Protein AF-A0A956DMK0-F1 (afdb_monomer_lite)

Foldseek 3Di:
DVVVVVVVVVVVVVVVVVVPDDDDDFFFWQWKKKKKFAPCLQPALQKMKIKIKTKGFPVHDDWWWKDFQPPDTDIFPWDFQDKAADLVGGIMTMIMGMDIDGDPDFAKGKIKTKDWDHPQLADQGRRFIFMWIKIDGGDPNSLQTIAKDFDDDSEAEDAAAFKDKDATRIDTLLRFDKAKDFDDCVRTRGPDAPDDDPNWTWDDPPPHRMIITGRNVDDPVQAQHKHKTKMWIWGADPNDIIITIIIHMYGYHHPQAAKEKDFADEEEAEAQDKDKTKMWIAGRDDQWKFKAKGQDDPQKAKVVGHRDIGGDDPGDIIMIMDHHHPVLASDKTKMKMWIAGPSSHIDIHIYIYGRYDEVQAVHKDWDAAWPQIDIAGQDDPNHYRDGPDDGDDADDAAQALTRRNRPRDHPPDHDDFWAFDQQCQDFPWGGFIFDRDNGDRHRDTPDAQQPDDAFQAQGRPSRNPDHRPPQQFQDWDWDFAWPQTDIFGWHHPNVGHIDGPDDGRDQDQADALPPTRSNRPHDHCPRFDQDCVQLAGCVVCVVQVAHSNAQQRLLQQRGLCRFPLNDPCRGYPVSWDQLCPLLHTRSNAQQSNQLQAGPCQQCQGASPDPRRDPVQYQHQPPRVPAHARSNDQQRQLQLAGPCLQVLQNNSDDDVPGDRSNPHNNPPVVPFDQQCPLRHGCSNCVNLVAHSNAQQRQLLQAGCNRWRNNNGQQCPLPHGRSNAQQSNLLQAGQCQQQQGASPDPRRDPDPVGSYAHAPPRVPAHARSNDQQSQPLQAGPCLQVLLRRSDPDDPGHRSNDSVTCVPFDQACPLRHGCSNCVNLPAHSNQQQRQLAQAGCSNFGSNSGQLCNPPHGRSNDQQSVVLQAGQCQQCLGASPPPSRDVPPVRSYAHADVRVPAHARSNDQQRQPLQHGPCQQVVVRRSDNDDPGHHSNDSVGCVPADQQCPQRHHCVSCVSLVAHSNAQQRQLAQAGCNRDDPQNDQLDDPPRGRSNDQQRQPLQAGQNQQCQGASPDPRRDVPPVGSYAHAPDSVQHAHSNDQQRLLFQHGVCRQVVVNRNDDDPVGHRSRPRDDLQGARNPPQQRCPLQDGPVQCVVQVAGSRFQQRQLAQHGLSNDDQQSCQQCPPRHGVSNDQQSVPLQAGQCLQQQGASPPPRRPCVVVSYQHAPPRRPAHAHSRDQQRCPLPRGQCNQVVVNNRDNDDPGHRSNDSVRVVQFDPFQVSEPQQWTHDPRDTDRFDQFQRSEDPQWGWPPHDPVDTTHTDGDPDDDDDDDDDDDDDDDDDD

Sequence (1280 aa):
MTRYVRSLAALVFACATLLLAARAEASHFRYGNIAWKVPDPINAPLTVEFTVTHGWRSDFVDSVLLDFGDGQSESSTDVTIGTGLDAAGESYTIQRFVTTHTYASPGSYTAFFENCCRVGTLQNAPSADFRVEADLSLEADGSNTSGPISGIPVIIQMEIGGIRQFVLPVLEPDNDPIACRFSTVLESGIPVNPPTVNANPVTFVSPGCTIEWDLSSLTSANVGQKNAISIEVESTHAGSVSSTTIDYIIEFVPEDTVPTCTGSGNFTATVGQPFSHNLAFTEPGDGILNLAVNDAPVGSVTTPGDGSVLTVPYPTAVNFSWTPTVSDAGTSRLIQFVGTNATNLFGFCTLIITVPQCNGFGTPCSAGVGECASSGQIVCQGVNSVCSAVAGTPTAEVCDGLDNDCNGTADDAPSDVGQSCSSGFPGVCAAGTTACATGSLVCTPNVAPGSLAETCNNADDDCNGAVDEGFNLGLTCSQGIGACENTGTIVCDGMGGATCSATPGAPTTEICANDIDESCDGVLNDGCVDTDGDGIIDDVEILIGSDPNDADTDDDGVVDGQEPTFGSCVYAPSCFGDGDGDGLNSVLDPDSDNDGLLDGTEMGFDCSHPDTDVARCVPDADMGATTTDPLDADSDDGGVSDGSEDHNLDGKLDPGETDPTAGQGGDDVGVIDTDGDGLSDDLETFLGSDPNDADTDDDGVLDGQEPNPSVDHDGDGLIGVLDVDSDDDGLYDGTEMGLDCAHPSTDAGPPSHCTADGDGGTTTTSPLLWDTDGGGVADGSEDADLDGVVGAGELDPNDGSDDGNATDSDGDGLSDDLESFLGSDPNDADSDDDGVLDGDEPNPADDVDGDGLVNLRDVDSDDDGLYDGTELGLDCANPSTDPGPPSHCRPDADMGATTTHPLLADTDRGGVRDGSEDANLDGAVDAGELDPNASGDDQGATDSDGDGLSDDLEGFLGSDANDADSDDDGLLDGDEHNPADNHDTDWFINLLDVDSDDDGLYDGTEAGKDCNHDDTDPGPPSHCIPDADPSSLTSPLDRDTDRGGVIDGSEDHNLDGAVNGAETDPTAGHRSDDTDPENLDTDMDGLSDALETFIGSNPMDIDSDDDGLLDGDENNPADDRDGDGHANAADEDADGDGLFDGTENGLGCDHPATDASLGHCIPDGDMGATTTNHLDPDTDGSGTPDGEEDVDHDGVVDDGETDPNDPTDDGIECFVDAHCPDLEVCEDHQCQPGCRVDTDCDPAEFCLLATNATVGTCTPEDPGTGGAGGTGGEGGGDAE

Structure (mmCIF, N/CA/C/O backbone):
data_AF-A0A956DMK0-F1
#
_entry.id   AF-A0A956DMK0-F1
#
loop_
_atom_site.group_PDB
_atom_site.id
_atom_site.type_symbol
_atom_site.label_atom_id
_atom_site.label_alt_id
_atom_site.label_comp_id
_atom_site.label_asym_id
_atom_site.label_entity_id
_atom_site.label_seq_id
_atom_site.pdbx_PDB_ins_code
_atom_site.Cartn_x
_atom_site.Cartn_y
_atom_site.Cartn_z
_atom_site.occupancy
_atom_site.B_iso_or_equiv
_atom_site.auth_seq_id
_atom_site.auth_comp_id
_atom_site.auth_asym_id
_atom_site.auth_atom_id
_atom_site.pdbx_PDB_model_num
ATOM 1 N N . MET A 1 1 ? 7.134 54.431 53.694 1.00 44.84 1 MET A N 1
ATOM 2 C CA . MET A 1 1 ? 8.446 53.779 53.457 1.00 44.84 1 MET A CA 1
ATOM 3 C C . MET A 1 1 ? 8.320 52.513 52.617 1.00 44.84 1 MET A C 1
ATOM 5 O O . MET A 1 1 ? 9.283 52.149 51.970 1.00 44.84 1 MET A O 1
ATOM 9 N N . THR A 1 2 ? 7.137 51.907 52.542 1.00 39.88 2 THR A N 1
ATOM 10 C CA . THR A 1 2 ? 6.844 50.680 51.786 1.00 39.88 2 THR A CA 1
ATOM 11 C C . THR A 1 2 ? 6.742 50.862 50.263 1.00 39.88 2 THR A C 1
ATOM 13 O O . THR A 1 2 ? 6.826 49.883 49.540 1.00 39.88 2 THR A O 1
ATOM 16 N N . ARG A 1 3 ? 6.620 52.104 49.759 1.00 39.47 3 ARG A N 1
ATOM 17 C CA . ARG A 1 3 ? 6.555 52.393 48.311 1.00 39.47 3 ARG A CA 1
ATOM 18 C C . ARG A 1 3 ? 7.913 52.449 47.594 1.00 39.47 3 ARG A C 1
ATOM 20 O O . ARG A 1 3 ? 7.936 52.272 46.395 1.00 39.47 3 ARG A O 1
ATOM 27 N N . TYR A 1 4 ? 9.031 52.646 48.300 1.00 45.53 4 TYR A N 1
ATOM 28 C CA . TYR A 1 4 ? 10.358 52.722 47.654 1.00 45.53 4 TYR A CA 1
ATOM 29 C C . TYR A 1 4 ? 11.097 51.376 47.580 1.00 45.53 4 TYR A C 1
ATOM 31 O O . TYR A 1 4 ? 12.059 51.262 46.835 1.00 45.53 4 TYR A O 1
ATOM 39 N N . VAL A 1 5 ? 10.664 50.363 48.340 1.00 49.12 5 VAL A N 1
ATOM 40 C CA . VAL A 1 5 ? 11.269 49.018 48.297 1.00 49.12 5 VAL A CA 1
ATOM 41 C C . VAL A 1 5 ? 10.622 48.159 47.201 1.00 49.12 5 VAL A C 1
ATOM 43 O O . VAL A 1 5 ? 11.315 47.371 46.573 1.00 49.12 5 VAL A O 1
ATOM 46 N N . ARG A 1 6 ? 9.331 48.380 46.897 1.00 43.38 6 ARG A N 1
ATOM 47 C CA . ARG A 1 6 ? 8.626 47.701 45.796 1.00 43.38 6 ARG A CA 1
ATOM 48 C C . ARG A 1 6 ? 9.116 48.135 44.411 1.00 43.38 6 ARG A C 1
ATOM 50 O O . ARG A 1 6 ? 9.263 47.285 43.553 1.00 43.38 6 ARG A O 1
ATOM 57 N N . SER A 1 7 ? 9.479 49.406 44.223 1.00 43.25 7 SER A N 1
ATOM 58 C CA . SER A 1 7 ? 9.995 49.880 42.929 1.00 43.25 7 SER A CA 1
ATOM 59 C C . SER A 1 7 ? 11.417 49.408 42.603 1.00 43.25 7 SER A C 1
ATOM 61 O O . SER A 1 7 ? 11.790 49.436 41.442 1.00 43.25 7 SER A O 1
ATOM 63 N N . LEU A 1 8 ? 12.217 48.974 43.588 1.00 44.28 8 LEU A N 1
ATOM 64 C CA . LEU A 1 8 ? 13.540 48.393 43.314 1.00 44.28 8 LEU A CA 1
ATOM 65 C C . LEU A 1 8 ? 13.465 46.873 43.089 1.00 44.28 8 LEU A C 1
ATOM 67 O O . LEU A 1 8 ? 14.280 46.341 42.353 1.00 44.28 8 LEU A O 1
ATOM 71 N N . ALA A 1 9 ? 12.488 46.191 43.699 1.00 44.91 9 ALA A N 1
ATOM 72 C CA . ALA A 1 9 ? 12.208 44.781 43.424 1.00 44.91 9 ALA A CA 1
ATOM 73 C C . ALA A 1 9 ? 11.543 44.603 42.050 1.00 44.91 9 ALA A C 1
ATOM 75 O O . ALA A 1 9 ? 11.968 43.741 41.297 1.00 44.91 9 ALA A O 1
ATOM 76 N N . ALA A 1 10 ? 10.603 45.484 41.685 1.00 46.06 10 ALA A N 1
ATOM 77 C CA . ALA A 1 10 ? 9.982 45.496 40.360 1.00 46.06 10 ALA A CA 1
ATOM 78 C C . ALA A 1 10 ? 10.984 45.807 39.237 1.00 46.06 10 ALA A C 1
ATOM 80 O O . ALA A 1 10 ? 10.886 45.218 38.178 1.00 46.06 10 ALA A O 1
ATOM 81 N N . LEU A 1 11 ? 12.000 46.653 39.468 1.00 44.47 11 LEU A N 1
ATOM 82 C CA . LEU A 1 11 ? 13.029 46.918 38.451 1.00 44.47 11 LEU A CA 1
ATOM 83 C C . LEU A 1 11 ? 14.026 45.755 38.283 1.00 44.47 11 LEU A C 1
ATOM 85 O O . LEU A 1 11 ? 14.631 45.624 37.230 1.00 44.47 11 LEU A O 1
ATOM 89 N N . VAL A 1 12 ? 14.226 44.928 39.317 1.00 49.62 12 VAL A N 1
ATOM 90 C CA . VAL A 1 12 ? 15.073 43.721 39.235 1.00 49.62 12 VAL A CA 1
ATOM 91 C C . VAL A 1 12 ? 14.288 42.539 38.652 1.00 49.62 12 VAL A C 1
ATOM 93 O O . VAL A 1 12 ? 14.888 41.721 37.972 1.00 49.62 12 VAL A O 1
ATOM 96 N N . PHE A 1 13 ? 12.966 42.488 38.861 1.00 45.31 13 PHE A N 1
ATOM 97 C CA . PHE A 1 13 ? 12.070 41.493 38.259 1.00 45.31 13 PHE A CA 1
ATOM 98 C C . PHE A 1 13 ? 11.754 41.817 36.789 1.00 45.31 13 PHE A C 1
ATOM 100 O O . PHE A 1 13 ? 11.822 40.927 35.956 1.00 45.31 13 PHE A O 1
ATOM 107 N N . ALA A 1 14 ? 11.550 43.095 36.442 1.00 43.53 14 ALA A N 1
ATOM 108 C CA . ALA A 1 14 ? 11.409 43.559 35.056 1.00 43.53 14 ALA A CA 1
ATOM 109 C C . ALA A 1 14 ? 12.691 43.339 34.233 1.00 43.53 14 ALA A C 1
ATOM 111 O O . ALA A 1 14 ? 12.630 43.005 33.062 1.00 43.53 14 ALA A O 1
ATOM 112 N N . CYS A 1 15 ? 13.873 43.458 34.849 1.00 38.91 15 CYS A N 1
ATOM 113 C CA . CYS A 1 15 ? 15.136 43.157 34.165 1.00 38.91 15 CYS A CA 1
ATOM 114 C C . CYS A 1 15 ? 15.428 41.645 34.059 1.00 38.91 15 CYS A C 1
ATOM 116 O O . CYS A 1 15 ? 16.383 41.280 33.384 1.00 38.91 15 CYS A O 1
ATOM 118 N N . ALA A 1 16 ? 14.666 40.798 34.763 1.00 39.84 16 ALA A N 1
ATOM 119 C CA . ALA A 1 16 ? 14.757 39.338 34.697 1.00 39.84 16 ALA A CA 1
ATOM 120 C C . ALA A 1 16 ? 13.685 38.719 33.779 1.00 39.84 16 ALA A C 1
ATOM 122 O O . ALA A 1 16 ? 13.898 37.622 33.287 1.00 39.84 16 ALA A O 1
ATOM 123 N N . THR A 1 17 ? 12.579 39.431 33.535 1.00 40.94 17 THR A N 1
ATOM 124 C CA . THR A 1 17 ? 11.489 39.047 32.614 1.00 40.94 17 THR A CA 1
ATOM 125 C C . THR A 1 17 ? 11.719 39.572 31.193 1.00 40.94 17 THR A C 1
ATOM 127 O O . THR A 1 17 ? 11.465 38.848 30.248 1.00 40.94 17 THR A O 1
ATOM 130 N N . LEU A 1 18 ? 12.391 40.721 31.017 1.00 36.41 18 LEU A N 1
ATOM 131 C CA . LEU A 1 18 ? 12.961 41.158 29.720 1.00 36.41 18 LEU A CA 1
ATOM 132 C C . LEU A 1 18 ? 14.149 40.298 29.223 1.00 36.41 18 LEU A C 1
ATOM 134 O O . LEU A 1 18 ? 14.851 40.683 28.295 1.00 36.41 18 LEU A O 1
ATOM 138 N N . LEU A 1 19 ? 14.434 39.174 29.883 1.00 37.19 19 LEU A N 1
ATOM 139 C CA . LEU A 1 19 ? 15.398 38.163 29.434 1.00 37.19 19 LEU A CA 1
ATOM 140 C C . LEU A 1 19 ? 14.709 36.834 29.077 1.00 37.19 19 LEU A C 1
ATOM 142 O O . LEU A 1 19 ? 15.415 35.855 28.859 1.00 37.19 19 LEU A O 1
ATOM 146 N N . LEU A 1 20 ? 13.371 36.791 29.061 1.00 39.38 20 LEU A N 1
ATOM 147 C CA . LEU A 1 20 ? 12.587 35.568 28.859 1.00 39.38 20 LEU A CA 1
ATOM 148 C C . LEU A 1 20 ? 11.552 35.656 27.723 1.00 39.38 20 LEU A C 1
ATOM 150 O O . LEU A 1 20 ? 10.795 34.715 27.570 1.00 39.38 20 LEU A O 1
ATOM 154 N N . ALA A 1 21 ? 11.543 36.717 26.911 1.00 40.34 21 ALA A N 1
ATOM 155 C CA . ALA A 1 21 ? 10.739 36.766 25.687 1.00 40.34 21 ALA A CA 1
ATOM 156 C C . ALA A 1 21 ? 11.659 36.753 24.460 1.00 40.34 21 ALA A C 1
ATOM 158 O O . ALA A 1 21 ? 12.456 37.682 24.289 1.00 40.34 21 ALA A O 1
ATOM 159 N N . ALA A 1 22 ? 11.587 35.649 23.714 1.00 36.38 22 ALA A N 1
ATOM 160 C CA . ALA A 1 22 ? 11.821 35.477 22.275 1.00 36.38 22 ALA A CA 1
ATOM 161 C C . ALA A 1 22 ? 12.198 34.007 22.029 1.00 36.38 22 ALA A C 1
ATOM 163 O O . ALA A 1 22 ? 13.383 33.677 21.933 1.00 36.38 22 ALA A O 1
ATOM 164 N N . ARG A 1 23 ? 11.193 33.132 22.011 1.00 33.28 23 ARG A N 1
ATOM 165 C CA . ARG A 1 23 ? 11.211 31.846 21.303 1.00 33.28 23 ARG A CA 1
ATOM 166 C C . ARG A 1 23 ? 9.784 31.620 20.805 1.00 33.28 23 ARG A C 1
ATOM 168 O O . ARG A 1 23 ? 9.063 30.848 21.410 1.00 33.28 23 ARG A O 1
ATOM 175 N N . ALA A 1 24 ? 9.395 32.453 19.842 1.00 37.16 24 ALA A N 1
ATOM 176 C CA . ALA A 1 24 ? 8.276 32.177 18.956 1.00 37.16 24 ALA A CA 1
ATOM 177 C C . ALA A 1 24 ? 8.720 31.085 17.975 1.00 37.16 24 ALA A C 1
ATOM 179 O O . ALA A 1 24 ? 9.929 30.931 17.726 1.00 37.16 24 ALA A O 1
ATOM 180 N N . GLU A 1 25 ? 7.743 30.308 17.546 1.00 46.25 25 GLU A N 1
ATOM 181 C CA . GLU A 1 25 ? 7.868 29.048 16.835 1.00 46.25 25 GLU A CA 1
ATOM 182 C C . GLU A 1 25 ? 8.588 29.223 15.498 1.00 46.25 25 GLU A C 1
ATOM 184 O O . GLU A 1 25 ? 8.581 30.282 14.876 1.00 46.25 25 GLU A O 1
ATOM 189 N N . ALA A 1 26 ? 9.368 28.216 15.136 1.00 44.12 26 ALA A N 1
ATOM 190 C CA . ALA A 1 26 ? 10.198 28.224 13.949 1.00 44.12 26 ALA A CA 1
ATOM 191 C C . ALA A 1 26 ? 9.763 27.023 13.128 1.00 44.12 26 ALA A C 1
ATOM 193 O O . ALA A 1 26 ? 9.909 25.915 13.642 1.00 44.12 26 ALA A O 1
ATOM 194 N N . SER A 1 27 ? 9.325 27.201 11.882 1.00 55.47 27 SER A N 1
ATOM 195 C CA . SER A 1 27 ? 9.220 26.046 11.003 1.00 55.47 27 SER A CA 1
ATOM 196 C C . SER A 1 27 ? 10.588 25.359 10.839 1.00 55.47 27 SER A C 1
ATOM 198 O O . SER A 1 27 ? 11.673 25.870 11.184 1.00 55.47 27 SER A O 1
ATOM 200 N N . HIS A 1 28 ? 10.514 24.090 10.465 1.00 76.75 28 HIS A N 1
ATOM 201 C CA . HIS A 1 28 ? 11.564 23.114 10.681 1.00 76.75 28 HIS A CA 1
ATOM 202 C C . HIS A 1 28 ? 12.434 22.872 9.447 1.00 76.75 28 HIS A C 1
ATOM 204 O O . HIS A 1 28 ? 13.171 21.884 9.394 1.00 76.75 28 HIS A O 1
ATOM 210 N N . PHE A 1 29 ? 12.414 23.808 8.494 1.00 90.69 29 PHE A N 1
ATOM 211 C CA . PHE A 1 29 ? 13.120 23.701 7.225 1.00 90.69 29 PHE A CA 1
ATOM 212 C C . PHE A 1 29 ? 14.637 23.575 7.409 1.00 90.69 29 PHE A C 1
ATOM 214 O O . PHE A 1 29 ? 15.302 24.394 8.070 1.00 90.69 29 PHE A O 1
ATOM 221 N N . ARG A 1 30 ? 15.210 22.539 6.793 1.00 90.94 30 ARG A N 1
ATOM 222 C CA . ARG A 1 30 ? 16.643 22.209 6.838 1.00 90.94 30 ARG A CA 1
ATOM 223 C C . ARG A 1 30 ? 17.305 22.231 5.468 1.00 90.94 30 ARG A C 1
ATOM 225 O O . ARG A 1 30 ? 18.526 22.411 5.416 1.00 90.94 30 ARG A O 1
ATOM 232 N N . TYR A 1 31 ? 16.544 22.032 4.395 1.00 93.81 31 TYR A N 1
ATOM 233 C CA . TYR A 1 31 ? 17.096 21.864 3.058 1.00 93.81 31 TYR A CA 1
ATOM 234 C C . TYR A 1 31 ? 16.092 22.166 1.958 1.00 93.81 31 TYR A C 1
ATOM 236 O O . TYR A 1 31 ? 14.938 21.779 2.076 1.00 93.81 31 TYR A O 1
ATOM 244 N N . GLY A 1 32 ? 16.568 22.742 0.853 1.00 92.81 32 GLY A N 1
ATOM 245 C CA . GLY A 1 32 ? 15.777 22.823 -0.368 1.00 92.81 32 GLY A CA 1
ATOM 246 C C . GLY A 1 32 ? 16.605 23.029 -1.629 1.00 92.81 32 GLY A C 1
ATOM 247 O O . GLY A 1 32 ? 17.660 23.679 -1.625 1.00 92.81 32 GLY A O 1
ATOM 248 N N . ASN A 1 33 ? 16.116 22.446 -2.720 1.00 92.88 33 ASN A N 1
ATOM 249 C CA . ASN A 1 33 ? 16.683 22.550 -4.054 1.00 92.88 33 ASN A CA 1
ATOM 250 C C . ASN A 1 33 ? 15.594 22.370 -5.124 1.00 92.88 33 ASN A C 1
ATOM 252 O O . ASN A 1 33 ? 14.770 21.468 -5.007 1.00 92.88 33 ASN A O 1
ATOM 256 N N . ILE A 1 34 ? 15.643 23.181 -6.186 1.00 94.00 34 ILE A N 1
ATOM 257 C CA . ILE A 1 34 ? 14.809 23.008 -7.385 1.00 94.00 34 ILE A CA 1
ATOM 258 C C . ILE A 1 34 ? 15.718 22.689 -8.574 1.00 94.00 34 ILE A C 1
ATOM 260 O O . ILE A 1 34 ? 16.558 23.504 -8.976 1.00 94.00 34 ILE A O 1
ATOM 264 N N . ALA A 1 35 ? 15.537 21.510 -9.158 1.00 91.12 35 ALA A N 1
ATOM 265 C CA . ALA A 1 35 ? 16.135 21.123 -10.428 1.00 91.12 35 ALA A CA 1
ATOM 266 C C . ALA A 1 35 ? 15.084 21.183 -11.542 1.00 91.12 35 ALA A C 1
ATOM 268 O O . ALA A 1 35 ? 13.913 20.903 -11.311 1.00 91.12 35 ALA A O 1
ATOM 269 N N . TRP A 1 36 ? 15.499 21.515 -12.766 1.00 92.69 36 TRP A N 1
ATOM 270 C CA . TRP A 1 36 ? 14.588 21.539 -13.911 1.00 92.69 36 TRP A CA 1
ATOM 271 C C . TRP A 1 36 ? 15.237 21.009 -15.189 1.00 92.69 36 TRP A C 1
ATOM 273 O O . TRP A 1 36 ? 16.448 21.159 -15.412 1.00 92.69 36 TRP A O 1
ATOM 283 N N . LYS A 1 37 ? 14.420 20.406 -16.057 1.00 90.31 37 LYS A N 1
ATOM 284 C CA . LYS A 1 37 ? 14.814 19.957 -17.403 1.00 90.31 37 LYS A CA 1
ATOM 285 C C . LYS A 1 37 ? 13.658 20.086 -18.397 1.00 90.31 37 LYS A C 1
ATOM 287 O O . LYS A 1 37 ? 12.500 20.063 -18.013 1.00 90.31 37 LYS A O 1
ATOM 292 N N . VAL A 1 38 ? 13.962 20.155 -19.689 1.00 88.38 38 VAL A N 1
ATOM 293 C CA . VAL A 1 38 ? 12.990 20.087 -20.793 1.00 88.38 38 VAL A CA 1
ATOM 294 C C . VAL A 1 38 ? 13.025 18.664 -21.366 1.00 88.38 38 VAL A C 1
ATOM 296 O O . VAL A 1 38 ? 13.995 18.329 -22.054 1.00 88.38 38 VAL A O 1
ATOM 299 N N . PRO A 1 39 ? 12.018 17.804 -21.106 1.00 80.06 39 PRO A N 1
ATOM 300 C CA . PRO A 1 39 ? 12.077 16.387 -21.486 1.00 80.06 39 PRO A CA 1
ATOM 301 C C . PRO A 1 39 ? 12.049 16.146 -23.003 1.00 80.06 39 PRO A C 1
ATOM 303 O O . PRO A 1 39 ? 12.751 15.268 -23.507 1.00 80.06 39 PRO A O 1
ATOM 306 N N . ASP A 1 40 ? 11.282 16.949 -23.751 1.00 79.38 40 ASP A N 1
ATOM 307 C CA . ASP A 1 40 ? 11.211 16.889 -25.218 1.00 79.38 40 ASP A CA 1
ATOM 308 C C . ASP A 1 40 ? 11.544 18.252 -25.853 1.00 79.38 40 ASP A C 1
ATOM 310 O O . ASP A 1 40 ? 10.665 18.965 -26.345 1.00 79.38 40 ASP A O 1
ATOM 314 N N . PRO A 1 41 ? 12.834 18.625 -25.924 1.00 76.44 41 PRO A N 1
ATOM 315 C CA . PRO A 1 41 ? 13.246 19.935 -26.422 1.00 76.44 41 PRO A CA 1
ATOM 316 C C . PRO A 1 41 ? 13.034 20.108 -27.934 1.00 76.44 41 PRO A C 1
ATOM 318 O O . PRO A 1 41 ? 13.226 21.198 -28.474 1.00 76.44 41 PRO A O 1
ATOM 321 N N . ILE A 1 42 ? 12.649 19.044 -28.649 1.00 74.31 42 ILE A N 1
ATOM 322 C CA . ILE A 1 42 ? 12.414 19.079 -30.096 1.00 74.31 42 ILE A CA 1
ATOM 323 C C . ILE A 1 42 ? 10.941 19.347 -30.399 1.00 74.31 42 ILE A C 1
ATOM 325 O O . ILE A 1 42 ? 10.649 20.145 -31.296 1.00 74.31 42 ILE A O 1
ATOM 329 N N . ASN A 1 43 ? 10.023 18.666 -29.707 1.00 75.31 43 ASN A N 1
ATOM 330 C CA . ASN A 1 43 ? 8.589 18.767 -29.988 1.00 75.31 43 ASN A CA 1
ATOM 331 C C . ASN A 1 43 ? 7.829 19.621 -28.964 1.00 75.31 43 ASN A C 1
ATOM 333 O O . ASN A 1 43 ? 6.798 20.184 -29.335 1.00 75.31 43 ASN A O 1
ATOM 337 N N . ALA A 1 44 ? 8.352 19.779 -27.744 1.00 82.56 44 ALA A N 1
ATOM 338 C CA . ALA A 1 44 ? 7.750 20.541 -26.650 1.00 82.56 44 ALA A CA 1
ATOM 339 C C . ALA A 1 44 ? 8.798 21.398 -25.890 1.00 82.56 44 ALA A C 1
ATOM 341 O O . ALA A 1 44 ? 9.009 21.218 -24.695 1.00 82.56 44 ALA A O 1
ATOM 342 N N . PRO A 1 45 ? 9.456 22.375 -26.551 1.00 83.38 45 PRO A N 1
ATOM 343 C CA . PRO A 1 45 ? 10.567 23.147 -25.970 1.00 83.38 45 PRO A CA 1
ATOM 344 C C . PRO A 1 45 ? 10.181 24.102 -24.823 1.00 83.38 45 PRO A C 1
ATOM 346 O O . PRO A 1 45 ? 11.050 24.800 -24.313 1.00 83.38 45 PRO A O 1
ATOM 349 N N . LEU A 1 46 ? 8.894 24.189 -24.473 1.00 90.94 46 LEU A N 1
ATOM 350 C CA . LEU A 1 46 ? 8.367 25.028 -23.388 1.00 90.94 46 LEU A CA 1
ATOM 351 C C . LEU A 1 46 ? 7.719 24.204 -22.266 1.00 90.94 46 LEU A C 1
ATOM 353 O O . LEU A 1 46 ? 7.176 24.794 -21.340 1.00 90.94 46 LEU A O 1
ATOM 357 N N . THR A 1 47 ? 7.759 22.873 -22.363 1.00 92.44 47 THR A N 1
ATOM 358 C CA . THR A 1 47 ? 7.307 21.967 -21.304 1.00 92.44 47 THR A CA 1
ATOM 359 C C . THR A 1 47 ? 8.513 21.590 -20.457 1.00 92.44 47 THR A C 1
ATOM 361 O O . THR A 1 47 ? 9.470 20.997 -20.965 1.00 92.44 47 THR A O 1
ATOM 364 N N . VAL A 1 48 ? 8.482 21.983 -19.191 1.00 93.56 48 VAL A N 1
ATOM 365 C CA . VAL A 1 48 ? 9.567 21.826 -18.226 1.00 93.56 48 VAL A CA 1
ATOM 366 C C . VAL A 1 48 ? 9.114 20.861 -17.143 1.00 93.56 48 VAL A C 1
ATOM 368 O O . VAL A 1 48 ? 8.013 20.992 -16.629 1.00 93.56 48 VAL A O 1
ATOM 371 N N . GLU A 1 49 ? 9.965 19.901 -16.811 1.00 94.81 49 GLU A N 1
ATOM 372 C CA . GLU A 1 49 ? 9.823 19.055 -15.630 1.00 94.81 49 GLU A CA 1
ATOM 373 C C . GLU A 1 49 ? 10.653 19.664 -14.499 1.00 94.81 49 GLU A C 1
ATOM 375 O O . GLU A 1 49 ? 11.846 19.944 -14.690 1.00 94.81 49 GLU A O 1
ATOM 380 N N . PHE A 1 50 ? 10.017 19.863 -13.351 1.00 94.88 50 PHE A N 1
ATOM 381 C CA . PHE A 1 50 ? 10.612 20.328 -12.108 1.00 94.88 50 PHE A CA 1
ATOM 382 C C . PHE A 1 50 ? 10.772 19.154 -11.150 1.00 94.88 50 PHE A C 1
ATOM 384 O O . PHE A 1 50 ? 9.893 18.311 -11.025 1.00 94.88 50 PHE A O 1
ATOM 391 N N . THR A 1 51 ? 11.909 19.103 -10.469 1.00 92.69 51 THR A N 1
ATOM 392 C CA . THR A 1 51 ? 12.153 18.192 -9.353 1.00 92.69 51 THR A CA 1
ATOM 393 C C . THR A 1 51 ? 12.498 19.045 -8.149 1.00 92.69 51 THR A C 1
ATOM 395 O O . THR A 1 51 ? 13.574 19.654 -8.106 1.00 92.69 51 THR A O 1
ATOM 398 N N . VAL A 1 52 ? 11.580 19.097 -7.193 1.00 93.69 52 VAL A N 1
ATOM 399 C CA . VAL A 1 52 ? 11.765 19.783 -5.919 1.00 93.69 52 VAL A CA 1
ATOM 400 C C . VAL A 1 52 ? 12.241 18.751 -4.906 1.00 93.69 52 VAL A C 1
ATOM 402 O O . VAL A 1 52 ? 11.745 17.630 -4.850 1.00 93.69 52 VAL A O 1
ATOM 405 N N . THR A 1 53 ? 13.281 19.075 -4.147 1.00 92.00 53 THR A N 1
ATOM 406 C CA . THR A 1 53 ? 13.727 18.241 -3.026 1.00 92.00 53 THR A CA 1
ATOM 407 C C . THR A 1 53 ? 13.91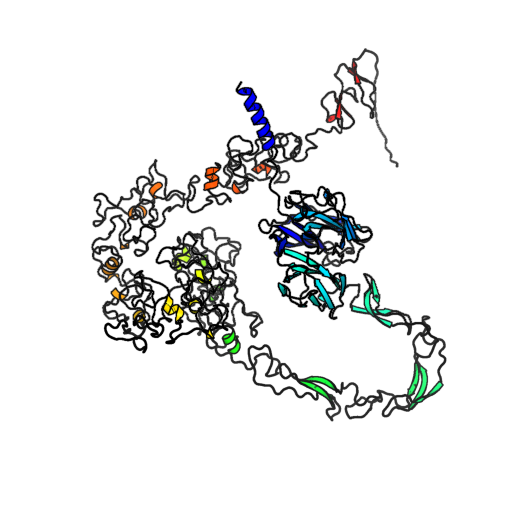4 19.132 -1.821 1.00 92.00 53 THR A C 1
ATOM 409 O O . THR A 1 53 ? 14.710 20.074 -1.870 1.00 92.00 53 THR A O 1
ATOM 412 N N . HIS A 1 54 ? 13.208 18.821 -0.744 1.00 92.12 54 HIS A N 1
ATOM 413 C CA . HIS A 1 54 ? 13.221 19.585 0.495 1.00 92.12 54 HIS A CA 1
ATOM 414 C C . HIS A 1 54 ? 13.383 18.655 1.693 1.00 92.12 54 HIS A C 1
ATOM 416 O O . HIS A 1 54 ? 13.210 17.441 1.603 1.00 92.12 54 HIS A O 1
ATOM 422 N N . GLY A 1 55 ? 13.847 19.226 2.800 1.00 91.56 55 GLY A N 1
ATOM 423 C CA . GLY A 1 55 ? 14.080 18.480 4.024 1.00 91.56 55 GLY A CA 1
ATOM 424 C C . GLY A 1 55 ? 13.634 19.253 5.249 1.00 91.56 55 GLY A C 1
ATOM 425 O O . GLY A 1 55 ? 14.020 20.413 5.432 1.00 91.56 55 GLY A O 1
ATOM 426 N N . TRP A 1 56 ? 12.899 18.562 6.108 1.00 90.25 56 TRP A N 1
ATOM 427 C CA . TRP A 1 56 ? 12.219 19.082 7.292 1.00 90.25 56 TRP A CA 1
ATOM 428 C C . TRP A 1 56 ? 12.637 18.297 8.536 1.00 90.25 56 TRP A C 1
ATOM 430 O O . TRP A 1 56 ? 13.282 17.259 8.426 1.00 90.25 56 TRP A O 1
ATOM 440 N N . ARG A 1 57 ? 12.328 18.771 9.744 1.00 88.31 57 ARG A N 1
ATOM 441 C CA . ARG A 1 57 ? 12.397 17.903 10.940 1.00 88.31 57 ARG A CA 1
ATOM 442 C C . ARG A 1 57 ? 11.304 16.832 10.784 1.00 88.31 57 ARG A C 1
ATOM 444 O O . ARG A 1 57 ? 10.273 17.123 10.201 1.00 88.31 57 ARG A O 1
ATOM 451 N N . SER A 1 58 ? 11.559 15.604 11.224 1.00 84.81 58 SER A N 1
ATOM 452 C CA . SER A 1 58 ? 10.678 14.476 10.872 1.00 84.81 58 SER A CA 1
ATOM 453 C C . SER A 1 58 ? 9.284 14.519 11.491 1.00 84.81 58 SER A C 1
ATOM 455 O O . SER A 1 58 ? 8.397 13.872 10.974 1.00 84.81 58 SER A O 1
ATOM 457 N N . ASP A 1 59 ? 9.102 15.269 12.567 1.00 79.56 59 ASP A N 1
ATOM 458 C CA . ASP A 1 59 ? 7.844 15.452 13.303 1.00 79.56 59 ASP A CA 1
ATOM 459 C C . ASP A 1 59 ? 7.145 16.778 12.945 1.00 79.56 59 ASP A C 1
ATOM 461 O O . ASP A 1 59 ? 6.298 17.262 13.686 1.00 79.56 59 ASP A O 1
ATOM 465 N N . PHE A 1 60 ? 7.587 17.430 11.867 1.00 76.75 60 PHE A N 1
ATOM 466 C CA . PHE A 1 60 ? 6.988 18.653 11.340 1.00 76.75 60 PHE A CA 1
ATOM 467 C C . PHE A 1 60 ? 7.416 18.796 9.880 1.00 76.75 60 PHE A C 1
ATOM 469 O O . PHE A 1 60 ? 8.364 19.527 9.549 1.00 76.75 60 PHE A O 1
ATOM 476 N N . VAL A 1 61 ? 6.784 17.980 9.046 1.00 80.44 61 VAL A N 1
ATOM 477 C CA . VAL A 1 61 ? 7.000 17.890 7.606 1.00 80.44 61 VAL A CA 1
ATOM 478 C C . VAL A 1 61 ? 5.900 18.700 6.935 1.00 80.44 61 VAL A C 1
ATOM 480 O O . VAL A 1 61 ? 4.737 18.517 7.254 1.00 80.44 61 VAL A O 1
ATOM 483 N N . ASP A 1 62 ? 6.286 19.624 6.065 1.00 77.69 62 ASP A N 1
ATOM 484 C CA . ASP A 1 62 ? 5.379 20.608 5.473 1.00 77.69 62 ASP A CA 1
ATOM 485 C C . ASP A 1 62 ? 5.378 20.460 3.947 1.00 77.69 62 ASP A C 1
ATOM 487 O O . ASP A 1 62 ? 6.397 20.062 3.354 1.00 77.69 62 ASP A O 1
ATOM 491 N N . SER A 1 63 ? 4.242 20.780 3.335 1.00 81.56 63 SER A N 1
ATOM 492 C CA . SER A 1 63 ? 4.060 20.754 1.887 1.00 81.56 63 SER A CA 1
ATOM 493 C C . SER A 1 63 ? 4.723 21.973 1.237 1.00 81.56 63 SER A C 1
ATOM 495 O O . SER A 1 63 ? 5.115 22.952 1.880 1.00 81.56 63 SER A O 1
ATOM 497 N N . VAL A 1 64 ? 4.944 21.901 -0.071 1.00 88.31 64 VAL A N 1
ATOM 498 C CA . VAL A 1 64 ? 5.635 22.929 -0.841 1.00 88.31 64 VAL A CA 1
ATOM 499 C C . VAL A 1 64 ? 4.754 23.397 -1.988 1.00 88.31 64 VAL A C 1
ATOM 501 O O . VAL A 1 64 ? 4.573 22.694 -2.979 1.00 88.31 64 VAL A O 1
ATOM 504 N N . LEU A 1 65 ? 4.311 24.651 -1.913 1.00 93.12 65 LEU A N 1
ATOM 505 C CA . LEU A 1 65 ? 3.681 25.340 -3.034 1.00 93.12 65 LEU A CA 1
ATOM 506 C C . LEU A 1 65 ? 4.752 25.859 -4.006 1.00 93.12 65 LEU A C 1
ATOM 508 O O . LEU A 1 65 ? 5.466 26.826 -3.723 1.00 93.12 65 LEU A O 1
ATOM 512 N N . LEU A 1 66 ? 4.886 25.212 -5.165 1.00 96.00 66 LEU A N 1
ATOM 513 C CA . LEU A 1 66 ? 5.831 25.612 -6.208 1.00 96.00 66 LEU A CA 1
ATOM 514 C C . LEU A 1 66 ? 5.180 26.625 -7.161 1.00 96.00 66 LEU A C 1
ATOM 516 O O . LEU A 1 66 ? 4.325 26.263 -7.965 1.00 96.00 66 LEU A O 1
ATOM 520 N N . ASP A 1 67 ? 5.634 27.880 -7.141 1.00 96.75 67 ASP A N 1
ATOM 521 C CA . ASP A 1 67 ? 5.281 28.886 -8.151 1.00 96.75 67 ASP A CA 1
ATOM 522 C C . ASP A 1 67 ? 6.175 28.709 -9.387 1.00 96.75 67 ASP A C 1
ATOM 524 O O . ASP A 1 67 ? 7.403 28.619 -9.282 1.00 96.75 67 ASP A O 1
ATOM 528 N N . PHE A 1 68 ? 5.583 28.668 -10.584 1.00 96.38 68 PHE A N 1
ATOM 529 C CA . PHE A 1 68 ? 6.316 28.496 -11.842 1.00 96.38 68 PHE A CA 1
ATOM 530 C C . PHE A 1 68 ? 6.874 29.803 -12.435 1.00 96.38 68 PHE A C 1
ATOM 532 O O . PHE A 1 68 ? 7.580 29.786 -13.452 1.00 96.38 68 PHE A O 1
ATOM 539 N N . GLY A 1 69 ? 6.576 30.951 -11.840 1.00 92.00 69 GLY A N 1
ATOM 540 C CA . GLY A 1 69 ? 7.019 32.278 -12.256 1.00 92.00 69 GLY A CA 1
ATOM 541 C C . GLY A 1 69 ? 6.216 32.880 -13.409 1.00 92.00 69 GLY A C 1
ATOM 542 O O . GLY A 1 69 ? 6.679 33.833 -14.047 1.00 92.00 69 GLY A O 1
ATOM 543 N N . ASP A 1 70 ? 5.045 32.321 -13.727 1.00 92.81 70 ASP A N 1
ATOM 544 C CA . ASP A 1 70 ? 4.107 32.853 -14.724 1.00 92.81 70 ASP A CA 1
ATOM 545 C C . ASP A 1 70 ? 2.678 33.079 -14.198 1.00 92.81 70 ASP A C 1
ATOM 547 O O . ASP A 1 70 ? 1.772 33.348 -14.994 1.00 92.81 70 ASP A O 1
ATOM 551 N N . GLY A 1 71 ? 2.515 33.080 -12.868 1.00 89.88 71 GLY A N 1
ATOM 552 C CA . GLY A 1 71 ? 1.235 33.274 -12.178 1.00 89.88 71 GLY A CA 1
ATOM 553 C C . GLY A 1 71 ? 0.408 31.993 -12.075 1.00 89.88 71 GLY A C 1
ATOM 554 O O . GLY A 1 71 ? -0.816 32.060 -12.002 1.00 89.88 71 GLY A O 1
ATOM 555 N N . GLN A 1 72 ? 1.061 30.837 -12.171 1.00 94.12 72 GLN A N 1
ATOM 556 C CA . GLN A 1 72 ? 0.504 29.521 -11.884 1.00 94.12 72 GLN A CA 1
ATOM 557 C C . GLN A 1 72 ? 1.405 28.857 -10.842 1.00 94.12 72 GLN A C 1
ATOM 559 O O . GLN A 1 72 ? 2.629 29.008 -10.905 1.00 94.12 72 GLN A O 1
ATOM 564 N N . SER A 1 73 ? 0.795 28.115 -9.931 1.00 93.31 73 SER A N 1
ATOM 565 C CA . SER A 1 73 ? 1.458 27.364 -8.873 1.00 93.31 73 SER A CA 1
ATOM 566 C C . SER A 1 73 ? 0.823 25.984 -8.736 1.00 93.31 73 SER A C 1
ATOM 568 O O . SER A 1 73 ? -0.253 25.731 -9.282 1.00 93.31 73 SER A O 1
ATOM 570 N N . GLU A 1 74 ? 1.515 25.089 -8.045 1.00 93.50 74 GLU A N 1
ATOM 571 C CA . GLU A 1 74 ? 1.051 23.732 -7.766 1.00 93.50 74 GLU A CA 1
ATOM 572 C C . GLU A 1 74 ? 1.552 23.298 -6.387 1.00 93.50 74 GLU A C 1
ATOM 574 O O . GLU A 1 74 ? 2.721 23.538 -6.062 1.00 93.50 74 GLU A O 1
ATOM 579 N N . SER A 1 75 ? 0.664 22.711 -5.578 1.00 89.25 75 SER A N 1
ATOM 580 C CA . SER A 1 75 ? 1.028 22.135 -4.280 1.00 89.25 75 SER A CA 1
ATOM 581 C C . SER A 1 75 ? 1.711 20.783 -4.472 1.00 89.25 75 SER A C 1
ATOM 583 O O . SER A 1 75 ? 1.441 20.079 -5.447 1.00 89.25 75 SER A O 1
ATOM 585 N N . SER A 1 76 ? 2.625 20.430 -3.575 1.00 83.62 76 SER A N 1
ATOM 586 C CA . SER A 1 76 ? 3.373 19.184 -3.678 1.00 83.62 76 SER A CA 1
ATOM 587 C C . SER A 1 76 ? 2.545 17.972 -3.244 1.00 83.62 76 SER A C 1
ATOM 589 O O . SER A 1 76 ? 1.941 17.961 -2.180 1.00 83.62 76 SER A O 1
ATOM 591 N N . THR A 1 77 ? 2.586 16.906 -4.047 1.00 82.31 77 THR A N 1
ATOM 592 C CA . THR A 1 77 ? 2.256 15.531 -3.631 1.00 82.31 77 THR A CA 1
ATOM 593 C C . THR A 1 77 ? 3.571 14.812 -3.333 1.00 82.31 77 THR A C 1
ATOM 595 O O . THR A 1 77 ? 4.239 14.284 -4.234 1.00 82.31 77 THR A O 1
ATOM 598 N N . ASP A 1 78 ? 4.031 14.920 -2.093 1.00 80.50 78 ASP A N 1
ATOM 599 C CA . ASP A 1 78 ? 5.397 14.562 -1.726 1.00 80.50 78 ASP A CA 1
ATOM 600 C C . ASP A 1 78 ? 5.601 13.069 -1.481 1.00 80.50 78 ASP A C 1
ATOM 602 O O . ASP A 1 78 ? 4.903 12.446 -0.693 1.00 80.50 78 ASP A O 1
ATOM 606 N N . VAL A 1 79 ? 6.662 12.511 -2.072 1.00 84.81 79 VAL A N 1
ATOM 607 C CA . VAL A 1 79 ? 7.141 11.165 -1.732 1.00 84.81 79 VAL A CA 1
ATOM 608 C C . VAL A 1 79 ? 8.321 11.283 -0.776 1.00 84.81 79 VAL A C 1
ATOM 610 O O . VAL A 1 79 ? 9.317 11.959 -1.072 1.00 84.81 79 VAL A O 1
ATOM 613 N N . THR A 1 80 ? 8.254 10.593 0.362 1.00 83.12 80 THR A N 1
ATOM 614 C CA . THR A 1 80 ? 9.385 10.485 1.291 1.00 83.12 80 THR A CA 1
ATOM 615 C C . THR A 1 80 ? 10.500 9.650 0.660 1.00 83.12 80 THR A C 1
ATOM 617 O O . THR A 1 80 ? 10.348 8.466 0.389 1.00 83.12 80 THR A O 1
ATOM 620 N N . ILE A 1 81 ? 11.662 10.268 0.426 1.00 79.88 81 ILE A N 1
ATOM 621 C CA . ILE A 1 81 ? 12.820 9.630 -0.232 1.00 79.88 81 ILE A CA 1
ATOM 622 C C . ILE A 1 81 ? 13.982 9.339 0.724 1.00 79.88 81 ILE A C 1
ATOM 624 O O . ILE A 1 81 ? 15.054 8.900 0.297 1.00 79.88 81 ILE A O 1
ATOM 628 N N . GLY A 1 82 ? 13.808 9.628 2.013 1.00 78.88 82 GLY A N 1
ATOM 629 C CA . GLY A 1 82 ? 14.736 9.211 3.054 1.00 78.88 82 GLY A CA 1
ATOM 630 C C . GLY A 1 82 ? 14.650 10.039 4.326 1.00 78.88 82 GLY A C 1
ATOM 631 O O . GLY A 1 82 ? 14.067 11.118 4.368 1.00 78.88 82 GLY A O 1
ATOM 632 N N . THR A 1 83 ? 15.310 9.548 5.368 1.00 81.88 83 THR A N 1
ATOM 633 C CA . THR A 1 83 ? 15.416 10.210 6.670 1.00 81.88 83 THR A CA 1
ATOM 634 C C . THR A 1 83 ? 16.880 10.316 7.099 1.00 81.88 83 THR A C 1
ATOM 636 O O . THR A 1 83 ? 17.786 9.698 6.528 1.00 81.88 83 THR A O 1
ATOM 639 N N . GLY A 1 84 ? 17.167 11.147 8.097 1.00 80.06 84 GLY A N 1
ATOM 640 C CA . GLY A 1 84 ? 18.505 11.244 8.662 1.00 80.06 84 GLY A CA 1
ATOM 641 C C . GLY A 1 84 ? 18.525 11.826 10.065 1.00 80.06 84 GLY A C 1
ATOM 642 O O . GLY A 1 84 ? 17.564 12.423 10.528 1.00 80.06 84 GLY A O 1
ATOM 643 N N . LEU A 1 85 ? 19.664 11.668 10.740 1.00 84.12 85 LEU A N 1
ATOM 644 C CA . LEU A 1 85 ? 19.906 12.208 12.078 1.00 84.12 85 LEU A CA 1
ATOM 645 C C . LEU A 1 85 ? 21.009 13.266 12.027 1.00 84.12 85 LEU A C 1
ATOM 647 O O . LEU A 1 85 ? 22.003 13.124 11.304 1.00 84.12 85 LEU A O 1
ATOM 651 N N . ASP A 1 86 ? 20.868 14.330 12.811 1.00 83.31 86 ASP A N 1
ATOM 652 C CA . ASP A 1 86 ? 21.981 15.244 13.076 1.00 83.31 86 ASP A CA 1
ATOM 653 C C . ASP A 1 86 ? 22.881 14.758 14.229 1.00 83.31 86 ASP A C 1
ATOM 655 O O . ASP A 1 86 ? 22.624 13.730 14.861 1.00 83.31 86 ASP A O 1
ATOM 659 N N . ALA A 1 87 ? 23.975 15.475 14.526 1.00 80.19 87 ALA A N 1
ATOM 660 C CA . ALA A 1 87 ? 24.902 15.052 15.582 1.00 80.19 87 ALA A CA 1
ATOM 661 C C . ALA A 1 87 ? 24.299 15.108 17.000 1.00 80.19 87 ALA A C 1
ATOM 663 O O . ALA A 1 87 ? 24.925 14.608 17.941 1.00 80.19 87 ALA A O 1
ATOM 664 N N . ALA A 1 88 ? 23.144 15.755 17.184 1.00 79.44 88 ALA A N 1
ATOM 665 C CA . ALA A 1 88 ? 22.399 15.761 18.438 1.00 79.44 88 ALA A CA 1
ATOM 666 C C . ALA A 1 88 ? 21.383 14.608 18.527 1.00 79.44 88 ALA A C 1
ATOM 668 O O . ALA A 1 88 ? 20.919 14.331 19.631 1.00 79.44 88 ALA A O 1
ATOM 669 N N . GLY A 1 89 ? 21.132 13.898 17.421 1.00 77.38 89 GLY A N 1
ATOM 670 C CA . GLY A 1 89 ? 20.160 12.810 17.337 1.00 77.38 89 GLY A CA 1
ATOM 671 C C . GLY A 1 89 ? 18.759 13.265 16.941 1.00 77.38 89 GLY A C 1
ATOM 672 O O . GLY A 1 89 ? 17.844 12.464 17.036 1.00 77.38 89 GLY A O 1
ATOM 673 N N . GLU A 1 90 ? 18.590 14.511 16.493 1.00 84.44 90 GLU A N 1
ATOM 674 C CA . GLU A 1 90 ? 17.299 14.973 15.977 1.00 84.44 90 GLU A CA 1
ATOM 675 C C . GLU A 1 90 ? 17.111 14.446 14.553 1.00 84.44 90 GLU A C 1
ATOM 677 O O . GLU A 1 90 ? 18.013 14.601 13.712 1.00 84.44 90 GLU A O 1
ATOM 682 N N . SER A 1 91 ? 15.942 13.874 14.288 1.00 85.88 91 SER A N 1
ATOM 683 C CA . SER A 1 91 ? 15.552 13.355 12.984 1.00 85.88 91 SER A CA 1
ATOM 684 C C . SER A 1 91 ? 15.135 14.457 12.012 1.00 85.88 91 SER A C 1
ATOM 686 O O . SER A 1 91 ? 14.741 15.572 12.382 1.00 85.88 91 SER A O 1
ATOM 688 N N . TYR A 1 92 ? 15.332 14.169 10.732 1.00 88.44 92 TYR A N 1
ATOM 689 C CA . TYR A 1 92 ? 14.846 14.959 9.617 1.00 88.44 92 TYR A CA 1
ATOM 690 C C . TYR A 1 92 ? 14.404 14.046 8.477 1.00 88.44 92 TYR A C 1
ATOM 692 O O . TYR A 1 92 ? 15.056 13.036 8.206 1.00 88.44 92 TYR A O 1
ATOM 700 N N . THR A 1 93 ? 13.329 14.436 7.803 1.00 86.75 93 THR A N 1
ATOM 701 C CA . THR A 1 93 ? 12.744 13.731 6.658 1.00 86.75 93 THR A CA 1
ATOM 702 C C . THR A 1 93 ? 13.071 14.500 5.386 1.00 86.75 93 THR A C 1
ATOM 704 O O . THR A 1 93 ? 13.194 15.728 5.404 1.00 86.75 93 THR A O 1
ATOM 707 N N . ILE A 1 94 ? 13.303 13.777 4.295 1.00 88.88 94 ILE A N 1
ATOM 708 C CA . ILE A 1 94 ? 13.593 14.312 2.968 1.00 88.88 94 ILE A CA 1
ATOM 709 C C . ILE A 1 94 ? 12.474 13.864 2.044 1.00 88.88 94 ILE A C 1
ATOM 711 O O . ILE A 1 94 ? 12.250 12.666 1.879 1.00 88.88 94 ILE A O 1
ATOM 715 N N . GLN A 1 95 ? 11.838 14.827 1.399 1.00 88.62 95 GLN A N 1
ATOM 716 C CA . GLN A 1 95 ? 10.763 14.595 0.449 1.00 88.62 95 GLN A CA 1
ATOM 717 C C . GLN A 1 95 ? 11.151 15.081 -0.940 1.00 88.62 95 GLN A C 1
ATOM 719 O O . GLN A 1 95 ? 12.069 15.901 -1.124 1.00 88.62 95 GLN A O 1
ATOM 724 N N . ARG A 1 96 ? 10.486 14.500 -1.935 1.00 91.31 96 ARG A N 1
ATOM 725 C CA . ARG A 1 96 ? 10.648 14.849 -3.337 1.00 91.31 96 ARG A CA 1
ATOM 726 C C . ARG A 1 96 ? 9.292 14.878 -4.022 1.00 91.31 96 ARG A C 1
ATOM 728 O O . ARG A 1 96 ? 8.606 13.865 -4.078 1.00 91.31 96 ARG A O 1
ATOM 735 N N . PHE A 1 97 ? 9.052 15.991 -4.697 1.00 90.38 97 PHE A N 1
ATOM 736 C CA . PHE A 1 97 ? 7.921 16.201 -5.582 1.00 90.38 97 PHE A CA 1
ATOM 737 C C . PHE A 1 97 ? 8.411 16.488 -7.008 1.00 90.38 97 PHE A C 1
ATOM 739 O O . PHE A 1 97 ? 9.413 17.188 -7.226 1.00 90.38 97 PHE A O 1
ATOM 746 N N . VAL A 1 98 ? 7.742 15.892 -7.997 1.00 90.62 98 VAL A N 1
ATOM 747 C CA . VAL A 1 98 ? 8.061 16.036 -9.423 1.00 90.62 98 VAL A CA 1
ATOM 748 C C . VAL A 1 98 ? 6.805 16.450 -10.175 1.00 90.62 98 VAL A C 1
ATOM 750 O O . VAL A 1 98 ? 5.847 15.693 -10.222 1.00 90.62 98 VAL A O 1
ATOM 753 N N . THR A 1 99 ? 6.856 17.599 -10.846 1.00 93.56 99 THR A N 1
ATOM 754 C CA . THR A 1 99 ? 5.748 18.104 -11.671 1.00 93.56 99 THR A CA 1
ATOM 755 C C . THR A 1 99 ? 6.231 18.571 -13.047 1.00 93.56 99 THR A C 1
ATOM 757 O O . THR A 1 99 ? 7.425 18.803 -13.273 1.00 93.56 99 THR A O 1
ATOM 760 N N . THR A 1 100 ? 5.310 18.707 -14.003 1.00 93.69 100 THR A N 1
ATOM 761 C CA . THR A 1 100 ? 5.567 19.293 -15.319 1.00 93.69 100 THR A CA 1
ATOM 762 C C . THR A 1 100 ? 4.681 20.502 -15.592 1.00 93.69 100 THR A C 1
ATOM 764 O O . THR A 1 100 ? 3.462 20.392 -15.593 1.00 93.69 100 THR A O 1
ATOM 767 N N . HIS A 1 101 ? 5.289 21.621 -15.989 1.00 95.75 101 HIS A N 1
ATOM 768 C CA . HIS A 1 101 ? 4.569 22.830 -16.398 1.00 95.75 101 HIS A CA 1
ATOM 769 C C . HIS A 1 101 ? 4.884 23.224 -17.840 1.00 95.75 101 HIS A C 1
ATOM 771 O O . HIS A 1 101 ? 6.001 23.033 -18.332 1.00 95.75 101 HIS A O 1
ATOM 777 N N . THR A 1 102 ? 3.905 23.793 -18.549 1.00 95.56 102 THR A N 1
ATOM 778 C CA . THR A 1 102 ? 4.081 24.249 -19.938 1.00 95.56 102 THR A CA 1
ATOM 779 C C . THR A 1 102 ? 3.881 25.753 -20.077 1.00 95.56 102 THR A C 1
ATOM 781 O O . THR A 1 102 ? 2.757 26.251 -20.114 1.00 95.56 102 THR A O 1
ATOM 784 N N . TYR A 1 103 ? 4.978 26.470 -20.316 1.00 93.44 103 TYR A N 1
ATOM 785 C CA . TYR A 1 103 ? 4.960 27.920 -20.482 1.00 93.44 103 TYR A CA 1
ATOM 786 C C . TYR A 1 103 ? 4.341 28.357 -21.815 1.00 93.44 103 TYR A C 1
ATOM 788 O O . TYR A 1 103 ? 4.642 27.835 -22.896 1.00 93.44 103 TYR A O 1
ATOM 796 N N . ALA A 1 104 ? 3.530 29.416 -21.773 1.00 91.75 104 ALA A N 1
ATOM 797 C CA . ALA A 1 104 ? 2.842 29.943 -22.955 1.00 91.75 104 ALA A CA 1
ATOM 798 C C . ALA A 1 104 ? 3.783 30.582 -24.000 1.00 91.75 104 ALA A C 1
ATOM 800 O O . ALA A 1 104 ? 3.422 30.725 -25.177 1.00 91.75 104 ALA A O 1
ATOM 801 N N . SER A 1 105 ? 4.986 31.006 -23.596 1.00 91.56 105 SER A N 1
ATOM 802 C CA . SER A 1 105 ? 5.966 31.633 -24.487 1.00 91.56 105 SER A CA 1
ATOM 803 C C . SER A 1 105 ? 7.417 31.401 -24.047 1.00 91.56 105 SER A C 1
ATOM 805 O O . SER A 1 105 ? 7.662 31.169 -22.876 1.00 91.56 105 SER A O 1
ATOM 807 N N . PRO A 1 106 ? 8.405 31.510 -24.953 1.00 89.88 106 PRO A N 1
ATOM 808 C CA . PRO A 1 106 ? 9.817 31.545 -24.568 1.00 89.88 106 PRO A CA 1
ATOM 809 C C . PRO A 1 106 ? 10.136 32.814 -23.763 1.00 89.88 106 PRO A C 1
ATOM 811 O O . PRO A 1 106 ? 9.694 33.905 -24.145 1.00 89.88 106 PRO A O 1
ATOM 814 N N . GLY A 1 107 ? 10.942 32.694 -22.711 1.00 89.44 107 GLY A N 1
ATOM 815 C CA . GLY A 1 107 ? 11.210 33.781 -21.773 1.00 89.44 107 GLY A CA 1
ATOM 816 C C . GLY A 1 107 ? 12.107 33.366 -20.609 1.00 89.44 107 GLY A C 1
ATOM 817 O O . GLY A 1 107 ? 12.592 32.237 -20.558 1.00 89.44 107 GLY A O 1
ATOM 818 N N . SER A 1 108 ? 12.341 34.314 -19.702 1.00 91.25 108 SER A N 1
ATOM 819 C CA . SER A 1 108 ? 12.950 34.038 -18.403 1.00 91.25 108 SER A CA 1
ATOM 820 C C . SER A 1 108 ? 11.845 33.934 -17.366 1.00 91.25 108 SER A C 1
ATOM 822 O O . SER A 1 108 ? 10.976 34.807 -17.343 1.00 91.25 108 SER A O 1
ATOM 824 N N . TYR A 1 109 ? 11.908 32.889 -16.554 1.00 94.69 109 TYR A N 1
ATOM 825 C CA . TYR A 1 109 ? 10.941 32.560 -15.513 1.00 94.69 109 TYR A CA 1
ATOM 826 C C . TYR A 1 109 ? 11.717 32.228 -14.245 1.00 94.69 109 TYR A C 1
ATOM 828 O O . TYR A 1 109 ? 12.827 31.709 -14.346 1.00 94.69 109 TYR A O 1
ATOM 836 N N . THR A 1 110 ? 11.163 32.535 -13.084 1.00 95.12 110 THR A N 1
ATOM 837 C CA . THR A 1 110 ? 11.758 32.180 -11.796 1.00 95.12 110 THR A CA 1
ATOM 838 C C . THR A 1 110 ? 10.766 31.256 -11.129 1.00 95.12 110 THR A C 1
ATOM 840 O O . THR A 1 110 ? 9.713 31.726 -10.717 1.00 95.12 110 THR A O 1
ATOM 843 N N . ALA A 1 111 ? 11.074 29.962 -11.102 1.00 96.19 111 ALA A N 1
ATOM 844 C CA . ALA A 1 111 ? 10.284 29.020 -10.328 1.00 96.19 111 ALA A CA 1
ATOM 845 C C . ALA A 1 111 ? 10.807 29.034 -8.895 1.00 96.19 111 ALA A C 1
ATOM 847 O O . ALA A 1 111 ? 12.025 28.975 -8.699 1.00 96.19 111 ALA A O 1
ATOM 848 N N . PHE A 1 112 ? 9.939 29.150 -7.903 1.00 95.31 112 PHE A N 1
ATOM 849 C CA . PHE A 1 112 ? 10.370 29.241 -6.515 1.00 95.31 112 PHE A CA 1
ATOM 850 C C . PHE A 1 112 ? 9.326 28.673 -5.570 1.00 95.31 112 PHE A C 1
ATOM 852 O O . PHE A 1 112 ? 8.144 28.622 -5.886 1.00 95.31 112 PHE A O 1
ATOM 859 N N . PHE A 1 113 ? 9.802 28.270 -4.401 1.00 94.44 113 PHE A N 1
ATOM 860 C CA . PHE A 1 113 ? 8.967 28.094 -3.230 1.00 94.44 113 PHE A CA 1
ATOM 861 C C . PHE A 1 113 ? 9.642 28.781 -2.049 1.00 94.44 113 PHE A C 1
ATOM 863 O O . PHE A 1 113 ? 10.877 28.856 -1.944 1.00 94.44 113 PHE A O 1
ATOM 870 N N . GLU A 1 114 ? 8.826 29.323 -1.170 1.00 91.19 114 GLU A N 1
ATOM 871 C CA . GLU A 1 114 ? 9.257 30.028 0.021 1.00 91.19 114 GLU A CA 1
ATOM 872 C C . GLU A 1 114 ? 8.239 29.802 1.116 1.00 91.19 114 GLU A C 1
ATOM 874 O O . GLU A 1 114 ? 7.052 29.673 0.848 1.00 91.19 114 GLU A O 1
ATOM 879 N N . ASN A 1 115 ? 8.732 29.719 2.340 1.00 85.44 115 ASN A N 1
ATOM 880 C CA . ASN A 1 115 ? 7.896 29.719 3.521 1.00 85.44 115 ASN A CA 1
ATOM 881 C C . ASN A 1 115 ? 8.734 30.275 4.682 1.00 85.44 115 ASN A C 1
ATOM 883 O O . ASN A 1 115 ? 9.973 30.393 4.625 1.00 85.44 115 ASN A O 1
ATOM 887 N N . CYS A 1 116 ? 8.059 30.617 5.762 1.00 75.81 116 CYS A N 1
ATOM 888 C CA . CYS A 1 116 ? 8.670 30.667 7.071 1.00 75.81 116 CYS A CA 1
ATOM 889 C C . CYS A 1 116 ? 8.735 29.227 7.621 1.00 75.81 116 CYS A C 1
ATOM 891 O O . CYS A 1 116 ? 8.003 28.336 7.211 1.00 75.81 116 CYS A O 1
ATOM 893 N N . CYS A 1 117 ? 9.662 28.819 8.474 1.00 81.25 117 CYS A N 1
ATOM 894 C CA . CYS A 1 117 ? 10.870 29.371 9.021 1.00 81.25 117 CYS A CA 1
ATOM 895 C C . CYS A 1 117 ? 11.948 28.271 8.937 1.00 81.25 117 CYS A C 1
ATOM 897 O O . CYS A 1 117 ? 11.727 27.092 8.687 1.00 81.25 117 CYS A O 1
ATOM 899 N N . ARG A 1 118 ? 13.190 28.636 9.208 1.00 89.00 118 ARG A N 1
ATOM 900 C CA . ARG A 1 118 ? 14.260 27.654 9.397 1.00 89.00 118 ARG A CA 1
ATOM 901 C C . ARG A 1 118 ? 14.363 27.250 10.850 1.00 89.00 118 ARG A C 1
ATOM 903 O O . ARG A 1 118 ? 14.136 28.070 11.738 1.00 89.00 118 ARG A O 1
ATOM 910 N N . VAL A 1 119 ? 14.933 26.071 11.102 1.00 87.94 119 VAL A N 1
ATOM 911 C CA . VAL A 1 119 ? 15.168 25.567 12.465 1.00 87.94 119 VAL A CA 1
ATOM 912 C C . VAL A 1 119 ? 15.760 26.648 13.392 1.00 87.94 119 VAL A C 1
ATOM 914 O O . VAL A 1 119 ? 16.876 27.145 13.195 1.00 87.94 119 VAL A O 1
ATOM 917 N N . GLY A 1 120 ? 15.054 26.967 14.481 1.00 84.81 120 GLY A N 1
ATOM 918 C CA . GLY A 1 120 ? 15.400 28.061 15.405 1.00 84.81 120 GLY A CA 1
ATOM 919 C C . GLY A 1 120 ? 16.752 27.929 16.128 1.00 84.81 120 GLY A C 1
ATOM 920 O O . GLY A 1 120 ? 17.234 28.862 16.774 1.00 84.81 120 GLY A O 1
ATOM 921 N N . THR A 1 121 ? 17.419 26.775 16.026 1.00 86.25 121 THR A N 1
ATOM 922 C CA . THR A 1 121 ? 18.757 26.542 16.603 1.00 86.25 121 THR A CA 1
ATOM 923 C C . THR A 1 121 ? 19.908 27.097 15.749 1.00 86.25 121 THR A C 1
ATOM 925 O O . THR A 1 121 ? 21.063 27.139 16.206 1.00 86.25 121 THR A O 1
ATOM 928 N N . LEU A 1 122 ? 19.618 27.571 14.532 1.00 89.88 122 LEU A N 1
ATOM 929 C CA . LEU A 1 122 ? 20.604 28.164 13.632 1.00 89.88 122 LEU A CA 1
ATOM 930 C C . LEU A 1 122 ? 21.234 29.440 14.208 1.00 89.88 122 LEU A C 1
ATOM 932 O O . LEU A 1 122 ? 20.610 30.241 14.891 1.00 89.88 122 LEU A O 1
ATOM 936 N N . GLN A 1 123 ? 22.519 29.660 13.937 1.00 90.62 123 GLN A N 1
ATOM 937 C CA . GLN A 1 123 ? 23.249 30.805 14.495 1.00 90.62 123 GLN A CA 1
ATOM 938 C C . GLN A 1 123 ? 23.149 32.079 13.645 1.00 90.62 123 GLN A C 1
ATOM 940 O O . GLN A 1 123 ? 23.318 33.176 14.179 1.00 90.62 123 GLN A O 1
ATOM 945 N N . ASN A 1 124 ? 22.943 31.955 12.333 1.00 90.75 124 ASN A N 1
ATOM 946 C CA . ASN A 1 124 ? 22.931 33.075 11.382 1.00 90.75 124 ASN A CA 1
ATOM 947 C C . ASN A 1 124 ? 21.560 33.353 10.751 1.00 90.75 124 ASN A C 1
ATOM 949 O O . ASN A 1 124 ? 21.415 34.398 10.121 1.00 90.75 124 ASN A O 1
ATOM 953 N N . ALA A 1 125 ? 20.609 32.436 10.923 1.00 89.12 125 ALA A N 1
ATOM 954 C CA . ALA A 1 125 ? 19.243 32.506 10.411 1.00 89.12 125 ALA A CA 1
ATOM 955 C C . ALA A 1 125 ? 18.262 31.711 11.313 1.00 89.12 125 ALA A C 1
ATOM 957 O O . ALA A 1 125 ? 17.567 30.839 10.806 1.00 89.12 125 ALA A O 1
ATOM 958 N N . PRO A 1 126 ? 18.275 31.898 12.653 1.00 89.31 126 PRO A N 1
ATOM 959 C CA . PRO A 1 126 ? 17.313 31.223 13.530 1.00 89.31 126 PRO A CA 1
ATOM 960 C C . PRO A 1 126 ? 15.900 31.689 13.199 1.00 89.31 126 PRO A C 1
ATOM 962 O O . PRO A 1 126 ? 15.676 32.900 13.235 1.00 89.31 126 PRO A O 1
ATOM 965 N N . SER A 1 127 ? 14.992 30.755 12.906 1.00 86.94 127 SER A N 1
ATOM 966 C CA . SER A 1 127 ? 13.587 31.065 12.608 1.00 86.94 127 SER A CA 1
ATOM 967 C C . SER A 1 127 ? 13.425 32.083 11.478 1.00 86.94 127 SER A C 1
ATOM 969 O O . SER A 1 127 ? 12.442 32.801 11.442 1.00 86.94 127 SER A O 1
ATOM 971 N N . ALA A 1 128 ? 14.430 32.218 10.611 1.00 86.06 128 ALA A N 1
ATOM 972 C CA . ALA A 1 128 ? 14.347 33.124 9.478 1.00 86.06 128 ALA A CA 1
ATOM 973 C C . ALA A 1 128 ? 13.641 32.415 8.331 1.00 86.06 128 ALA A C 1
ATOM 975 O O . ALA A 1 128 ? 13.793 31.198 8.201 1.00 86.06 128 ALA A O 1
ATOM 976 N N . ASP A 1 129 ? 12.989 33.183 7.477 1.00 88.25 129 ASP A N 1
ATOM 977 C CA . ASP A 1 129 ? 12.351 32.662 6.277 1.00 88.25 129 ASP A CA 1
ATOM 978 C C . ASP A 1 129 ? 13.375 32.004 5.355 1.00 88.25 129 ASP A C 1
ATOM 980 O O . ASP A 1 129 ? 14.602 32.236 5.412 1.00 88.25 129 ASP A O 1
ATOM 984 N N . PHE A 1 130 ? 12.871 31.138 4.496 1.00 91.94 130 PHE A N 1
ATOM 985 C CA . PHE A 1 130 ? 13.651 30.559 3.428 1.00 91.94 130 PHE A CA 1
ATOM 986 C C . PHE A 1 130 ? 12.969 30.824 2.099 1.00 91.94 130 PHE A C 1
ATOM 988 O O . PHE A 1 130 ? 11.759 30.944 1.995 1.00 91.94 130 PHE A O 1
ATOM 995 N N . ARG A 1 131 ? 13.800 30.899 1.070 1.00 92.31 131 ARG A N 1
ATOM 996 C CA . ARG A 1 131 ? 13.372 30.964 -0.314 1.00 92.31 131 ARG A CA 1
ATOM 997 C C . ARG A 1 131 ? 14.306 30.080 -1.102 1.00 92.31 131 ARG A C 1
ATOM 999 O O . ARG A 1 131 ? 15.524 30.134 -0.898 1.00 92.31 131 ARG A O 1
ATOM 1006 N N . VAL A 1 132 ? 13.741 29.234 -1.940 1.00 94.75 132 VAL A N 1
ATOM 1007 C CA . VAL A 1 132 ? 14.488 28.358 -2.831 1.00 94.75 132 VAL A CA 1
ATOM 1008 C C . VAL A 1 132 ? 13.967 28.634 -4.222 1.00 94.75 132 VAL A C 1
ATOM 1010 O O . VAL A 1 132 ? 12.784 28.462 -4.487 1.00 94.75 132 VAL A O 1
ATOM 1013 N N . GLU A 1 133 ? 14.847 29.080 -5.111 1.00 94.56 133 GLU A N 1
ATOM 1014 C CA . GLU A 1 133 ? 14.455 29.437 -6.466 1.00 94.56 133 GLU A CA 1
ATOM 1015 C C . GLU A 1 133 ? 15.327 28.757 -7.522 1.00 94.56 133 GLU A C 1
ATOM 1017 O O . GLU A 1 133 ? 16.458 28.317 -7.284 1.00 94.56 133 GLU A O 1
ATOM 1022 N N . ALA A 1 134 ? 14.770 28.664 -8.720 1.00 94.81 134 ALA A N 1
ATOM 1023 C CA . ALA A 1 134 ? 15.469 28.321 -9.934 1.00 94.81 134 ALA A CA 1
ATOM 1024 C C . ALA A 1 134 ? 15.091 29.318 -11.031 1.00 94.81 134 ALA A C 1
ATOM 1026 O O . ALA A 1 134 ? 13.936 29.413 -11.445 1.00 94.81 134 ALA A O 1
ATOM 1027 N N . ASP A 1 135 ? 16.088 30.031 -11.549 1.00 93.50 135 ASP A N 1
ATOM 1028 C CA . ASP A 1 135 ? 15.912 30.882 -12.718 1.00 93.50 135 ASP A CA 1
ATOM 1029 C C . ASP A 1 135 ? 16.024 30.043 -13.997 1.00 93.50 135 ASP A C 1
ATOM 1031 O O . ASP A 1 135 ? 17.071 29.470 -14.330 1.00 93.50 135 ASP A O 1
ATOM 1035 N N . LEU A 1 136 ? 14.951 30.024 -14.777 1.00 93.25 136 LEU A N 1
ATOM 1036 C CA . LEU A 1 136 ? 14.858 29.375 -16.073 1.00 93.25 136 LEU A CA 1
ATOM 1037 C C . LEU A 1 136 ? 15.051 30.395 -17.190 1.00 93.25 136 LEU A C 1
ATOM 1039 O O . LEU A 1 136 ? 14.548 31.516 -17.160 1.00 93.25 136 LEU A O 1
ATOM 1043 N N . SER A 1 137 ? 15.752 29.978 -18.240 1.00 90.31 137 SER A N 1
ATOM 1044 C CA . SER A 1 137 ? 15.860 30.747 -19.479 1.00 90.31 137 SER A CA 1
ATOM 1045 C C . SER A 1 137 ? 15.466 29.860 -20.650 1.00 90.31 137 SER A C 1
ATOM 1047 O O . SER A 1 137 ? 16.315 29.177 -21.226 1.00 90.31 137 SER A O 1
ATOM 1049 N N . LEU A 1 138 ? 14.186 29.883 -21.013 1.00 90.31 138 LEU A N 1
ATOM 1050 C CA . LEU A 1 138 ? 13.619 29.031 -22.055 1.00 90.31 138 LEU A CA 1
ATOM 1051 C C . LEU A 1 138 ? 13.757 29.676 -23.435 1.00 90.31 138 LEU A C 1
ATOM 1053 O O . LEU A 1 138 ? 13.276 30.783 -23.692 1.00 90.31 138 LEU A O 1
ATOM 1057 N N . GLU A 1 139 ? 14.393 28.957 -24.358 1.00 82.69 139 GLU A N 1
ATOM 1058 C CA . GLU A 1 139 ? 14.658 29.432 -25.715 1.00 82.69 139 GLU A CA 1
ATOM 1059 C C . GLU A 1 139 ? 13.689 28.807 -26.727 1.00 82.69 139 GLU A C 1
ATOM 1061 O O . GLU A 1 139 ? 13.402 27.612 -26.714 1.00 82.69 139 GLU A O 1
ATOM 1066 N N . ALA A 1 140 ? 13.217 29.614 -27.681 1.00 73.69 140 ALA A N 1
ATOM 1067 C CA . ALA A 1 140 ? 12.224 29.190 -28.675 1.00 73.69 140 ALA A CA 1
ATOM 1068 C C . ALA A 1 140 ? 12.700 28.059 -29.609 1.00 73.69 140 ALA A C 1
ATOM 1070 O O . ALA A 1 140 ? 11.894 27.474 -30.335 1.00 73.69 140 ALA A O 1
ATOM 1071 N N . ASP A 1 141 ? 14.012 27.834 -29.686 1.00 71.12 141 ASP A N 1
ATOM 1072 C CA . ASP A 1 141 ? 14.643 26.794 -30.495 1.00 71.12 141 ASP A CA 1
ATOM 1073 C C . ASP A 1 141 ? 15.045 25.549 -29.687 1.00 71.12 141 ASP A C 1
ATOM 1075 O O . ASP A 1 141 ? 15.644 24.645 -30.275 1.00 71.12 141 ASP A O 1
ATOM 1079 N N . GLY A 1 142 ? 14.694 25.494 -28.393 1.00 70.38 142 GLY A N 1
ATOM 1080 C CA . GLY A 1 142 ? 14.976 24.365 -27.505 1.00 70.38 142 GLY A CA 1
ATOM 1081 C C . GLY A 1 142 ? 16.468 24.161 -27.246 1.00 70.38 142 GLY A C 1
ATOM 1082 O O . GLY A 1 142 ? 16.908 23.023 -27.108 1.00 70.38 142 GLY A O 1
ATOM 1083 N N . SER A 1 143 ? 17.278 25.230 -27.287 1.00 79.56 143 SER A N 1
ATOM 1084 C CA . SER A 1 143 ? 18.733 25.106 -27.138 1.00 79.56 143 SER A CA 1
ATOM 1085 C C . SER A 1 143 ? 19.212 24.966 -25.692 1.00 79.56 143 SER A C 1
ATOM 1087 O O . SER A 1 143 ? 20.270 24.373 -25.501 1.00 79.56 143 SER A O 1
ATOM 1089 N N . ASN A 1 144 ? 18.468 25.518 -24.727 1.00 84.31 144 ASN A N 1
ATOM 1090 C CA . ASN A 1 144 ? 18.707 25.390 -23.288 1.00 84.31 144 ASN A CA 1
ATOM 1091 C C . ASN A 1 144 ? 17.706 24.377 -22.728 1.00 84.31 144 ASN A C 1
ATOM 1093 O O . ASN A 1 144 ? 16.499 24.594 -22.856 1.00 84.31 144 ASN A O 1
ATOM 1097 N N . THR A 1 145 ? 18.193 23.261 -22.203 1.00 85.75 145 THR A N 1
ATOM 1098 C CA . THR A 1 145 ? 17.383 22.074 -21.913 1.00 85.75 145 THR A CA 1
ATOM 1099 C C . THR A 1 145 ? 17.440 21.618 -20.460 1.00 85.75 145 THR A C 1
ATOM 1101 O O . THR A 1 145 ? 16.640 20.763 -20.090 1.00 85.75 145 THR A O 1
ATOM 1104 N N . SER A 1 146 ? 18.297 22.198 -19.618 1.00 87.38 146 SER A N 1
ATOM 1105 C CA . SER A 1 146 ? 18.320 21.947 -18.175 1.00 87.38 146 SER A CA 1
ATOM 1106 C C . SER A 1 146 ? 18.983 23.056 -17.359 1.00 87.38 146 SER A C 1
ATOM 1108 O O . SER A 1 146 ? 19.795 23.833 -17.859 1.00 87.38 146 SER A O 1
ATOM 1110 N N . GLY A 1 147 ? 18.667 23.077 -16.063 1.00 87.12 147 GLY A N 1
ATOM 1111 C CA . GLY A 1 147 ? 19.384 23.849 -15.052 1.00 87.12 147 GLY A CA 1
ATOM 1112 C C . GLY A 1 147 ? 20.473 23.041 -14.330 1.00 87.12 147 GLY A C 1
ATOM 1113 O O . GLY A 1 147 ? 20.577 21.821 -14.492 1.00 87.12 147 GLY A O 1
ATOM 1114 N N . PRO A 1 148 ? 21.306 23.700 -13.503 1.00 88.38 148 PRO A N 1
ATOM 1115 C CA . PRO A 1 148 ? 22.223 23.010 -12.604 1.00 88.38 148 PRO A CA 1
ATOM 1116 C C . PRO A 1 148 ? 21.499 22.097 -11.611 1.00 88.38 148 PRO A C 1
ATOM 1118 O O . PRO A 1 148 ? 20.460 22.445 -11.072 1.00 88.38 148 PRO A O 1
ATOM 1121 N N . ILE A 1 149 ? 22.112 20.960 -11.300 1.00 86.81 149 ILE A N 1
ATOM 1122 C CA . ILE A 1 149 ? 21.661 20.006 -10.286 1.00 86.81 149 ILE A CA 1
ATOM 1123 C C . ILE A 1 149 ? 22.718 19.850 -9.189 1.00 86.81 149 ILE A C 1
ATOM 1125 O O . ILE A 1 149 ? 23.925 20.010 -9.427 1.00 86.81 149 ILE A O 1
ATOM 1129 N N . SER A 1 150 ? 22.269 19.509 -7.984 1.00 85.38 150 SER A N 1
ATOM 1130 C CA . SER A 1 150 ? 23.100 19.310 -6.796 1.00 85.38 150 SER A CA 1
ATOM 1131 C C . SER A 1 150 ? 22.759 17.991 -6.120 1.00 85.38 150 SER A C 1
ATOM 1133 O O . SER A 1 150 ? 21.644 17.507 -6.223 1.00 85.38 150 SER A O 1
ATOM 1135 N N . GLY A 1 151 ? 23.715 17.426 -5.392 1.00 77.31 151 GLY A N 1
ATOM 1136 C CA . GLY A 1 151 ? 23.439 16.359 -4.426 1.00 77.31 151 GLY A CA 1
ATOM 1137 C C . GLY A 1 151 ? 24.265 16.564 -3.179 1.00 77.31 151 GLY A C 1
ATOM 1138 O O . GLY A 1 151 ? 25.011 15.691 -2.724 1.00 77.31 151 GLY A O 1
ATOM 1139 N N . ILE A 1 152 ? 24.225 17.802 -2.698 1.00 85.31 152 ILE A N 1
ATOM 1140 C CA . ILE A 1 152 ? 24.674 18.141 -1.359 1.00 85.31 152 ILE A CA 1
ATOM 1141 C C . ILE A 1 152 ? 23.668 17.535 -0.362 1.00 85.31 152 ILE A C 1
ATOM 1143 O O . ILE A 1 152 ? 22.473 17.562 -0.649 1.00 85.31 152 ILE A O 1
ATOM 1147 N N . PRO A 1 153 ? 24.113 16.982 0.777 1.00 83.56 153 PRO A N 1
ATOM 1148 C CA . PRO A 1 153 ? 23.189 16.504 1.802 1.00 83.56 153 PRO A CA 1
ATOM 1149 C C . PRO A 1 153 ? 22.529 17.670 2.553 1.00 83.56 153 PRO A C 1
ATOM 1151 O O . PRO A 1 153 ? 23.087 18.771 2.598 1.00 83.56 153 PRO A O 1
ATOM 1154 N N . VAL A 1 154 ? 21.399 17.380 3.210 1.00 87.50 154 VAL A N 1
ATOM 1155 C CA . VAL A 1 154 ? 20.625 18.303 4.066 1.00 87.50 154 VAL A CA 1
ATOM 1156 C C . VAL A 1 154 ? 21.517 19.010 5.091 1.00 87.50 154 VAL A C 1
ATOM 1158 O O . VAL A 1 154 ? 21.465 20.230 5.260 1.00 87.50 154 VAL A O 1
ATOM 1161 N N . ILE A 1 155 ? 22.390 18.242 5.753 1.00 89.00 155 ILE A N 1
ATOM 1162 C CA . ILE A 1 155 ? 23.331 18.743 6.757 1.00 89.00 155 ILE A CA 1
ATOM 1163 C C . ILE A 1 155 ? 24.763 18.394 6.339 1.00 89.00 155 ILE A C 1
ATOM 1165 O O . ILE A 1 155 ? 25.060 17.290 5.897 1.00 89.00 155 ILE A O 1
ATOM 1169 N N . ILE A 1 156 ? 25.701 19.325 6.511 1.00 89.38 156 ILE A N 1
ATOM 1170 C CA . ILE A 1 156 ? 27.139 19.058 6.420 1.00 89.38 156 ILE A CA 1
ATOM 1171 C C . ILE A 1 156 ? 27.768 19.209 7.798 1.00 89.38 156 ILE A C 1
ATOM 1173 O O . ILE A 1 156 ? 27.854 20.310 8.345 1.00 89.38 156 ILE A O 1
ATOM 1177 N N . GLN A 1 157 ? 28.317 18.117 8.318 1.00 89.31 157 GLN A N 1
ATOM 1178 C CA . GLN A 1 157 ? 29.075 18.130 9.563 1.00 89.31 157 GLN A CA 1
ATOM 1179 C C . GLN A 1 157 ? 30.536 18.524 9.319 1.00 89.31 157 GLN A C 1
ATOM 1181 O O . GLN A 1 157 ? 31.297 17.847 8.625 1.00 89.31 157 GLN A O 1
ATOM 1186 N N . MET A 1 158 ? 30.950 19.655 9.891 1.00 88.56 158 MET A N 1
ATOM 1187 C CA . MET A 1 158 ? 32.260 20.254 9.659 1.00 88.56 158 MET A CA 1
ATOM 1188 C C . MET A 1 158 ? 33.107 20.305 10.933 1.00 88.56 158 MET A C 1
ATOM 1190 O O . MET A 1 158 ? 32.783 20.975 11.914 1.00 88.56 158 MET A O 1
ATOM 1194 N N . GLU A 1 159 ? 34.253 19.628 10.899 1.00 88.19 159 GLU A N 1
ATOM 1195 C CA . GLU A 1 159 ? 35.175 19.570 12.033 1.00 88.19 159 GLU A CA 1
ATOM 1196 C C . GLU A 1 159 ? 35.811 20.933 12.353 1.00 88.19 159 GLU A C 1
ATOM 1198 O O . GLU A 1 159 ? 36.417 21.589 11.492 1.00 88.19 159 GLU A O 1
ATOM 1203 N N . ILE A 1 160 ? 35.804 21.312 13.630 1.00 88.12 160 ILE A N 1
ATOM 1204 C CA . ILE A 1 160 ? 36.520 22.499 14.124 1.00 88.12 160 ILE A CA 1
ATOM 1205 C C . ILE A 1 160 ? 38.055 22.322 14.083 1.00 88.12 160 ILE A C 1
ATOM 1207 O O . ILE A 1 160 ? 38.570 21.240 13.812 1.00 88.12 160 ILE A O 1
ATOM 1211 N N . GLY A 1 161 ? 38.821 23.387 14.359 1.00 83.75 161 GLY A N 1
ATOM 1212 C CA . GLY A 1 161 ? 40.261 23.278 14.666 1.00 83.75 161 GLY A CA 1
ATOM 1213 C C . GLY A 1 161 ? 41.233 23.460 13.491 1.00 83.75 161 GLY A C 1
ATOM 1214 O O . GLY A 1 161 ? 42.448 23.525 13.703 1.00 83.75 161 GLY A O 1
ATOM 1215 N N . GLY A 1 162 ? 40.738 23.663 12.265 1.00 85.19 162 GLY A N 1
ATOM 1216 C CA . GLY A 1 162 ? 41.579 23.826 11.075 1.00 85.19 162 GLY A CA 1
ATOM 1217 C C . GLY A 1 162 ? 40.915 24.575 9.921 1.00 85.19 162 GLY A C 1
ATOM 1218 O O . GLY A 1 162 ? 39.788 25.040 10.028 1.00 85.19 162 GLY A O 1
ATOM 1219 N N . ILE A 1 163 ? 41.641 24.703 8.807 1.00 86.25 163 ILE A N 1
ATOM 1220 C CA . ILE A 1 163 ? 41.077 25.195 7.543 1.00 86.25 163 ILE A CA 1
ATOM 1221 C C . ILE A 1 163 ? 40.443 24.003 6.829 1.00 86.25 163 ILE A C 1
ATOM 1223 O O . ILE A 1 163 ? 41.135 23.015 6.568 1.00 86.25 163 ILE A O 1
ATOM 1227 N N . ARG A 1 164 ? 39.154 24.107 6.510 1.00 86.62 164 ARG A N 1
ATOM 1228 C CA . ARG A 1 164 ? 38.390 23.101 5.772 1.00 86.62 164 ARG A CA 1
ATOM 1229 C C . ARG A 1 164 ? 38.154 23.589 4.349 1.00 86.62 164 ARG A C 1
ATOM 1231 O O . ARG A 1 164 ? 37.886 24.768 4.130 1.00 86.62 164 ARG A O 1
ATOM 1238 N N . GLN A 1 165 ? 38.305 22.687 3.389 1.00 86.00 165 GLN A N 1
ATOM 1239 C CA . GLN A 1 165 ? 37.960 22.923 1.992 1.00 86.00 165 GLN A CA 1
ATOM 1240 C C . GLN A 1 165 ? 36.926 21.883 1.590 1.00 86.00 165 GLN A C 1
ATOM 1242 O O . GLN A 1 165 ? 37.147 20.695 1.820 1.00 86.00 165 GLN A O 1
ATOM 1247 N N . PHE A 1 166 ? 35.832 22.334 0.989 1.00 82.94 166 PHE A N 1
ATOM 1248 C CA . PHE A 1 166 ? 34.749 21.482 0.521 1.00 82.94 166 PHE A CA 1
ATOM 1249 C C . PHE A 1 166 ? 34.398 21.850 -0.922 1.00 82.94 166 PHE A C 1
ATOM 1251 O O . PHE A 1 166 ? 34.311 23.028 -1.269 1.00 82.94 166 PHE A O 1
ATOM 1258 N N . VAL A 1 167 ? 34.271 20.842 -1.783 1.00 83.94 167 VAL A N 1
ATOM 1259 C CA . VAL A 1 167 ? 33.894 21.014 -3.190 1.00 83.94 167 VAL A CA 1
ATOM 1260 C C . VAL A 1 167 ? 32.415 20.680 -3.293 1.00 83.94 167 VAL A C 1
ATOM 1262 O O . VAL A 1 167 ? 32.040 19.559 -2.969 1.00 83.94 167 VAL A O 1
ATOM 1265 N N . LEU A 1 168 ? 31.603 21.641 -3.729 1.00 85.12 168 LEU A N 1
ATOM 1266 C CA . LEU A 1 168 ? 30.168 21.442 -3.900 1.00 85.12 168 LEU A CA 1
ATOM 1267 C C . LEU A 1 168 ? 29.927 20.421 -5.024 1.00 85.12 168 LEU A C 1
ATOM 1269 O O . LEU A 1 168 ? 30.505 20.586 -6.108 1.00 85.12 168 LEU A O 1
ATOM 1273 N N . PRO A 1 169 ? 29.119 19.375 -4.787 1.00 83.25 169 PRO A N 1
ATOM 1274 C CA . PRO A 1 169 ? 28.785 18.377 -5.793 1.00 83.25 169 PRO A CA 1
ATOM 1275 C C . PRO A 1 169 ? 27.695 18.921 -6.722 1.00 83.25 169 PRO A C 1
ATOM 1277 O O . PRO A 1 169 ? 26.525 18.597 -6.573 1.00 83.25 169 PRO A O 1
ATOM 1280 N N . VAL A 1 170 ? 28.093 19.778 -7.661 1.00 85.25 170 VAL A N 1
ATOM 1281 C CA . VAL A 1 170 ? 27.182 20.414 -8.620 1.00 85.25 170 VAL A CA 1
ATOM 1282 C C . VAL A 1 170 ? 27.526 20.011 -10.046 1.00 85.25 170 VAL A C 1
ATOM 1284 O O . VAL A 1 170 ? 28.702 19.847 -10.402 1.00 85.25 170 VAL A O 1
ATOM 1287 N N . LEU A 1 171 ? 26.496 19.861 -10.867 1.00 82.88 171 LEU A N 1
ATOM 1288 C CA . LEU A 1 171 ? 26.600 19.485 -12.268 1.00 82.88 171 LEU A CA 1
ATOM 1289 C C . LEU A 1 171 ? 25.600 20.291 -13.084 1.00 82.88 171 LEU A C 1
ATOM 1291 O O . LEU A 1 171 ? 24.512 20.566 -12.617 1.00 82.88 171 LEU A O 1
ATOM 1295 N N . GLU A 1 172 ? 25.954 20.628 -14.315 1.00 85.94 172 GLU A N 1
ATOM 1296 C CA . GLU A 1 172 ? 25.005 21.174 -15.279 1.00 85.94 172 GLU A CA 1
ATOM 1297 C C . GLU A 1 172 ? 24.922 20.177 -16.455 1.00 85.94 172 GLU A C 1
ATOM 1299 O O . GLU A 1 172 ? 25.970 19.889 -17.059 1.00 85.94 172 GLU A O 1
ATOM 1304 N N . PRO A 1 173 ? 23.751 19.551 -16.699 1.00 80.94 173 PRO A N 1
ATOM 1305 C CA . PRO A 1 173 ? 23.595 18.505 -17.713 1.00 80.94 173 PRO A CA 1
ATOM 1306 C C . PRO A 1 173 ? 23.819 18.954 -19.169 1.00 80.94 173 PRO A C 1
ATOM 1308 O O . PRO A 1 173 ? 24.320 18.145 -19.961 1.00 80.94 173 PRO A O 1
ATOM 1311 N N . ASP A 1 174 ? 23.568 20.220 -19.517 1.00 77.31 174 ASP A N 1
ATOM 1312 C CA . ASP A 1 174 ? 23.830 20.800 -20.851 1.00 77.31 174 ASP A CA 1
ATOM 1313 C C . ASP A 1 174 ? 25.307 21.155 -21.088 1.00 77.31 174 ASP A C 1
ATOM 1315 O O . ASP A 1 174 ? 25.748 21.487 -22.199 1.00 77.31 174 ASP A O 1
ATOM 1319 N N . ASN A 1 175 ? 26.123 20.958 -20.052 1.00 77.44 175 ASN A N 1
ATOM 1320 C CA . ASN A 1 175 ? 27.552 21.189 -20.015 1.00 77.44 175 ASN A CA 1
ATOM 1321 C C . ASN A 1 175 ? 27.933 22.680 -20.178 1.00 77.44 175 ASN A C 1
ATOM 1323 O O . ASN A 1 175 ? 29.034 22.999 -20.665 1.00 77.44 175 ASN A O 1
ATOM 1327 N N . ASP A 1 176 ? 27.052 23.576 -19.746 1.00 85.62 176 ASP A N 1
ATOM 1328 C CA . ASP A 1 176 ? 27.241 25.016 -19.702 1.00 85.62 176 ASP A CA 1
ATOM 1329 C C . ASP A 1 176 ? 28.224 25.448 -18.596 1.00 85.62 176 ASP A C 1
ATOM 1331 O O . ASP A 1 176 ? 28.503 24.725 -17.631 1.00 85.62 176 ASP A O 1
ATOM 1335 N N . PRO A 1 177 ? 28.873 26.621 -18.742 1.00 86.50 177 PRO A N 1
ATOM 1336 C CA . PRO A 1 177 ? 29.789 27.120 -17.728 1.00 86.50 177 PRO A CA 1
ATOM 1337 C C . PRO A 1 177 ? 29.041 27.479 -16.441 1.00 86.50 177 PRO A C 1
ATOM 1339 O O . PRO A 1 177 ? 28.281 28.443 -16.434 1.00 86.50 177 PRO A O 1
ATOM 1342 N N . ILE A 1 178 ? 29.352 26.770 -15.353 1.00 89.06 178 ILE A N 1
ATOM 1343 C CA . ILE A 1 178 ? 28.818 27.080 -14.025 1.00 89.06 178 ILE A CA 1
ATOM 1344 C C . ILE A 1 178 ? 29.689 28.054 -13.225 1.00 89.06 178 ILE A C 1
ATOM 1346 O O . ILE A 1 178 ? 30.930 28.010 -13.270 1.00 89.06 178 ILE A O 1
ATOM 1350 N N . ALA A 1 179 ? 29.042 28.900 -12.432 1.00 89.31 179 ALA A N 1
ATOM 1351 C CA . ALA A 1 179 ? 29.654 29.728 -11.404 1.00 89.31 179 ALA A CA 1
ATOM 1352 C C . ALA A 1 179 ? 28.844 29.622 -10.108 1.00 89.31 179 ALA A C 1
ATOM 1354 O O . ALA A 1 179 ? 27.629 29.714 -10.136 1.00 89.31 179 ALA A O 1
ATOM 1355 N N . CYS A 1 180 ? 29.523 29.458 -8.972 1.00 91.00 180 CYS A N 1
ATOM 1356 C CA . CYS A 1 180 ? 28.860 29.461 -7.671 1.00 91.00 180 CYS A CA 1
ATOM 1357 C C . CYS A 1 180 ? 29.113 30.774 -6.937 1.00 91.00 180 CYS A C 1
ATOM 1359 O O . CYS A 1 180 ? 30.248 31.278 -6.906 1.00 91.00 180 CYS A O 1
ATOM 1361 N N . ARG A 1 181 ? 28.068 31.289 -6.296 1.00 91.38 181 ARG A N 1
ATOM 1362 C CA . ARG A 1 181 ? 28.125 32.420 -5.368 1.00 91.38 181 ARG A CA 1
ATOM 1363 C C . ARG A 1 181 ? 27.218 32.146 -4.175 1.00 91.38 181 ARG A C 1
ATOM 1365 O O . ARG A 1 181 ? 26.357 31.288 -4.232 1.00 91.38 181 ARG A O 1
ATOM 1372 N N . PHE A 1 182 ? 27.424 32.877 -3.088 1.00 92.00 182 PHE A N 1
ATOM 1373 C CA . PHE A 1 182 ? 26.443 32.862 -2.008 1.00 92.00 182 PHE A CA 1
ATOM 1374 C C . PHE A 1 182 ? 25.207 33.621 -2.484 1.00 92.00 182 PHE A C 1
ATOM 1376 O O . PHE A 1 182 ? 25.359 34.683 -3.104 1.00 92.00 182 PHE A O 1
ATOM 1383 N N . SER A 1 183 ? 24.034 33.066 -2.208 1.00 91.81 183 SER A N 1
ATOM 1384 C CA . SER A 1 183 ? 22.753 33.716 -2.465 1.00 91.81 183 SER A CA 1
ATOM 1385 C C . SER A 1 183 ? 22.661 35.012 -1.660 1.00 91.81 183 SER A C 1
ATOM 1387 O O . SER A 1 183 ? 23.244 35.149 -0.574 1.00 91.81 183 SER A O 1
ATOM 1389 N N . THR A 1 184 ? 21.999 36.009 -2.226 1.00 90.81 184 THR A N 1
ATOM 1390 C CA . THR A 1 184 ? 21.669 37.245 -1.526 1.00 90.81 184 THR A CA 1
ATOM 1391 C C . THR A 1 184 ? 20.534 36.994 -0.539 1.00 90.81 184 THR A C 1
ATOM 1393 O O . THR A 1 184 ? 19.906 35.945 -0.554 1.00 90.81 184 THR A O 1
ATOM 1396 N N . VAL A 1 185 ? 20.263 37.969 0.329 1.00 86.62 185 VAL A N 1
ATOM 1397 C CA . VAL A 1 185 ? 19.169 37.852 1.304 1.00 86.62 185 VAL A CA 1
ATOM 1398 C C . VAL A 1 185 ? 17.818 37.636 0.606 1.00 86.62 185 VAL A C 1
ATOM 1400 O O . VAL A 1 185 ? 17.030 36.842 1.089 1.00 86.62 185 VAL A O 1
ATOM 1403 N N . LEU A 1 186 ? 17.590 38.275 -0.550 1.00 85.75 186 LEU A N 1
ATOM 1404 C CA . LEU A 1 186 ? 16.348 38.137 -1.327 1.00 85.75 186 LEU A CA 1
ATOM 1405 C C . LEU A 1 186 ? 16.201 36.781 -2.024 1.00 85.75 186 LEU A C 1
ATOM 1407 O O . LEU A 1 186 ? 15.104 36.408 -2.402 1.00 85.75 186 LEU A O 1
ATOM 1411 N N . GLU A 1 187 ? 17.303 36.070 -2.233 1.00 87.19 187 GLU A N 1
ATOM 1412 C CA . GLU A 1 187 ? 17.304 34.791 -2.954 1.00 87.19 187 GLU A CA 1
ATOM 1413 C C . GLU A 1 187 ? 17.265 33.607 -1.977 1.00 87.19 187 GLU A C 1
ATOM 1415 O O . GLU A 1 187 ? 17.231 32.467 -2.408 1.00 87.19 187 GLU A O 1
ATOM 1420 N N . SER A 1 188 ? 17.362 33.841 -0.658 1.00 89.81 188 SER A N 1
ATOM 1421 C CA . SER A 1 188 ? 17.418 32.733 0.305 1.00 89.81 188 SER A CA 1
ATOM 1422 C C . SER A 1 188 ? 16.789 32.974 1.674 1.00 89.81 188 SER A C 1
ATOM 1424 O O . SER A 1 188 ? 16.836 32.078 2.518 1.00 89.81 188 SER A O 1
ATOM 1426 N N . GLY A 1 189 ? 16.362 34.198 1.983 1.00 87.69 189 GLY A N 1
ATOM 1427 C CA . GLY A 1 189 ? 15.899 34.582 3.322 1.00 87.69 189 GLY A CA 1
ATOM 1428 C C . GLY A 1 189 ? 16.990 34.597 4.409 1.00 87.69 189 GLY A C 1
ATOM 1429 O O . GLY A 1 189 ? 16.741 34.982 5.546 1.00 87.69 189 GLY A O 1
ATOM 1430 N N . ILE A 1 190 ? 18.253 34.256 4.096 1.00 91.12 190 ILE A N 1
ATOM 1431 C CA . ILE A 1 190 ? 19.338 34.168 5.094 1.00 91.12 190 ILE A CA 1
ATOM 1432 C C . ILE A 1 190 ? 19.920 35.569 5.356 1.00 91.12 190 ILE A C 1
ATOM 1434 O O . ILE A 1 190 ? 20.642 36.102 4.504 1.00 91.12 190 ILE A O 1
ATOM 1438 N N . PRO A 1 191 ? 19.768 36.146 6.566 1.00 88.00 191 PRO A N 1
ATOM 1439 C CA . PRO A 1 191 ? 20.183 37.528 6.831 1.00 88.00 191 PRO A CA 1
ATOM 1440 C C . PRO A 1 191 ? 21.699 37.753 6.724 1.00 88.00 191 PRO A C 1
ATOM 1442 O O . PRO A 1 191 ? 22.174 38.846 6.398 1.00 88.00 191 PRO A O 1
ATOM 1445 N N . VAL A 1 192 ? 22.489 36.719 7.033 1.00 88.12 192 VAL A N 1
ATOM 1446 C CA . VAL A 1 192 ? 23.954 36.739 6.938 1.00 88.12 192 VAL A CA 1
ATOM 1447 C C . VAL A 1 192 ? 24.434 35.508 6.176 1.00 88.12 192 VAL A C 1
ATOM 1449 O O . VAL A 1 192 ? 24.802 34.494 6.776 1.00 88.12 192 VAL A O 1
ATOM 1452 N N . ASN A 1 193 ? 24.461 35.634 4.847 1.00 89.81 193 ASN A N 1
ATOM 1453 C CA . ASN A 1 193 ? 25.004 34.639 3.932 1.00 89.81 193 ASN A CA 1
ATOM 1454 C C . ASN A 1 193 ? 26.262 35.177 3.212 1.00 89.81 193 ASN A C 1
ATOM 1456 O O . ASN A 1 193 ? 26.207 36.205 2.530 1.00 89.81 193 ASN A O 1
ATOM 1460 N N . PRO A 1 194 ? 27.433 34.545 3.368 1.00 86.69 194 PRO A N 1
ATOM 1461 C CA . PRO A 1 194 ? 27.682 33.388 4.212 1.00 86.69 194 PRO A CA 1
ATOM 1462 C C . PRO A 1 194 ? 27.836 33.720 5.711 1.00 86.69 194 PRO A C 1
ATOM 1464 O O . PRO A 1 194 ? 28.197 34.851 6.069 1.00 86.69 194 PRO A O 1
ATOM 1467 N N . PRO A 1 195 ? 27.697 32.720 6.602 1.00 86.62 195 PRO A N 1
ATOM 1468 C CA . PRO A 1 195 ? 27.875 32.898 8.037 1.00 86.62 195 PRO A CA 1
ATOM 1469 C C . PRO A 1 195 ? 29.285 33.391 8.395 1.00 86.62 195 PRO A C 1
ATOM 1471 O O . PRO A 1 195 ? 30.308 32.947 7.865 1.00 86.62 195 PRO A O 1
ATOM 1474 N N . THR A 1 196 ? 29.356 34.310 9.362 1.00 81.50 196 THR A N 1
ATOM 1475 C CA . THR A 1 196 ? 30.625 34.820 9.903 1.00 81.50 196 THR A CA 1
ATOM 1476 C C . THR A 1 196 ? 30.838 34.318 11.326 1.00 81.50 196 THR A C 1
ATOM 1478 O O . THR A 1 196 ? 30.416 34.952 12.293 1.00 81.50 196 THR A O 1
ATOM 1481 N N . VAL A 1 197 ? 31.573 33.216 11.480 1.00 75.69 197 VAL A N 1
ATOM 1482 C CA . VAL A 1 197 ? 31.868 32.639 12.801 1.00 75.69 197 VAL A CA 1
ATOM 1483 C C . VAL A 1 197 ? 33.277 33.058 13.247 1.00 75.69 197 VAL A C 1
ATOM 1485 O O . VAL A 1 197 ? 34.283 32.758 12.607 1.00 75.69 197 VAL A O 1
ATOM 1488 N N . ASN A 1 198 ? 33.370 33.811 14.350 1.00 66.50 198 ASN A N 1
ATOM 1489 C CA . ASN A 1 198 ? 34.631 34.211 15.003 1.00 66.50 198 ASN A CA 1
ATOM 1490 C C . ASN A 1 198 ? 35.702 34.850 14.083 1.00 66.50 198 ASN A C 1
ATOM 1492 O O . ASN A 1 198 ? 36.885 34.507 14.144 1.00 66.50 198 ASN A O 1
ATOM 1496 N N . ALA A 1 199 ? 35.294 35.858 13.300 1.00 62.28 199 ALA A N 1
ATOM 1497 C CA . ALA A 1 199 ? 36.135 36.718 12.447 1.00 62.28 199 ALA A CA 1
ATOM 1498 C C . ALA A 1 199 ? 36.788 36.056 11.215 1.00 62.28 199 ALA A C 1
ATOM 1500 O O . ALA A 1 199 ? 37.556 36.728 10.518 1.00 62.28 199 ALA A O 1
ATOM 1501 N N . ASN A 1 200 ? 36.444 34.801 10.916 1.00 76.81 200 ASN A N 1
ATOM 1502 C CA . ASN A 1 200 ? 36.895 34.078 9.732 1.00 76.81 200 ASN A CA 1
ATOM 1503 C C . ASN A 1 200 ? 35.696 33.813 8.799 1.00 76.81 200 ASN A C 1
ATOM 1505 O O . ASN A 1 200 ? 34.875 32.950 9.110 1.00 76.81 200 ASN A O 1
ATOM 1509 N N . PRO A 1 201 ? 35.555 34.555 7.686 1.00 74.56 201 PRO A N 1
ATOM 1510 C CA . PRO A 1 201 ? 34.485 34.314 6.722 1.00 74.56 201 PRO A CA 1
ATOM 1511 C C . PRO A 1 201 ? 34.776 33.053 5.899 1.00 74.56 201 PRO A C 1
ATOM 1513 O O . PRO A 1 201 ? 35.933 32.805 5.547 1.00 74.56 201 PRO A O 1
ATOM 1516 N N . VAL A 1 202 ? 33.736 32.293 5.554 1.00 83.69 202 VAL A N 1
ATOM 1517 C CA . VAL A 1 202 ? 33.828 31.297 4.479 1.00 83.69 202 VAL A CA 1
ATOM 1518 C C . VAL A 1 202 ? 33.886 32.021 3.134 1.00 83.69 202 VAL A C 1
ATOM 1520 O O . VAL A 1 202 ? 33.278 33.075 2.934 1.00 83.69 202 VAL A O 1
ATOM 1523 N N . THR A 1 203 ? 34.706 31.507 2.223 1.00 85.38 203 THR A N 1
ATOM 1524 C CA . THR A 1 203 ? 34.948 32.137 0.921 1.00 85.38 203 THR A CA 1
ATOM 1525 C C . THR A 1 203 ? 35.027 31.100 -0.184 1.00 85.38 203 THR A C 1
ATOM 1527 O O . THR A 1 203 ? 35.500 29.989 0.042 1.00 85.38 203 THR A O 1
ATOM 1530 N N . PHE A 1 204 ? 34.634 31.480 -1.398 1.00 85.44 204 PHE A N 1
ATOM 1531 C CA . PHE A 1 204 ? 34.878 30.656 -2.576 1.00 85.44 204 PHE A CA 1
ATOM 1532 C C . PHE A 1 204 ? 36.341 30.730 -3.018 1.00 85.44 204 PHE A C 1
ATOM 1534 O O . PHE A 1 204 ? 36.921 31.811 -3.193 1.00 85.44 204 PHE A O 1
ATOM 1541 N N . VAL A 1 205 ? 36.931 29.568 -3.284 1.00 80.69 205 VAL A N 1
ATOM 1542 C CA . VAL A 1 205 ? 38.239 29.443 -3.925 1.00 80.69 205 VAL A CA 1
ATOM 1543 C C . VAL A 1 205 ? 38.049 29.634 -5.429 1.00 80.69 205 VAL A C 1
ATOM 1545 O O . VAL A 1 205 ? 37.795 28.700 -6.181 1.00 80.69 205 VAL A O 1
ATOM 1548 N N . SER A 1 206 ? 38.163 30.880 -5.886 1.00 60.28 206 SER A N 1
ATOM 1549 C CA . SER A 1 206 ? 37.998 31.213 -7.304 1.00 60.28 206 SER A CA 1
ATOM 1550 C C . SER A 1 206 ? 39.151 30.677 -8.180 1.00 60.28 206 SER A C 1
ATOM 1552 O O . SER A 1 206 ? 40.324 30.863 -7.819 1.00 60.28 206 SER A O 1
ATOM 1554 N N . PRO A 1 207 ? 38.868 30.117 -9.378 1.00 57.91 207 PRO A N 1
ATOM 1555 C CA . PRO A 1 207 ? 37.545 29.877 -9.968 1.00 57.91 207 PRO A CA 1
ATOM 1556 C C . PRO A 1 207 ? 36.988 28.490 -9.598 1.00 57.91 207 PRO A C 1
ATOM 1558 O O . PRO A 1 207 ? 37.711 27.501 -9.715 1.00 57.91 207 PRO A O 1
ATOM 1561 N N . GLY A 1 208 ? 35.708 28.418 -9.225 1.00 71.56 208 GLY A N 1
ATOM 1562 C CA . GLY A 1 208 ? 34.990 27.156 -9.022 1.00 71.56 208 GLY A CA 1
ATOM 1563 C C . GLY A 1 208 ? 34.030 27.168 -7.831 1.00 71.56 208 GLY A C 1
ATOM 1564 O O . GLY A 1 208 ? 33.976 28.130 -7.068 1.00 71.56 208 GLY A O 1
ATOM 1565 N N . CYS A 1 209 ? 33.314 26.058 -7.672 1.00 86.38 209 CYS A N 1
ATOM 1566 C CA . CYS A 1 209 ? 32.345 25.791 -6.609 1.00 86.38 209 CYS A CA 1
ATOM 1567 C C . CYS A 1 209 ? 33.012 25.103 -5.405 1.00 86.38 209 CYS A C 1
ATOM 1569 O O . CYS A 1 209 ? 32.618 24.029 -4.966 1.00 86.38 209 CYS A O 1
ATOM 1571 N N . THR A 1 210 ? 34.114 25.677 -4.916 1.00 86.75 210 THR A N 1
ATOM 1572 C CA . THR A 1 210 ? 34.844 25.170 -3.743 1.00 86.75 210 THR A CA 1
ATOM 1573 C C . THR A 1 210 ? 34.801 26.205 -2.635 1.00 86.75 210 THR A C 1
ATOM 1575 O O . THR A 1 210 ? 35.305 27.314 -2.822 1.00 86.75 210 THR A O 1
ATOM 1578 N N . ILE A 1 211 ? 34.248 25.839 -1.482 1.00 88.38 211 ILE A N 1
ATOM 1579 C CA . ILE A 1 211 ? 34.232 26.677 -0.284 1.00 88.38 211 ILE A CA 1
ATOM 1580 C C . ILE A 1 211 ? 35.465 26.376 0.576 1.00 88.38 211 ILE A C 1
ATOM 1582 O O . ILE A 1 211 ? 35.855 25.224 0.771 1.00 88.38 211 ILE A O 1
ATOM 1586 N N . GLU A 1 212 ? 36.114 27.422 1.077 1.00 88.25 212 GLU A N 1
ATOM 1587 C CA . GLU A 1 212 ? 37.183 27.346 2.072 1.00 88.25 212 GLU A CA 1
ATOM 1588 C C . GLU A 1 212 ? 36.742 28.095 3.329 1.00 88.25 212 GLU A C 1
ATOM 1590 O O . GLU A 1 212 ? 36.377 29.274 3.258 1.00 88.25 212 GLU A O 1
ATOM 1595 N N . TRP A 1 213 ? 36.822 27.423 4.479 1.00 89.38 213 TRP A N 1
ATOM 1596 C CA . TRP A 1 213 ? 36.489 27.999 5.777 1.00 89.38 213 TRP A CA 1
ATOM 1597 C C . TRP A 1 213 ? 37.613 27.773 6.793 1.00 89.38 213 TRP A C 1
ATOM 1599 O O . TRP A 1 213 ? 38.002 26.644 7.090 1.00 89.38 213 TRP A O 1
ATOM 1609 N N . ASP A 1 214 ? 38.156 28.861 7.345 1.00 87.81 214 ASP A N 1
ATOM 1610 C CA . ASP A 1 214 ? 39.102 28.808 8.462 1.00 87.81 214 ASP A CA 1
ATOM 1611 C C . ASP A 1 214 ? 38.371 28.671 9.811 1.00 87.81 214 ASP A C 1
ATOM 1613 O O . ASP A 1 214 ? 37.994 29.665 10.437 1.00 87.81 214 ASP A O 1
ATOM 1617 N N . LEU A 1 215 ? 38.234 27.434 10.291 1.00 87.62 215 LEU A N 1
ATOM 1618 C CA . LEU A 1 215 ? 37.642 27.094 11.590 1.00 87.62 215 LEU A CA 1
ATOM 1619 C C . LEU A 1 215 ? 38.682 26.971 12.716 1.00 87.62 215 LEU A C 1
ATOM 1621 O O . LEU A 1 215 ? 38.375 26.488 13.808 1.00 87.62 215 LEU A O 1
ATOM 1625 N N . SER A 1 216 ? 39.926 27.416 12.500 1.00 85.69 216 SER A N 1
ATOM 1626 C CA . SER A 1 216 ? 41.012 27.273 13.486 1.00 85.69 216 SER A CA 1
ATOM 1627 C C . SER A 1 216 ? 40.814 28.089 14.770 1.00 85.69 216 SER A C 1
ATOM 1629 O O . SER A 1 216 ? 41.507 27.868 15.767 1.00 85.69 216 SER A O 1
ATOM 1631 N N . SER A 1 217 ? 39.891 29.053 14.752 1.00 84.12 217 SER A N 1
ATOM 1632 C CA . SER A 1 217 ? 39.522 29.873 15.906 1.00 84.12 217 SER A CA 1
ATOM 1633 C C . SER A 1 217 ? 38.413 29.254 16.765 1.00 84.12 217 SER A C 1
ATOM 1635 O O . SER A 1 217 ? 38.204 29.728 17.885 1.00 84.12 217 SER A O 1
ATOM 1637 N N . LEU A 1 218 ? 37.730 28.213 16.271 1.00 87.75 218 LEU A N 1
ATOM 1638 C CA . LEU A 1 218 ? 36.640 27.540 16.977 1.00 87.75 218 LEU A CA 1
ATOM 1639 C C . LEU A 1 218 ? 37.177 26.562 18.025 1.00 87.75 218 LEU A C 1
ATOM 1641 O O . LEU A 1 218 ? 38.275 26.019 17.907 1.00 87.75 218 LEU A O 1
ATOM 1645 N N . THR A 1 219 ? 36.406 26.370 19.092 1.00 86.94 219 THR A N 1
ATOM 1646 C CA . THR A 1 219 ? 36.760 25.487 20.215 1.00 86.94 219 THR A CA 1
ATOM 1647 C C . THR A 1 219 ? 35.639 24.489 20.474 1.00 86.94 219 THR A C 1
ATOM 1649 O O . THR A 1 219 ? 34.573 24.606 19.886 1.00 86.94 219 THR A O 1
ATOM 1652 N N . SER A 1 220 ? 35.822 23.547 21.401 1.00 85.19 220 SER A N 1
ATOM 1653 C CA . SER A 1 220 ? 34.778 22.574 21.767 1.00 85.19 220 SER A CA 1
ATOM 1654 C C . SER A 1 220 ? 33.464 23.202 22.260 1.00 85.19 220 SER A C 1
ATOM 1656 O O . SER A 1 220 ? 32.467 22.508 22.354 1.00 85.19 220 SER A O 1
ATOM 1658 N N . ALA A 1 221 ? 33.451 24.497 22.597 1.00 84.69 221 ALA A N 1
ATOM 1659 C CA . ALA A 1 221 ? 32.229 25.234 22.927 1.00 84.69 221 ALA A CA 1
ATOM 1660 C C . ALA A 1 221 ? 31.368 25.588 21.698 1.00 84.69 221 ALA A C 1
ATOM 1662 O O . ALA A 1 221 ? 30.271 26.103 21.867 1.00 84.69 221 ALA A O 1
ATOM 1663 N N . ASN A 1 222 ? 31.893 25.381 20.489 1.00 88.88 222 ASN A N 1
ATOM 1664 C CA . ASN A 1 222 ? 31.206 25.617 19.221 1.00 88.88 222 ASN A CA 1
ATOM 1665 C C . ASN A 1 222 ? 30.636 24.329 18.611 1.00 88.88 222 ASN A C 1
ATOM 1667 O O . ASN A 1 222 ? 29.962 24.412 17.597 1.00 88.88 222 ASN A O 1
ATOM 1671 N N . VAL A 1 223 ? 30.924 23.162 19.196 1.00 88.06 223 VAL A N 1
ATOM 1672 C CA . VAL A 1 223 ? 30.359 21.882 18.748 1.00 88.06 223 VAL A CA 1
ATOM 1673 C C . VAL A 1 223 ? 28.840 21.897 18.959 1.00 88.06 223 VAL A C 1
ATOM 1675 O O . VAL A 1 223 ? 28.390 22.383 19.997 1.00 88.06 223 VAL A O 1
ATOM 1678 N N . GLY A 1 224 ? 28.084 21.406 17.976 1.00 84.44 224 GLY A N 1
ATOM 1679 C CA . GLY A 1 224 ? 26.618 21.429 17.921 1.00 84.44 224 GLY A CA 1
ATOM 1680 C C . GLY A 1 224 ? 26.021 22.746 17.408 1.00 84.44 224 GLY A C 1
ATOM 1681 O O . GLY A 1 224 ? 24.808 22.890 17.343 1.00 84.44 224 GLY A O 1
ATOM 1682 N N . GLN A 1 225 ? 26.841 23.745 17.056 1.00 90.62 225 GLN A N 1
ATOM 1683 C CA . GLN A 1 225 ? 26.323 24.965 16.428 1.00 90.62 225 GLN A CA 1
ATOM 1684 C C . GLN A 1 225 ? 25.985 24.709 14.956 1.00 90.62 225 GLN A C 1
ATOM 1686 O O . GLN A 1 225 ? 26.857 24.278 14.198 1.00 90.62 225 GLN A O 1
ATOM 1691 N N . LYS A 1 226 ? 24.763 25.072 14.555 1.00 91.62 226 LYS A N 1
ATOM 1692 C CA . LYS A 1 226 ? 24.250 24.955 13.185 1.00 91.62 226 LYS A CA 1
ATOM 1693 C C . LYS A 1 226 ? 24.191 26.327 12.500 1.00 91.62 226 LYS A C 1
ATOM 1695 O O . LYS A 1 226 ? 23.893 27.329 13.147 1.00 91.62 226 LYS A O 1
ATOM 1700 N N . ASN A 1 227 ? 24.519 26.414 11.216 1.00 92.00 227 ASN A N 1
ATOM 1701 C CA . ASN A 1 227 ? 24.420 27.640 10.412 1.00 92.00 227 ASN A CA 1
ATOM 1702 C C . ASN A 1 227 ? 23.836 27.294 9.041 1.00 92.00 227 ASN A C 1
ATOM 1704 O O . ASN A 1 227 ? 24.313 26.346 8.427 1.00 92.00 227 ASN A O 1
ATOM 1708 N N . ALA A 1 228 ? 22.885 28.079 8.546 1.00 92.38 228 ALA A N 1
ATOM 1709 C CA . ALA A 1 228 ? 22.358 27.914 7.198 1.00 92.38 228 ALA A CA 1
ATOM 1710 C C . ALA A 1 228 ? 23.331 28.522 6.186 1.00 92.38 228 ALA A C 1
ATOM 1712 O O . ALA A 1 228 ? 23.943 29.570 6.443 1.00 92.38 228 ALA A O 1
ATOM 1713 N N . ILE A 1 229 ? 23.485 27.870 5.043 1.00 93.19 229 ILE A N 1
ATOM 1714 C CA . ILE A 1 229 ? 24.202 28.394 3.888 1.00 93.19 229 ILE A CA 1
ATOM 1715 C C . ILE A 1 229 ? 23.322 28.181 2.667 1.00 93.19 229 ILE A C 1
ATOM 1717 O O . ILE A 1 229 ? 22.887 27.068 2.408 1.00 93.19 229 ILE A O 1
ATOM 1721 N N . SER A 1 230 ? 23.157 29.246 1.890 1.00 93.81 230 SER A N 1
ATOM 1722 C CA . SER A 1 230 ? 22.492 29.182 0.595 1.00 93.81 230 SER A CA 1
ATOM 1723 C C . SER A 1 230 ? 23.470 29.537 -0.514 1.00 93.81 230 SER A C 1
ATOM 1725 O O . SER A 1 230 ? 24.293 30.460 -0.378 1.00 93.81 230 SER A O 1
ATOM 1727 N N . ILE A 1 231 ? 23.459 28.760 -1.586 1.00 94.06 231 ILE A N 1
ATOM 1728 C CA . ILE A 1 231 ? 24.388 28.911 -2.699 1.00 94.06 231 ILE A CA 1
ATOM 1729 C C . ILE A 1 231 ? 23.608 28.929 -3.994 1.00 94.06 231 ILE A C 1
ATOM 1731 O O . ILE A 1 231 ? 22.886 27.986 -4.289 1.00 94.06 231 ILE A O 1
ATOM 1735 N N . GLU A 1 232 ? 23.878 29.950 -4.796 1.00 92.50 232 GLU A N 1
ATOM 1736 C CA . GLU A 1 232 ? 23.357 30.048 -6.143 1.00 92.50 232 GLU A CA 1
ATOM 1737 C C . GLU A 1 232 ? 24.354 29.446 -7.123 1.00 92.50 232 GLU A C 1
ATOM 1739 O O . GLU A 1 232 ? 25.529 29.855 -7.179 1.00 92.50 232 GLU A O 1
ATOM 1744 N N . VAL A 1 233 ? 23.888 28.456 -7.881 1.00 93.31 233 VAL A N 1
ATOM 1745 C CA . VAL A 1 233 ? 24.648 27.844 -8.967 1.00 93.31 233 VAL A CA 1
ATOM 1746 C C . VAL A 1 233 ? 24.148 28.429 -10.273 1.00 93.31 233 VAL A C 1
ATOM 1748 O O . VAL A 1 233 ? 23.087 28.074 -10.755 1.00 93.31 233 VAL A O 1
ATOM 1751 N N . GLU A 1 234 ? 24.931 29.319 -10.866 1.00 92.19 234 GLU A N 1
ATOM 1752 C CA . GLU A 1 234 ? 24.583 29.983 -12.119 1.00 92.19 234 GLU A CA 1
ATOM 1753 C C . GLU A 1 234 ? 25.141 29.191 -13.305 1.00 92.19 234 GLU A C 1
ATOM 1755 O O . GLU A 1 234 ? 26.359 29.026 -13.419 1.00 92.19 234 GLU A O 1
ATOM 1760 N N . SER A 1 235 ? 24.273 28.758 -14.214 1.00 91.44 235 SER A N 1
ATOM 1761 C CA . SER A 1 235 ? 24.595 28.269 -15.558 1.00 91.44 235 SER A CA 1
ATOM 1762 C C . SER A 1 235 ? 24.480 29.400 -16.581 1.00 91.44 235 SER A C 1
ATOM 1764 O O . SER A 1 235 ? 23.586 30.236 -16.505 1.00 91.44 235 SER A O 1
ATOM 1766 N N . THR A 1 236 ? 25.380 29.465 -17.566 1.00 89.94 236 THR A N 1
ATOM 1767 C CA . THR A 1 236 ? 25.304 30.472 -18.641 1.00 89.94 236 THR A CA 1
ATOM 1768 C C . THR A 1 236 ? 25.177 29.831 -20.022 1.00 89.94 236 THR A C 1
ATOM 1770 O O . THR A 1 236 ? 26.195 29.528 -20.656 1.00 89.94 236 THR A O 1
ATOM 1773 N N . HIS A 1 237 ? 23.951 29.759 -20.544 1.00 86.75 237 HIS A N 1
ATOM 1774 C CA . HIS A 1 237 ? 23.647 29.271 -21.888 1.00 86.75 237 HIS A CA 1
ATOM 1775 C C . HIS A 1 237 ? 23.553 30.417 -22.904 1.00 86.75 237 HIS A C 1
ATOM 1777 O O . HIS A 1 237 ? 22.716 31.308 -22.799 1.00 86.75 237 HIS A O 1
ATOM 1783 N N . ALA A 1 238 ? 24.424 30.436 -23.918 1.00 81.69 238 ALA A N 1
ATOM 1784 C CA . ALA A 1 238 ? 24.395 31.413 -25.024 1.00 81.69 238 ALA A CA 1
ATOM 1785 C C . ALA A 1 238 ? 24.338 32.921 -24.639 1.00 81.69 238 ALA A C 1
ATOM 1787 O O . ALA A 1 238 ? 24.164 33.776 -25.513 1.00 81.69 238 ALA A O 1
ATOM 1788 N N . GLY A 1 239 ? 24.604 33.273 -23.376 1.00 79.88 239 GLY A N 1
ATOM 1789 C CA . GLY A 1 239 ? 24.549 34.638 -22.843 1.00 79.88 239 GLY A CA 1
ATOM 1790 C C . GLY A 1 239 ? 23.336 34.926 -21.954 1.00 79.88 239 GLY A C 1
ATOM 1791 O O . GLY A 1 239 ? 23.336 35.981 -21.319 1.00 79.88 239 GLY A O 1
ATOM 1792 N N . SER A 1 240 ? 22.372 34.009 -21.896 1.00 83.44 240 SER A N 1
ATOM 1793 C CA . SER A 1 240 ? 21.323 33.948 -20.880 1.00 83.44 240 SER A CA 1
ATOM 1794 C C . SER A 1 240 ? 21.846 33.187 -19.657 1.00 83.44 240 SER A C 1
ATOM 1796 O O . SER A 1 240 ? 22.763 32.370 -19.782 1.00 83.44 240 SER A O 1
ATOM 1798 N N . VAL A 1 241 ? 21.335 33.513 -18.472 1.00 87.25 241 VAL A N 1
ATOM 1799 C CA . VAL A 1 241 ? 21.734 32.878 -17.211 1.00 87.25 241 VAL A CA 1
ATOM 1800 C C . VAL A 1 241 ? 20.527 32.129 -16.673 1.00 87.25 241 VAL A C 1
ATOM 1802 O O . VAL A 1 241 ? 19.442 32.699 -16.629 1.00 87.25 241 VAL A O 1
ATOM 1805 N N . SER A 1 242 ? 20.744 30.872 -16.317 1.00 91.19 242 SER A N 1
ATOM 1806 C CA . SER A 1 242 ? 19.831 30.068 -15.513 1.00 91.19 242 SER A CA 1
ATOM 1807 C C . SER A 1 242 ? 20.504 29.771 -14.190 1.00 91.19 242 SER A C 1
ATOM 1809 O O . SER A 1 242 ? 21.738 29.777 -14.120 1.00 91.19 242 SER A O 1
ATOM 1811 N N . SER A 1 243 ? 19.738 29.505 -13.150 1.00 91.56 243 SER A N 1
ATOM 1812 C CA . SER A 1 243 ? 20.326 29.207 -11.857 1.00 91.56 243 SER A CA 1
ATOM 1813 C C . SER A 1 243 ? 19.444 28.292 -11.022 1.00 91.56 243 SER A C 1
ATOM 1815 O O . SER A 1 243 ? 18.295 28.049 -11.374 1.00 91.56 243 SER A O 1
ATOM 1817 N N . THR A 1 244 ? 20.043 27.722 -9.985 1.00 92.56 244 THR A N 1
ATOM 1818 C CA . THR A 1 244 ? 19.384 26.861 -9.008 1.00 92.56 244 THR A CA 1
ATOM 1819 C C . THR A 1 244 ? 19.991 27.158 -7.643 1.00 92.56 244 THR A C 1
ATOM 1821 O O . THR A 1 244 ? 21.220 27.075 -7.465 1.00 92.56 244 THR A O 1
ATOM 1824 N N . THR A 1 245 ? 19.122 27.444 -6.679 1.00 93.31 245 THR A N 1
ATOM 1825 C CA . THR A 1 245 ? 19.476 27.608 -5.275 1.00 93.31 245 THR A CA 1
ATOM 1826 C C . THR A 1 245 ? 19.694 26.251 -4.612 1.00 93.31 245 THR A C 1
ATOM 1828 O O . THR A 1 245 ? 18.965 25.281 -4.827 1.00 93.31 245 THR A O 1
ATOM 1831 N N . ILE A 1 246 ? 20.732 26.177 -3.784 1.00 93.38 246 ILE A N 1
ATOM 1832 C CA . ILE A 1 246 ? 20.998 25.048 -2.899 1.00 93.38 246 ILE A CA 1
ATOM 1833 C C . ILE A 1 246 ? 21.035 25.578 -1.477 1.00 93.38 246 ILE A C 1
ATOM 1835 O O . ILE A 1 246 ? 22.000 26.249 -1.088 1.00 93.38 246 ILE A O 1
ATOM 1839 N N . ASP A 1 247 ? 20.013 25.237 -0.709 1.00 94.44 247 ASP A N 1
ATOM 1840 C CA . ASP A 1 247 ? 19.886 25.644 0.675 1.00 94.44 247 ASP A CA 1
ATOM 1841 C C . ASP A 1 247 ? 20.128 24.472 1.625 1.00 94.44 247 ASP A C 1
ATOM 1843 O O . ASP A 1 247 ? 19.524 23.417 1.467 1.00 94.44 247 ASP A O 1
ATOM 1847 N N . TYR A 1 248 ? 21.070 24.615 2.562 1.00 93.75 248 TYR A N 1
ATOM 1848 C CA . TYR A 1 248 ? 21.474 23.522 3.448 1.00 93.75 248 TYR A CA 1
ATOM 1849 C C . TYR A 1 248 ? 22.085 24.016 4.766 1.00 93.75 248 TYR A C 1
ATOM 1851 O O . TYR A 1 24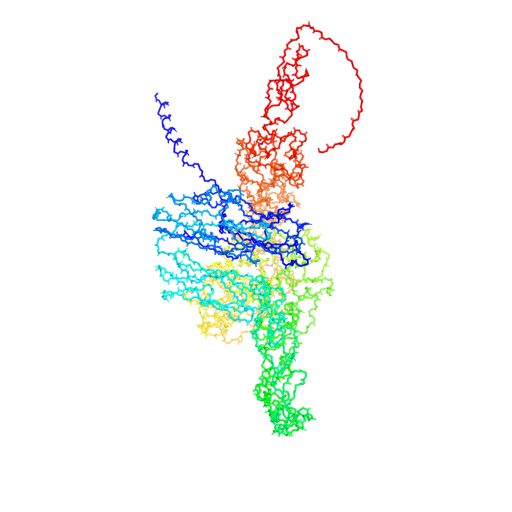8 ? 22.544 25.159 4.903 1.00 93.75 248 TYR A O 1
ATOM 1859 N N . ILE A 1 249 ? 22.172 23.120 5.752 1.00 93.25 249 ILE A N 1
ATOM 1860 C CA . ILE A 1 249 ? 22.724 23.421 7.078 1.00 93.25 249 ILE A CA 1
ATOM 1861 C C . ILE A 1 249 ? 24.167 22.924 7.211 1.00 93.25 249 ILE A C 1
ATOM 1863 O O . ILE A 1 249 ? 24.531 21.832 6.788 1.00 93.25 249 ILE A O 1
ATOM 1867 N N . ILE A 1 250 ? 25.016 23.707 7.879 1.00 91.56 250 ILE A N 1
ATOM 1868 C CA . ILE A 1 250 ? 26.323 23.267 8.376 1.00 91.56 250 ILE A CA 1
ATOM 1869 C C . ILE A 1 250 ? 26.290 23.138 9.892 1.00 91.56 250 ILE A C 1
ATOM 1871 O O . ILE A 1 250 ? 26.012 24.112 10.591 1.00 91.56 250 ILE A O 1
ATOM 1875 N N . GLU A 1 251 ? 26.685 21.976 10.398 1.00 91.81 251 GLU A N 1
ATOM 1876 C CA . GLU A 1 251 ? 26.822 21.676 11.821 1.00 91.81 251 GLU A CA 1
ATOM 1877 C C . GLU A 1 251 ? 28.300 21.544 12.216 1.00 91.81 251 GLU A C 1
ATOM 1879 O O . GLU A 1 251 ? 29.075 20.840 11.570 1.00 91.81 251 GLU A O 1
ATOM 1884 N N . PHE A 1 252 ? 28.735 22.214 13.287 1.00 91.00 252 PHE A N 1
ATOM 1885 C CA . PHE A 1 252 ? 30.108 22.063 13.778 1.00 91.00 252 PHE A CA 1
ATOM 1886 C C . PHE A 1 252 ? 30.266 20.864 14.705 1.00 91.00 252 PHE A C 1
ATOM 1888 O O . PHE A 1 252 ? 29.579 20.747 15.717 1.00 91.00 252 PHE A O 1
ATOM 1895 N N . VAL A 1 253 ? 31.276 20.043 14.438 1.00 90.50 253 VAL A N 1
ATOM 1896 C CA . VAL A 1 253 ? 31.541 18.794 15.168 1.00 90.50 253 VAL A CA 1
ATOM 1897 C C . VAL A 1 253 ? 32.984 18.745 15.694 1.00 90.50 253 VAL A C 1
ATOM 1899 O O . VAL A 1 253 ? 33.810 19.589 15.310 1.00 90.50 253 VAL A O 1
ATOM 1902 N N . PRO A 1 254 ? 33.312 17.836 16.638 1.00 88.44 254 PRO A N 1
ATOM 1903 C CA . PRO A 1 254 ? 34.665 17.718 17.178 1.00 88.44 254 PRO A CA 1
ATOM 1904 C C . PRO A 1 254 ? 35.731 17.451 16.097 1.00 88.44 254 PRO A C 1
ATOM 1906 O O . PRO A 1 254 ? 35.435 17.064 14.974 1.00 88.44 254 PRO A O 1
ATOM 1909 N N . GLU A 1 255 ? 36.999 17.715 16.423 1.00 83.00 255 GLU A N 1
ATOM 1910 C CA . GLU A 1 255 ? 38.124 17.447 15.514 1.00 83.00 255 GLU A CA 1
ATOM 1911 C C . GLU A 1 255 ? 38.465 15.946 15.502 1.00 83.00 255 GLU A C 1
ATOM 1913 O O . GLU A 1 255 ? 38.520 15.333 16.570 1.00 83.00 255 GLU A O 1
ATOM 1918 N N . ASP A 1 256 ? 38.772 15.401 14.319 1.00 77.19 256 ASP A N 1
ATOM 1919 C CA . ASP A 1 256 ? 39.157 14.005 14.074 1.00 77.19 256 ASP A CA 1
ATOM 1920 C C . ASP A 1 256 ? 38.064 12.974 14.450 1.00 77.19 256 ASP A C 1
ATOM 1922 O O . ASP A 1 256 ? 38.389 11.893 14.946 1.00 77.19 256 ASP A O 1
ATOM 1926 N N . THR A 1 257 ? 36.778 13.288 14.252 1.00 79.56 257 THR A N 1
ATOM 1927 C CA . THR A 1 257 ? 35.652 12.399 14.629 1.00 79.56 257 THR A CA 1
ATOM 1928 C C . THR A 1 257 ? 34.705 12.038 13.491 1.00 79.56 257 THR A C 1
ATOM 1930 O O . THR A 1 257 ? 33.975 11.063 13.621 1.00 79.56 257 THR A O 1
ATOM 1933 N N . VAL A 1 258 ? 34.710 12.781 12.384 1.00 84.75 258 VAL A N 1
ATOM 1934 C CA . VAL A 1 258 ? 33.773 12.543 11.275 1.00 84.75 258 VAL A CA 1
ATOM 1935 C C . VAL A 1 258 ? 34.318 11.445 10.358 1.00 84.75 258 VAL A C 1
ATOM 1937 O O . VAL A 1 258 ? 35.508 11.492 10.010 1.00 84.75 258 VAL A O 1
ATOM 1940 N N . PRO A 1 259 ? 33.498 10.467 9.927 1.00 88.31 259 PRO A N 1
ATOM 1941 C CA . PRO A 1 259 ? 33.878 9.570 8.848 1.00 88.31 259 PRO A CA 1
ATOM 1942 C C . PRO A 1 259 ? 34.337 10.365 7.623 1.00 88.31 259 PRO A C 1
ATOM 1944 O O . PRO A 1 259 ? 33.758 11.374 7.244 1.00 88.31 259 PRO A O 1
ATOM 1947 N N . THR A 1 260 ? 35.406 9.930 6.972 1.00 86.00 260 THR A N 1
ATOM 1948 C CA . THR A 1 260 ? 35.879 10.567 5.739 1.00 86.00 260 THR A CA 1
ATOM 1949 C C . THR A 1 260 ? 35.736 9.604 4.587 1.00 86.00 260 THR A C 1
ATOM 1951 O O . THR A 1 260 ? 36.150 8.450 4.683 1.00 86.00 260 THR A O 1
ATOM 1954 N N . CYS A 1 261 ? 35.198 10.091 3.477 1.00 87.69 261 CYS A N 1
ATOM 1955 C CA . CYS A 1 261 ? 35.136 9.338 2.241 1.00 87.69 261 CYS A CA 1
ATOM 1956 C C . CYS A 1 261 ? 36.092 9.933 1.201 1.00 87.69 261 CYS A C 1
ATOM 1958 O O . CYS A 1 261 ? 36.235 11.149 1.056 1.00 87.69 261 CYS A O 1
ATOM 1960 N N . THR A 1 262 ? 36.790 9.064 0.471 1.00 87.31 262 THR A N 1
ATOM 1961 C CA . THR A 1 262 ? 37.634 9.447 -0.664 1.00 87.31 262 THR A CA 1
ATOM 1962 C C . THR A 1 262 ? 37.237 8.664 -1.905 1.00 87.31 262 THR A C 1
ATOM 1964 O O . THR A 1 262 ? 36.993 7.465 -1.835 1.00 87.31 262 THR A O 1
ATOM 1967 N N . GLY A 1 263 ? 37.207 9.336 -3.054 1.00 83.38 263 GLY A N 1
ATOM 1968 C CA . GLY A 1 263 ? 36.802 8.725 -4.320 1.00 83.38 263 GLY A CA 1
ATOM 1969 C C . GLY A 1 263 ? 35.810 9.561 -5.121 1.00 83.38 263 GLY A C 1
ATOM 1970 O O . GLY A 1 263 ? 35.582 9.223 -6.274 1.00 83.38 263 GLY A O 1
ATOM 1971 N N . SER A 1 264 ? 35.291 10.665 -4.579 1.00 84.44 264 SER A N 1
ATOM 1972 C CA . SER A 1 264 ? 34.400 11.559 -5.322 1.00 84.44 264 SER A CA 1
ATOM 1973 C C . SER A 1 264 ? 35.011 12.049 -6.635 1.00 84.44 264 SER A C 1
ATOM 1975 O O . SER A 1 264 ? 36.228 12.262 -6.739 1.00 84.44 264 SER A O 1
ATOM 1977 N N . GLY A 1 265 ? 34.168 12.272 -7.636 1.00 81.25 265 GLY A N 1
ATOM 1978 C CA . GLY A 1 265 ? 34.608 12.840 -8.901 1.00 81.25 265 GLY A CA 1
ATOM 1979 C C . GLY A 1 265 ? 33.563 12.783 -10.001 1.00 81.25 265 GLY A C 1
ATOM 1980 O O . GLY A 1 265 ? 32.499 12.187 -9.849 1.00 81.25 265 GLY A O 1
ATOM 1981 N N . ASN A 1 266 ? 33.931 13.389 -11.128 1.00 80.12 266 ASN A N 1
ATOM 1982 C CA . ASN A 1 266 ? 33.122 13.400 -12.336 1.00 80.12 266 ASN A CA 1
ATOM 1983 C C . ASN A 1 266 ? 33.697 12.367 -13.297 1.00 80.12 266 ASN A C 1
ATOM 1985 O O . ASN A 1 266 ? 34.877 12.415 -13.670 1.00 80.12 266 ASN A O 1
ATOM 1989 N N . PHE A 1 267 ? 32.849 11.438 -13.694 1.00 85.56 267 PHE A N 1
ATOM 1990 C CA . PHE A 1 267 ? 33.171 10.306 -14.528 1.00 85.56 267 PHE A CA 1
ATOM 1991 C C . PHE A 1 267 ? 32.272 10.309 -15.754 1.00 85.56 267 PHE A C 1
ATOM 1993 O O . PHE A 1 267 ? 31.183 10.873 -15.776 1.00 85.56 267 PHE A O 1
ATOM 2000 N N . THR A 1 268 ? 32.762 9.674 -16.807 1.00 80.44 268 THR A N 1
ATOM 2001 C CA . THR A 1 268 ? 31.988 9.470 -18.022 1.00 80.44 268 THR A CA 1
ATOM 2002 C C . THR A 1 268 ? 31.828 7.976 -18.201 1.00 80.44 268 THR A C 1
ATOM 2004 O O . THR A 1 268 ? 32.832 7.274 -18.365 1.00 80.44 268 THR A O 1
ATOM 2007 N N . ALA A 1 269 ? 30.590 7.495 -18.158 1.00 79.25 269 ALA A N 1
ATOM 2008 C CA . ALA A 1 269 ? 30.279 6.111 -18.473 1.00 79.25 269 ALA A CA 1
ATOM 2009 C C . ALA A 1 269 ? 29.844 6.006 -19.939 1.00 79.25 269 ALA A C 1
ATOM 2011 O O . ALA A 1 269 ? 29.350 6.957 -20.542 1.00 79.25 269 ALA A O 1
ATOM 2012 N N . THR A 1 270 ? 30.136 4.868 -20.562 1.00 80.19 270 THR A N 1
ATOM 2013 C CA . THR A 1 270 ? 29.815 4.628 -21.972 1.00 80.19 270 THR A CA 1
ATOM 2014 C C . THR A 1 270 ? 28.775 3.533 -22.042 1.00 80.19 270 THR A C 1
ATOM 2016 O O . THR A 1 270 ? 28.975 2.473 -21.455 1.00 80.19 270 THR A O 1
ATOM 2019 N N . VAL A 1 271 ? 27.710 3.781 -22.800 1.00 75.00 271 VAL A N 1
ATOM 2020 C CA . VAL A 1 271 ? 26.655 2.801 -23.061 1.00 75.00 271 VAL A CA 1
ATOM 2021 C C . VAL A 1 271 ? 27.244 1.444 -23.467 1.00 75.00 271 VAL A C 1
ATOM 2023 O O . VAL A 1 271 ? 28.110 1.365 -24.346 1.00 75.00 271 VAL A O 1
ATOM 2026 N N . GLY A 1 272 ? 26.785 0.378 -22.812 1.00 69.50 272 GLY A N 1
ATOM 2027 C CA . GLY A 1 272 ? 27.201 -1.006 -23.035 1.00 69.50 272 GLY A CA 1
ATOM 2028 C C . GLY A 1 272 ? 28.624 -1.330 -22.572 1.00 69.50 272 GLY A C 1
ATOM 2029 O O . GLY A 1 272 ? 29.176 -2.354 -22.983 1.00 69.50 272 GLY A O 1
ATOM 2030 N N . GLN A 1 273 ? 29.270 -0.466 -21.780 1.00 80.00 273 GLN A N 1
ATOM 2031 C CA . GLN A 1 273 ? 30.562 -0.743 -21.147 1.00 80.00 273 GLN A CA 1
ATOM 2032 C C . GLN A 1 273 ? 30.421 -0.725 -19.622 1.00 80.00 273 GLN A C 1
ATOM 2034 O O . GLN A 1 273 ? 29.884 0.243 -19.088 1.00 80.00 273 GLN A O 1
ATOM 2039 N N . PRO A 1 274 ? 30.952 -1.735 -18.908 1.00 82.62 274 PRO A N 1
ATOM 2040 C CA . PRO A 1 274 ? 30.895 -1.752 -17.455 1.00 82.62 274 PRO A CA 1
ATOM 2041 C C . PRO A 1 274 ? 31.737 -0.609 -16.882 1.00 82.62 274 PRO A C 1
ATOM 2043 O O . PRO A 1 274 ? 32.937 -0.489 -17.158 1.00 82.62 274 PRO A O 1
ATOM 2046 N N . PHE A 1 275 ? 31.099 0.225 -16.073 1.00 90.50 275 PHE A N 1
ATOM 2047 C CA . PHE A 1 275 ? 31.717 1.238 -15.235 1.00 90.50 275 PHE A CA 1
ATOM 2048 C C . PHE A 1 275 ? 31.879 0.674 -13.821 1.00 90.50 275 PHE A C 1
ATOM 2050 O O . PHE A 1 275 ? 30.975 0.045 -13.282 1.00 90.50 275 PHE A O 1
ATOM 2057 N N . SER A 1 276 ? 33.046 0.873 -13.214 1.00 91.00 276 SER A N 1
ATOM 2058 C CA . SER A 1 276 ? 33.250 0.556 -11.802 1.00 91.00 276 SER A CA 1
ATOM 2059 C C . SER A 1 276 ? 34.214 1.548 -11.186 1.00 91.00 276 SER A C 1
ATOM 2061 O O . SER A 1 276 ? 35.224 1.922 -11.797 1.00 91.00 276 SER A O 1
ATOM 2063 N N . HIS A 1 277 ? 33.907 1.954 -9.962 1.00 93.31 277 HIS A N 1
ATOM 2064 C CA . HIS A 1 277 ? 34.701 2.901 -9.210 1.00 93.31 277 HIS A CA 1
ATOM 2065 C C . HIS A 1 277 ? 34.762 2.509 -7.737 1.00 93.31 277 HIS A C 1
ATOM 2067 O O . HIS A 1 277 ? 33.823 1.944 -7.190 1.00 93.31 277 HIS A O 1
ATOM 2073 N N . ASN A 1 278 ? 35.905 2.770 -7.104 1.00 90.50 278 ASN A N 1
ATOM 2074 C CA . ASN A 1 278 ? 36.109 2.445 -5.696 1.00 90.50 278 ASN A CA 1
ATOM 2075 C C . ASN A 1 278 ? 36.127 3.718 -4.864 1.00 90.50 278 ASN A C 1
ATOM 2077 O O . ASN A 1 278 ? 36.920 4.630 -5.119 1.00 90.50 278 ASN A O 1
ATOM 2081 N N . LEU A 1 279 ? 35.303 3.702 -3.833 1.00 90.44 279 LEU A N 1
ATOM 2082 C CA . LEU A 1 279 ? 35.237 4.666 -2.756 1.00 90.44 279 LEU A CA 1
ATOM 2083 C C . LEU A 1 279 ? 35.940 4.062 -1.538 1.00 90.44 279 LEU A C 1
ATOM 2085 O O . LEU A 1 279 ? 35.992 2.843 -1.364 1.00 90.44 279 LEU A O 1
ATOM 2089 N N . ALA A 1 280 ? 36.543 4.904 -0.712 1.00 87.69 280 ALA A N 1
ATOM 2090 C CA . ALA A 1 280 ? 37.223 4.469 0.498 1.00 87.69 280 ALA A CA 1
ATOM 2091 C C . ALA A 1 280 ? 36.783 5.325 1.677 1.00 87.69 280 ALA A C 1
ATOM 2093 O O . ALA A 1 280 ? 37.116 6.514 1.732 1.00 87.69 280 ALA A O 1
ATOM 2094 N N . PHE A 1 281 ? 36.091 4.685 2.616 1.00 87.12 281 PHE A N 1
ATOM 2095 C CA . PHE A 1 281 ? 35.653 5.272 3.871 1.00 87.12 281 PHE A CA 1
ATOM 2096 C C . PHE A 1 281 ? 36.680 5.017 4.977 1.00 87.12 281 PHE A C 1
ATOM 2098 O O . PHE A 1 281 ? 37.302 3.955 5.069 1.00 87.12 281 PHE A O 1
ATOM 2105 N N . THR A 1 282 ? 36.891 6.020 5.818 1.00 85.62 282 THR A N 1
ATOM 2106 C CA . THR A 1 282 ? 37.745 5.960 7.006 1.00 85.62 282 THR A CA 1
ATOM 2107 C C . THR A 1 282 ? 36.964 6.544 8.167 1.00 85.62 282 THR A C 1
ATOM 2109 O O . THR A 1 282 ? 36.686 7.739 8.150 1.00 85.62 282 THR A O 1
ATOM 2112 N N . GLU A 1 283 ? 36.653 5.737 9.174 1.00 82.44 283 GLU A N 1
ATOM 2113 C CA . GLU A 1 283 ? 35.986 6.200 10.389 1.00 82.44 283 GLU A CA 1
ATOM 2114 C C . GLU A 1 283 ? 37.034 6.286 11.527 1.00 82.44 283 GLU A C 1
ATOM 2116 O O . GLU A 1 283 ? 37.860 5.381 11.695 1.00 82.44 283 GLU A O 1
ATOM 2121 N N . PRO A 1 284 ? 37.161 7.447 12.196 1.00 73.31 284 PRO A N 1
ATOM 2122 C CA . PRO A 1 284 ? 38.229 7.699 13.168 1.00 73.31 284 PRO A CA 1
ATOM 2123 C C . PRO A 1 284 ? 37.884 7.310 14.622 1.00 73.31 284 PRO A C 1
ATOM 2125 O O . PRO A 1 284 ? 38.758 7.425 15.491 1.00 73.31 284 PRO A O 1
ATOM 2128 N N . GLY A 1 285 ? 36.657 6.861 14.893 1.00 68.62 285 GLY A N 1
ATOM 2129 C CA . GLY A 1 285 ? 36.069 6.617 16.208 1.00 68.62 285 GLY A CA 1
ATOM 2130 C C . GLY A 1 285 ? 35.884 5.139 16.572 1.00 68.62 285 GLY A C 1
ATOM 2131 O O . GLY A 1 285 ? 36.843 4.473 16.980 1.00 68.62 285 GLY A O 1
ATOM 2132 N N . ASP A 1 286 ? 34.633 4.684 16.596 1.00 68.12 286 ASP A N 1
ATOM 2133 C CA . ASP A 1 286 ? 34.146 3.507 17.338 1.00 68.12 286 ASP A CA 1
ATOM 2134 C C . ASP A 1 286 ? 34.326 2.157 16.627 1.00 68.12 286 ASP A C 1
ATOM 2136 O O . ASP A 1 286 ? 34.303 1.115 17.292 1.00 68.12 286 ASP A O 1
ATOM 2140 N N . GLY A 1 287 ? 34.614 2.153 15.326 1.00 71.81 287 GLY A N 1
ATOM 2141 C CA . GLY A 1 287 ? 34.743 0.914 14.560 1.00 71.81 287 GLY A CA 1
ATOM 2142 C C . GLY A 1 287 ? 33.518 0.531 13.725 1.00 71.81 287 GLY A C 1
ATOM 2143 O O . GLY A 1 287 ? 33.599 -0.524 13.090 1.00 71.81 287 GLY A O 1
ATOM 2144 N N . ILE A 1 288 ? 32.439 1.326 13.749 1.00 78.62 288 ILE A N 1
ATOM 2145 C CA . ILE A 1 288 ? 31.145 1.062 13.100 1.00 78.62 288 ILE A CA 1
ATOM 2146 C C . ILE A 1 288 ? 30.875 2.137 12.039 1.00 78.62 288 ILE A C 1
ATOM 2148 O O . ILE A 1 288 ? 31.086 3.326 12.273 1.00 78.62 288 ILE A O 1
ATOM 2152 N N . LEU A 1 289 ? 30.423 1.716 10.857 1.00 84.44 289 LEU A N 1
ATOM 2153 C CA . LEU A 1 289 ? 30.013 2.610 9.776 1.00 84.44 289 LEU A CA 1
ATOM 2154 C C . LEU A 1 289 ? 28.790 2.032 9.054 1.00 84.44 289 LEU A C 1
ATOM 2156 O O . LEU A 1 289 ? 28.920 0.995 8.408 1.00 84.44 289 LEU A O 1
ATOM 2160 N N . ASN A 1 290 ? 27.659 2.723 9.124 1.00 87.62 290 ASN A N 1
ATOM 2161 C CA . ASN A 1 290 ? 26.432 2.422 8.391 1.00 87.62 290 ASN A CA 1
ATOM 2162 C C . ASN A 1 290 ? 26.508 3.118 7.027 1.00 87.62 290 ASN A C 1
ATOM 2164 O O . ASN A 1 290 ? 26.765 4.325 6.976 1.00 87.62 290 ASN A O 1
ATOM 2168 N N . LEU A 1 291 ? 26.381 2.363 5.937 1.00 87.62 291 LEU A N 1
ATOM 2169 C CA . LEU A 1 291 ? 26.469 2.868 4.564 1.00 87.62 291 LEU A CA 1
ATOM 2170 C C . LEU A 1 291 ? 25.066 3.089 3.989 1.00 87.62 291 LEU A C 1
ATOM 2172 O O . LEU A 1 291 ? 24.280 2.155 3.997 1.00 87.62 291 LEU A O 1
ATOM 2176 N N . ALA A 1 292 ? 24.816 4.275 3.434 1.00 85.44 292 ALA A N 1
ATOM 2177 C CA . ALA A 1 292 ? 23.631 4.595 2.637 1.00 85.44 292 ALA A CA 1
ATOM 2178 C C . ALA A 1 292 ? 24.038 5.064 1.224 1.00 85.44 292 ALA A C 1
ATOM 2180 O O . ALA A 1 292 ? 25.041 5.785 1.078 1.00 85.44 292 ALA A O 1
ATOM 2181 N N . VAL A 1 293 ? 23.303 4.662 0.182 1.00 86.12 293 VAL A N 1
ATOM 2182 C CA . VAL A 1 293 ? 23.570 5.019 -1.222 1.00 86.12 293 VAL A CA 1
ATOM 2183 C C . VAL A 1 293 ? 22.341 5.644 -1.885 1.00 86.12 293 VAL A C 1
ATOM 2185 O O . VAL A 1 293 ? 21.454 4.956 -2.365 1.00 86.12 293 VAL A O 1
ATOM 2188 N N . ASN A 1 294 ? 22.356 6.964 -2.045 1.00 80.81 294 ASN A N 1
ATOM 2189 C CA . ASN A 1 294 ? 21.209 7.710 -2.564 1.00 80.81 294 ASN A CA 1
ATOM 2190 C C . ASN A 1 294 ? 21.318 7.944 -4.084 1.00 80.81 294 ASN A C 1
ATOM 2192 O O . ASN A 1 294 ? 22.411 8.224 -4.604 1.00 80.81 294 ASN A O 1
ATOM 2196 N N . ASP A 1 295 ? 20.173 7.871 -4.776 1.00 74.50 295 ASP A N 1
ATOM 2197 C CA . ASP A 1 295 ? 19.988 8.097 -6.222 1.00 74.50 295 ASP A CA 1
ATOM 2198 C C . ASP A 1 295 ? 20.846 7.181 -7.133 1.00 74.50 295 ASP A C 1
ATOM 2200 O O . ASP A 1 295 ? 21.366 7.590 -8.183 1.00 74.50 295 ASP A O 1
ATOM 2204 N N . ALA A 1 296 ? 21.029 5.914 -6.740 1.00 80.62 296 ALA A N 1
ATOM 2205 C CA . ALA A 1 296 ? 21.735 4.921 -7.548 1.00 80.62 296 ALA A CA 1
ATOM 2206 C C . ALA A 1 296 ? 20.896 4.486 -8.775 1.00 80.62 296 ALA A C 1
ATOM 2208 O O . ALA A 1 296 ? 19.714 4.187 -8.642 1.00 80.62 296 ALA A O 1
ATOM 2209 N N . PRO A 1 297 ? 21.470 4.413 -9.993 1.00 81.19 297 PRO A N 1
ATOM 2210 C CA . PRO A 1 297 ? 20.714 4.012 -11.177 1.00 81.19 297 PRO A CA 1
ATOM 2211 C C . PRO A 1 297 ? 20.309 2.532 -11.113 1.00 81.19 297 PRO A C 1
ATOM 2213 O O . PRO A 1 297 ? 21.107 1.690 -10.688 1.00 81.19 297 PRO A O 1
ATOM 2216 N N . VAL A 1 298 ? 19.112 2.215 -11.619 1.00 77.31 298 VAL A N 1
ATOM 2217 C CA . VAL A 1 298 ? 18.586 0.842 -11.726 1.00 77.31 298 VAL A CA 1
ATOM 2218 C C . VAL A 1 298 ? 19.615 -0.084 -12.389 1.00 77.31 298 VAL A C 1
ATOM 2220 O O . VAL A 1 298 ? 20.265 0.268 -13.383 1.00 77.31 298 VAL A O 1
ATOM 2223 N N . GLY A 1 299 ? 19.815 -1.267 -11.802 1.00 79.75 299 GLY A N 1
ATOM 2224 C CA . GLY A 1 299 ? 20.816 -2.244 -12.245 1.00 79.75 299 GLY A CA 1
ATOM 2225 C C . GLY A 1 299 ? 22.268 -1.895 -11.884 1.00 79.75 299 GLY A C 1
ATOM 2226 O O . GLY A 1 299 ? 23.202 -2.517 -12.406 1.00 79.75 299 GLY A O 1
ATOM 2227 N N . SER A 1 300 ? 22.499 -0.890 -11.033 1.00 89.38 300 SER A N 1
ATOM 2228 C CA . SER A 1 300 ? 23.795 -0.690 -10.379 1.00 89.38 300 SER A CA 1
ATOM 2229 C C . SER A 1 300 ? 23.926 -1.549 -9.121 1.00 89.38 300 SER A C 1
ATOM 2231 O O . SER A 1 300 ? 22.943 -1.946 -8.512 1.00 89.38 300 SER A O 1
ATOM 2233 N N . VAL A 1 301 ? 25.164 -1.884 -8.758 1.00 89.25 301 VAL A N 1
ATOM 2234 C CA . VAL A 1 301 ? 25.475 -2.712 -7.589 1.00 89.25 301 VAL A CA 1
ATOM 2235 C C . VAL A 1 301 ? 26.553 -2.023 -6.769 1.00 89.25 301 VAL A C 1
ATOM 2237 O O . VAL A 1 301 ? 27.625 -1.694 -7.303 1.00 89.25 301 VAL A O 1
ATOM 2240 N N . THR A 1 302 ? 26.296 -1.876 -5.470 1.00 88.88 302 THR A N 1
ATOM 2241 C CA . THR A 1 302 ? 27.274 -1.417 -4.477 1.00 88.88 302 THR A CA 1
ATOM 2242 C C . THR A 1 302 ? 27.737 -2.601 -3.625 1.00 88.88 302 THR A C 1
ATOM 2244 O O . THR A 1 302 ? 26.952 -3.466 -3.260 1.00 88.88 302 THR A O 1
ATOM 2247 N N . THR A 1 303 ? 29.042 -2.716 -3.369 1.00 87.25 303 THR A N 1
ATOM 2248 C CA . THR A 1 303 ? 29.613 -3.776 -2.518 1.00 87.25 303 THR A CA 1
ATOM 2249 C C . THR A 1 303 ? 30.591 -3.189 -1.499 1.00 87.25 303 THR A C 1
ATOM 2251 O O . THR A 1 303 ? 31.640 -2.676 -1.914 1.00 87.25 303 THR A O 1
ATOM 2254 N N . PRO A 1 304 ? 30.345 -3.306 -0.178 1.00 85.19 304 PRO A N 1
ATOM 2255 C CA . PRO A 1 304 ? 29.136 -3.829 0.492 1.00 85.19 304 PRO A CA 1
ATOM 2256 C C . PRO A 1 304 ? 27.842 -3.118 0.059 1.00 85.19 304 PRO A C 1
ATOM 2258 O O . PRO A 1 304 ? 27.939 -2.017 -0.477 1.00 85.19 304 PRO A O 1
ATOM 2261 N N . GLY A 1 305 ? 26.698 -3.791 0.203 1.00 83.38 305 GLY A N 1
ATOM 2262 C CA . GLY A 1 305 ? 25.394 -3.310 -0.269 1.00 83.38 305 GLY A CA 1
ATOM 2263 C C . GLY A 1 305 ? 24.938 -2.028 0.423 1.00 83.38 305 GLY A C 1
ATOM 2264 O O . GLY A 1 305 ? 25.559 -1.584 1.392 1.00 83.38 305 GLY A O 1
ATOM 2265 N N . ASP A 1 306 ? 23.863 -1.437 -0.088 1.00 82.69 306 ASP A N 1
ATOM 2266 C CA . ASP A 1 306 ? 23.173 -0.362 0.623 1.00 82.69 306 ASP A CA 1
ATOM 2267 C C . ASP A 1 306 ? 22.653 -0.857 1.989 1.00 82.69 306 ASP A C 1
ATOM 2269 O O . ASP A 1 306 ? 22.524 -2.065 2.188 1.00 82.69 306 ASP A O 1
ATOM 2273 N N . GLY A 1 307 ? 22.502 0.033 2.970 1.00 80.81 307 GLY A N 1
ATOM 2274 C CA . GLY A 1 307 ? 22.114 -0.303 4.353 1.00 80.81 307 GLY A CA 1
ATOM 2275 C C . GLY A 1 307 ? 23.163 -1.072 5.179 1.00 80.81 307 GLY A C 1
ATOM 2276 O O . GLY A 1 307 ? 22.980 -1.328 6.366 1.00 80.81 307 GLY A O 1
ATOM 2277 N N . SER A 1 308 ? 24.312 -1.441 4.599 1.00 85.38 308 SER A N 1
ATOM 2278 C CA . SER A 1 308 ? 25.292 -2.308 5.272 1.00 85.38 308 SER A CA 1
ATOM 2279 C C . SER A 1 308 ? 25.968 -1.658 6.492 1.00 85.38 308 SER A C 1
ATOM 2281 O O . SER A 1 308 ? 26.572 -0.586 6.389 1.00 85.38 308 SER A O 1
ATOM 2283 N N . VAL A 1 309 ? 26.028 -2.393 7.613 1.00 84.50 309 VAL A N 1
ATOM 2284 C CA . VAL A 1 309 ? 26.819 -2.045 8.812 1.00 84.50 309 VAL A CA 1
ATOM 2285 C C . VAL A 1 309 ? 28.234 -2.635 8.730 1.00 84.50 309 VAL A C 1
ATOM 2287 O O . VAL A 1 309 ? 28.442 -3.850 8.696 1.00 84.50 309 VAL A O 1
ATOM 2290 N N . LEU A 1 310 ? 29.261 -1.783 8.718 1.00 80.31 310 LEU A N 1
ATOM 2291 C CA . LEU A 1 310 ? 30.651 -2.179 8.462 1.00 80.31 310 LEU A CA 1
ATOM 2292 C C . LEU A 1 310 ? 31.501 -2.160 9.740 1.00 80.31 310 LEU A C 1
ATOM 2294 O O . LEU A 1 310 ? 31.706 -1.105 10.336 1.00 80.31 310 LEU A O 1
ATOM 2298 N N . THR A 1 311 ? 32.085 -3.311 10.117 1.00 71.06 311 THR A N 1
ATOM 2299 C CA . THR A 1 311 ? 32.978 -3.442 11.288 1.00 71.06 311 THR A CA 1
ATOM 2300 C C . THR A 1 311 ? 34.381 -3.985 10.915 1.00 71.06 311 THR A C 1
ATOM 2302 O O . THR A 1 311 ? 34.516 -5.090 10.401 1.00 71.06 311 THR A O 1
ATOM 2305 N N . VAL A 1 312 ? 35.445 -3.196 11.198 1.00 49.75 312 VAL A N 1
ATOM 2306 C CA . VAL A 1 312 ? 36.929 -3.423 11.053 1.00 49.75 312 VAL A CA 1
ATOM 2307 C C . VAL A 1 312 ? 37.565 -3.722 9.655 1.00 49.75 312 VAL A C 1
ATOM 2309 O O . VAL A 1 312 ? 37.028 -4.513 8.894 1.00 49.75 312 VAL A O 1
ATOM 2312 N N . PRO A 1 313 ? 38.837 -3.320 9.339 1.00 57.47 313 PRO A N 1
ATOM 2313 C CA . PRO A 1 313 ? 39.648 -2.164 9.745 1.00 57.47 313 PRO A CA 1
ATOM 2314 C C . PRO A 1 313 ? 39.815 -1.107 8.620 1.00 57.47 313 PRO A C 1
ATOM 2316 O O . PRO A 1 313 ? 39.941 -1.430 7.441 1.00 57.47 313 PRO A O 1
ATOM 2319 N N . TYR A 1 314 ? 39.976 0.158 9.010 1.00 55.84 314 TYR A N 1
ATOM 2320 C CA . TYR A 1 314 ? 40.076 1.299 8.091 1.00 55.84 314 TYR A CA 1
ATOM 2321 C C . TYR A 1 314 ? 41.354 1.353 7.229 1.00 55.84 314 TYR A C 1
ATOM 2323 O O . TYR A 1 314 ? 42.456 1.090 7.738 1.00 55.84 314 TYR A O 1
ATOM 2331 N N . PRO A 1 315 ? 41.265 1.796 5.955 1.00 68.19 315 PRO A N 1
ATOM 2332 C CA . PRO A 1 315 ? 40.054 2.225 5.237 1.00 68.19 315 PRO A CA 1
ATOM 2333 C C . PRO A 1 315 ? 39.232 1.054 4.666 1.00 68.19 315 PRO A C 1
ATOM 2335 O O . PRO A 1 315 ? 39.810 0.109 4.121 1.00 68.19 315 PRO A O 1
ATOM 2338 N N . THR A 1 316 ? 37.903 1.163 4.734 1.00 77.00 316 THR A N 1
ATOM 2339 C CA . THR A 1 316 ? 36.942 0.207 4.158 1.00 77.00 316 THR A CA 1
ATOM 2340 C C . THR A 1 316 ? 36.624 0.619 2.723 1.00 77.00 316 THR A C 1
ATOM 2342 O O . THR A 1 316 ? 36.335 1.785 2.456 1.00 77.00 316 THR A O 1
ATOM 2345 N N . ALA A 1 317 ? 36.755 -0.313 1.778 1.00 82.06 317 ALA A N 1
ATOM 2346 C CA . ALA A 1 317 ? 36.500 -0.048 0.366 1.00 82.06 317 ALA A CA 1
ATOM 2347 C C . ALA A 1 317 ? 35.039 -0.354 0.025 1.00 82.06 317 ALA A C 1
ATOM 2349 O O . ALA A 1 317 ? 34.575 -1.451 0.322 1.00 82.06 317 ALA A O 1
ATOM 2350 N N . VAL A 1 318 ? 34.375 0.594 -0.633 1.00 88.06 318 VAL A N 1
ATOM 2351 C CA . VAL A 1 318 ? 33.033 0.456 -1.207 1.00 88.06 318 VAL A CA 1
ATOM 2352 C C . VAL A 1 318 ? 33.188 0.494 -2.727 1.00 88.06 318 VAL A C 1
ATOM 2354 O O . VAL A 1 318 ? 33.749 1.446 -3.276 1.00 88.06 318 VAL A O 1
ATOM 2357 N N . ASN A 1 319 ? 32.783 -0.569 -3.418 1.00 92.31 319 ASN A N 1
ATOM 2358 C CA . ASN A 1 319 ? 32.823 -0.643 -4.875 1.00 92.31 319 ASN A CA 1
ATOM 2359 C C . ASN A 1 319 ? 31.444 -0.323 -5.441 1.00 92.31 319 ASN A C 1
ATOM 2361 O O . ASN A 1 319 ? 30.490 -1.015 -5.123 1.00 92.31 319 ASN A O 1
ATOM 2365 N N . PHE A 1 320 ? 31.369 0.682 -6.307 1.00 93.94 320 PHE A N 1
ATOM 2366 C CA . PHE A 1 320 ? 30.197 0.935 -7.135 1.00 93.94 320 PHE A CA 1
ATOM 2367 C C . PHE A 1 320 ? 30.438 0.359 -8.529 1.00 93.94 320 PHE A C 1
ATOM 2369 O O . PHE A 1 320 ? 31.514 0.566 -9.113 1.00 93.94 320 PHE A O 1
ATOM 2376 N N . SER A 1 321 ? 29.451 -0.340 -9.081 1.00 92.25 321 SER A N 1
ATOM 2377 C CA . SER A 1 321 ? 29.491 -0.869 -10.441 1.00 92.25 321 SER A CA 1
ATOM 2378 C C . SER A 1 321 ? 28.161 -0.679 -11.160 1.00 92.25 321 SER A C 1
ATOM 2380 O O . SER A 1 321 ? 27.103 -0.830 -10.567 1.00 92.25 321 SER A O 1
ATOM 2382 N N . TRP A 1 322 ? 28.221 -0.325 -12.442 1.00 93.62 322 TRP A N 1
ATOM 2383 C CA . TRP A 1 322 ? 27.041 -0.058 -13.264 1.00 93.62 322 TRP A CA 1
ATOM 2384 C C . TRP A 1 322 ? 27.371 -0.228 -14.750 1.00 93.62 322 TRP A C 1
ATOM 2386 O O . TRP A 1 322 ? 28.471 0.122 -15.184 1.00 93.62 322 TRP A O 1
ATOM 2396 N N . THR A 1 323 ? 26.443 -0.753 -15.551 1.00 88.69 323 THR A N 1
ATOM 2397 C CA . THR A 1 323 ? 26.590 -0.820 -17.015 1.00 88.69 323 THR A CA 1
ATOM 2398 C C . THR A 1 323 ? 25.475 -0.002 -17.666 1.00 88.69 323 THR A C 1
ATOM 2400 O O . THR A 1 323 ? 24.375 -0.525 -17.808 1.00 88.69 323 THR A O 1
ATOM 2403 N N . PRO A 1 324 ? 25.747 1.245 -18.100 1.00 80.81 324 PRO A N 1
ATOM 2404 C CA . PRO A 1 324 ? 24.727 2.089 -18.709 1.00 80.81 324 PRO A CA 1
ATOM 2405 C C . PRO A 1 324 ? 24.190 1.463 -19.994 1.00 80.81 324 PRO A C 1
ATOM 2407 O O . PRO A 1 324 ? 24.954 0.954 -20.823 1.00 80.81 324 PRO A O 1
ATOM 2410 N N . THR A 1 325 ? 22.890 1.549 -20.190 1.00 79.88 325 THR A N 1
ATOM 2411 C CA . THR A 1 325 ? 22.155 1.083 -21.361 1.00 79.88 325 THR A CA 1
ATOM 2412 C C . THR A 1 325 ? 21.895 2.232 -22.342 1.00 79.88 325 THR A C 1
ATOM 2414 O O . THR A 1 325 ? 22.385 3.349 -22.182 1.00 79.88 325 THR A O 1
ATOM 2417 N N . VAL A 1 326 ? 21.196 1.948 -23.444 1.00 64.81 326 VAL A N 1
ATOM 2418 C CA . VAL A 1 326 ? 20.879 2.966 -24.457 1.00 64.81 326 VAL A CA 1
ATOM 2419 C C . VAL A 1 326 ? 19.860 3.998 -23.973 1.00 64.81 326 VAL A C 1
ATOM 2421 O O . VAL A 1 326 ? 19.899 5.112 -24.487 1.00 64.81 326 VAL A O 1
ATOM 2424 N N . SER A 1 327 ? 19.000 3.664 -23.004 1.00 66.56 327 SER A N 1
ATOM 2425 C CA . SER A 1 327 ? 18.079 4.622 -22.371 1.00 66.56 327 SER A CA 1
ATOM 2426 C C . SER A 1 327 ? 18.818 5.612 -21.471 1.00 66.56 327 SER A C 1
ATOM 2428 O O . SER A 1 327 ? 18.378 6.744 -21.318 1.00 66.56 327 SER A O 1
ATOM 2430 N N . ASP A 1 328 ? 19.997 5.241 -20.970 1.00 73.19 328 ASP A N 1
ATOM 2431 C CA . ASP A 1 328 ? 20.833 6.128 -20.160 1.00 73.19 328 ASP A CA 1
ATOM 2432 C C . ASP A 1 328 ? 21.598 7.158 -21.006 1.00 73.19 328 ASP A C 1
ATOM 2434 O O . ASP A 1 328 ? 22.226 8.066 -20.463 1.00 73.19 328 ASP A O 1
ATOM 2438 N N . ALA A 1 329 ? 21.593 7.046 -22.339 1.00 68.00 329 ALA A N 1
ATOM 2439 C CA . ALA A 1 329 ? 22.329 7.952 -23.213 1.00 68.00 329 ALA A CA 1
ATOM 2440 C C . ALA A 1 329 ? 21.801 9.390 -23.125 1.00 68.00 329 ALA A C 1
ATOM 2442 O O . ALA A 1 329 ? 20.636 9.658 -23.379 1.00 68.00 329 ALA A O 1
ATOM 2443 N N . GLY A 1 330 ? 22.698 10.331 -22.846 1.00 67.38 330 GLY A N 1
ATOM 2444 C CA . GLY A 1 330 ? 22.369 11.744 -22.692 1.00 67.38 330 GLY A CA 1
ATOM 2445 C C . GLY A 1 330 ? 22.024 12.183 -21.289 1.00 67.38 330 GLY A C 1
ATOM 2446 O O . GLY A 1 330 ? 21.863 13.377 -21.058 1.00 67.38 330 GLY A O 1
ATOM 2447 N N . THR A 1 331 ? 21.976 11.239 -20.359 1.00 71.56 331 THR A N 1
ATOM 2448 C CA . THR A 1 331 ? 21.713 11.525 -18.961 1.00 71.56 331 THR A CA 1
ATOM 2449 C C . THR A 1 331 ? 23.001 11.871 -18.226 1.00 71.56 331 THR A C 1
ATOM 2451 O O . THR A 1 331 ? 24.105 11.432 -18.572 1.00 71.56 331 THR A O 1
ATOM 2454 N N . SER A 1 332 ? 22.862 12.653 -17.166 1.00 73.56 332 SER A N 1
ATOM 2455 C CA . SER A 1 332 ? 23.848 12.674 -16.099 1.00 73.56 332 SER A CA 1
ATOM 2456 C C . SER A 1 332 ? 23.177 12.252 -14.803 1.00 73.56 332 SER A C 1
ATOM 2458 O O . SER A 1 332 ? 22.019 12.588 -14.566 1.00 73.56 332 SER A O 1
ATOM 2460 N N . ARG A 1 333 ? 23.902 11.491 -13.986 1.00 75.94 333 ARG A N 1
ATOM 2461 C CA . ARG A 1 333 ? 23.455 11.033 -12.670 1.00 75.94 333 ARG A CA 1
ATOM 2462 C C . ARG A 1 333 ? 24.416 11.532 -11.608 1.00 75.94 333 ARG A C 1
ATOM 2464 O O . ARG A 1 333 ? 25.632 11.545 -11.831 1.00 75.94 333 ARG A O 1
ATOM 2471 N N . LEU A 1 334 ? 23.874 11.922 -10.469 1.00 82.56 334 LEU A N 1
ATOM 2472 C CA . LEU A 1 334 ? 24.626 12.270 -9.279 1.00 82.56 334 LEU A CA 1
ATOM 2473 C C . LEU A 1 334 ? 24.250 11.248 -8.211 1.00 82.56 334 LEU A C 1
ATOM 2475 O O . LEU A 1 334 ? 23.099 11.184 -7.823 1.00 82.56 334 LEU A O 1
ATOM 2479 N N . ILE A 1 335 ? 25.221 10.450 -7.776 1.00 86.12 335 ILE A N 1
ATOM 2480 C CA . ILE A 1 335 ? 25.017 9.364 -6.811 1.00 86.12 335 ILE A CA 1
ATOM 2481 C C . ILE A 1 335 ? 25.770 9.721 -5.537 1.00 86.12 335 ILE A C 1
ATOM 2483 O O . ILE A 1 335 ? 26.976 10.021 -5.600 1.00 86.12 335 ILE A O 1
ATOM 2487 N N . GLN A 1 336 ? 25.092 9.690 -4.395 1.00 85.31 336 GLN A N 1
ATOM 2488 C CA . GLN A 1 336 ? 25.674 10.035 -3.101 1.00 85.31 336 GLN A CA 1
ATOM 2489 C C . GLN A 1 336 ? 25.895 8.777 -2.257 1.00 85.31 336 GLN A C 1
ATOM 2491 O O . GLN A 1 336 ? 25.040 7.913 -2.174 1.00 85.31 336 GLN A O 1
ATOM 2496 N N . PHE A 1 337 ? 27.061 8.677 -1.625 1.00 88.75 337 PHE A N 1
ATOM 2497 C CA . PHE A 1 337 ? 27.410 7.591 -0.710 1.00 88.75 337 PHE A CA 1
ATOM 2498 C C . PHE A 1 337 ? 27.666 8.204 0.654 1.00 88.75 337 PHE A C 1
ATOM 2500 O O . PHE A 1 337 ? 28.629 8.966 0.788 1.00 88.75 337 PHE A O 1
ATOM 2507 N N . VAL A 1 338 ? 26.850 7.874 1.646 1.00 87.31 338 VAL A N 1
ATOM 2508 C CA . VAL A 1 338 ? 26.916 8.415 3.006 1.00 87.31 338 VAL A CA 1
ATOM 2509 C C . VAL A 1 338 ? 27.364 7.313 3.955 1.00 87.31 338 VAL A C 1
ATOM 2511 O O . VAL A 1 338 ? 26.891 6.189 3.882 1.00 87.31 338 VAL A O 1
ATOM 2514 N N . GLY A 1 339 ? 28.331 7.614 4.815 1.00 87.50 339 GLY A N 1
ATOM 2515 C CA . GLY A 1 339 ? 28.793 6.697 5.849 1.00 87.50 339 GLY A CA 1
ATOM 2516 C C . GLY A 1 339 ? 28.647 7.336 7.220 1.00 87.50 339 GLY A C 1
ATOM 2517 O O . GLY A 1 339 ? 29.346 8.319 7.482 1.00 87.50 339 GLY A O 1
ATOM 2518 N N . THR A 1 340 ? 27.805 6.760 8.074 1.00 87.75 340 THR A N 1
ATOM 2519 C CA . THR A 1 340 ? 27.431 7.276 9.403 1.00 87.75 340 THR A CA 1
ATOM 2520 C C . THR A 1 340 ? 27.994 6.380 10.504 1.00 87.75 340 THR A C 1
ATOM 2522 O O . THR A 1 340 ? 27.900 5.162 10.412 1.00 87.75 340 THR A O 1
ATOM 2525 N N . ASN A 1 341 ? 28.627 6.942 11.534 1.00 86.12 341 ASN A N 1
ATOM 2526 C CA . ASN A 1 341 ? 29.100 6.166 12.690 1.00 86.12 341 ASN A CA 1
ATOM 2527 C C . ASN A 1 341 ? 28.045 6.091 13.807 1.00 86.12 341 ASN A C 1
ATOM 2529 O O . ASN A 1 341 ? 27.022 6.766 13.735 1.00 86.12 341 ASN A O 1
ATOM 2533 N N . ALA A 1 342 ? 28.309 5.342 14.885 1.00 82.00 342 ALA A N 1
ATOM 2534 C CA . ALA A 1 342 ? 27.332 5.139 15.966 1.00 82.00 342 ALA A CA 1
ATOM 2535 C C . ALA A 1 342 ? 27.089 6.383 16.851 1.00 82.00 342 ALA A C 1
ATOM 2537 O O . ALA A 1 342 ? 26.397 6.311 17.862 1.00 82.00 342 ALA A O 1
ATOM 2538 N N . THR A 1 343 ? 27.686 7.526 16.506 1.00 82.25 343 THR A N 1
ATOM 2539 C CA . THR A 1 343 ? 27.442 8.827 17.150 1.00 82.25 343 THR A CA 1
ATOM 2540 C C . THR A 1 343 ? 26.762 9.823 16.209 1.00 82.25 343 THR A C 1
ATOM 2542 O O . THR A 1 343 ? 26.869 11.028 16.429 1.00 82.25 343 THR A O 1
ATOM 2545 N N . ASN A 1 344 ? 26.119 9.328 15.145 1.00 83.31 344 ASN A N 1
ATOM 2546 C CA . ASN A 1 344 ? 25.448 10.111 14.101 1.00 83.31 344 ASN A CA 1
ATOM 2547 C C . ASN A 1 344 ? 26.375 11.096 13.377 1.00 83.31 344 ASN A C 1
ATOM 2549 O O . ASN A 1 344 ? 25.933 12.085 12.791 1.00 83.31 344 ASN A O 1
ATOM 2553 N N . LEU A 1 345 ? 27.689 10.834 13.405 1.00 86.88 345 LEU A N 1
ATOM 2554 C CA . LEU A 1 345 ? 28.637 11.591 12.606 1.00 86.88 345 LEU A CA 1
ATOM 2555 C C . LEU A 1 345 ? 28.796 10.931 11.248 1.00 86.88 345 LEU A C 1
ATOM 2557 O O . LEU A 1 345 ? 29.090 9.737 11.185 1.00 86.88 345 LEU A O 1
ATOM 2561 N N . PHE A 1 346 ? 28.683 11.700 10.171 1.00 86.25 346 PHE A N 1
ATOM 2562 C CA . PHE A 1 346 ? 28.732 11.154 8.822 1.00 86.25 346 PHE A CA 1
ATOM 2563 C C . PHE A 1 346 ? 29.634 11.937 7.879 1.00 86.25 346 PHE A C 1
ATOM 2565 O O . PHE A 1 346 ? 29.810 13.152 7.968 1.00 86.25 346 PHE A O 1
ATOM 2572 N N . GLY A 1 347 ? 30.201 11.209 6.925 1.00 85.38 347 GLY A N 1
ATOM 2573 C CA . GLY A 1 347 ? 30.867 11.791 5.771 1.00 85.38 347 GLY A CA 1
ATOM 2574 C C . GLY A 1 347 ? 30.380 11.136 4.499 1.00 85.38 347 GLY A C 1
ATOM 2575 O O . GLY A 1 347 ? 29.955 9.985 4.507 1.00 85.38 347 GLY A O 1
ATOM 2576 N N . PHE A 1 348 ? 30.481 11.861 3.391 1.00 87.75 348 PHE A N 1
ATOM 2577 C CA . PHE A 1 348 ? 29.939 11.406 2.121 1.00 87.75 348 PHE A CA 1
ATOM 2578 C C . PHE A 1 348 ? 30.928 11.544 0.967 1.00 87.75 348 PHE A C 1
ATOM 2580 O O . PHE A 1 348 ? 31.875 12.338 0.997 1.00 87.75 348 PHE A O 1
ATOM 2587 N N . CYS A 1 349 ? 30.695 10.750 -0.070 1.00 87.94 349 CYS A N 1
ATOM 2588 C CA . CYS A 1 349 ? 31.282 10.917 -1.388 1.00 87.94 349 CYS A CA 1
ATOM 2589 C C . CYS A 1 349 ? 30.186 11.071 -2.431 1.00 87.94 349 CYS A C 1
ATOM 2591 O O . CYS A 1 349 ? 29.089 10.552 -2.273 1.00 87.94 349 CYS A O 1
ATOM 2593 N N . THR A 1 350 ? 30.539 11.693 -3.551 1.00 85.94 350 THR A N 1
ATOM 2594 C CA . THR A 1 350 ? 29.621 11.845 -4.678 1.00 85.94 350 THR A CA 1
ATOM 2595 C C . THR A 1 350 ? 30.277 11.369 -5.962 1.00 85.94 350 THR A C 1
ATOM 2597 O O . THR A 1 350 ? 31.407 11.768 -6.277 1.00 85.94 350 THR A O 1
ATOM 2600 N N . LEU A 1 351 ? 29.567 10.534 -6.716 1.00 87.69 351 LEU A N 1
ATOM 2601 C CA . LEU A 1 351 ? 29.924 10.165 -8.079 1.00 87.69 351 LEU A CA 1
ATOM 2602 C C . LEU A 1 351 ? 28.987 10.881 -9.039 1.00 87.69 351 LEU A C 1
ATOM 2604 O O . LEU A 1 351 ? 27.792 10.623 -9.061 1.00 87.69 351 LEU A O 1
ATOM 2608 N N . ILE A 1 352 ? 29.551 11.760 -9.859 1.00 83.94 352 ILE A N 1
ATOM 2609 C CA . ILE A 1 352 ? 28.824 12.347 -10.979 1.00 83.94 352 ILE A CA 1
ATOM 2610 C C . ILE A 1 352 ? 29.165 11.523 -12.211 1.00 83.94 352 ILE A C 1
ATOM 2612 O O . ILE A 1 352 ? 30.323 11.503 -12.633 1.00 83.94 352 ILE A O 1
ATOM 2616 N N . ILE A 1 353 ? 28.189 10.824 -12.779 1.00 85.25 353 ILE A N 1
ATOM 2617 C CA . ILE A 1 353 ? 28.379 9.974 -13.952 1.00 85.25 353 ILE A CA 1
ATOM 2618 C C . ILE A 1 353 ? 27.568 10.546 -15.107 1.00 85.25 353 ILE A C 1
ATOM 2620 O O . ILE A 1 353 ? 26.346 10.452 -15.139 1.00 85.25 353 ILE A O 1
ATOM 2624 N N . THR A 1 354 ? 28.264 11.116 -16.086 1.00 80.94 354 THR A N 1
ATOM 2625 C CA . THR A 1 354 ? 27.646 11.576 -17.333 1.00 80.94 354 THR A CA 1
ATOM 2626 C C . THR A 1 354 ? 27.724 10.477 -18.381 1.00 80.94 354 THR A C 1
ATOM 2628 O O . THR A 1 354 ? 28.811 9.970 -18.687 1.00 80.94 354 THR A O 1
ATOM 2631 N N . VAL A 1 355 ? 26.586 10.150 -18.982 1.00 79.25 355 VAL A N 1
ATOM 2632 C CA . VAL A 1 355 ? 26.487 9.315 -20.177 1.00 79.25 355 VAL A CA 1
ATOM 2633 C C . VAL A 1 355 ? 26.196 10.260 -21.348 1.00 79.25 355 VAL A C 1
ATOM 2635 O O . VAL A 1 355 ? 25.070 10.693 -21.538 1.00 79.25 355 VAL A O 1
ATOM 2638 N N . PRO A 1 356 ? 27.196 10.675 -22.133 1.00 68.00 356 PRO A N 1
ATOM 2639 C CA . PRO A 1 356 ? 27.038 11.826 -23.017 1.00 68.00 356 PRO A CA 1
ATOM 2640 C C . PRO A 1 356 ? 26.155 11.537 -24.246 1.00 68.00 356 PRO A C 1
ATOM 2642 O O . PRO A 1 356 ? 26.285 10.477 -24.863 1.00 68.00 356 PRO A O 1
ATOM 2645 N N . GLN A 1 357 ? 25.350 12.530 -24.655 1.00 63.19 357 GLN A N 1
ATOM 2646 C CA . GLN A 1 357 ? 24.605 12.568 -25.926 1.00 63.19 357 GLN A CA 1
ATOM 2647 C C . GLN A 1 357 ? 25.148 13.634 -26.885 1.00 63.19 357 GLN A C 1
ATOM 2649 O O . GLN A 1 357 ? 25.689 14.660 -26.482 1.00 63.19 357 GLN A O 1
ATOM 2654 N N . CYS A 1 358 ? 25.045 13.390 -28.191 1.00 61.56 358 CYS A N 1
ATOM 2655 C CA . CYS A 1 358 ? 25.441 14.343 -29.227 1.00 61.56 358 CYS A CA 1
ATOM 2656 C C . CYS A 1 358 ? 24.690 14.052 -30.528 1.00 61.56 358 CYS A C 1
ATOM 2658 O O . CYS A 1 358 ? 24.238 12.937 -30.771 1.00 61.56 358 CYS A O 1
ATOM 2660 N N . ASN A 1 359 ? 24.549 15.054 -31.397 1.00 60.91 359 ASN A N 1
ATOM 2661 C CA . ASN A 1 359 ? 23.723 14.918 -32.597 1.00 60.91 359 ASN A CA 1
ATOM 2662 C C . ASN A 1 359 ? 24.241 13.806 -33.532 1.00 60.91 359 ASN A C 1
ATOM 2664 O O . ASN A 1 359 ? 25.383 13.847 -33.999 1.00 60.91 359 ASN A O 1
ATOM 2668 N N . GLY A 1 360 ? 23.398 12.806 -33.796 1.00 59.75 360 GLY A N 1
ATOM 2669 C CA . GLY A 1 360 ? 23.776 11.600 -34.525 1.00 59.75 360 GLY A CA 1
ATOM 2670 C C . GLY A 1 360 ? 24.641 10.627 -33.719 1.00 59.75 360 GLY A C 1
ATOM 2671 O O . GLY A 1 360 ? 25.314 9.805 -34.336 1.00 59.75 360 GLY A O 1
ATOM 2672 N N . PHE A 1 361 ? 24.663 10.692 -32.385 1.00 63.44 361 PHE A N 1
ATOM 2673 C CA . PHE A 1 361 ? 25.322 9.707 -31.521 1.00 63.44 361 PHE A CA 1
ATOM 2674 C C . PHE A 1 361 ? 24.919 8.278 -31.912 1.00 63.44 361 PHE A C 1
ATOM 2676 O O . PHE A 1 361 ? 23.773 8.009 -32.265 1.00 63.44 361 PHE A O 1
ATOM 2683 N N . GLY A 1 362 ? 25.900 7.376 -31.987 1.00 58.12 362 GLY A N 1
ATOM 2684 C CA . GLY A 1 362 ? 25.701 6.010 -32.490 1.00 58.12 362 GLY A CA 1
ATOM 2685 C C . GLY A 1 362 ? 25.570 5.888 -34.019 1.00 58.12 362 GLY A C 1
ATOM 2686 O O . GLY A 1 362 ? 25.786 4.801 -34.566 1.00 58.12 362 GLY A O 1
ATOM 2687 N N . THR A 1 363 ? 25.324 6.986 -34.747 1.00 72.56 363 THR A N 1
ATOM 2688 C CA . THR A 1 363 ? 25.276 6.977 -36.217 1.00 72.56 363 THR A CA 1
ATOM 2689 C C . THR A 1 363 ? 26.684 6.940 -36.836 1.00 72.56 363 THR A C 1
ATOM 2691 O O . THR A 1 363 ? 27.656 7.460 -36.270 1.00 72.56 363 THR A O 1
ATOM 2694 N N . PRO A 1 364 ? 26.844 6.300 -38.008 1.00 70.56 364 PRO A N 1
ATOM 2695 C CA . PRO A 1 364 ? 28.142 6.176 -38.665 1.00 70.56 364 PRO A CA 1
ATOM 2696 C C . PRO A 1 364 ? 28.635 7.508 -39.262 1.00 70.56 364 PRO A C 1
ATOM 2698 O O . PRO A 1 364 ? 27.905 8.199 -39.971 1.00 70.56 364 PRO A O 1
ATOM 2701 N N . CYS A 1 365 ? 29.916 7.832 -39.053 1.00 74.00 365 CYS A N 1
ATOM 2702 C CA . CYS A 1 365 ? 30.591 9.033 -39.563 1.00 74.00 365 CYS A CA 1
ATOM 2703 C C . CYS A 1 365 ? 31.951 8.722 -40.211 1.00 74.00 365 CYS A C 1
ATOM 2705 O O . CYS A 1 365 ? 32.490 7.621 -40.087 1.00 74.00 365 CYS A O 1
ATOM 2707 N N . SER A 1 366 ? 32.550 9.713 -40.886 1.00 72.19 366 SER A N 1
ATOM 2708 C CA . SER A 1 366 ? 33.887 9.581 -41.489 1.00 72.19 366 SER A CA 1
ATOM 2709 C C . SER A 1 366 ? 34.701 10.882 -41.465 1.00 72.19 366 SER A C 1
ATOM 2711 O O . SER A 1 366 ? 34.133 11.948 -41.703 1.00 72.19 366 SER A O 1
ATOM 2713 N N . ALA A 1 367 ? 36.025 10.807 -41.269 1.00 71.69 367 ALA A N 1
ATOM 2714 C CA . ALA A 1 367 ? 36.947 11.953 -41.289 1.00 71.69 367 ALA A CA 1
ATOM 2715 C C . ALA A 1 367 ? 38.181 11.701 -42.179 1.00 71.69 367 ALA A C 1
ATOM 2717 O O . ALA A 1 367 ? 38.840 10.677 -42.045 1.00 71.69 367 ALA A O 1
ATOM 2718 N N . GLY A 1 368 ? 38.527 12.661 -43.050 1.00 66.69 368 GLY A N 1
ATOM 2719 C CA . GLY A 1 368 ? 39.623 12.576 -44.034 1.00 66.69 368 GLY A CA 1
ATOM 2720 C C . GLY A 1 368 ? 39.130 12.586 -45.490 1.00 66.69 368 GLY A C 1
ATOM 2721 O O . GLY A 1 368 ? 37.935 12.484 -45.747 1.00 66.69 368 GLY A O 1
ATOM 2722 N N . VAL A 1 369 ? 40.038 12.765 -46.456 1.00 68.81 369 VAL A N 1
ATOM 2723 C CA . VAL A 1 369 ? 39.741 12.729 -47.904 1.00 68.81 369 VAL A CA 1
ATOM 2724 C C . VAL A 1 369 ? 40.623 11.655 -48.536 1.00 68.81 369 VAL A C 1
ATOM 2726 O O . VAL A 1 369 ? 41.809 11.599 -48.220 1.00 68.81 369 VAL A O 1
ATOM 2729 N N . GLY A 1 370 ? 40.057 10.798 -49.390 1.00 68.81 370 GLY A N 1
ATOM 2730 C CA . GLY A 1 370 ? 40.814 9.704 -50.004 1.00 68.81 370 GLY A CA 1
ATOM 2731 C C . GLY A 1 370 ? 41.062 8.538 -49.052 1.00 68.81 370 GLY A C 1
ATOM 2732 O O . GLY A 1 370 ? 40.200 8.230 -48.236 1.00 68.81 370 GLY A O 1
ATOM 2733 N N . GLU A 1 371 ? 42.240 7.905 -49.112 1.00 69.06 371 GLU A N 1
ATOM 2734 C CA . GLU A 1 371 ? 42.579 6.827 -48.158 1.00 69.06 371 GLU A CA 1
ATOM 2735 C C . GLU A 1 371 ? 42.888 7.322 -46.748 1.00 69.06 371 GLU A C 1
ATOM 2737 O O . GLU A 1 371 ? 43.000 6.560 -45.791 1.00 69.06 371 GLU A O 1
ATOM 2742 N N . CYS A 1 372 ? 42.998 8.634 -46.608 1.00 69.94 372 CYS A N 1
ATOM 2743 C CA . CYS A 1 372 ? 43.151 9.278 -45.321 1.00 69.94 372 CYS A CA 1
ATOM 2744 C C . CYS A 1 372 ? 41.803 9.348 -44.579 1.00 69.94 372 CYS A C 1
ATOM 2746 O O . CYS A 1 372 ? 41.782 9.829 -43.445 1.00 69.94 372 CYS A O 1
ATOM 2748 N N . ALA A 1 373 ? 40.708 8.893 -45.219 1.00 65.38 373 ALA A N 1
ATOM 2749 C CA . ALA A 1 373 ? 39.367 8.786 -44.665 1.00 65.38 373 ALA A CA 1
ATOM 2750 C C . ALA A 1 373 ? 39.233 7.556 -43.758 1.00 65.38 373 ALA A C 1
ATOM 2752 O O . ALA A 1 373 ? 39.317 6.415 -44.205 1.00 65.38 373 ALA A O 1
ATOM 2753 N N . SER A 1 374 ? 38.989 7.792 -42.477 1.00 68.00 374 SER A N 1
ATOM 2754 C CA . SER A 1 374 ? 38.663 6.766 -41.493 1.00 68.00 374 SER A CA 1
ATOM 2755 C C . SER A 1 374 ? 37.183 6.865 -41.124 1.00 68.00 374 SER A C 1
ATOM 2757 O O . SER A 1 374 ? 36.619 7.960 -41.078 1.00 68.00 374 SER A O 1
ATOM 2759 N N . SER A 1 375 ? 36.540 5.716 -40.909 1.00 65.12 375 SER A N 1
ATOM 2760 C CA . SER A 1 375 ? 35.149 5.614 -40.460 1.00 65.12 375 SER A CA 1
ATOM 2761 C C . SER A 1 375 ? 35.098 5.333 -38.966 1.00 65.12 375 SER A C 1
ATOM 2763 O O . SER A 1 375 ? 35.858 4.511 -38.455 1.00 65.12 375 SER A O 1
ATOM 2765 N N . GLY A 1 376 ? 34.194 6.018 -38.286 1.00 74.56 376 GLY A N 1
ATOM 2766 C CA . GLY A 1 376 ? 33.920 5.847 -36.870 1.00 74.56 376 GLY A CA 1
ATOM 2767 C C . GLY A 1 376 ? 32.428 5.982 -36.630 1.00 74.56 376 GLY A C 1
ATOM 2768 O O . GLY A 1 376 ? 31.642 6.121 -37.568 1.00 74.56 376 GLY A O 1
ATOM 2769 N N . GLN A 1 377 ? 32.037 5.960 -35.371 1.00 70.12 377 GLN A N 1
ATOM 2770 C CA . GLN A 1 377 ? 30.731 6.458 -34.968 1.00 70.12 377 GLN A CA 1
ATOM 2771 C C . GLN A 1 377 ? 30.889 7.876 -34.453 1.00 70.12 377 GLN A C 1
ATOM 2773 O O . GLN A 1 377 ? 31.973 8.271 -33.994 1.00 70.12 377 GLN A O 1
ATOM 2778 N N . ILE A 1 378 ? 29.820 8.648 -34.587 1.00 65.94 378 ILE A N 1
ATOM 2779 C CA . ILE A 1 378 ? 29.719 9.903 -33.866 1.00 65.94 378 ILE A CA 1
ATOM 2780 C C . ILE A 1 378 ? 29.772 9.552 -32.380 1.00 65.94 378 ILE A C 1
ATOM 2782 O O . ILE A 1 378 ? 28.912 8.836 -31.870 1.00 65.94 378 ILE A O 1
ATOM 2786 N N . VAL A 1 379 ? 30.832 10.017 -31.730 1.00 66.75 379 VAL A N 1
ATOM 2787 C CA . VAL A 1 379 ? 31.013 9.937 -30.285 1.00 66.75 379 VAL A CA 1
ATOM 2788 C C . VAL A 1 379 ? 31.058 11.352 -29.752 1.00 66.75 379 VAL A C 1
ATOM 2790 O O . VAL A 1 379 ? 31.466 12.292 -30.442 1.00 66.75 379 VAL A O 1
ATOM 2793 N N . CYS A 1 380 ? 30.643 11.503 -28.512 1.00 60.97 380 CYS A N 1
ATOM 2794 C CA . CYS A 1 380 ? 30.564 12.813 -27.912 1.00 60.97 380 CYS A CA 1
ATOM 2795 C C . CYS A 1 380 ? 31.927 13.165 -27.314 1.00 60.97 380 CYS A C 1
ATOM 2797 O O . CYS A 1 380 ? 32.531 12.382 -26.579 1.00 60.97 380 CYS A O 1
ATOM 2799 N N . GLN A 1 381 ? 32.454 14.330 -27.686 1.00 59.12 381 GLN A N 1
ATOM 2800 C CA . GLN A 1 381 ? 33.630 14.927 -27.058 1.00 59.12 381 GLN A CA 1
ATOM 2801 C C . GLN A 1 381 ? 33.213 16.303 -26.543 1.00 59.12 381 GLN A C 1
ATOM 2803 O O . GLN A 1 381 ? 33.336 17.309 -27.248 1.00 59.12 381 GLN A O 1
ATOM 2808 N N . GLY A 1 382 ? 32.659 16.318 -25.329 1.00 58.03 382 GLY A N 1
ATOM 2809 C CA . GLY A 1 382 ? 31.781 17.402 -24.877 1.00 58.03 382 GLY A CA 1
ATOM 2810 C C . GLY A 1 382 ? 30.503 17.453 -25.726 1.00 58.03 382 GLY A C 1
ATOM 2811 O O . GLY A 1 382 ? 30.116 16.442 -26.307 1.00 58.03 382 GLY A O 1
ATOM 2812 N N . VAL A 1 383 ? 29.921 18.642 -25.894 1.00 43.69 383 VAL A N 1
ATOM 2813 C CA . VAL A 1 383 ? 28.682 18.892 -26.674 1.00 43.69 383 VAL A CA 1
ATOM 2814 C C . VAL A 1 383 ? 28.825 18.758 -28.200 1.00 43.69 383 VAL A C 1
ATOM 2816 O O . VAL A 1 383 ? 27.862 18.875 -28.953 1.00 43.69 383 VAL A O 1
ATOM 2819 N N . ASN A 1 384 ? 30.040 18.530 -28.711 1.00 51.00 384 ASN A N 1
ATOM 2820 C CA . ASN A 1 384 ? 30.278 18.421 -30.149 1.00 51.00 384 ASN A CA 1
ATOM 2821 C C . ASN A 1 384 ? 30.280 16.955 -30.594 1.00 51.00 384 ASN A C 1
ATOM 2823 O O . ASN A 1 384 ? 31.050 16.138 -30.084 1.00 51.00 384 ASN A O 1
ATOM 2827 N N . SER A 1 385 ? 29.490 16.655 -31.628 1.00 65.19 385 SER A N 1
ATOM 2828 C CA . SER A 1 385 ? 29.544 15.393 -32.365 1.00 65.19 385 SER A CA 1
ATOM 2829 C C . SER A 1 385 ? 30.894 15.292 -33.082 1.00 65.19 385 SER A C 1
ATOM 2831 O O . SER A 1 385 ? 31.078 15.845 -34.175 1.00 65.19 385 SER A O 1
ATOM 2833 N N . VAL A 1 386 ? 31.871 14.623 -32.469 1.00 70.06 386 VAL A N 1
ATOM 2834 C CA . VAL A 1 386 ? 33.135 14.332 -33.140 1.00 70.06 386 VAL A CA 1
ATOM 2835 C C . VAL A 1 386 ? 33.055 12.951 -33.740 1.00 70.06 386 VAL A C 1
ATOM 2837 O O . VAL A 1 386 ? 32.596 11.982 -33.136 1.00 70.06 386 VAL A O 1
ATOM 2840 N N . CYS A 1 387 ? 33.537 12.842 -34.969 1.00 69.88 387 CYS A N 1
ATOM 2841 C CA . CYS A 1 387 ? 33.777 11.520 -35.481 1.00 69.88 387 CYS A CA 1
ATOM 2842 C C . CYS A 1 387 ? 34.937 10.929 -34.683 1.00 69.88 387 CYS A C 1
ATOM 2844 O O . CYS A 1 387 ? 36.030 11.497 -34.687 1.00 69.88 387 CYS A O 1
ATOM 2846 N N . SER A 1 388 ? 34.718 9.784 -34.035 1.00 76.50 388 SER A N 1
ATOM 2847 C CA . SER A 1 388 ? 35.782 9.014 -33.360 1.00 76.50 388 SER A CA 1
ATOM 2848 C C . SER A 1 388 ? 36.960 8.669 -34.291 1.00 76.50 388 SER A C 1
ATOM 2850 O O . SER A 1 388 ? 38.024 8.235 -33.848 1.00 76.50 388 SER A O 1
ATOM 2852 N N . ALA A 1 389 ? 36.790 8.885 -35.595 1.00 68.44 389 ALA A N 1
ATOM 2853 C CA . ALA A 1 389 ? 37.776 8.690 -36.635 1.00 68.44 389 ALA A CA 1
ATOM 2854 C C . ALA A 1 389 ? 38.793 9.854 -36.728 1.00 68.44 389 ALA A C 1
ATOM 2856 O O . ALA A 1 389 ? 38.441 11.007 -36.977 1.00 68.44 389 ALA A O 1
ATOM 2857 N N . VAL A 1 390 ? 40.091 9.551 -36.598 1.00 71.31 390 VAL A N 1
ATOM 2858 C CA . VAL A 1 390 ? 41.199 10.500 -36.836 1.00 71.31 390 VAL A CA 1
ATOM 2859 C C . VAL A 1 390 ? 41.722 10.329 -38.268 1.00 71.31 390 VAL A C 1
ATOM 2861 O O . VAL A 1 390 ? 42.061 9.213 -38.666 1.00 71.31 390 VAL A O 1
ATOM 2864 N N . ALA A 1 391 ? 41.818 11.420 -39.041 1.00 66.75 391 ALA A N 1
ATOM 2865 C CA . ALA A 1 391 ? 42.283 11.377 -40.433 1.00 66.75 391 ALA A CA 1
ATOM 2866 C C . ALA A 1 391 ? 43.773 10.988 -40.540 1.00 66.75 391 ALA A C 1
ATOM 2868 O O . ALA A 1 391 ? 44.623 11.497 -39.801 1.00 66.75 391 ALA A O 1
ATOM 2869 N N . GLY A 1 392 ? 44.103 10.104 -41.485 1.00 62.56 392 GLY A N 1
ATOM 2870 C CA . GLY A 1 392 ? 45.467 9.596 -41.691 1.00 62.56 392 GLY A CA 1
ATOM 2871 C C . GLY A 1 392 ? 46.460 10.649 -42.220 1.00 62.56 392 GLY A C 1
ATOM 2872 O O . GLY A 1 392 ? 46.080 11.611 -42.884 1.00 62.56 392 GLY A O 1
ATOM 2873 N N . THR A 1 393 ? 47.763 10.486 -41.949 1.00 61.94 393 THR A N 1
ATOM 2874 C CA . THR A 1 393 ? 48.821 11.382 -42.472 1.00 61.94 393 THR A CA 1
ATOM 2875 C C . THR A 1 393 ? 49.157 11.098 -43.948 1.00 61.94 393 THR A C 1
ATOM 2877 O O . THR A 1 393 ? 49.481 9.945 -44.239 1.00 61.94 393 THR A O 1
ATOM 2880 N N . PRO A 1 394 ? 49.214 12.112 -44.844 1.00 67.44 394 PRO A N 1
ATOM 2881 C CA . PRO A 1 394 ? 49.413 11.901 -46.283 1.00 67.44 394 PRO A CA 1
ATOM 2882 C C . PRO A 1 394 ? 50.744 11.228 -46.633 1.00 67.44 394 PRO A C 1
ATOM 2884 O O . PRO A 1 394 ? 51.800 11.600 -46.100 1.00 67.44 394 PRO A O 1
ATOM 2887 N N . THR A 1 395 ? 50.714 10.293 -47.582 1.00 65.69 395 THR A N 1
ATOM 2888 C CA . THR A 1 395 ? 51.906 9.655 -48.166 1.00 65.69 395 THR A CA 1
ATOM 2889 C C . THR A 1 395 ? 51.998 9.922 -49.678 1.00 65.69 395 THR A C 1
ATOM 2891 O O . THR A 1 395 ? 51.406 10.879 -50.149 1.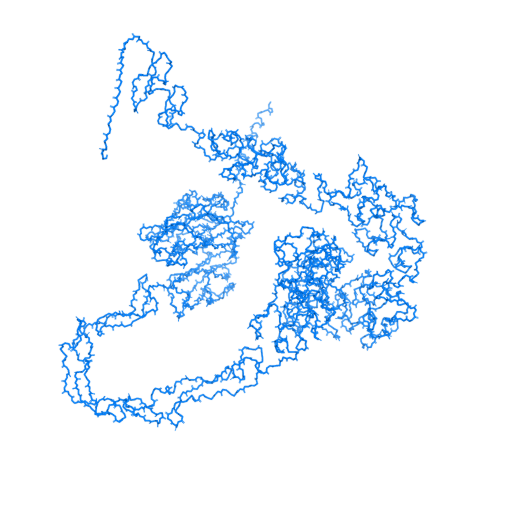00 65.69 395 THR A O 1
ATOM 2894 N N . ALA A 1 396 ? 52.868 9.231 -50.426 1.00 65.00 396 ALA A N 1
ATOM 2895 C CA . ALA A 1 396 ? 53.106 9.516 -51.851 1.00 65.00 396 ALA A CA 1
ATOM 2896 C C . ALA A 1 396 ? 52.404 8.490 -52.753 1.00 65.00 396 ALA A C 1
ATOM 2898 O O . ALA A 1 396 ? 52.515 7.299 -52.478 1.00 65.00 396 ALA A O 1
ATOM 2899 N N . GLU A 1 397 ? 51.816 8.948 -53.861 1.00 65.75 397 GLU A N 1
ATOM 2900 C CA . GLU A 1 397 ? 50.827 8.194 -54.646 1.00 65.75 397 GLU A CA 1
ATOM 2901 C C . GLU A 1 397 ? 51.272 6.848 -55.245 1.00 65.75 397 GLU A C 1
ATOM 2903 O O . GLU A 1 397 ? 52.280 6.725 -55.966 1.00 65.75 397 GLU A O 1
ATOM 2908 N N . VAL A 1 398 ? 50.455 5.832 -54.969 1.00 69.62 398 VAL A N 1
ATOM 2909 C CA . VAL A 1 398 ? 50.561 4.435 -55.408 1.00 69.62 398 VAL A CA 1
ATOM 2910 C C . VAL A 1 398 ? 49.259 4.054 -56.122 1.00 69.62 398 VAL A C 1
ATOM 2912 O O . VAL A 1 398 ? 48.262 4.732 -55.937 1.00 69.62 398 VAL A O 1
ATOM 2915 N N . CYS A 1 399 ? 49.263 3.067 -57.034 1.00 69.31 399 CYS A N 1
ATOM 2916 C CA . CYS A 1 399 ? 48.014 2.707 -57.718 1.00 69.31 399 CYS A CA 1
ATOM 2917 C C . CYS A 1 399 ? 47.173 1.814 -56.810 1.00 69.31 399 CYS A C 1
ATOM 2919 O O . CYS A 1 399 ? 47.395 0.601 -56.776 1.00 69.31 399 CYS A O 1
ATOM 2921 N N . ASP A 1 400 ? 46.209 2.403 -56.127 1.00 61.72 400 ASP A N 1
ATOM 2922 C CA . ASP A 1 400 ? 45.350 1.781 -55.113 1.00 61.72 400 ASP A CA 1
ATOM 2923 C C . ASP A 1 400 ? 43.978 2.436 -54.982 1.00 61.72 400 ASP A C 1
ATOM 2925 O O . ASP A 1 400 ? 43.180 1.964 -54.180 1.00 61.72 400 ASP A O 1
ATOM 2929 N N . GLY A 1 401 ? 43.621 3.359 -55.886 1.00 66.69 401 GLY A N 1
ATOM 2930 C CA . GLY A 1 401 ? 42.217 3.800 -56.056 1.00 66.69 401 GLY A CA 1
ATOM 2931 C C . GLY A 1 401 ? 41.776 4.786 -55.047 1.00 66.69 401 GLY A C 1
ATOM 2932 O O . GLY A 1 401 ? 40.611 5.186 -55.002 1.00 66.69 401 GLY A O 1
ATOM 2933 N N . LEU A 1 402 ? 42.752 5.175 -54.267 1.00 66.25 402 LEU A N 1
ATOM 2934 C CA . LEU A 1 402 ? 42.622 5.906 -53.072 1.00 66.25 402 LEU A CA 1
ATOM 2935 C C . LEU A 1 402 ? 43.607 7.054 -53.234 1.00 66.25 402 LEU A C 1
ATOM 2937 O O . LEU A 1 402 ? 44.603 6.992 -53.951 1.00 66.25 402 LEU A O 1
ATOM 2941 N N . ASP A 1 403 ? 43.184 8.181 -52.701 1.00 73.75 403 ASP A N 1
ATOM 2942 C CA . ASP A 1 403 ? 43.918 9.431 -52.780 1.00 73.75 403 ASP A CA 1
ATOM 2943 C C . ASP A 1 403 ? 44.851 9.465 -51.563 1.00 73.75 403 ASP A C 1
ATOM 2945 O O . ASP A 1 403 ? 44.442 9.851 -50.465 1.00 73.75 403 ASP A O 1
ATOM 2949 N N . ASN A 1 404 ? 46.059 8.921 -51.730 1.00 74.44 404 ASN A N 1
ATOM 2950 C CA . ASN A 1 404 ? 46.994 8.593 -50.642 1.00 74.44 404 ASN A CA 1
ATOM 2951 C C . ASN A 1 404 ? 47.808 9.800 -50.183 1.00 74.44 404 ASN A C 1
ATOM 2953 O O . ASN A 1 404 ? 48.334 9.818 -49.064 1.00 74.44 404 ASN A O 1
ATOM 2957 N N . ASP A 1 405 ? 47.927 10.809 -51.042 1.00 71.31 405 ASP A N 1
ATOM 2958 C CA . ASP A 1 405 ? 48.460 12.129 -50.725 1.00 71.31 405 ASP A CA 1
ATOM 2959 C C . ASP A 1 405 ? 47.371 13.123 -50.259 1.00 71.31 405 ASP A C 1
ATOM 2961 O O . ASP A 1 405 ? 47.679 14.279 -49.934 1.00 71.31 405 ASP A O 1
ATOM 2965 N N . CYS A 1 406 ? 46.134 12.627 -50.121 1.00 74.56 406 CYS A N 1
ATOM 2966 C CA . CYS A 1 406 ? 44.936 13.279 -49.590 1.00 74.56 406 CYS A CA 1
ATOM 2967 C C . CYS A 1 406 ? 44.601 14.633 -50.258 1.00 74.56 406 CYS A C 1
ATOM 2969 O O . CYS A 1 406 ? 44.155 15.576 -49.588 1.00 74.56 406 CYS A O 1
ATOM 2971 N N . ASN A 1 407 ? 44.866 14.791 -51.559 1.00 73.06 407 ASN A N 1
ATOM 2972 C CA . ASN A 1 407 ? 44.710 16.061 -52.278 1.00 73.06 407 ASN A CA 1
ATOM 2973 C C . ASN A 1 407 ? 43.342 16.241 -52.971 1.00 73.06 407 ASN A C 1
ATOM 2975 O O . ASN A 1 407 ? 43.048 17.325 -53.493 1.00 73.06 407 ASN A O 1
ATOM 2979 N N . GLY A 1 408 ? 42.500 15.209 -52.939 1.00 68.44 408 GLY A N 1
ATOM 2980 C CA . GLY A 1 408 ? 41.147 15.165 -53.482 1.00 68.44 408 GLY A CA 1
ATOM 2981 C C . GLY A 1 408 ? 41.010 14.440 -54.823 1.00 68.44 408 GLY A C 1
ATOM 2982 O O . GLY A 1 408 ? 39.925 14.499 -55.413 1.00 68.44 408 GLY A O 1
ATOM 2983 N N . THR A 1 409 ? 42.057 13.782 -55.340 1.00 69.12 409 THR A N 1
ATOM 2984 C CA . THR A 1 409 ? 42.003 13.039 -56.614 1.00 69.12 409 THR A CA 1
ATOM 2985 C C . THR A 1 409 ? 42.821 11.742 -56.598 1.00 69.12 409 THR A C 1
ATOM 2987 O O . THR A 1 409 ? 44.040 11.794 -56.609 1.00 69.12 409 THR A O 1
ATOM 2990 N N . ALA A 1 410 ? 42.150 10.583 -56.676 1.00 64.06 410 ALA A N 1
ATOM 2991 C CA . ALA A 1 410 ? 42.795 9.263 -56.625 1.00 64.06 410 ALA A CA 1
ATOM 2992 C C . ALA A 1 410 ? 43.606 8.895 -57.893 1.00 64.06 410 ALA A C 1
ATOM 2994 O O . ALA A 1 410 ? 43.146 9.115 -59.022 1.00 64.06 410 ALA A O 1
ATOM 2995 N N . ASP A 1 411 ? 44.780 8.276 -57.688 1.00 67.06 411 ASP A N 1
ATOM 2996 C CA . ASP A 1 411 ? 45.714 7.700 -58.680 1.00 67.06 411 ASP A CA 1
ATOM 2997 C C . ASP A 1 411 ? 46.180 8.625 -59.821 1.00 67.06 411 ASP A C 1
ATOM 2999 O O . ASP A 1 411 ? 46.345 8.199 -60.978 1.00 67.06 411 ASP A O 1
ATOM 3003 N N . ASP A 1 412 ? 46.415 9.905 -59.551 1.00 71.19 412 ASP A N 1
ATOM 3004 C CA . ASP A 1 412 ? 46.755 10.855 -60.613 1.00 71.19 412 ASP A CA 1
ATOM 3005 C C . ASP A 1 412 ? 48.206 10.713 -61.144 1.00 71.19 412 ASP A C 1
ATOM 3007 O O . ASP A 1 412 ? 48.521 11.231 -62.227 1.00 71.19 412 ASP A O 1
ATOM 3011 N N . ALA A 1 413 ? 49.074 9.932 -60.473 1.00 68.06 413 ALA A N 1
ATOM 3012 C CA . ALA A 1 413 ? 50.417 9.568 -60.957 1.00 68.06 413 ALA A CA 1
ATOM 3013 C C . ALA A 1 413 ? 51.096 8.338 -60.270 1.00 68.06 413 ALA A C 1
ATOM 3015 O O . ALA A 1 413 ? 52.211 8.482 -59.752 1.00 68.06 413 ALA A O 1
ATOM 3016 N N . PRO A 1 414 ? 50.542 7.106 -60.328 1.00 65.38 414 PRO A N 1
ATOM 3017 C CA . PRO A 1 414 ? 51.037 5.978 -59.533 1.00 65.38 414 PRO A CA 1
ATOM 3018 C C . PRO A 1 414 ? 52.334 5.345 -60.065 1.00 65.38 414 PRO A C 1
ATOM 3020 O O . PRO A 1 414 ? 52.551 5.191 -61.275 1.00 65.38 414 PRO A O 1
ATOM 3023 N N . SER A 1 415 ? 53.225 4.957 -59.151 1.00 65.81 415 SER A N 1
ATOM 3024 C CA . SER A 1 415 ? 54.630 4.640 -59.457 1.00 65.81 415 SER A CA 1
ATOM 3025 C C . SER A 1 415 ? 54.975 3.146 -59.673 1.00 65.81 415 SER A C 1
ATOM 3027 O O . SER A 1 415 ? 56.145 2.829 -59.916 1.00 65.81 415 SER A O 1
ATOM 3029 N N . ASP A 1 416 ? 53.996 2.228 -59.674 1.00 63.16 416 ASP A N 1
ATOM 3030 C CA . ASP A 1 416 ? 54.193 0.791 -59.387 1.00 63.16 416 ASP A CA 1
ATOM 3031 C C . ASP A 1 416 ? 53.708 -0.271 -60.434 1.00 63.16 416 ASP A C 1
ATOM 3033 O O . ASP A 1 416 ? 53.869 -1.466 -60.203 1.00 63.16 416 ASP A O 1
ATOM 3037 N N . VAL A 1 417 ? 53.229 0.068 -61.649 1.00 68.25 417 VAL A N 1
ATOM 3038 C CA . VAL A 1 417 ? 52.636 -0.898 -62.645 1.00 68.25 417 VAL A CA 1
ATOM 3039 C C . VAL A 1 417 ? 53.564 -1.703 -63.590 1.00 68.25 417 VAL A C 1
ATOM 3041 O O . VAL A 1 417 ? 54.552 -1.178 -64.104 1.00 68.25 417 VAL A O 1
ATOM 3044 N N . GLY A 1 418 ? 53.166 -2.952 -63.952 1.00 66.81 418 GLY A N 1
ATOM 3045 C CA . GLY A 1 418 ? 53.614 -3.690 -65.163 1.00 66.81 418 GLY A CA 1
ATOM 3046 C C . GLY A 1 418 ? 54.498 -4.949 -64.995 1.00 66.81 418 GLY A C 1
ATOM 3047 O O . GLY A 1 418 ? 55.325 -5.226 -65.869 1.00 66.81 418 GLY A O 1
ATOM 3048 N N . GLN A 1 419 ? 54.371 -5.711 -63.904 1.00 73.50 419 GLN A N 1
ATOM 3049 C CA . GLN A 1 419 ? 55.268 -6.816 -63.510 1.00 73.50 419 GLN A CA 1
ATOM 3050 C C . GLN A 1 419 ? 54.559 -8.192 -63.434 1.00 73.50 419 GLN A C 1
ATOM 3052 O O . GLN A 1 419 ? 53.344 -8.283 -63.285 1.00 73.50 419 GLN A O 1
ATOM 3057 N N . SER A 1 420 ? 55.309 -9.299 -63.553 1.00 64.06 420 SER A N 1
ATOM 3058 C CA . SER A 1 420 ? 54.783 -10.669 -63.360 1.00 64.06 420 SER A CA 1
ATOM 3059 C C . SER A 1 420 ? 54.543 -10.969 -61.882 1.00 64.06 420 SER A C 1
ATOM 3061 O O . SER A 1 420 ? 55.422 -10.667 -61.074 1.00 64.06 420 SER A O 1
ATOM 3063 N N . CYS A 1 421 ? 53.439 -11.628 -61.534 1.00 63.72 421 CYS A N 1
ATOM 3064 C CA . CYS A 1 421 ? 53.060 -11.823 -60.135 1.00 63.72 421 CYS A CA 1
ATOM 3065 C C . CYS A 1 421 ? 52.308 -13.145 -59.915 1.00 63.72 421 CYS A C 1
ATOM 3067 O O . CYS A 1 421 ? 51.701 -13.716 -60.818 1.00 63.72 421 CYS A O 1
ATOM 3069 N N . SER A 1 422 ? 52.388 -13.681 -58.702 1.00 70.81 422 SER A N 1
ATOM 3070 C CA . SER A 1 422 ? 51.429 -14.693 -58.265 1.00 70.81 422 SER A CA 1
ATOM 3071 C C . SER A 1 422 ? 50.164 -13.930 -57.931 1.00 70.81 422 SER A C 1
ATOM 3073 O O . SER A 1 422 ? 50.244 -12.958 -57.186 1.00 70.81 422 SER A O 1
ATOM 3075 N N . SER A 1 423 ? 49.025 -14.338 -58.473 1.00 63.34 423 SER A N 1
ATOM 3076 C CA . SER A 1 423 ? 47.753 -13.682 -58.166 1.00 63.34 423 SER A CA 1
ATOM 3077 C C . SER A 1 423 ? 47.317 -13.895 -56.720 1.00 63.34 423 SER A C 1
ATOM 3079 O O . SER A 1 423 ? 46.333 -13.309 -56.304 1.00 63.34 423 SER A O 1
ATOM 3081 N N . GLY A 1 424 ? 48.060 -14.701 -55.954 1.00 62.22 424 GLY A N 1
ATOM 3082 C CA . GLY A 1 424 ? 47.913 -14.842 -54.507 1.00 62.22 424 GLY A CA 1
ATOM 3083 C C . GLY A 1 424 ? 46.759 -15.747 -54.102 1.00 62.22 424 GLY A C 1
ATOM 3084 O O . GLY A 1 424 ? 46.843 -16.376 -53.058 1.00 62.22 424 GLY A O 1
ATOM 3085 N N . PHE A 1 425 ? 45.763 -15.876 -54.971 1.00 59.97 425 PHE A N 1
ATOM 3086 C CA . PHE A 1 425 ? 44.601 -16.732 -54.792 1.00 59.97 425 PHE A CA 1
ATOM 3087 C C . PHE A 1 425 ? 45.000 -18.203 -54.641 1.00 59.97 425 PHE A C 1
ATOM 3089 O O . PHE A 1 425 ? 45.709 -18.725 -55.510 1.00 59.97 425 PHE A O 1
ATOM 3096 N N . PRO A 1 426 ? 44.638 -18.863 -53.537 1.00 61.38 426 PRO A N 1
ATOM 3097 C CA . PRO A 1 426 ? 45.032 -20.244 -53.294 1.00 61.38 426 PRO A CA 1
ATOM 3098 C C . PRO A 1 426 ? 44.176 -21.223 -54.105 1.00 61.38 426 PRO A C 1
ATOM 3100 O O . PRO A 1 426 ? 43.646 -20.871 -55.163 1.00 61.38 426 PRO A O 1
ATOM 3103 N N . GLY A 1 427 ? 44.229 -22.504 -53.744 1.00 63.19 427 GLY A N 1
ATOM 3104 C CA . GLY A 1 427 ? 43.555 -23.542 -54.515 1.00 63.19 427 GLY A CA 1
ATOM 3105 C C . GLY A 1 427 ? 43.924 -23.514 -56.004 1.00 63.19 427 GLY A C 1
ATOM 3106 O O . GLY A 1 427 ? 45.099 -23.509 -56.400 1.00 63.19 427 GLY A O 1
ATOM 3107 N N . VAL A 1 428 ? 42.912 -23.510 -56.864 1.00 67.38 428 VAL A N 1
ATOM 3108 C CA . VAL A 1 428 ? 43.093 -23.661 -58.313 1.00 67.38 428 VAL A CA 1
ATOM 3109 C C . VAL A 1 428 ? 43.473 -22.362 -59.064 1.00 67.38 428 VAL A C 1
ATOM 3111 O O . VAL A 1 428 ? 43.734 -22.440 -60.270 1.00 67.38 428 VAL A O 1
ATOM 3114 N N . CYS A 1 429 ? 43.614 -21.194 -58.401 1.00 66.38 429 CYS A N 1
ATOM 3115 C CA . CYS A 1 429 ? 43.729 -19.865 -59.056 1.00 66.38 429 CYS A CA 1
ATOM 3116 C C . CYS A 1 429 ? 45.072 -19.098 -58.905 1.00 66.38 429 CYS A C 1
ATOM 3118 O O . CYS A 1 429 ? 45.174 -17.925 -59.278 1.00 66.38 429 CYS A O 1
ATOM 3120 N N . ALA A 1 430 ? 46.151 -19.740 -58.459 1.00 68.31 430 ALA A N 1
ATOM 3121 C CA . ALA A 1 430 ? 47.374 -19.076 -57.965 1.00 68.31 430 ALA A CA 1
ATOM 3122 C C . ALA A 1 430 ? 48.309 -18.279 -58.924 1.00 68.31 430 ALA A C 1
ATOM 3124 O O . ALA A 1 430 ? 49.327 -17.749 -58.462 1.00 68.31 430 ALA A O 1
ATOM 3125 N N . ALA A 1 431 ? 48.048 -18.133 -60.231 1.00 71.81 431 ALA A N 1
ATOM 3126 C CA . ALA A 1 431 ? 48.983 -17.477 -61.184 1.00 71.81 431 ALA A CA 1
ATOM 3127 C C . ALA A 1 431 ? 48.420 -16.216 -61.910 1.00 71.81 431 ALA A C 1
ATOM 3129 O O . ALA A 1 431 ? 47.358 -16.358 -62.517 1.00 71.81 431 ALA A O 1
ATOM 3130 N N . GLY A 1 432 ? 49.150 -15.060 -61.991 1.00 73.19 432 GLY A N 1
ATOM 3131 C CA . GLY A 1 432 ? 48.685 -13.769 -62.609 1.00 73.19 432 GLY A CA 1
ATOM 3132 C C . GLY A 1 432 ? 49.711 -12.693 -63.140 1.00 73.19 432 GLY A C 1
ATOM 3133 O O . GLY A 1 432 ? 50.894 -12.990 -63.326 1.00 73.19 432 GLY A O 1
ATOM 3134 N N . THR A 1 433 ? 49.271 -11.441 -63.452 1.00 75.94 433 THR A N 1
ATOM 3135 C CA . THR A 1 433 ? 50.082 -10.269 -63.978 1.00 75.94 433 THR A CA 1
ATOM 3136 C C . THR A 1 433 ? 49.623 -8.848 -63.519 1.00 75.94 433 THR A C 1
ATOM 3138 O O . THR A 1 433 ? 48.425 -8.590 -63.586 1.00 75.94 433 THR A O 1
ATOM 3141 N N . THR A 1 434 ? 50.521 -7.901 -63.132 1.00 64.81 434 THR A N 1
ATOM 3142 C CA . THR A 1 434 ? 50.151 -6.591 -62.501 1.00 64.81 434 THR A CA 1
ATOM 3143 C C . THR A 1 434 ? 49.772 -5.441 -63.455 1.00 64.81 434 THR A C 1
ATOM 3145 O O . THR A 1 434 ? 50.502 -5.145 -64.409 1.00 64.81 434 THR A O 1
ATOM 3148 N N . ALA A 1 435 ? 48.668 -4.738 -63.165 1.00 71.44 435 ALA A N 1
ATOM 3149 C CA . ALA A 1 435 ? 48.164 -3.557 -63.879 1.00 71.44 435 ALA A CA 1
ATOM 3150 C C . ALA A 1 435 ? 47.353 -2.630 -62.950 1.00 71.44 435 ALA A C 1
ATOM 3152 O O . ALA A 1 435 ? 46.722 -3.117 -62.027 1.00 71.44 435 ALA A O 1
ATOM 3153 N N . CYS A 1 436 ? 47.337 -1.320 -63.229 1.00 65.06 436 CYS A N 1
ATOM 3154 C CA . CYS A 1 436 ? 46.542 -0.345 -62.477 1.00 65.06 436 CYS A CA 1
ATOM 3155 C C . CYS A 1 436 ? 45.142 -0.254 -63.076 1.00 65.06 436 CYS A C 1
ATOM 3157 O O . CYS A 1 436 ? 44.983 0.215 -64.208 1.00 65.06 436 CYS A O 1
ATOM 3159 N N . ALA A 1 437 ? 44.149 -0.761 -62.356 1.00 68.75 437 ALA A N 1
ATOM 3160 C CA . ALA A 1 437 ? 42.762 -0.787 -62.793 1.00 68.75 437 ALA A CA 1
ATOM 3161 C C . ALA A 1 437 ? 41.877 -0.364 -61.632 1.00 68.75 437 ALA A C 1
ATOM 3163 O O . ALA A 1 437 ? 41.964 -0.977 -60.573 1.00 68.75 437 ALA A O 1
ATOM 3164 N N . THR A 1 438 ? 41.073 0.687 -61.857 1.00 61.00 438 THR A N 1
ATOM 3165 C CA . THR A 1 438 ? 40.212 1.303 -60.827 1.00 61.00 438 THR A CA 1
ATOM 3166 C C . THR A 1 438 ? 40.963 1.525 -59.525 1.00 61.00 438 THR A C 1
ATOM 3168 O O . THR A 1 438 ? 40.408 1.312 -58.457 1.00 61.00 438 THR A O 1
ATOM 3171 N N . GLY A 1 439 ? 42.245 1.861 -59.684 1.00 62.28 439 GLY A N 1
ATOM 3172 C CA . GLY A 1 439 ? 43.133 2.070 -58.586 1.00 62.28 439 GLY A CA 1
ATOM 3173 C C . GLY A 1 439 ? 43.332 0.865 -57.695 1.00 62.28 439 GLY A C 1
ATOM 3174 O O . GLY A 1 439 ? 42.755 0.692 -56.645 1.00 62.28 439 GLY A O 1
ATOM 3175 N N . SER A 1 440 ? 44.132 -0.051 -58.187 1.00 57.19 440 SER A N 1
ATOM 3176 C CA . SER A 1 440 ? 44.835 -1.042 -57.397 1.00 57.19 440 SER A CA 1
ATOM 3177 C C . SER A 1 440 ? 45.834 -1.662 -58.330 1.00 57.19 440 SER A C 1
ATOM 3179 O O . SER A 1 440 ? 45.579 -1.799 -59.538 1.00 57.19 440 SER A O 1
ATOM 3181 N N . LEU A 1 441 ? 46.995 -2.018 -57.798 1.00 63.44 441 LEU A N 1
ATOM 3182 C CA . LEU A 1 441 ? 48.017 -2.697 -58.556 1.00 63.44 441 LEU A CA 1
ATOM 3183 C C . LEU A 1 441 ? 47.652 -4.164 -58.728 1.00 63.44 441 LEU A C 1
ATOM 3185 O O . LEU A 1 441 ? 48.264 -5.082 -58.182 1.00 63.44 441 LEU A O 1
ATOM 3189 N N . VAL A 1 442 ? 46.620 -4.392 -59.525 1.00 64.81 442 VAL A N 1
ATOM 3190 C CA . VAL A 1 442 ? 45.967 -5.679 -59.636 1.00 64.81 442 VAL A CA 1
ATOM 3191 C C . VAL A 1 442 ? 46.868 -6.647 -60.378 1.00 64.81 442 VAL A C 1
ATOM 3193 O O . VAL A 1 442 ? 47.063 -6.548 -61.593 1.00 64.81 442 VAL A O 1
ATOM 3196 N N . CYS A 1 443 ? 47.372 -7.638 -59.642 1.00 66.94 443 CYS A N 1
ATOM 3197 C CA . CYS A 1 443 ? 47.870 -8.876 -60.212 1.00 66.94 443 CYS A CA 1
ATOM 3198 C C . CYS A 1 443 ? 46.704 -9.712 -60.746 1.00 66.94 443 CYS A C 1
ATOM 3200 O O . CYS A 1 443 ? 46.129 -10.525 -60.035 1.00 66.94 443 CYS A O 1
ATOM 3202 N N . THR A 1 444 ? 46.352 -9.529 -62.011 1.00 70.38 444 THR A N 1
ATOM 3203 C CA . THR A 1 444 ? 45.224 -10.232 -62.634 1.00 70.38 444 THR A CA 1
ATOM 3204 C C . THR A 1 444 ? 45.492 -11.746 -62.765 1.00 70.38 444 THR A C 1
ATOM 3206 O O . THR A 1 444 ? 46.430 -12.115 -63.480 1.00 70.38 444 THR A O 1
ATOM 3209 N N . PRO A 1 445 ? 44.726 -12.633 -62.088 1.00 62.41 445 PRO A N 1
ATOM 3210 C CA . PRO A 1 445 ? 44.855 -14.092 -62.183 1.00 62.41 445 PRO A CA 1
ATOM 3211 C C . PRO A 1 445 ? 44.430 -14.643 -63.550 1.00 62.41 445 PRO A C 1
ATOM 3213 O O . PRO A 1 445 ? 43.592 -14.073 -64.244 1.00 62.41 445 PRO A O 1
ATOM 3216 N N . ASN A 1 446 ? 44.969 -15.802 -63.932 1.00 67.25 446 ASN A N 1
ATOM 3217 C CA . ASN A 1 446 ? 44.611 -16.474 -65.189 1.00 67.25 446 ASN A CA 1
ATOM 3218 C C . ASN A 1 446 ? 43.276 -17.249 -65.120 1.00 67.25 446 ASN A C 1
ATOM 3220 O O . ASN A 1 446 ? 42.701 -17.548 -66.167 1.00 67.25 446 ASN A O 1
ATOM 3224 N N . VAL A 1 447 ? 42.808 -17.585 -63.913 1.00 62.97 447 VAL A N 1
ATOM 3225 C CA . VAL A 1 447 ? 41.483 -18.153 -63.600 1.00 62.97 447 VAL A CA 1
ATOM 3226 C C . VAL A 1 447 ? 40.885 -17.268 -62.506 1.00 62.97 447 VAL A C 1
ATOM 3228 O O . VAL A 1 447 ? 41.569 -17.006 -61.524 1.00 62.97 447 VAL A O 1
ATOM 3231 N N . ALA A 1 448 ? 39.678 -16.738 -62.709 1.00 60.91 448 ALA A N 1
ATOM 3232 C CA . ALA A 1 448 ? 39.109 -15.715 -61.834 1.00 60.91 448 ALA A CA 1
ATOM 3233 C C . ALA A 1 448 ? 38.605 -16.328 -60.505 1.00 60.91 448 ALA A C 1
ATOM 3235 O O . ALA A 1 448 ? 37.800 -17.261 -60.564 1.00 60.91 448 ALA A O 1
ATOM 3236 N N . PRO A 1 449 ? 39.046 -15.814 -59.347 1.00 57.50 449 PRO A N 1
ATOM 3237 C CA . PRO A 1 449 ? 38.507 -16.170 -58.033 1.00 57.50 449 PRO A CA 1
ATOM 3238 C C . PRO A 1 449 ? 37.007 -15.867 -57.965 1.00 57.50 449 PRO A C 1
ATOM 3240 O O . PRO A 1 449 ? 36.558 -14.893 -58.579 1.00 57.50 449 PRO A O 1
ATOM 3243 N N . GLY A 1 450 ? 36.235 -16.720 -57.294 1.00 61.06 450 GLY A N 1
ATOM 3244 C CA . GLY A 1 450 ? 34.772 -16.610 -57.213 1.00 61.06 450 GLY A CA 1
ATOM 3245 C C . GLY A 1 450 ? 34.012 -17.031 -58.480 1.00 61.06 450 GLY A C 1
ATOM 3246 O O . GLY A 1 450 ? 32.829 -16.733 -58.629 1.00 61.06 450 GLY A O 1
ATOM 3247 N N . SER A 1 451 ? 34.667 -17.685 -59.450 1.00 62.66 451 SER A N 1
ATOM 3248 C CA . SER A 1 451 ? 33.996 -18.155 -60.681 1.00 62.66 451 SER A CA 1
ATOM 3249 C C . SER A 1 451 ? 33.352 -19.544 -60.566 1.00 62.66 451 SER A C 1
ATOM 3251 O O . SER A 1 451 ? 32.603 -19.950 -61.461 1.00 62.66 451 SER A O 1
ATOM 3253 N N . LEU A 1 452 ? 33.624 -20.248 -59.469 1.00 59.41 452 LEU A N 1
ATOM 3254 C CA . LEU A 1 452 ? 32.962 -21.465 -59.004 1.00 59.41 452 LEU A CA 1
ATOM 3255 C C . LEU A 1 452 ? 32.432 -21.158 -57.596 1.00 59.41 452 LEU A C 1
ATOM 3257 O O . LEU A 1 452 ? 33.060 -20.382 -56.888 1.00 59.41 452 LEU A O 1
ATOM 3261 N N . ALA A 1 453 ? 31.259 -21.678 -57.237 1.00 64.44 453 ALA A N 1
ATOM 3262 C CA . ALA A 1 453 ? 30.708 -21.481 -55.898 1.00 64.44 453 ALA A CA 1
ATOM 3263 C C . ALA A 1 453 ? 31.329 -22.488 -54.925 1.00 64.44 453 ALA A C 1
ATOM 3265 O O . ALA A 1 453 ? 31.503 -23.653 -55.298 1.00 64.44 453 ALA A O 1
ATOM 3266 N N . GLU A 1 454 ? 31.612 -22.034 -53.707 1.00 70.38 454 GLU A N 1
ATOM 3267 C CA . GLU A 1 454 ? 32.157 -22.872 -52.645 1.00 70.38 454 GLU A CA 1
ATOM 3268 C C . GLU A 1 454 ? 31.215 -23.999 -52.239 1.00 70.38 454 GLU A C 1
ATOM 3270 O O . GLU A 1 454 ? 29.989 -23.857 -52.252 1.00 70.38 454 GLU A O 1
ATOM 3275 N N . THR A 1 455 ? 31.792 -25.154 -51.920 1.00 73.19 455 THR A N 1
ATOM 3276 C CA . THR A 1 455 ? 31.033 -26.358 -51.567 1.00 73.19 455 THR A CA 1
ATOM 3277 C C . THR A 1 455 ? 31.756 -27.078 -50.439 1.00 73.19 455 THR A C 1
ATOM 3279 O O . THR A 1 455 ? 32.842 -27.579 -50.685 1.00 73.19 455 THR A O 1
ATOM 3282 N N . CYS A 1 456 ? 31.135 -27.214 -49.261 1.00 75.62 456 CYS A N 1
ATOM 3283 C CA . CYS A 1 456 ? 31.763 -27.741 -48.036 1.00 75.62 456 CYS A CA 1
ATOM 3284 C C . CYS A 1 456 ? 32.294 -29.187 -48.215 1.00 75.62 456 CYS A C 1
ATOM 3286 O O . CYS A 1 456 ? 31.570 -30.167 -47.997 1.00 75.62 456 CYS A O 1
ATOM 3288 N N . ASN A 1 457 ? 33.530 -29.346 -48.703 1.00 73.12 457 ASN A N 1
ATOM 3289 C CA . ASN A 1 457 ? 34.097 -30.603 -49.206 1.00 73.12 457 ASN A CA 1
ATOM 3290 C C . ASN A 1 457 ? 35.595 -30.816 -48.884 1.00 73.12 457 ASN A C 1
ATOM 3292 O O . ASN A 1 457 ? 36.164 -31.842 -49.284 1.00 73.12 457 ASN A O 1
ATOM 3296 N N . ASN A 1 458 ? 36.206 -29.923 -48.104 1.00 69.44 458 ASN A N 1
ATOM 3297 C CA . ASN A 1 458 ? 37.630 -29.810 -47.776 1.00 69.44 458 ASN A CA 1
ATOM 3298 C C . ASN A 1 458 ? 38.538 -29.379 -48.950 1.00 69.44 458 ASN A C 1
ATOM 3300 O O . ASN A 1 458 ? 39.707 -29.794 -49.003 1.00 69.44 458 ASN A O 1
ATOM 3304 N N . ALA A 1 459 ? 38.050 -28.543 -49.874 1.00 67.50 459 ALA A N 1
ATOM 3305 C CA . ALA A 1 459 ? 38.853 -27.890 -50.916 1.00 67.50 459 ALA A CA 1
ATOM 3306 C C . ALA A 1 459 ? 38.514 -26.390 -51.064 1.00 67.50 459 ALA A C 1
ATOM 3308 O O . ALA A 1 459 ? 37.427 -25.973 -50.717 1.00 67.50 459 ALA A O 1
ATOM 3309 N N . ASP A 1 460 ? 39.470 -25.597 -51.564 1.00 67.44 460 ASP A N 1
ATOM 3310 C CA . ASP A 1 460 ? 39.314 -24.160 -51.879 1.00 67.44 460 ASP A CA 1
ATOM 3311 C C . ASP A 1 460 ? 38.963 -24.033 -53.372 1.00 67.44 460 ASP A C 1
ATOM 3313 O O . ASP A 1 460 ? 39.852 -23.999 -54.246 1.00 67.44 460 ASP A O 1
ATOM 3317 N N . ASP A 1 461 ? 37.670 -24.153 -53.664 1.00 72.38 461 ASP A N 1
ATOM 3318 C CA . ASP A 1 461 ? 37.083 -24.276 -54.999 1.00 72.38 461 ASP A CA 1
ATOM 3319 C C . ASP A 1 461 ? 36.862 -22.911 -55.676 1.00 72.38 461 ASP A C 1
ATOM 3321 O O . ASP A 1 461 ? 36.956 -22.808 -56.909 1.00 72.38 461 ASP A O 1
ATOM 3325 N N . ASP A 1 462 ? 36.633 -21.854 -54.900 1.00 67.75 462 ASP A N 1
ATOM 3326 C CA . ASP A 1 462 ? 36.495 -20.469 -55.348 1.00 67.75 462 ASP A CA 1
ATOM 3327 C C . ASP A 1 462 ? 37.812 -19.672 -55.282 1.00 67.75 462 ASP A C 1
ATOM 3329 O O . ASP A 1 462 ? 37.913 -18.586 -55.875 1.00 67.75 462 ASP A O 1
ATOM 3333 N N . CYS A 1 463 ? 38.846 -20.281 -54.691 1.00 67.88 463 CYS A N 1
ATOM 3334 C CA . CYS A 1 463 ? 40.222 -19.811 -54.611 1.00 67.88 463 CYS A CA 1
ATOM 3335 C C . CYS A 1 463 ? 40.460 -18.595 -53.707 1.00 67.88 463 CYS A C 1
ATOM 3337 O O . CYS A 1 463 ? 41.398 -17.821 -53.967 1.00 67.88 463 CYS A O 1
ATOM 3339 N N . ASN A 1 464 ? 39.633 -18.358 -52.697 1.00 65.00 464 ASN A N 1
ATOM 3340 C CA . ASN A 1 464 ? 39.813 -17.236 -51.779 1.00 65.00 464 ASN A CA 1
ATOM 3341 C C . ASN A 1 464 ? 40.793 -17.541 -50.630 1.00 65.00 464 ASN A C 1
ATOM 3343 O O . ASN A 1 464 ? 41.261 -16.617 -49.959 1.00 65.00 464 ASN A O 1
ATOM 3347 N N . GLY A 1 465 ? 41.210 -18.798 -50.483 1.00 66.31 465 GLY A N 1
ATOM 3348 C CA . GLY A 1 465 ? 42.346 -19.167 -49.654 1.00 66.31 465 GLY A CA 1
ATOM 3349 C C . GLY A 1 465 ? 42.056 -19.699 -48.279 1.00 66.31 465 GLY A C 1
ATOM 3350 O O . GLY A 1 465 ? 42.995 -20.129 -47.596 1.00 66.31 465 GLY A O 1
ATOM 3351 N N . ALA A 1 466 ? 40.796 -19.703 -47.894 1.00 65.38 466 ALA A N 1
ATOM 3352 C CA . ALA A 1 466 ? 40.329 -20.621 -46.889 1.00 65.38 466 ALA A CA 1
ATOM 3353 C C . ALA A 1 466 ? 39.878 -21.911 -47.590 1.00 65.38 466 ALA A C 1
ATOM 3355 O O . ALA A 1 466 ? 39.968 -22.046 -48.805 1.00 65.38 466 ALA A O 1
ATOM 3356 N N . VAL A 1 467 ? 39.582 -22.930 -46.800 1.00 66.31 467 VAL A N 1
ATOM 3357 C CA . VAL A 1 467 ? 38.973 -24.152 -47.311 1.00 66.31 467 VAL A CA 1
ATOM 3358 C C . VAL A 1 467 ? 37.597 -24.197 -46.670 1.00 66.31 467 VAL A C 1
ATOM 3360 O O . VAL A 1 467 ? 37.529 -24.169 -45.439 1.00 66.31 467 VAL A O 1
ATOM 3363 N N . ASP A 1 468 ? 36.552 -24.275 -47.494 1.00 65.50 468 ASP A N 1
ATOM 3364 C CA . ASP A 1 468 ? 35.144 -24.301 -47.087 1.00 65.50 468 ASP A CA 1
ATOM 3365 C C . ASP A 1 468 ? 34.700 -23.083 -46.239 1.00 65.50 468 ASP A C 1
ATOM 3367 O O . ASP A 1 468 ? 34.029 -23.199 -45.211 1.00 65.50 468 ASP A O 1
ATOM 3371 N N . GLU A 1 469 ? 35.079 -21.882 -46.649 1.00 67.44 469 GLU A N 1
ATOM 3372 C CA . GLU A 1 469 ? 34.701 -20.607 -46.032 1.00 67.44 469 GLU A CA 1
ATOM 3373 C C . GLU A 1 469 ? 33.339 -20.073 -46.482 1.00 67.44 469 GLU A C 1
ATOM 3375 O O . GLU A 1 469 ? 32.770 -20.470 -47.493 1.00 67.44 469 GLU A O 1
ATOM 3380 N N . GLY A 1 470 ? 32.774 -19.175 -45.670 1.00 67.56 470 GLY A N 1
ATOM 3381 C CA . GLY A 1 470 ? 31.373 -18.755 -45.798 1.00 67.56 470 GLY A CA 1
ATOM 3382 C C . GLY A 1 470 ? 30.379 -19.741 -45.172 1.00 67.56 470 GLY A C 1
ATOM 3383 O O . GLY A 1 470 ? 29.188 -19.456 -45.113 1.00 67.56 470 GLY A O 1
ATOM 3384 N N . PHE A 1 471 ? 30.872 -20.866 -44.647 1.00 69.31 471 PHE A N 1
ATOM 3385 C CA . PHE A 1 471 ? 30.105 -21.904 -43.957 1.00 69.31 471 PHE A CA 1
ATOM 3386 C C . PHE A 1 471 ? 30.244 -21.861 -42.420 1.00 69.31 471 PHE A C 1
ATOM 3388 O O . PHE A 1 471 ? 29.730 -22.744 -41.741 1.00 69.31 471 PHE A O 1
ATOM 3395 N N . ASN A 1 472 ? 30.938 -20.852 -41.868 1.00 74.25 472 ASN A N 1
ATOM 3396 C CA . ASN A 1 472 ? 31.142 -20.614 -40.424 1.00 74.25 472 ASN A CA 1
ATOM 3397 C C . ASN A 1 472 ? 31.738 -21.795 -39.632 1.00 74.25 472 ASN A C 1
ATOM 3399 O O . ASN A 1 472 ? 31.520 -21.930 -38.429 1.00 74.25 472 ASN A O 1
ATOM 3403 N N . LEU A 1 473 ? 32.523 -22.645 -40.299 1.00 67.50 473 LEU A N 1
ATOM 3404 C CA . LEU A 1 473 ? 33.040 -23.880 -39.718 1.00 67.50 473 LEU A CA 1
ATOM 3405 C C . LEU A 1 473 ? 33.928 -23.621 -38.491 1.00 67.50 473 LEU A C 1
ATOM 3407 O O . LEU A 1 473 ? 34.877 -22.840 -38.547 1.00 67.50 473 LEU A O 1
ATOM 3411 N N . GLY A 1 474 ? 33.643 -24.312 -37.387 1.00 68.19 474 GLY A N 1
ATOM 3412 C CA . GLY A 1 474 ? 34.376 -24.185 -36.124 1.00 68.19 474 GLY A CA 1
ATOM 3413 C C . GLY A 1 474 ? 33.920 -23.049 -35.202 1.00 68.19 474 GLY A C 1
ATOM 3414 O O . GLY A 1 474 ? 34.395 -23.003 -34.068 1.00 68.19 474 GLY A O 1
ATOM 3415 N N . LEU A 1 475 ? 33.008 -22.172 -35.639 1.00 77.69 475 LEU A N 1
ATOM 3416 C CA . LEU A 1 475 ? 32.325 -21.238 -34.739 1.00 77.69 475 LEU A CA 1
ATOM 3417 C C . LEU A 1 475 ? 31.312 -21.987 -33.882 1.00 77.69 475 LEU A C 1
ATOM 3419 O O . LEU A 1 475 ? 30.715 -22.964 -34.347 1.00 77.69 475 LEU A O 1
ATOM 3423 N N . THR A 1 476 ? 31.148 -21.525 -32.643 1.00 74.25 476 THR A N 1
ATOM 3424 C CA . THR A 1 476 ? 30.130 -22.043 -31.738 1.00 74.25 476 THR A CA 1
ATOM 3425 C C . THR A 1 476 ? 28.758 -21.775 -32.335 1.00 74.25 476 THR A C 1
ATOM 3427 O O . THR A 1 476 ? 28.446 -20.655 -32.729 1.00 74.25 476 THR A O 1
ATOM 3430 N N . CYS A 1 477 ? 27.973 -22.831 -32.451 1.00 80.62 477 CYS A N 1
ATOM 3431 C CA . CYS A 1 477 ? 26.568 -22.778 -32.814 1.00 80.62 477 CYS A CA 1
ATOM 3432 C C . CYS A 1 477 ? 25.803 -23.499 -31.721 1.00 80.62 477 CYS A C 1
ATOM 3434 O O . CYS A 1 477 ? 26.249 -24.557 -31.273 1.00 80.62 477 CYS A O 1
ATOM 3436 N N . SER A 1 478 ? 24.675 -22.949 -31.312 1.00 81.44 478 SER A N 1
ATOM 3437 C CA . SER A 1 478 ? 23.699 -23.663 -30.511 1.00 81.44 478 SER A CA 1
ATOM 3438 C C . SER A 1 478 ? 22.618 -24.256 -31.410 1.00 81.44 478 SER A C 1
ATOM 3440 O O . SER A 1 478 ? 22.309 -23.719 -32.476 1.00 81.44 478 SER A O 1
ATOM 3442 N N . GLN A 1 479 ? 22.126 -25.430 -31.029 1.00 79.62 479 GLN A N 1
ATOM 3443 C CA . GLN A 1 479 ? 20.927 -26.053 -31.586 1.00 79.62 479 GLN A CA 1
ATOM 3444 C C . GLN A 1 479 ? 20.152 -26.707 -30.445 1.00 79.62 479 GLN A C 1
ATOM 3446 O O . GLN A 1 479 ? 20.761 -27.358 -29.597 1.00 79.62 479 GLN A O 1
ATOM 3451 N N . GLY A 1 480 ? 18.831 -26.583 -30.496 1.00 76.94 480 GLY A N 1
ATOM 3452 C CA . GLY A 1 480 ? 17.915 -26.870 -29.392 1.00 76.94 480 GLY A CA 1
ATOM 3453 C C . GLY A 1 480 ? 17.083 -25.623 -29.088 1.00 76.94 480 GLY A C 1
ATOM 3454 O O . GLY A 1 480 ? 17.439 -24.541 -29.554 1.00 76.94 480 GLY A O 1
ATOM 3455 N N . ILE A 1 481 ? 15.975 -25.813 -28.386 1.00 80.50 481 ILE A N 1
ATOM 3456 C CA . ILE A 1 481 ? 15.133 -24.779 -27.770 1.00 80.50 481 ILE A CA 1
ATOM 3457 C C . ILE A 1 481 ? 15.124 -25.118 -26.265 1.00 80.50 481 ILE A C 1
ATOM 3459 O O . ILE A 1 481 ? 15.413 -26.275 -25.934 1.00 80.50 481 ILE A O 1
ATOM 3463 N N . GLY A 1 482 ? 14.974 -24.121 -25.392 1.00 79.19 482 GLY A N 1
ATOM 3464 C CA . GLY A 1 482 ? 14.970 -24.319 -23.940 1.00 79.19 482 GLY A CA 1
ATOM 3465 C C . GLY A 1 482 ? 16.205 -25.046 -23.388 1.00 79.19 482 GLY A C 1
ATOM 3466 O O . GLY A 1 482 ? 17.339 -24.826 -23.840 1.00 79.19 482 GLY A O 1
ATOM 3467 N N . ALA A 1 483 ? 16.000 -25.975 -22.452 1.00 79.19 483 ALA A N 1
ATOM 3468 C CA . ALA A 1 483 ? 17.055 -26.748 -21.789 1.00 79.19 483 ALA A CA 1
ATOM 3469 C C . ALA A 1 483 ? 17.865 -27.645 -22.749 1.00 79.19 483 ALA A C 1
ATOM 3471 O O . ALA A 1 483 ? 18.986 -28.073 -22.439 1.00 79.19 483 ALA A O 1
ATOM 3472 N N . CYS A 1 484 ? 17.349 -27.936 -23.952 1.00 83.56 484 CYS A N 1
ATOM 3473 C CA . CYS A 1 484 ? 18.082 -28.708 -24.959 1.00 83.56 484 CYS A CA 1
ATOM 3474 C C . CYS A 1 484 ? 19.077 -27.880 -25.749 1.00 83.56 484 CYS A C 1
ATOM 3476 O O . CYS A 1 484 ? 19.767 -28.460 -26.609 1.00 83.56 484 CYS A O 1
ATOM 3478 N N . GLU A 1 485 ? 19.148 -26.567 -25.519 1.00 84.06 485 GLU A N 1
ATOM 3479 C CA . GLU A 1 485 ? 20.110 -25.716 -26.191 1.00 84.06 485 GLU A CA 1
ATOM 3480 C C . GLU A 1 485 ? 21.531 -26.209 -25.891 1.00 84.06 485 GLU A C 1
ATOM 3482 O O . GLU A 1 485 ? 22.135 -25.987 -24.844 1.00 84.06 485 GLU A O 1
ATOM 3487 N N . ASN A 1 486 ? 22.097 -26.926 -26.859 1.00 78.25 486 ASN A N 1
ATOM 3488 C CA . ASN A 1 486 ? 23.433 -27.472 -26.754 1.00 78.25 486 ASN A CA 1
ATOM 3489 C C . ASN A 1 486 ? 24.360 -26.726 -27.690 1.00 78.25 486 ASN A C 1
ATOM 3491 O O . ASN A 1 486 ? 24.091 -26.549 -28.882 1.00 78.25 486 ASN A O 1
ATOM 3495 N N . THR A 1 487 ? 25.515 -26.346 -27.160 1.00 76.06 487 THR A N 1
ATOM 3496 C CA . THR A 1 487 ? 26.544 -25.671 -27.937 1.00 76.06 487 THR A CA 1
ATOM 3497 C C . THR A 1 487 ? 27.479 -26.685 -28.591 1.00 76.06 487 THR A C 1
ATOM 3499 O O . THR A 1 487 ? 28.082 -27.564 -27.975 1.00 76.06 487 THR A O 1
ATOM 3502 N N . GLY A 1 488 ? 27.617 -26.562 -29.902 1.00 80.75 488 GLY A N 1
ATOM 3503 C CA . GLY A 1 488 ? 28.538 -27.322 -30.730 1.00 80.75 488 GLY A CA 1
ATOM 3504 C C . GLY A 1 488 ? 29.254 -26.391 -31.687 1.00 80.75 488 GLY A C 1
ATOM 3505 O O . GLY A 1 488 ? 29.371 -25.194 -31.455 1.00 80.75 488 GLY A O 1
ATOM 3506 N N . THR A 1 489 ? 29.786 -26.939 -32.772 1.00 78.44 489 THR A N 1
ATOM 3507 C CA . THR A 1 489 ? 30.529 -26.143 -33.762 1.00 78.44 489 THR A CA 1
ATOM 3508 C C . THR A 1 489 ? 30.068 -26.444 -35.173 1.00 78.44 489 THR A C 1
ATOM 3510 O O . THR A 1 489 ? 29.751 -27.589 -35.481 1.00 78.44 489 THR A O 1
ATOM 3513 N N . ILE A 1 490 ? 30.008 -25.464 -36.065 1.00 73.56 490 ILE A N 1
ATOM 3514 C CA . ILE A 1 490 ? 29.520 -25.724 -37.428 1.00 73.56 490 ILE A CA 1
ATOM 3515 C C . ILE A 1 490 ? 30.539 -26.602 -38.192 1.00 73.56 490 ILE A C 1
ATOM 3517 O O . ILE A 1 490 ? 31.744 -26.355 -38.138 1.00 73.56 490 ILE A O 1
ATOM 3521 N N . VAL A 1 491 ? 30.076 -27.663 -38.867 1.00 82.25 491 VAL A N 1
ATOM 3522 C CA . VAL A 1 491 ? 30.868 -28.671 -39.609 1.00 82.25 491 VAL A CA 1
ATOM 3523 C C . VAL A 1 491 ? 30.261 -28.970 -40.992 1.00 82.25 491 VAL A C 1
ATOM 3525 O O . VAL A 1 491 ? 29.086 -28.717 -41.232 1.00 82.25 491 VAL A O 1
ATOM 3528 N N . CYS A 1 492 ? 31.030 -29.544 -41.926 1.00 80.56 492 CYS A N 1
ATOM 3529 C CA . CYS A 1 492 ? 30.497 -29.926 -43.244 1.00 80.56 492 CYS A CA 1
ATOM 3530 C C . CYS A 1 492 ? 29.600 -31.178 -43.185 1.00 80.56 492 CYS A C 1
ATOM 3532 O O . CYS A 1 492 ? 29.987 -32.196 -42.607 1.00 80.56 492 CYS A O 1
ATOM 3534 N N . ASP A 1 493 ? 28.457 -31.155 -43.881 1.00 75.44 493 ASP A N 1
ATOM 3535 C CA . ASP A 1 493 ? 27.453 -32.238 -43.903 1.00 75.44 493 ASP A CA 1
ATOM 3536 C C . ASP A 1 493 ? 27.785 -33.406 -44.863 1.00 75.44 493 ASP A C 1
ATOM 3538 O O . ASP A 1 493 ? 27.118 -34.444 -44.879 1.00 75.44 493 ASP A O 1
ATOM 3542 N N . GLY A 1 494 ? 28.830 -33.250 -45.684 1.00 67.19 494 GLY A N 1
ATOM 3543 C CA . GLY A 1 494 ? 29.281 -34.240 -46.668 1.00 67.19 494 GLY A CA 1
ATOM 3544 C C . GLY A 1 494 ? 28.442 -34.329 -47.953 1.00 67.19 494 GLY A C 1
ATOM 3545 O O . GLY A 1 494 ? 28.774 -35.126 -48.836 1.00 67.19 494 GLY A O 1
ATOM 3546 N N . MET A 1 495 ? 27.390 -33.518 -48.090 1.00 71.25 495 MET A N 1
ATOM 3547 C CA . MET A 1 495 ? 26.608 -33.313 -49.318 1.00 71.25 495 MET A CA 1
ATOM 3548 C C . MET A 1 495 ? 26.884 -31.952 -49.979 1.00 71.25 495 MET A C 1
ATOM 3550 O O . MET A 1 495 ? 26.463 -31.746 -51.120 1.00 71.25 495 MET A O 1
ATOM 3554 N N . GLY A 1 496 ? 27.653 -31.083 -49.315 1.00 68.44 496 GLY A N 1
ATOM 3555 C CA . GLY A 1 496 ? 28.185 -29.828 -49.849 1.00 68.44 496 GLY A CA 1
ATOM 3556 C C . GLY A 1 496 ? 27.714 -28.571 -49.115 1.00 68.44 496 GLY A C 1
ATOM 3557 O O . GLY A 1 496 ? 28.011 -27.476 -49.590 1.00 68.44 496 GLY A O 1
ATOM 3558 N N . GLY A 1 497 ? 26.998 -28.722 -47.994 1.00 74.56 497 GLY A N 1
ATOM 3559 C CA . GLY A 1 497 ? 26.575 -27.644 -47.097 1.00 74.56 497 GLY A CA 1
ATOM 3560 C C . GLY A 1 497 ? 27.188 -27.765 -45.697 1.00 74.56 497 GLY A C 1
ATOM 3561 O O . GLY A 1 497 ? 27.914 -28.716 -45.394 1.00 74.56 497 GLY A O 1
ATOM 3562 N N . ALA A 1 498 ? 26.902 -26.785 -44.841 1.00 73.69 498 ALA A N 1
ATOM 3563 C CA . ALA A 1 498 ? 27.363 -26.737 -43.456 1.00 73.69 498 ALA A CA 1
ATOM 3564 C C . ALA A 1 498 ? 26.206 -26.979 -42.489 1.00 73.69 498 ALA A C 1
ATOM 3566 O O . ALA A 1 498 ? 25.091 -26.517 -42.721 1.00 73.69 498 ALA A O 1
ATOM 3567 N N . THR A 1 499 ? 26.470 -27.717 -41.419 1.00 80.38 499 THR A N 1
ATOM 3568 C CA . THR A 1 499 ? 25.497 -28.087 -40.394 1.00 80.38 499 THR A CA 1
ATOM 3569 C C . THR A 1 499 ? 26.141 -27.972 -39.018 1.00 80.38 499 THR A C 1
ATOM 3571 O O . THR A 1 499 ? 27.350 -28.154 -38.881 1.00 80.38 499 THR A O 1
ATOM 3574 N N . CYS A 1 500 ? 25.375 -27.637 -37.987 1.00 81.88 500 CYS A N 1
ATOM 3575 C CA . CYS A 1 500 ? 25.917 -27.577 -36.636 1.00 81.88 500 CYS A CA 1
ATOM 3576 C C . CYS A 1 500 ? 26.277 -28.993 -36.152 1.00 81.88 500 CYS A C 1
ATOM 3578 O O . CYS A 1 500 ? 25.505 -29.931 -36.335 1.00 81.88 500 CYS A O 1
ATOM 3580 N N . SER A 1 501 ? 27.462 -29.169 -35.556 1.00 82.62 501 SER A N 1
ATOM 3581 C CA . SER A 1 501 ? 27.838 -30.439 -34.910 1.00 82.62 501 SER A CA 1
ATOM 3582 C C . SER A 1 501 ? 27.184 -30.625 -33.546 1.00 82.62 501 SER A C 1
ATOM 3584 O O . SER A 1 501 ? 27.261 -31.730 -33.005 1.00 82.62 501 SER A O 1
ATOM 3586 N N . ALA A 1 502 ? 26.553 -29.574 -33.006 1.00 77.06 502 ALA A N 1
ATOM 3587 C CA . ALA A 1 502 ? 25.670 -29.706 -31.863 1.00 77.06 502 ALA A CA 1
ATOM 3588 C C . ALA A 1 502 ? 24.528 -30.635 -32.255 1.00 77.06 502 ALA A C 1
ATOM 3590 O O . ALA A 1 502 ? 23.850 -30.437 -33.266 1.00 77.06 502 ALA A O 1
ATOM 3591 N N . THR A 1 503 ? 24.358 -31.673 -31.458 1.00 79.69 503 THR A N 1
ATOM 3592 C CA . THR A 1 503 ? 23.098 -32.401 -31.433 1.00 79.69 503 THR A CA 1
ATOM 3593 C C . THR A 1 503 ? 22.314 -31.734 -30.309 1.00 79.69 503 THR A C 1
ATOM 3595 O O . THR A 1 503 ? 22.925 -31.587 -29.246 1.00 79.69 503 THR A O 1
ATOM 3598 N N . PRO A 1 504 ? 21.058 -31.295 -30.526 1.00 78.81 504 PRO A N 1
ATOM 3599 C CA . PRO A 1 504 ? 20.216 -30.827 -29.432 1.00 78.81 504 PRO A CA 1
ATOM 3600 C C . PRO A 1 504 ? 20.282 -31.804 -28.262 1.00 78.81 504 PRO A C 1
ATOM 3602 O O . PRO A 1 504 ? 20.490 -33.011 -28.478 1.00 78.81 504 PRO A O 1
ATOM 3605 N N . GLY A 1 505 ? 20.137 -31.274 -27.048 1.00 75.88 505 GLY A N 1
ATOM 3606 C CA . GLY A 1 505 ? 19.919 -32.102 -25.866 1.00 75.88 505 GLY A CA 1
ATOM 3607 C C . GLY A 1 505 ? 18.838 -33.132 -26.159 1.00 75.88 505 GLY A C 1
ATOM 3608 O O . GLY A 1 505 ? 17.970 -32.915 -27.006 1.00 75.88 505 GLY A O 1
ATOM 3609 N N . ALA A 1 506 ? 18.948 -34.310 -25.548 1.00 78.62 506 ALA A N 1
ATOM 3610 C CA . ALA A 1 506 ? 17.779 -35.170 -25.557 1.00 78.62 506 ALA A CA 1
ATOM 3611 C C . ALA A 1 506 ? 16.723 -34.432 -24.726 1.00 78.62 506 ALA A C 1
ATOM 3613 O O . ALA A 1 506 ? 17.090 -34.069 -23.607 1.00 78.62 506 ALA A O 1
ATOM 3614 N N . PRO A 1 507 ? 15.506 -34.214 -25.255 1.00 80.56 507 PRO A N 1
ATOM 3615 C CA . PRO A 1 507 ? 14.437 -33.660 -24.445 1.00 80.56 507 PRO A CA 1
ATOM 3616 C C . PRO A 1 507 ? 14.278 -34.559 -23.231 1.00 80.56 507 PRO A C 1
ATOM 3618 O O . PRO A 1 507 ? 14.321 -35.800 -23.348 1.00 80.56 507 PRO A O 1
ATOM 3621 N N . THR A 1 508 ? 14.248 -33.926 -22.074 1.00 78.81 508 THR A N 1
ATOM 3622 C CA . THR A 1 508 ? 13.895 -34.602 -20.838 1.00 78.81 508 THR A CA 1
ATOM 3623 C C . THR A 1 508 ? 12.384 -34.561 -20.688 1.00 78.81 508 THR A C 1
ATOM 3625 O O . THR A 1 508 ? 11.678 -34.075 -21.567 1.00 78.81 508 THR A O 1
ATOM 3628 N N . THR A 1 509 ? 11.875 -35.233 -19.663 1.00 78.12 509 THR A N 1
ATOM 3629 C CA . THR A 1 509 ? 10.510 -34.929 -19.234 1.00 78.12 509 THR A CA 1
ATOM 3630 C C . THR A 1 509 ? 10.509 -33.485 -18.744 1.00 78.12 509 THR A C 1
ATOM 3632 O O . THR A 1 509 ? 11.537 -33.066 -18.199 1.00 78.12 509 THR A O 1
ATOM 3635 N N . GLU A 1 510 ? 9.406 -32.780 -18.975 1.00 79.38 510 GLU A N 1
ATOM 3636 C CA . GLU A 1 510 ? 9.184 -31.443 -18.435 1.00 79.38 510 GLU A CA 1
ATOM 3637 C C . GLU A 1 510 ? 9.362 -31.451 -16.914 1.00 79.38 510 GLU A C 1
ATOM 3639 O O . GLU A 1 510 ? 9.075 -32.462 -16.259 1.00 79.38 510 GLU A O 1
ATOM 3644 N N . ILE A 1 511 ? 9.950 -30.376 -16.403 1.00 80.06 511 ILE A N 1
ATOM 3645 C CA . ILE A 1 511 ? 9.967 -30.035 -14.984 1.00 80.06 511 ILE A CA 1
ATOM 3646 C C . ILE A 1 511 ? 9.124 -28.774 -14.938 1.00 80.06 511 ILE A C 1
ATOM 3648 O O . ILE A 1 511 ? 9.505 -27.810 -15.591 1.00 80.06 511 ILE A O 1
ATOM 3652 N N . CYS A 1 512 ? 7.979 -28.815 -14.278 1.00 79.19 512 CYS A N 1
ATOM 3653 C CA . CYS A 1 512 ? 7.046 -27.706 -14.356 1.00 79.19 512 CYS A CA 1
ATOM 3654 C C . CYS A 1 512 ? 7.434 -26.586 -13.380 1.00 79.19 512 CYS A C 1
ATOM 3656 O O . CYS A 1 512 ? 8.377 -26.749 -12.596 1.00 79.19 512 CYS A O 1
ATOM 3658 N N . ALA A 1 513 ? 6.756 -25.440 -13.500 1.00 72.00 513 ALA A N 1
ATOM 3659 C CA . ALA A 1 513 ? 6.891 -24.278 -12.614 1.00 72.00 513 ALA A CA 1
ATOM 3660 C C . ALA A 1 513 ? 8.326 -23.715 -12.468 1.00 72.00 513 ALA A C 1
ATOM 3662 O O . ALA A 1 513 ? 8.700 -23.179 -11.429 1.00 72.00 513 ALA A O 1
ATOM 3663 N N . ASN A 1 514 ? 9.186 -23.857 -13.489 1.00 72.38 514 ASN A N 1
ATOM 3664 C CA . ASN A 1 514 ? 10.598 -23.446 -13.398 1.00 72.38 514 ASN A CA 1
ATOM 3665 C C . ASN A 1 514 ? 11.084 -22.493 -14.508 1.00 72.38 514 ASN A C 1
ATOM 3667 O O . ASN A 1 514 ? 12.294 -22.260 -14.614 1.00 72.38 514 ASN A O 1
ATOM 3671 N N . ASP A 1 515 ? 10.174 -21.976 -15.342 1.00 74.19 515 ASP A N 1
ATOM 3672 C CA . ASP A 1 515 ? 10.441 -21.082 -16.483 1.00 74.19 515 ASP A CA 1
ATOM 3673 C C . ASP A 1 515 ? 11.458 -21.600 -17.524 1.00 74.19 515 ASP A C 1
ATOM 3675 O O . ASP A 1 515 ? 12.117 -20.832 -18.247 1.00 74.19 515 ASP A O 1
ATOM 3679 N N . ILE A 1 516 ? 11.618 -22.919 -17.641 1.00 78.81 516 ILE A N 1
ATOM 3680 C CA . ILE A 1 516 ? 12.521 -23.565 -18.597 1.00 78.81 516 ILE A CA 1
ATOM 3681 C C . ILE A 1 516 ? 11.712 -24.513 -19.513 1.00 78.81 516 ILE A C 1
ATOM 3683 O O . ILE A 1 516 ? 10.689 -25.051 -19.136 1.00 78.81 516 ILE A O 1
ATOM 3687 N N . ASP A 1 517 ? 12.132 -24.644 -20.783 1.00 80.81 517 ASP A N 1
ATOM 3688 C CA . ASP A 1 517 ? 11.526 -25.550 -21.786 1.00 80.81 517 ASP A CA 1
ATOM 3689 C C . ASP A 1 517 ? 12.378 -26.838 -21.907 1.00 80.81 517 ASP A C 1
ATOM 3691 O O . ASP A 1 517 ? 13.361 -26.902 -22.666 1.00 80.81 517 ASP A O 1
ATOM 3695 N N . GLU A 1 518 ? 12.072 -27.854 -21.098 1.00 86.69 518 GLU A N 1
ATOM 3696 C CA . GLU A 1 518 ? 12.819 -29.117 -20.951 1.00 86.69 518 GLU A CA 1
ATOM 3697 C C . GLU A 1 518 ? 12.483 -30.143 -22.045 1.00 86.69 518 GLU A C 1
ATOM 3699 O O . GLU A 1 518 ? 13.320 -31.003 -22.394 1.00 86.69 518 GLU A O 1
ATOM 3704 N N . SER A 1 519 ? 11.273 -30.048 -22.597 1.00 82.88 519 SER A N 1
ATOM 3705 C CA . SER A 1 519 ? 10.767 -30.802 -23.747 1.00 82.88 519 SER A CA 1
ATOM 3706 C C . SER A 1 519 ? 11.314 -30.265 -25.081 1.00 82.88 519 SER A C 1
ATOM 3708 O O . SER A 1 519 ? 11.437 -31.010 -26.072 1.00 82.88 519 SER A O 1
ATOM 3710 N N . CYS A 1 520 ? 11.798 -29.023 -25.063 1.00 84.31 520 CYS A N 1
ATOM 3711 C CA . CYS A 1 520 ? 12.568 -28.334 -26.090 1.00 84.31 520 CYS A CA 1
ATOM 3712 C C . CYS A 1 520 ? 11.809 -28.114 -27.390 1.00 84.31 520 CYS A C 1
ATOM 3714 O O . CYS A 1 520 ? 12.380 -28.220 -28.496 1.00 84.31 520 CYS A O 1
ATOM 3716 N N . ASP A 1 521 ? 10.515 -27.880 -27.264 1.00 84.69 521 ASP A N 1
ATOM 3717 C CA . ASP A 1 521 ? 9.590 -27.748 -28.373 1.00 84.69 521 ASP A CA 1
ATOM 3718 C C . ASP A 1 521 ? 9.141 -26.289 -28.598 1.00 84.69 521 ASP A C 1
ATOM 3720 O O . ASP A 1 521 ? 8.626 -25.961 -29.679 1.00 84.69 521 ASP A O 1
ATOM 3724 N N . GLY A 1 522 ? 9.529 -25.401 -27.674 1.00 77.06 522 GLY A N 1
ATOM 3725 C CA . GLY A 1 522 ? 9.266 -23.968 -27.690 1.00 77.06 522 GLY A CA 1
ATOM 3726 C C . GLY A 1 522 ? 7.976 -23.557 -26.994 1.00 77.06 522 GLY A C 1
ATOM 3727 O O . GLY A 1 522 ? 7.557 -22.415 -27.195 1.00 77.06 522 GLY A O 1
ATOM 3728 N N . VAL A 1 523 ? 7.362 -24.459 -26.236 1.00 77.75 523 VAL A N 1
ATOM 3729 C CA . VAL A 1 523 ? 6.238 -24.203 -25.340 1.00 77.75 523 VAL A CA 1
ATOM 3730 C C . VAL A 1 523 ? 6.723 -24.526 -23.924 1.00 77.75 523 VAL A C 1
ATOM 3732 O O . VAL A 1 523 ? 7.238 -25.612 -23.696 1.00 77.75 523 VAL A O 1
ATOM 3735 N N . LEU A 1 524 ? 6.640 -23.556 -23.010 1.00 74.12 524 LEU A N 1
ATOM 3736 C CA . LEU A 1 524 ? 6.930 -23.794 -21.592 1.00 74.12 524 LEU A CA 1
ATOM 3737 C C . LEU A 1 524 ? 5.832 -24.692 -21.016 1.00 74.12 524 LEU A C 1
ATOM 3739 O O . LEU A 1 524 ? 4.669 -24.511 -21.381 1.00 74.12 524 LEU A O 1
ATOM 3743 N N . ASN A 1 525 ? 6.199 -25.640 -20.153 1.00 72.19 525 ASN A N 1
ATOM 3744 C CA . ASN A 1 525 ? 5.264 -26.448 -19.367 1.00 72.19 525 ASN A CA 1
ATOM 3745 C C . ASN A 1 525 ? 4.280 -27.310 -20.200 1.00 72.19 525 ASN A C 1
ATOM 3747 O O . ASN A 1 525 ? 3.240 -27.747 -19.719 1.00 72.19 525 ASN A O 1
ATOM 3751 N N . ASP A 1 526 ? 4.609 -27.646 -21.456 1.00 75.31 526 ASP A N 1
ATOM 3752 C CA . ASP A 1 526 ? 3.699 -28.295 -22.429 1.00 75.31 526 ASP A CA 1
ATOM 3753 C C . ASP A 1 526 ? 3.382 -29.786 -22.171 1.00 75.31 526 ASP A C 1
ATOM 3755 O O . ASP A 1 526 ? 2.705 -30.461 -22.962 1.00 75.31 526 ASP A O 1
ATOM 3759 N N . GLY A 1 527 ? 3.894 -30.317 -21.066 1.00 74.75 527 GLY A N 1
ATOM 3760 C CA . GLY A 1 527 ? 3.690 -31.684 -20.601 1.00 74.75 527 GLY A CA 1
ATOM 3761 C C . GLY A 1 527 ? 3.387 -31.780 -19.111 1.00 74.75 527 GLY A C 1
ATOM 3762 O O . GLY A 1 527 ? 3.501 -32.888 -18.573 1.00 74.75 527 GLY A O 1
ATOM 3763 N N . CYS A 1 528 ? 3.054 -30.649 -18.496 1.00 82.81 528 CYS A N 1
ATOM 3764 C CA . CYS A 1 528 ? 2.618 -30.537 -17.116 1.00 82.81 528 CYS A CA 1
ATOM 3765 C C . CYS A 1 528 ? 1.175 -31.001 -16.985 1.00 82.81 528 CYS A C 1
ATOM 3767 O O . CYS A 1 528 ? 0.442 -31.078 -17.980 1.00 82.81 528 CYS A O 1
ATOM 3769 N N . VAL A 1 529 ? 0.864 -31.492 -15.796 1.00 88.00 529 VAL A N 1
ATOM 3770 C CA . VAL A 1 529 ? -0.500 -31.852 -15.446 1.00 88.00 529 VAL A CA 1
ATOM 3771 C C . VAL A 1 529 ? -1.151 -30.579 -14.910 1.00 88.00 529 VAL A C 1
ATOM 3773 O O . VAL A 1 529 ? -0.448 -29.694 -14.438 1.00 88.00 529 VAL A O 1
ATOM 3776 N N . ASP A 1 530 ? -2.427 -30.495 -15.212 1.00 89.19 530 ASP A N 1
ATOM 3777 C CA . ASP A 1 530 ? -3.417 -29.484 -14.878 1.00 89.19 530 ASP A CA 1
ATOM 3778 C C . ASP A 1 530 ? -4.652 -30.394 -14.749 1.00 89.19 530 ASP A C 1
ATOM 3780 O O . ASP A 1 530 ? -5.022 -31.093 -15.722 1.00 89.19 530 ASP A O 1
ATOM 3784 N N . THR A 1 531 ? -5.021 -30.687 -13.508 1.00 93.31 531 THR A N 1
ATOM 3785 C CA . THR A 1 531 ? -5.771 -31.898 -13.146 1.00 93.31 531 THR A CA 1
ATOM 3786 C C . THR A 1 531 ? -7.277 -31.653 -13.190 1.00 93.31 531 THR A C 1
ATOM 3788 O O . THR A 1 531 ? -7.999 -32.490 -13.766 1.00 93.31 531 THR A O 1
ATOM 3791 N N . ASP A 1 532 ? -7.701 -30.515 -12.671 1.00 90.19 532 ASP A N 1
ATOM 3792 C CA . ASP A 1 532 ? -9.003 -29.826 -12.711 1.00 90.19 532 ASP A CA 1
ATOM 3793 C C . ASP A 1 532 ? -9.259 -29.164 -14.082 1.00 90.19 532 ASP A C 1
ATOM 3795 O O . ASP A 1 532 ? -10.342 -29.343 -14.659 1.00 90.19 532 ASP A O 1
ATOM 3799 N N . GLY A 1 533 ? -8.250 -28.590 -14.740 1.00 90.12 533 GLY A N 1
ATOM 3800 C CA . GLY A 1 533 ? -8.373 -27.983 -16.070 1.00 90.12 533 GLY A CA 1
ATOM 3801 C C . GLY A 1 533 ? -8.641 -26.480 -16.064 1.00 90.12 533 GLY A C 1
ATOM 3802 O O . GLY A 1 533 ? -9.197 -26.001 -17.070 1.00 90.12 533 GLY A O 1
ATOM 3803 N N . ASP A 1 534 ? -8.328 -25.792 -14.973 1.00 88.62 534 ASP A N 1
ATOM 3804 C CA . ASP A 1 534 ? -8.673 -24.401 -14.662 1.00 88.62 534 ASP A CA 1
ATOM 3805 C C . ASP A 1 534 ? -7.803 -23.389 -15.456 1.00 88.62 534 ASP A C 1
ATOM 3807 O O . ASP A 1 534 ? -8.295 -22.392 -15.997 1.00 88.62 534 ASP A O 1
ATOM 3811 N N . GLY A 1 535 ? -6.544 -23.742 -15.727 1.00 85.50 535 GLY A N 1
ATOM 3812 C CA . GLY A 1 535 ? -5.568 -22.879 -16.383 1.00 85.50 535 GLY A CA 1
ATOM 3813 C C . GLY A 1 535 ? -4.221 -22.808 -15.672 1.00 85.50 535 GLY A C 1
ATOM 3814 O O . GLY A 1 535 ? -3.233 -22.477 -16.352 1.00 85.50 535 GLY A O 1
ATOM 3815 N N . ILE A 1 536 ? -4.165 -23.158 -14.388 1.00 84.44 536 ILE A N 1
ATOM 3816 C CA . ILE A 1 536 ? -2.948 -23.340 -13.597 1.00 84.44 536 ILE A CA 1
ATOM 3817 C C . ILE A 1 536 ? -2.467 -24.795 -13.793 1.00 84.44 536 ILE A C 1
ATOM 3819 O O . ILE A 1 536 ? -2.975 -25.549 -14.619 1.00 84.44 536 ILE A O 1
ATOM 3823 N N . ILE A 1 537 ? -1.296 -25.144 -13.276 1.00 86.31 537 ILE A N 1
ATOM 3824 C CA . ILE A 1 537 ? -0.720 -26.489 -13.390 1.00 86.31 537 ILE A CA 1
ATOM 3825 C C . ILE A 1 537 ? -0.416 -27.002 -11.986 1.00 86.31 537 ILE A C 1
ATOM 3827 O O . ILE A 1 537 ? 0.112 -26.222 -11.200 1.00 86.31 537 ILE A O 1
ATOM 3831 N N . ASP A 1 538 ? -0.529 -28.319 -11.753 1.00 86.69 538 ASP A N 1
ATOM 3832 C CA . ASP A 1 538 ? -0.390 -28.924 -10.412 1.00 86.69 538 ASP A CA 1
ATOM 3833 C C . ASP A 1 538 ? 0.862 -28.454 -9.641 1.00 86.69 538 ASP A C 1
ATOM 3835 O O . ASP A 1 538 ? 0.871 -28.313 -8.427 1.00 86.69 538 ASP A O 1
ATOM 3839 N N . ASP A 1 539 ? 1.986 -28.273 -10.346 1.00 85.06 539 ASP A N 1
ATOM 3840 C CA . ASP A 1 539 ? 3.262 -27.884 -9.727 1.00 85.06 539 ASP A CA 1
ATOM 3841 C C . ASP A 1 539 ? 3.314 -26.379 -9.341 1.00 85.06 539 ASP A C 1
ATOM 3843 O O . ASP A 1 539 ? 4.253 -25.983 -8.651 1.00 85.06 539 ASP A O 1
ATOM 3847 N N . VAL A 1 540 ? 2.395 -25.546 -9.845 1.00 83.38 540 VAL A N 1
ATOM 3848 C CA . VAL A 1 540 ? 2.202 -24.133 -9.463 1.00 83.38 540 VAL A CA 1
ATOM 3849 C C . VAL A 1 540 ? 1.177 -24.026 -8.340 1.00 83.38 540 VAL A C 1
ATOM 3851 O O . VAL A 1 540 ? 1.492 -23.347 -7.380 1.00 83.38 540 VAL A O 1
ATOM 3854 N N . GLU A 1 541 ? 0.060 -24.748 -8.412 1.00 86.44 541 GLU A N 1
ATOM 3855 C CA . GLU A 1 541 ? -0.966 -24.820 -7.349 1.00 86.44 541 GLU A CA 1
ATOM 3856 C C . GLU A 1 541 ? -0.321 -25.249 -6.019 1.00 86.44 541 GLU A C 1
ATOM 3858 O O . GLU A 1 541 ? -0.273 -24.489 -5.062 1.00 86.44 541 GLU A O 1
ATOM 3863 N N . ILE A 1 542 ? 0.451 -26.348 -6.030 1.00 84.19 542 ILE A N 1
ATOM 3864 C CA . ILE A 1 542 ? 1.244 -26.794 -4.859 1.00 84.19 542 ILE A CA 1
ATOM 3865 C C . ILE A 1 542 ? 2.224 -25.726 -4.338 1.00 84.19 542 ILE A C 1
ATOM 3867 O O . ILE A 1 542 ? 2.676 -25.808 -3.198 1.00 84.19 542 ILE A O 1
ATOM 3871 N N . LEU A 1 543 ? 2.679 -24.807 -5.193 1.00 80.81 543 LEU A N 1
ATOM 3872 C CA . LEU A 1 543 ? 3.629 -23.769 -4.796 1.00 80.81 543 LEU A CA 1
ATOM 3873 C C . LEU A 1 543 ? 2.940 -22.545 -4.187 1.00 80.81 543 LEU A C 1
ATOM 3875 O O . LEU A 1 543 ? 3.595 -21.874 -3.396 1.00 80.81 543 LEU A O 1
ATOM 3879 N N . ILE A 1 544 ? 1.712 -22.245 -4.606 1.00 78.56 544 ILE A N 1
ATOM 3880 C CA . ILE A 1 544 ? 0.936 -21.091 -4.137 1.00 78.56 544 ILE A CA 1
ATOM 3881 C C . ILE A 1 544 ? -0.058 -21.457 -3.036 1.00 78.56 544 ILE A C 1
ATOM 3883 O O . ILE A 1 544 ? -0.590 -20.554 -2.427 1.00 78.56 544 ILE A O 1
ATOM 3887 N N . GLY A 1 545 ? -0.266 -22.749 -2.772 1.00 81.50 545 GLY A N 1
ATOM 3888 C CA . GLY A 1 545 ? -1.153 -23.242 -1.716 1.00 81.50 545 GLY A CA 1
ATOM 3889 C C . GLY A 1 545 ? -2.444 -23.864 -2.246 1.00 81.50 545 GLY A C 1
ATOM 3890 O O . GLY A 1 545 ? -2.989 -24.728 -1.569 1.00 81.50 545 GLY A O 1
ATOM 3891 N N . SER A 1 546 ? -2.854 -23.542 -3.480 1.00 89.19 546 SER A N 1
ATOM 3892 C CA . SER A 1 546 ? -4.135 -23.997 -4.039 1.00 89.19 546 SER A CA 1
ATOM 3893 C C . SER A 1 546 ? -4.198 -25.513 -4.324 1.00 89.19 546 SER A C 1
ATOM 3895 O O . SER A 1 546 ? -3.146 -26.155 -4.497 1.00 89.19 546 SER A O 1
ATOM 3897 N N . ASP A 1 547 ? -5.393 -26.138 -4.321 1.00 90.44 547 ASP A N 1
ATOM 3898 C CA . ASP A 1 547 ? -5.533 -27.601 -4.506 1.00 90.44 547 ASP A CA 1
ATOM 3899 C C . ASP A 1 547 ? -5.492 -27.972 -5.995 1.00 90.44 547 ASP A C 1
ATOM 3901 O O . ASP A 1 547 ? -6.453 -27.725 -6.708 1.00 90.44 547 ASP A O 1
ATOM 3905 N N . PRO A 1 548 ? -4.499 -28.763 -6.458 1.00 92.50 548 PRO A N 1
ATOM 3906 C CA . PRO A 1 548 ? -4.438 -29.289 -7.828 1.00 92.50 548 PRO A CA 1
ATOM 3907 C C . PRO A 1 548 ? -5.561 -30.246 -8.248 1.00 92.50 548 PRO A C 1
ATOM 3909 O O . PRO A 1 548 ? -5.336 -31.149 -9.060 1.00 92.50 548 PRO A O 1
ATOM 3912 N N . ASN A 1 549 ? -6.670 -30.320 -7.537 1.00 94.06 549 ASN A N 1
ATOM 3913 C CA . ASN A 1 549 ? -7.830 -31.122 -7.904 1.00 94.06 549 ASN A CA 1
ATOM 3914 C C . ASN A 1 549 ? -9.120 -30.335 -7.762 1.00 94.06 549 ASN A C 1
ATOM 3916 O O . ASN A 1 549 ? -10.163 -30.904 -8.122 1.00 94.06 549 ASN A O 1
ATOM 3920 N N . ASP A 1 550 ? -9.014 -29.121 -7.243 1.00 94.00 550 ASP A N 1
ATOM 3921 C CA . ASP A 1 550 ? -10.063 -28.142 -7.193 1.00 94.00 550 ASP A CA 1
ATOM 3922 C C . ASP A 1 550 ? -9.777 -27.082 -8.245 1.00 94.00 550 ASP A C 1
ATOM 3924 O O . ASP A 1 550 ? -8.630 -26.825 -8.575 1.00 94.00 550 ASP A O 1
ATOM 3928 N N . ALA A 1 551 ? -10.815 -26.578 -8.893 1.00 93.69 551 ALA A N 1
ATOM 3929 C CA . ALA A 1 551 ? -10.620 -25.561 -9.923 1.00 93.69 551 ALA A CA 1
ATOM 3930 C C . ALA A 1 551 ? -10.828 -24.146 -9.383 1.00 93.69 551 ALA A C 1
ATOM 3932 O O . ALA A 1 551 ? -10.727 -23.227 -10.186 1.00 93.69 551 ALA A O 1
ATOM 3933 N N . ASP A 1 552 ? -11.276 -24.038 -8.141 1.00 93.94 552 ASP A N 1
ATOM 3934 C CA . ASP A 1 552 ? -11.883 -22.889 -7.473 1.00 93.94 552 ASP A CA 1
ATOM 3935 C C . ASP A 1 552 ? -11.638 -23.164 -5.984 1.00 93.94 552 ASP A C 1
ATOM 3937 O O . ASP A 1 552 ? -12.406 -23.888 -5.361 1.00 93.94 552 ASP A O 1
ATOM 3941 N N . THR A 1 553 ? -10.423 -22.868 -5.517 1.00 92.81 553 THR A N 1
ATOM 3942 C CA . THR A 1 553 ? -9.916 -23.396 -4.236 1.00 92.81 553 THR A CA 1
ATOM 3943 C C . THR A 1 553 ? -10.516 -22.688 -3.024 1.00 92.81 553 THR A C 1
ATOM 3945 O O . THR A 1 553 ? -10.727 -23.330 -1.996 1.00 92.81 553 THR A O 1
ATOM 3948 N N . ASP A 1 554 ? -10.754 -21.394 -3.157 1.00 90.44 554 ASP A N 1
ATOM 3949 C CA . ASP A 1 554 ? -11.425 -20.496 -2.214 1.00 90.44 554 ASP A CA 1
ATOM 3950 C C . ASP A 1 554 ? -12.956 -20.574 -2.294 1.00 90.44 554 ASP A C 1
ATOM 3952 O O . ASP A 1 554 ? -13.643 -20.093 -1.399 1.00 90.44 554 ASP A O 1
ATOM 3956 N N . ASP A 1 555 ? -13.504 -21.271 -3.294 1.00 93.25 555 ASP A N 1
ATOM 3957 C CA . ASP A 1 555 ? -14.938 -21.524 -3.448 1.00 93.25 555 ASP A CA 1
ATOM 3958 C C . ASP A 1 555 ? -15.787 -20.243 -3.618 1.00 93.25 555 ASP A C 1
ATOM 3960 O O . ASP A 1 555 ? -17.004 -20.284 -3.422 1.00 93.25 555 ASP A O 1
ATOM 3964 N N . ASP A 1 556 ? -15.198 -19.135 -4.065 1.00 92.31 556 ASP A N 1
ATOM 3965 C CA . ASP A 1 556 ? -15.851 -17.831 -4.261 1.00 92.31 556 ASP A CA 1
ATOM 3966 C C . ASP A 1 556 ? -16.693 -17.778 -5.564 1.00 92.31 556 ASP A C 1
ATOM 3968 O O . ASP A 1 556 ? -17.578 -16.937 -5.764 1.00 92.31 556 ASP A O 1
ATOM 3972 N N . GLY A 1 557 ? -16.472 -18.743 -6.467 1.00 92.94 557 GLY A N 1
ATOM 3973 C CA . GLY A 1 557 ? -17.149 -18.873 -7.756 1.00 92.94 557 GLY A CA 1
ATOM 3974 C C . GLY A 1 557 ? -16.338 -18.404 -8.968 1.00 92.94 557 GLY A C 1
ATOM 3975 O O . GLY A 1 557 ? -16.821 -18.558 -10.115 1.00 92.94 557 GLY A O 1
ATOM 3976 N N . VAL A 1 558 ? -15.132 -17.883 -8.757 1.00 93.12 558 VAL A N 1
ATOM 3977 C CA . VAL A 1 558 ? -14.079 -17.692 -9.751 1.00 93.12 558 VAL A CA 1
ATOM 3978 C C . VAL A 1 558 ? -13.176 -18.927 -9.736 1.00 93.12 558 VAL A C 1
ATOM 3980 O O . VAL A 1 558 ? -12.999 -19.623 -8.763 1.00 93.12 558 VAL A O 1
ATOM 3983 N N . VAL A 1 559 ? -12.679 -19.329 -10.907 1.00 92.88 559 VAL A N 1
ATOM 3984 C CA . VAL A 1 559 ? -11.747 -20.473 -10.946 1.00 92.88 559 VAL A CA 1
ATOM 3985 C C . VAL A 1 559 ? -10.333 -19.934 -10.840 1.00 92.88 559 VAL A C 1
ATOM 3987 O O . VAL A 1 559 ? -10.049 -18.999 -11.591 1.00 92.88 559 VAL A O 1
ATOM 3990 N N . ASP A 1 560 ? -9.439 -20.581 -10.090 1.00 89.56 560 ASP A N 1
ATOM 3991 C CA . ASP A 1 560 ? -8.070 -20.127 -9.796 1.00 89.56 560 ASP A CA 1
ATOM 3992 C C . ASP A 1 560 ? -7.366 -19.457 -11.008 1.00 89.56 560 ASP A C 1
ATOM 3994 O O . ASP A 1 560 ? -6.763 -18.384 -10.961 1.00 89.56 560 ASP A O 1
ATOM 3998 N N . GLY A 1 561 ? -7.427 -20.083 -12.191 1.00 86.19 561 GLY A N 1
ATOM 3999 C CA . GLY A 1 561 ? -6.814 -19.562 -13.419 1.00 86.19 561 GLY A CA 1
ATOM 4000 C C . GLY A 1 561 ? -7.489 -18.335 -14.068 1.00 86.19 561 GLY A C 1
ATOM 4001 O O . GLY A 1 561 ? -7.066 -17.927 -15.167 1.00 86.19 561 GLY A O 1
ATOM 4002 N N . GLN A 1 562 ? -8.563 -17.798 -13.487 1.00 88.94 562 GLN A N 1
ATOM 4003 C CA . GLN A 1 562 ? -9.357 -16.645 -13.941 1.00 88.94 562 GLN A CA 1
ATOM 4004 C C . GLN A 1 562 ? -9.363 -15.455 -12.975 1.00 88.94 562 GLN A C 1
ATOM 4006 O O . GLN A 1 562 ? -9.855 -14.411 -13.414 1.00 88.94 562 GLN A O 1
ATOM 4011 N N . GLU A 1 563 ? -8.726 -15.595 -11.815 1.00 88.81 563 GLU A N 1
ATOM 4012 C CA . GLU A 1 563 ? -8.515 -14.571 -10.789 1.00 88.81 563 GLU A CA 1
ATOM 4013 C C . GLU A 1 563 ? -8.055 -13.184 -11.320 1.00 88.81 563 GLU A C 1
ATOM 4015 O O . GLU A 1 563 ? -7.332 -13.104 -12.337 1.00 88.81 563 GLU A O 1
ATOM 4020 N N . PRO A 1 564 ? -8.412 -12.054 -10.675 1.00 72.69 564 PRO A N 1
ATOM 4021 C CA . PRO A 1 564 ? -8.114 -10.684 -11.127 1.00 72.69 564 PRO A CA 1
ATOM 4022 C C . PRO A 1 564 ? -6.612 -10.397 -11.301 1.00 72.69 564 PRO A C 1
ATOM 4024 O O . PRO A 1 564 ? -6.183 -9.707 -12.246 1.00 72.69 564 PRO A O 1
ATOM 4027 N N . THR A 1 565 ? -5.764 -11.015 -10.477 1.00 65.81 565 THR A N 1
ATOM 4028 C CA . THR A 1 565 ? -4.297 -10.882 -10.529 1.00 65.81 565 THR A CA 1
ATOM 4029 C C . THR A 1 565 ? -3.648 -11.755 -11.628 1.00 65.81 565 THR A C 1
ATOM 4031 O O . THR A 1 565 ? -2.492 -11.538 -12.045 1.00 65.81 565 THR A O 1
ATOM 4034 N N . PHE A 1 566 ? -4.423 -12.648 -12.265 1.00 62.97 566 PHE A N 1
ATOM 4035 C CA . PHE A 1 566 ? -4.008 -13.579 -13.323 1.00 62.97 566 PHE A CA 1
ATOM 4036 C C . PHE A 1 566 ? -3.874 -12.927 -14.716 1.00 62.97 566 PHE A C 1
ATOM 4038 O O . PHE A 1 566 ? -4.559 -13.202 -15.708 1.00 62.97 566 PHE A O 1
ATOM 4045 N N . GLY A 1 567 ? -2.879 -12.053 -14.870 1.00 51.97 567 GLY A N 1
ATOM 4046 C CA . GLY A 1 567 ? -2.490 -11.498 -16.171 1.00 51.97 567 GLY A CA 1
ATOM 4047 C C . GLY A 1 567 ? -1.916 -12.530 -17.175 1.00 51.97 567 GLY A C 1
ATOM 4048 O O . GLY A 1 567 ? -2.123 -13.737 -17.151 1.00 51.97 567 GLY A O 1
ATOM 4049 N N . SER A 1 568 ? -1.079 -12.084 -18.127 1.00 46.28 568 SER A N 1
ATOM 4050 C CA . SER A 1 568 ? -0.471 -12.971 -19.156 1.00 46.28 568 SER A CA 1
ATOM 4051 C C . SER A 1 568 ? 0.658 -13.895 -18.625 1.00 46.28 568 SER A C 1
ATOM 4053 O O . SER A 1 568 ? 1.545 -14.273 -19.405 1.00 46.28 568 SER A O 1
ATOM 4055 N N . CYS A 1 569 ? 0.652 -14.216 -17.331 1.00 50.50 569 CYS A N 1
ATOM 4056 C CA . CYS A 1 569 ? 1.775 -14.688 -16.517 1.00 50.50 569 CYS A CA 1
ATOM 4057 C C . CYS A 1 569 ? 1.525 -16.077 -15.884 1.00 50.50 569 CYS A C 1
ATOM 4059 O O . CYS A 1 569 ? 2.122 -16.400 -14.880 1.00 50.50 569 CYS A O 1
ATOM 4061 N N . VAL A 1 570 ? 0.722 -16.926 -16.534 1.00 53.59 570 VAL A N 1
ATOM 4062 C CA . VAL A 1 570 ? 0.232 -18.274 -16.130 1.00 53.59 570 VAL A CA 1
ATOM 4063 C C . VAL A 1 570 ? 1.280 -19.295 -15.604 1.00 53.59 570 VAL A C 1
ATOM 4065 O O . VAL A 1 570 ? 0.946 -20.430 -15.304 1.00 53.59 570 VAL A O 1
ATOM 4068 N N . TYR A 1 571 ? 2.582 -18.984 -15.558 1.00 58.47 571 TYR A N 1
ATOM 4069 C CA . TYR A 1 571 ? 3.634 -19.989 -15.329 1.00 58.47 571 TYR A CA 1
ATOM 4070 C C . TYR A 1 571 ? 4.778 -19.569 -14.391 1.00 58.47 571 TYR A C 1
ATOM 4072 O O . TYR A 1 571 ? 5.794 -20.275 -14.378 1.00 58.47 571 TYR A O 1
ATOM 4080 N N . ALA A 1 572 ? 4.664 -18.456 -13.653 1.00 52.44 572 ALA A N 1
ATOM 4081 C CA . ALA A 1 572 ? 5.738 -17.986 -12.773 1.00 52.44 572 ALA A CA 1
ATOM 4082 C C . ALA A 1 572 ? 5.240 -17.575 -11.366 1.00 52.44 572 ALA A C 1
ATOM 4084 O O . ALA A 1 572 ? 4.228 -16.897 -11.281 1.00 52.44 572 ALA A O 1
ATOM 4085 N N . PRO A 1 573 ? 5.996 -17.863 -10.284 1.00 47.97 573 PRO A N 1
ATOM 4086 C CA . PRO A 1 573 ? 5.647 -17.506 -8.893 1.00 47.97 573 PRO A CA 1
ATOM 4087 C C . PRO A 1 573 ? 5.600 -16.002 -8.594 1.00 47.97 573 PRO A C 1
ATOM 4089 O O . PRO A 1 573 ? 5.277 -15.595 -7.496 1.00 47.97 573 PRO A O 1
ATOM 4092 N N . SER A 1 574 ? 6.016 -15.155 -9.536 1.00 51.47 574 SER A N 1
ATOM 4093 C CA . SER A 1 574 ? 6.049 -13.698 -9.361 1.00 51.47 574 SER A CA 1
ATOM 4094 C C . SER A 1 574 ? 4.779 -13.011 -9.867 1.00 51.47 574 SER A C 1
ATOM 4096 O O . SER A 1 574 ? 4.853 -11.843 -10.249 1.00 51.47 574 SER A O 1
ATOM 4098 N N . CYS A 1 575 ? 3.710 -13.776 -10.070 1.00 52.44 575 CYS A N 1
ATOM 4099 C CA . CYS A 1 575 ? 2.457 -13.313 -10.656 1.00 52.44 575 CYS A CA 1
ATOM 4100 C C . CYS A 1 575 ? 1.283 -13.424 -9.667 1.00 52.44 575 CYS A C 1
ATOM 4102 O O . CYS A 1 575 ? 0.193 -13.049 -10.059 1.00 52.44 575 CYS A O 1
ATOM 4104 N N . PHE A 1 576 ? 1.543 -13.919 -8.455 1.00 64.12 576 PHE A N 1
ATOM 4105 C CA . PHE A 1 576 ? 0.609 -14.041 -7.339 1.00 64.12 576 PHE A CA 1
ATOM 4106 C C . PHE A 1 576 ? 0.910 -12.866 -6.418 1.00 64.12 576 PHE A C 1
ATOM 4108 O O . PHE A 1 576 ? 2.077 -12.674 -6.046 1.00 64.12 576 PHE A O 1
ATOM 4115 N N . GLY A 1 577 ? -0.074 -12.000 -6.239 1.00 60.41 577 GLY A N 1
ATOM 4116 C CA . GLY A 1 577 ? 0.006 -10.839 -5.376 1.00 60.41 577 GLY A CA 1
ATOM 4117 C C . GLY A 1 577 ? -1.222 -10.867 -4.496 1.00 60.41 577 GLY A C 1
ATOM 4118 O O . GLY A 1 577 ? -2.311 -10.952 -5.035 1.00 60.41 577 GLY A O 1
ATOM 4119 N N . ASP A 1 578 ? -0.956 -10.852 -3.210 1.00 71.94 578 ASP A N 1
ATOM 4120 C CA . ASP A 1 578 ? -1.802 -10.363 -2.134 1.00 71.94 578 ASP A CA 1
ATOM 4121 C C . ASP A 1 578 ? -2.102 -8.869 -2.414 1.00 71.94 578 ASP A C 1
ATOM 4123 O O . ASP A 1 578 ? -1.159 -8.086 -2.654 1.00 71.94 578 ASP A O 1
ATOM 4127 N N . GLY A 1 579 ? -3.374 -8.540 -2.646 1.00 66.75 579 GLY A N 1
ATOM 4128 C CA . GLY A 1 579 ? -3.821 -7.263 -3.222 1.00 66.75 579 GLY A CA 1
ATOM 4129 C C . GLY A 1 579 ? -4.039 -6.174 -2.174 1.00 66.75 579 GLY A C 1
ATOM 4130 O O . GLY A 1 579 ? -3.634 -5.020 -2.376 1.00 66.75 579 GLY A O 1
ATOM 4131 N N . ASP A 1 580 ? -4.602 -6.611 -1.070 1.00 70.62 580 ASP A N 1
ATOM 4132 C CA . ASP A 1 580 ? -5.166 -5.960 0.106 1.00 70.62 580 ASP A CA 1
ATOM 4133 C C . ASP A 1 580 ? -4.232 -6.070 1.328 1.00 70.62 580 ASP A C 1
ATOM 4135 O O . ASP A 1 580 ? -4.084 -5.100 2.076 1.00 70.62 580 ASP A O 1
ATOM 4139 N N . GLY A 1 581 ? -3.428 -7.130 1.419 1.00 75.94 581 GLY A N 1
ATOM 4140 C CA . GLY A 1 581 ? -2.351 -7.288 2.398 1.00 75.94 581 GLY A CA 1
ATOM 4141 C C . GLY A 1 581 ? -2.669 -8.222 3.562 1.00 75.94 581 GLY A C 1
ATOM 4142 O O . GLY A 1 581 ? -1.938 -8.134 4.555 1.00 75.94 581 GLY A O 1
ATOM 4143 N N . ASP A 1 582 ? -3.713 -9.046 3.463 1.00 75.38 582 ASP A N 1
ATOM 4144 C CA . ASP A 1 582 ? -4.231 -9.928 4.522 1.00 75.38 582 ASP A CA 1
ATOM 4145 C C . ASP A 1 582 ? -3.389 -11.200 4.760 1.00 75.38 582 ASP A C 1
ATOM 4147 O O . ASP A 1 582 ? -3.493 -11.862 5.794 1.00 75.38 582 ASP A O 1
ATOM 4151 N N . GLY A 1 583 ? -2.475 -11.508 3.837 1.00 77.25 583 GLY A N 1
ATOM 4152 C CA . GLY A 1 583 ? -1.602 -12.682 3.890 1.00 77.25 583 GLY A CA 1
ATOM 4153 C C . GLY A 1 583 ? -2.042 -13.827 2.980 1.00 77.25 583 GLY A C 1
ATOM 4154 O O . GLY A 1 583 ? -1.215 -14.700 2.665 1.00 77.25 583 GLY A O 1
ATOM 4155 N N . LEU A 1 584 ? -3.265 -13.784 2.457 1.00 84.19 584 LEU A N 1
ATOM 4156 C CA . LEU A 1 584 ? -3.736 -14.673 1.415 1.00 84.19 584 LEU A CA 1
ATOM 4157 C C . LEU A 1 584 ? -3.317 -14.148 0.039 1.00 84.19 584 LEU A C 1
ATOM 4159 O O . LEU A 1 584 ? -2.644 -13.138 -0.155 1.00 84.19 584 LEU A O 1
ATOM 4163 N N . ASN A 1 585 ? -3.543 -14.963 -0.978 1.00 84.12 585 ASN A N 1
ATOM 4164 C CA . ASN A 1 585 ? -3.389 -14.508 -2.353 1.00 84.12 585 ASN A CA 1
ATOM 4165 C C . ASN A 1 585 ? -4.733 -14.708 -3.020 1.00 84.12 585 ASN A C 1
ATOM 4167 O O . ASN A 1 585 ? -5.322 -15.730 -2.720 1.00 84.12 585 ASN A O 1
ATOM 4171 N N . SER A 1 586 ? -5.102 -13.887 -4.007 1.00 85.50 586 SER A N 1
ATOM 4172 C CA . SER A 1 586 ? -6.419 -13.953 -4.680 1.00 85.50 586 SER A CA 1
ATOM 4173 C C . SER A 1 586 ? -6.900 -15.343 -5.134 1.00 85.50 586 SER A C 1
ATOM 4175 O O . SER A 1 586 ? -8.038 -15.499 -5.490 1.00 85.50 586 SER A O 1
ATOM 4177 N N . VAL A 1 587 ? -6.040 -16.365 -5.237 1.00 88.44 587 VAL A N 1
ATOM 4178 C CA . VAL A 1 587 ? -6.456 -17.751 -5.569 1.00 88.44 587 VAL A CA 1
ATOM 4179 C C . VAL A 1 587 ? -6.909 -18.562 -4.337 1.00 88.44 587 VAL A C 1
ATOM 4181 O O . VAL A 1 587 ? -7.284 -19.728 -4.449 1.00 88.44 587 VAL A O 1
ATOM 4184 N N . LEU A 1 588 ? -6.674 -18.028 -3.149 1.00 89.56 588 LEU A N 1
ATOM 4185 C CA . LEU A 1 588 ? -7.009 -18.594 -1.846 1.00 89.56 588 LEU A CA 1
ATOM 4186 C C . LEU A 1 588 ? -7.882 -17.627 -1.045 1.00 89.56 588 LEU A C 1
ATOM 4188 O O . LEU A 1 588 ? -8.126 -17.899 0.122 1.00 89.56 588 LEU A O 1
ATOM 4192 N N . ASP A 1 589 ? -8.252 -16.507 -1.650 1.00 91.62 589 ASP A N 1
ATOM 4193 C CA . ASP A 1 589 ? -8.792 -15.341 -0.978 1.00 91.62 589 ASP A CA 1
ATOM 4194 C C . ASP A 1 589 ? -10.127 -15.005 -1.650 1.00 91.62 589 ASP A C 1
ATOM 4196 O O . ASP A 1 589 ? -10.129 -14.529 -2.790 1.00 91.62 589 ASP A O 1
ATOM 4200 N N . PRO A 1 590 ? -11.244 -15.363 -1.001 1.00 93.00 590 PRO A N 1
ATOM 4201 C CA . PRO A 1 590 ? -12.566 -15.264 -1.596 1.00 93.00 590 PRO A CA 1
ATOM 4202 C C . PRO A 1 590 ? -13.113 -13.828 -1.698 1.00 93.00 590 PRO A C 1
ATOM 4204 O O . PRO A 1 590 ? -14.108 -13.641 -2.407 1.00 93.00 590 PRO A O 1
ATOM 4207 N N . ASP A 1 591 ? -12.501 -12.845 -1.030 1.00 92.81 591 ASP A N 1
ATOM 4208 C CA . ASP A 1 591 ? -12.854 -11.415 -1.050 1.00 92.81 591 ASP A CA 1
ATOM 4209 C C . ASP A 1 591 ? -11.573 -10.557 -1.111 1.00 92.81 591 ASP A C 1
ATOM 4211 O O . ASP A 1 591 ? -11.092 -10.027 -0.115 1.00 92.81 591 ASP A O 1
ATOM 4215 N N . SER A 1 592 ? -11.001 -10.416 -2.312 1.00 91.38 592 SER A N 1
ATOM 4216 C CA . SER A 1 592 ? -9.652 -9.866 -2.539 1.00 91.38 592 SER A CA 1
ATOM 4217 C C . SER A 1 592 ? -9.472 -8.373 -2.215 1.00 91.38 592 SER A C 1
ATOM 4219 O O . SER A 1 592 ? -8.380 -7.818 -2.438 1.00 91.38 592 SER A O 1
ATOM 4221 N N . ASP A 1 593 ? -10.515 -7.680 -1.761 1.00 90.50 593 ASP A N 1
ATOM 4222 C CA . ASP A 1 593 ? -10.433 -6.320 -1.231 1.00 90.50 593 ASP A CA 1
ATOM 4223 C C . ASP A 1 593 ? -11.142 -6.095 0.117 1.00 90.50 593 ASP A C 1
ATOM 4225 O O . ASP A 1 593 ? -11.116 -4.958 0.603 1.00 90.50 593 ASP A O 1
ATOM 4229 N N . ASN A 1 594 ? -11.617 -7.169 0.764 1.00 92.44 594 ASN A N 1
ATOM 4230 C CA . ASN A 1 594 ? -12.216 -7.204 2.105 1.00 92.44 594 ASN A CA 1
ATOM 4231 C C . ASN A 1 594 ? -13.360 -6.211 2.297 1.00 92.44 594 ASN A C 1
ATOM 4233 O O . ASN A 1 594 ? -13.429 -5.495 3.299 1.00 92.44 594 ASN A O 1
ATOM 4237 N N . ASP A 1 595 ? -14.249 -6.127 1.319 1.00 92.12 595 ASP A N 1
ATOM 4238 C CA . ASP A 1 595 ? -15.363 -5.185 1.355 1.00 92.12 595 ASP A CA 1
ATOM 4239 C C . ASP A 1 595 ? -16.699 -5.844 1.757 1.00 92.12 595 ASP A C 1
ATOM 4241 O O . ASP A 1 595 ? -17.721 -5.163 1.929 1.00 92.12 595 ASP A O 1
ATOM 4245 N N . GLY A 1 596 ? -16.665 -7.169 1.947 1.00 91.69 596 GLY A N 1
ATOM 4246 C CA . GLY A 1 596 ? -17.779 -8.044 2.278 1.00 91.69 596 GLY A CA 1
ATOM 4247 C C . GLY A 1 596 ? -18.396 -8.735 1.060 1.00 91.69 596 GLY A C 1
ATOM 4248 O O . GLY A 1 596 ? -19.251 -9.607 1.234 1.00 91.69 596 GLY A O 1
ATOM 4249 N N . LEU A 1 597 ? -18.026 -8.379 -0.173 1.00 93.94 597 LEU A N 1
ATOM 4250 C CA . LEU A 1 597 ? -18.623 -8.889 -1.404 1.00 93.94 597 LEU A CA 1
ATOM 4251 C C . LEU A 1 597 ? -17.645 -9.784 -2.177 1.00 93.94 597 LEU A C 1
ATOM 4253 O O . LEU A 1 597 ? -16.824 -9.312 -2.941 1.00 93.94 597 LEU A O 1
ATOM 4257 N N . LEU A 1 598 ? -17.848 -11.105 -2.106 1.00 94.94 598 LEU A N 1
ATOM 4258 C CA . LEU A 1 598 ? -16.943 -12.080 -2.740 1.00 94.94 598 LEU A CA 1
ATOM 4259 C C . LEU A 1 598 ? -16.640 -11.808 -4.230 1.00 94.94 598 LEU A C 1
ATOM 4261 O O . LEU A 1 598 ? -17.569 -11.574 -5.023 1.00 94.94 598 LEU A O 1
ATOM 4265 N N . ASP A 1 599 ? -15.389 -12.033 -4.637 1.00 93.94 599 ASP A N 1
ATOM 4266 C CA . ASP A 1 599 ? -14.830 -11.842 -5.987 1.00 93.94 599 ASP A CA 1
ATOM 4267 C C . ASP A 1 599 ? -15.756 -12.378 -7.102 1.00 93.94 599 ASP A C 1
ATOM 4269 O O . ASP A 1 599 ? -16.068 -11.733 -8.122 1.00 93.94 599 ASP A O 1
ATOM 4273 N N . GLY A 1 600 ? -16.265 -13.598 -6.920 1.00 94.06 600 GLY A N 1
ATOM 4274 C CA . GLY A 1 600 ? -17.183 -14.244 -7.848 1.00 94.06 600 GLY A CA 1
ATOM 4275 C C . GLY A 1 600 ? -18.501 -13.502 -8.034 1.00 94.06 600 GLY A C 1
ATOM 4276 O O . GLY A 1 600 ? -19.022 -13.448 -9.164 1.00 94.06 600 GLY A O 1
ATOM 4277 N N . THR A 1 601 ? -19.033 -12.903 -6.973 1.00 95.62 601 THR A N 1
ATOM 4278 C CA . THR A 1 601 ? -20.246 -12.076 -6.990 1.00 95.62 601 THR A CA 1
ATOM 4279 C C . THR A 1 601 ? -20.002 -10.802 -7.783 1.00 95.62 601 THR A C 1
ATOM 4281 O O . THR A 1 601 ? -20.736 -10.510 -8.738 1.00 95.62 601 THR A O 1
ATOM 4284 N N . GLU A 1 602 ? -18.917 -10.106 -7.478 1.00 95.06 602 GLU A N 1
ATOM 4285 C CA . GLU A 1 602 ? -18.516 -8.847 -8.101 1.00 95.06 602 GLU A CA 1
ATOM 4286 C C . GLU A 1 602 ? -18.245 -8.984 -9.600 1.00 95.06 602 GLU A C 1
ATOM 4288 O O . GLU A 1 602 ? -18.687 -8.190 -10.445 1.00 95.06 602 GLU A O 1
ATOM 4293 N N . MET A 1 603 ? -17.597 -10.082 -9.987 1.00 93.62 603 MET A N 1
ATOM 4294 C CA . MET A 1 603 ? -17.344 -10.419 -11.386 1.00 93.62 603 MET A CA 1
ATOM 4295 C C . MET A 1 603 ? -18.602 -10.917 -12.129 1.00 93.62 603 MET A C 1
ATOM 4297 O O . MET A 1 603 ? -18.594 -11.055 -13.372 1.00 93.62 603 MET A O 1
ATOM 4301 N N . GLY A 1 604 ? -19.702 -11.160 -11.410 1.00 93.69 604 GLY A N 1
ATOM 4302 C CA . GLY A 1 604 ? -21.008 -11.561 -11.932 1.00 93.69 604 GLY A CA 1
ATOM 4303 C C . GLY A 1 604 ? -21.122 -13.050 -12.283 1.00 93.69 604 GLY A C 1
ATOM 4304 O O . GLY A 1 604 ? -21.704 -13.414 -13.327 1.00 93.69 604 GLY A O 1
ATOM 4305 N N . PHE A 1 605 ? -20.503 -13.923 -11.484 1.00 93.69 605 PHE A N 1
ATOM 4306 C CA . PHE A 1 605 ? -20.553 -15.381 -11.611 1.00 93.69 605 PHE A CA 1
ATOM 4307 C C . PHE A 1 605 ? -21.675 -16.015 -10.770 1.00 93.69 605 PHE A C 1
ATOM 4309 O O . PHE A 1 605 ? -22.195 -15.455 -9.823 1.00 93.69 605 PHE A O 1
ATOM 4316 N N . ASP A 1 606 ? -22.147 -17.197 -11.193 1.00 88.06 606 ASP A N 1
ATOM 4317 C CA . ASP A 1 606 ? -23.367 -17.828 -10.654 1.00 88.06 606 ASP A CA 1
ATOM 4318 C C . ASP A 1 606 ? -23.110 -19.114 -9.845 1.00 88.06 606 ASP A C 1
ATOM 4320 O O . ASP A 1 606 ? -23.963 -20.016 -9.873 1.00 88.06 606 ASP A O 1
ATOM 4324 N N . CYS A 1 607 ? -21.928 -19.237 -9.217 1.00 92.94 607 CYS A N 1
ATOM 4325 C CA . CYS A 1 607 ? -21.450 -20.405 -8.446 1.00 92.94 607 CYS A CA 1
ATOM 4326 C C . CYS A 1 607 ? -21.689 -21.751 -9.155 1.00 92.94 607 CYS A C 1
ATOM 4328 O O . CYS A 1 607 ? -22.042 -22.772 -8.558 1.00 92.94 607 CYS A O 1
ATOM 4330 N N . SER A 1 608 ? -21.690 -21.754 -10.495 1.00 90.31 608 SER A N 1
ATOM 4331 C CA . SER A 1 608 ? -22.163 -22.909 -11.271 1.00 90.31 608 SER A CA 1
ATOM 4332 C C . SER A 1 608 ? -21.053 -23.849 -11.713 1.00 90.31 608 SER A C 1
ATOM 4334 O O . SER A 1 608 ? -21.341 -24.850 -12.406 1.00 90.31 608 SER A O 1
ATOM 4336 N N . HIS A 1 609 ? -19.805 -23.541 -11.350 1.00 90.44 609 HIS A N 1
ATOM 4337 C CA . HIS A 1 609 ? -18.705 -24.458 -11.558 1.00 90.44 609 HIS A CA 1
ATOM 4338 C C . HIS A 1 609 ? -18.926 -25.719 -10.692 1.00 90.44 609 HIS A C 1
ATOM 4340 O O . HIS A 1 609 ? -19.634 -25.684 -9.693 1.00 90.44 609 HIS A O 1
ATOM 4346 N N . PRO A 1 610 ? -18.533 -26.920 -11.158 1.00 90.44 610 PRO A N 1
ATOM 4347 C CA . PRO A 1 610 ? -18.771 -28.148 -10.397 1.00 90.44 610 PRO A CA 1
ATOM 4348 C C . PRO A 1 610 ? -17.856 -28.342 -9.195 1.00 90.44 610 PRO A C 1
ATOM 4350 O O . PRO A 1 610 ? -18.092 -29.330 -8.493 1.00 90.44 610 PRO A O 1
ATOM 4353 N N . ASP A 1 611 ? -16.809 -27.527 -9.122 1.00 92.62 611 ASP A N 1
ATOM 4354 C CA . ASP A 1 611 ? -15.727 -27.652 -8.161 1.00 92.62 611 ASP A CA 1
ATOM 4355 C C . ASP A 1 611 ? -15.919 -26.606 -7.029 1.00 92.62 611 ASP A C 1
ATOM 4357 O O . ASP A 1 611 ? -15.855 -27.052 -5.902 1.00 92.62 611 ASP A O 1
ATOM 4361 N N . THR A 1 612 ? -16.514 -25.422 -7.301 1.00 94.25 612 THR A N 1
ATOM 4362 C CA . THR A 1 612 ? -17.100 -24.521 -6.274 1.00 94.25 612 THR A CA 1
ATOM 4363 C C . THR A 1 612 ? -18.060 -25.224 -5.300 1.00 94.25 612 THR A C 1
ATOM 4365 O O . THR A 1 612 ? -19.087 -25.805 -5.723 1.00 94.25 612 THR A O 1
ATOM 4368 N N . ASP A 1 613 ? -17.814 -25.091 -4.001 1.00 90.62 613 ASP A N 1
ATOM 4369 C CA . ASP A 1 613 ? -18.792 -25.332 -2.952 1.00 90.62 613 ASP A CA 1
ATOM 4370 C C . ASP A 1 613 ? -19.784 -24.170 -2.855 1.00 90.62 613 ASP A C 1
ATOM 4372 O O . ASP A 1 613 ? -19.530 -23.075 -2.381 1.00 90.62 613 ASP A O 1
ATOM 4376 N N . VAL A 1 614 ? -21.018 -24.452 -3.257 1.00 87.38 614 VAL A N 1
ATOM 4377 C CA . VAL A 1 614 ? -22.127 -23.491 -3.220 1.00 87.38 614 VAL A CA 1
ATOM 4378 C C . VAL A 1 614 ? -22.556 -23.074 -1.806 1.00 87.38 614 VAL A C 1
ATOM 4380 O O . VAL A 1 614 ? -23.547 -22.354 -1.692 1.00 87.38 614 VAL A O 1
ATOM 4383 N N . ALA A 1 615 ? -21.942 -23.631 -0.760 1.00 84.44 615 ALA A N 1
ATOM 4384 C CA . ALA A 1 615 ? -22.105 -23.172 0.615 1.00 84.44 615 ALA A CA 1
ATOM 4385 C C . ALA A 1 615 ? -21.213 -21.963 0.940 1.00 84.44 615 ALA A C 1
ATOM 4387 O O . ALA A 1 615 ? -21.650 -21.146 1.736 1.00 84.44 615 ALA A O 1
ATOM 4388 N N . ARG A 1 616 ? -20.052 -21.840 0.281 1.00 86.50 616 ARG A N 1
ATOM 4389 C CA . ARG A 1 616 ? -19.052 -20.772 0.464 1.00 86.50 616 ARG A CA 1
ATOM 4390 C C . ARG A 1 616 ? -19.062 -19.719 -0.653 1.00 86.50 616 ARG A C 1
ATOM 4392 O O . ARG A 1 616 ? -18.275 -18.797 -0.654 1.00 86.50 616 ARG A O 1
ATOM 4399 N N . CYS A 1 617 ? -20.010 -19.841 -1.581 1.00 91.62 617 CYS A N 1
ATOM 4400 C CA . CYS A 1 617 ? -20.168 -18.940 -2.717 1.00 91.62 617 CYS A CA 1
ATOM 4401 C C . CYS A 1 617 ? -21.512 -18.217 -2.673 1.00 91.62 617 CYS A C 1
ATOM 4403 O O . CYS A 1 617 ? -22.570 -18.867 -2.578 1.00 91.62 617 CYS A O 1
ATOM 4405 N N . VAL A 1 618 ? -21.503 -16.904 -2.904 1.00 93.69 618 VAL A N 1
ATOM 4406 C CA . VAL A 1 618 ? -22.722 -16.120 -3.115 1.00 93.69 618 VAL A CA 1
ATOM 4407 C C . VAL A 1 618 ? -22.978 -15.931 -4.621 1.00 93.69 618 VAL A C 1
ATOM 4409 O O . VAL A 1 618 ? -22.168 -15.389 -5.359 1.00 93.69 618 VAL A O 1
ATOM 4412 N N . PRO A 1 619 ? -24.090 -16.452 -5.179 1.00 93.50 619 PRO A N 1
ATOM 4413 C CA . PRO A 1 619 ? -24.312 -16.380 -6.619 1.00 93.50 619 PRO A CA 1
ATOM 4414 C C . PRO A 1 619 ? -24.899 -15.032 -7.031 1.00 93.50 619 PRO A C 1
ATOM 4416 O O . PRO A 1 619 ? -26.038 -14.735 -6.659 1.00 93.50 619 PRO A O 1
ATOM 4419 N N . ASP A 1 620 ? -24.245 -14.344 -7.969 1.00 94.56 620 ASP A N 1
ATOM 4420 C CA . ASP A 1 620 ? -24.750 -13.081 -8.510 1.00 94.56 620 ASP A CA 1
ATOM 4421 C C . ASP A 1 620 ? -26.175 -13.230 -9.091 1.00 94.56 620 ASP A C 1
ATOM 4423 O O . ASP A 1 620 ? -26.498 -14.011 -10.014 1.00 94.56 620 ASP A O 1
ATOM 4427 N N . ALA A 1 621 ? -27.082 -12.451 -8.512 1.00 95.00 621 ALA A N 1
ATOM 4428 C CA . ALA A 1 621 ? -28.508 -12.530 -8.732 1.00 95.00 621 ALA A CA 1
ATOM 4429 C C . ALA A 1 621 ? -28.953 -11.897 -10.057 1.00 95.00 621 ALA A C 1
ATOM 4431 O O . ALA A 1 621 ? -30.073 -12.199 -10.531 1.00 95.00 621 ALA A O 1
ATOM 4432 N N . ASP A 1 622 ? -28.128 -11.067 -10.710 1.00 92.50 622 ASP A N 1
ATOM 4433 C CA . ASP A 1 622 ? -28.466 -10.431 -11.988 1.00 92.50 622 ASP A CA 1
ATOM 4434 C C . ASP A 1 622 ? -27.648 -10.823 -13.221 1.00 92.50 622 ASP A C 1
ATOM 4436 O O . ASP A 1 622 ? -28.075 -10.515 -14.355 1.00 92.50 622 ASP A O 1
ATOM 4440 N N . MET A 1 623 ? -26.666 -11.705 -13.042 1.00 89.50 623 MET A N 1
ATOM 4441 C CA . MET A 1 623 ? -25.806 -12.291 -14.077 1.00 89.50 623 MET A CA 1
ATOM 4442 C C . MET A 1 623 ? -24.925 -11.235 -14.777 1.00 89.50 623 MET A C 1
ATOM 4444 O O . MET A 1 623 ? -24.925 -11.165 -16.026 1.00 89.50 623 MET A O 1
ATOM 4448 N N . GLY A 1 624 ? -24.228 -10.423 -13.983 1.00 88.75 624 GLY A N 1
ATOM 4449 C CA . GLY A 1 624 ? -23.222 -9.424 -14.332 1.00 88.75 624 GLY A CA 1
ATOM 4450 C C . GLY A 1 624 ? -23.822 -8.193 -14.994 1.00 88.75 624 GLY A C 1
ATOM 4451 O O . GLY A 1 624 ? -23.305 -7.701 -16.012 1.00 88.75 624 GLY A O 1
ATOM 4452 N N . ALA A 1 625 ? -25.022 -7.788 -14.574 1.00 88.81 625 ALA A N 1
ATOM 4453 C CA . ALA A 1 625 ? -25.612 -6.523 -14.991 1.00 88.81 625 ALA A CA 1
ATOM 4454 C C . ALA A 1 625 ? -25.142 -5.360 -14.108 1.00 88.81 625 ALA A C 1
ATOM 4456 O O . ALA A 1 625 ? -24.970 -4.277 -14.689 1.00 88.81 625 ALA A O 1
ATOM 4457 N N . THR A 1 626 ? -24.896 -5.618 -12.826 1.00 90.56 626 THR A N 1
ATOM 4458 C CA . THR A 1 626 ? -23.998 -4.862 -11.941 1.00 90.56 626 THR A CA 1
ATOM 4459 C C . THR A 1 626 ? -22.725 -5.697 -11.734 1.00 90.56 626 THR A C 1
ATOM 4461 O O . THR A 1 626 ? -22.786 -6.917 -11.849 1.00 90.56 626 THR A O 1
ATOM 4464 N N . THR A 1 627 ? -21.570 -5.036 -11.653 1.00 93.19 627 THR A N 1
ATOM 4465 C CA . THR A 1 627 ? -20.249 -5.648 -11.416 1.00 93.19 627 THR A CA 1
ATOM 4466 C C . THR A 1 627 ? -19.327 -4.564 -10.879 1.00 93.19 627 THR A C 1
ATOM 4468 O O . THR A 1 627 ? -19.310 -3.478 -11.484 1.00 93.19 627 THR A O 1
ATOM 4471 N N . THR A 1 628 ? -18.539 -4.903 -9.882 1.00 94.50 628 THR A N 1
ATOM 4472 C CA . THR A 1 628 ? -17.528 -4.086 -9.197 1.00 94.50 628 THR A CA 1
ATOM 4473 C C . THR A 1 628 ? -16.126 -4.604 -9.559 1.00 94.50 628 THR A C 1
ATOM 4475 O O . THR A 1 628 ? -16.007 -5.425 -10.489 1.00 94.50 628 THR A O 1
ATOM 4478 N N . ASP A 1 629 ? -15.062 -3.981 -9.054 1.00 92.25 629 ASP A N 1
ATOM 4479 C CA . ASP A 1 629 ? -13.675 -4.406 -9.283 1.00 92.25 629 ASP A CA 1
ATOM 4480 C C . ASP A 1 629 ? -13.161 -5.095 -8.010 1.00 92.25 629 ASP A C 1
ATOM 4482 O O . ASP A 1 629 ? -12.914 -4.361 -7.071 1.00 92.25 629 ASP A O 1
ATOM 4486 N N . PRO A 1 630 ? -12.914 -6.421 -8.025 1.00 92.88 630 PRO A N 1
ATOM 4487 C CA . PRO A 1 630 ? -12.556 -7.243 -6.849 1.00 92.88 630 PRO A CA 1
ATOM 4488 C C . PRO A 1 630 ? -11.151 -7.000 -6.285 1.00 92.88 630 PRO A C 1
ATOM 4490 O O . PRO A 1 630 ? -10.414 -7.904 -5.928 1.00 92.88 630 PRO A O 1
ATOM 4493 N N . LEU A 1 631 ? -10.641 -5.789 -6.440 1.00 90.62 631 LEU A N 1
ATOM 4494 C CA . LEU A 1 631 ? -9.337 -5.347 -5.947 1.00 90.62 631 LEU A CA 1
ATOM 4495 C C . LEU A 1 631 ? -9.426 -3.872 -5.503 1.00 90.62 631 LEU A C 1
ATOM 4497 O O . LEU A 1 631 ? -8.398 -3.179 -5.460 1.00 90.62 631 LEU A O 1
ATOM 4501 N N . ASP A 1 632 ? -10.640 -3.350 -5.359 1.00 90.88 632 ASP A N 1
ATOM 4502 C CA . ASP A 1 632 ? -11.002 -1.959 -5.134 1.00 90.88 632 ASP A CA 1
ATOM 4503 C C . ASP A 1 632 ? -12.344 -1.890 -4.385 1.00 90.88 632 ASP A C 1
ATOM 4505 O O . ASP A 1 632 ? -13.367 -1.601 -5.000 1.00 90.88 632 ASP A O 1
ATOM 4509 N N . ALA A 1 633 ? -12.282 -2.041 -3.057 1.00 92.19 633 ALA A N 1
ATOM 4510 C CA . ALA A 1 633 ? -13.411 -2.047 -2.118 1.00 92.19 633 ALA A CA 1
ATOM 4511 C C . ALA A 1 633 ? -14.426 -0.888 -2.257 1.00 92.19 633 ALA A C 1
ATOM 4513 O O . ALA A 1 633 ? -15.485 -0.921 -1.651 1.00 92.19 633 ALA A O 1
ATOM 4514 N N . ASP A 1 634 ? -14.103 0.181 -2.995 1.00 92.19 634 ASP A N 1
ATOM 4515 C CA . ASP A 1 634 ? -15.019 1.266 -3.377 1.00 92.19 634 ASP A CA 1
ATOM 4516 C C . ASP A 1 634 ? -14.831 1.563 -4.875 1.00 92.19 634 ASP A C 1
ATOM 4518 O O . ASP A 1 634 ? -14.134 2.506 -5.282 1.00 92.19 634 ASP A O 1
ATOM 4522 N N . SER A 1 635 ? -15.474 0.761 -5.730 1.00 92.62 635 SER A N 1
ATOM 4523 C CA . SER A 1 635 ? -15.357 0.808 -7.201 1.00 92.62 635 SER A CA 1
ATOM 4524 C C . SER A 1 635 ? -15.711 2.166 -7.834 1.00 92.62 635 SER A C 1
ATOM 4526 O O . SER A 1 635 ? -15.490 2.433 -9.034 1.00 92.62 635 SER A O 1
ATOM 4528 N N . ASP A 1 636 ? -16.359 3.019 -7.061 1.00 88.31 636 ASP A N 1
ATOM 4529 C CA . ASP A 1 636 ? -17.051 4.231 -7.445 1.00 88.31 636 ASP A CA 1
ATOM 4530 C C . ASP A 1 636 ? -16.276 5.503 -7.002 1.00 88.31 636 ASP A C 1
ATOM 4532 O O . ASP A 1 636 ? -16.423 6.565 -7.646 1.00 88.31 636 ASP A O 1
ATOM 4536 N N . ASP A 1 637 ? -15.345 5.363 -6.050 1.00 88.44 637 ASP A N 1
ATOM 4537 C CA . ASP A 1 637 ? -14.665 6.414 -5.282 1.00 88.44 637 ASP A CA 1
ATOM 4538 C C . ASP A 1 637 ? -15.668 7.301 -4.489 1.00 88.44 637 ASP A C 1
ATOM 4540 O O . ASP A 1 637 ? -15.538 8.544 -4.479 1.00 88.44 637 ASP A O 1
ATOM 4544 N N . GLY A 1 638 ? -16.724 6.699 -3.934 1.00 84.12 638 GLY A N 1
ATOM 4545 C CA . GLY A 1 638 ? -17.846 7.340 -3.236 1.00 84.12 638 GLY A CA 1
ATOM 4546 C C . GLY A 1 638 ? -17.682 7.488 -1.724 1.00 84.12 638 GLY A C 1
ATOM 4547 O O . GLY A 1 638 ? -18.189 8.463 -1.151 1.00 84.12 638 GLY A O 1
ATOM 4548 N N . GLY A 1 639 ? -16.862 6.630 -1.117 1.00 85.50 639 GLY A N 1
ATOM 4549 C CA . GLY A 1 639 ? -16.585 6.566 0.317 1.00 85.50 639 GLY A CA 1
ATOM 4550 C C . GLY A 1 639 ? -17.448 5.570 1.095 1.00 85.50 639 GLY A C 1
ATOM 4551 O O . GLY A 1 639 ? -17.451 5.660 2.318 1.00 85.50 639 GLY A O 1
ATOM 4552 N N . VAL A 1 640 ? -18.176 4.683 0.415 1.00 90.38 640 VAL A N 1
ATOM 4553 C CA . VAL A 1 640 ? -18.894 3.530 0.985 1.00 90.38 640 VAL A CA 1
ATOM 4554 C C . VAL A 1 640 ? -18.402 2.291 0.239 1.00 90.38 640 VAL A C 1
ATOM 4556 O O . VAL A 1 640 ? -18.181 2.396 -0.966 1.00 90.38 640 VAL A O 1
ATOM 4559 N N . SER A 1 641 ? -18.200 1.166 0.932 1.00 93.00 641 SER A N 1
ATOM 4560 C CA . SER A 1 641 ? -17.738 -0.060 0.277 1.00 93.00 641 SER A CA 1
ATOM 4561 C C . SER A 1 641 ? -18.789 -0.669 -0.651 1.00 93.00 641 SER A C 1
ATOM 4563 O O . SER A 1 641 ? -19.992 -0.487 -0.422 1.00 93.00 641 SER A O 1
ATOM 4565 N N . ASP A 1 642 ? -18.375 -1.415 -1.678 1.00 93.69 642 ASP A N 1
ATOM 4566 C CA . ASP A 1 642 ? -19.318 -2.020 -2.619 1.00 93.69 642 ASP A CA 1
ATOM 4567 C C . ASP A 1 642 ? -20.240 -3.033 -1.911 1.00 93.69 642 ASP A C 1
ATOM 4569 O O . ASP A 1 642 ? -21.453 -3.049 -2.176 1.00 93.69 642 ASP A O 1
ATOM 4573 N N . GLY A 1 643 ? -19.717 -3.789 -0.940 1.00 93.06 643 GLY A N 1
ATOM 4574 C CA . GLY A 1 643 ? -20.493 -4.638 -0.030 1.00 93.06 643 GLY A CA 1
ATOM 4575 C C . GLY A 1 643 ? -21.512 -3.870 0.824 1.00 93.06 643 GLY A C 1
ATOM 4576 O O . GLY A 1 643 ? -22.673 -4.280 0.922 1.00 93.06 643 GLY A O 1
ATOM 4577 N N . SER A 1 644 ? -21.155 -2.700 1.366 1.00 94.19 644 SER A N 1
ATOM 4578 C CA . SER A 1 644 ? -22.096 -1.837 2.109 1.00 94.19 644 SER A CA 1
ATOM 4579 C C . SER A 1 644 ? -23.171 -1.212 1.210 1.00 94.19 644 SER A C 1
ATOM 4581 O O . SER A 1 644 ? -24.301 -0.950 1.639 1.00 94.19 644 SER A O 1
ATOM 4583 N N . GLU A 1 645 ? -22.869 -0.997 -0.069 1.00 92.81 645 GLU A N 1
ATOM 4584 C CA . GLU A 1 645 ? -23.855 -0.556 -1.055 1.00 92.81 645 GLU A CA 1
ATOM 4585 C C . GLU A 1 645 ? -24.794 -1.688 -1.516 1.00 92.81 645 GLU A C 1
ATOM 4587 O O . GLU A 1 645 ? -25.946 -1.415 -1.885 1.00 92.81 645 GLU A O 1
ATOM 4592 N N . ASP A 1 646 ? -24.348 -2.947 -1.440 1.00 92.69 646 ASP A N 1
ATOM 4593 C CA . ASP A 1 646 ? -25.106 -4.177 -1.700 1.00 92.69 646 ASP A CA 1
ATOM 4594 C C . ASP A 1 646 ? -25.320 -4.998 -0.419 1.00 92.69 646 ASP A C 1
ATOM 4596 O O . ASP A 1 646 ? -24.897 -6.141 -0.312 1.00 92.69 646 ASP A O 1
ATOM 4600 N N . HIS A 1 647 ? -26.063 -4.441 0.538 1.00 87.44 647 HIS A N 1
ATOM 4601 C CA . HIS A 1 647 ? -26.281 -4.995 1.887 1.00 87.44 647 HIS A CA 1
ATOM 4602 C C . HIS A 1 647 ? -26.756 -6.467 2.000 1.00 87.44 647 HIS A C 1
ATOM 4604 O O . HIS A 1 647 ? -26.986 -6.963 3.100 1.00 87.44 647 HIS A O 1
ATOM 4610 N N . ASN A 1 648 ? -27.109 -7.143 0.901 1.00 90.25 648 ASN A N 1
ATOM 4611 C CA . ASN A 1 648 ? -27.477 -8.566 0.915 1.00 90.25 648 ASN A CA 1
ATOM 4612 C C . ASN A 1 648 ? -26.490 -9.459 0.144 1.00 90.25 648 ASN A C 1
ATOM 4614 O O . ASN A 1 648 ? -26.744 -10.662 0.000 1.00 90.25 648 ASN A O 1
ATOM 4618 N N . LEU A 1 649 ? -25.418 -8.838 -0.345 1.00 94.06 649 LEU A N 1
ATOM 4619 C CA . LEU A 1 649 ? -24.258 -9.403 -1.006 1.00 94.06 649 LEU A CA 1
ATOM 4620 C C . LEU A 1 649 ? -24.610 -10.243 -2.248 1.00 94.06 649 LEU A C 1
ATOM 4622 O O . LEU A 1 649 ? -23.907 -11.188 -2.585 1.00 94.06 649 LEU A O 1
ATOM 4626 N N . ASP A 1 650 ? -25.728 -9.952 -2.943 1.00 93.69 650 ASP A N 1
ATOM 4627 C CA . ASP A 1 650 ? -26.200 -10.746 -4.099 1.00 93.69 650 ASP A CA 1
ATOM 4628 C C . ASP A 1 650 ? -25.751 -10.232 -5.474 1.00 93.69 650 ASP A C 1
ATOM 4630 O O . ASP A 1 650 ? -26.228 -10.736 -6.502 1.00 93.69 650 ASP A O 1
ATOM 4634 N N . GLY A 1 651 ? -24.852 -9.250 -5.515 1.00 92.94 651 GLY A N 1
ATOM 4635 C CA . GLY A 1 651 ? -24.278 -8.637 -6.716 1.00 92.94 651 GLY A CA 1
ATOM 4636 C C . GLY A 1 651 ? -25.280 -7.824 -7.534 1.00 92.94 651 GLY A C 1
ATOM 4637 O O . GLY A 1 651 ? -25.026 -7.473 -8.695 1.00 92.94 651 GLY A O 1
ATOM 4638 N N . LYS A 1 652 ? -26.482 -7.564 -7.003 1.00 94.31 652 LYS A N 1
ATOM 4639 C CA . LYS A 1 652 ? -27.573 -6.942 -7.756 1.00 94.31 652 LYS A CA 1
ATOM 4640 C C . LYS A 1 652 ? -28.276 -5.871 -6.947 1.00 94.31 652 LYS A C 1
ATOM 4642 O O . LYS A 1 652 ? -29.253 -6.160 -6.261 1.00 94.31 652 LYS A O 1
ATOM 4647 N N . LEU A 1 653 ? -28.063 -4.651 -7.446 1.00 91.69 653 LEU A N 1
ATOM 4648 C CA . LEU A 1 653 ? -28.845 -3.447 -7.168 1.00 91.69 653 LEU A CA 1
ATOM 4649 C C . LEU A 1 653 ? -30.368 -3.681 -7.084 1.00 91.69 653 LEU A C 1
ATOM 4651 O O . LEU A 1 653 ? -31.124 -3.685 -8.084 1.00 91.69 653 LEU A O 1
ATOM 4655 N N . ASP A 1 654 ? -30.835 -3.796 -5.855 1.00 89.25 654 ASP A N 1
ATOM 4656 C CA . ASP A 1 654 ? -32.190 -4.045 -5.426 1.00 89.25 654 ASP A CA 1
ATOM 4657 C C . ASP A 1 654 ? -32.862 -2.779 -4.859 1.00 89.25 654 ASP A C 1
ATOM 4659 O O . ASP A 1 654 ? -32.304 -1.687 -4.773 1.00 89.25 654 ASP A O 1
ATOM 4663 N N . PRO A 1 655 ? -34.187 -2.813 -4.616 1.00 86.75 655 PRO A N 1
ATOM 4664 C CA . PRO A 1 655 ? -34.893 -1.657 -4.076 1.00 86.75 655 PRO A CA 1
ATOM 4665 C C . PRO A 1 655 ? -34.607 -1.426 -2.582 1.00 86.75 655 PRO A C 1
ATOM 4667 O O . PRO A 1 655 ? -35.438 -1.803 -1.756 1.00 86.75 655 PRO A O 1
ATOM 4670 N N . GLY A 1 656 ? -33.551 -0.694 -2.262 1.00 79.81 656 GLY A N 1
ATOM 4671 C CA . GLY A 1 656 ? -33.157 -0.364 -0.887 1.00 79.81 656 GLY A CA 1
ATOM 4672 C C . GLY A 1 656 ? -31.721 0.133 -0.872 1.00 79.81 656 GLY A C 1
ATOM 4673 O O . GLY A 1 656 ? -31.493 1.222 -0.367 1.00 79.81 656 GLY A O 1
ATOM 4674 N N . GLU A 1 657 ? -30.891 -0.613 -1.592 1.00 90.38 657 GLU A N 1
ATOM 4675 C CA . GLU A 1 657 ? -29.471 -0.428 -1.899 1.00 90.38 657 GLU A CA 1
ATOM 4676 C C . GLU A 1 657 ? -29.151 0.822 -2.723 1.00 90.38 657 GLU A C 1
ATOM 4678 O O . GLU A 1 657 ? -30.002 1.347 -3.477 1.00 90.38 657 GLU A O 1
ATOM 4683 N N . THR A 1 658 ? -27.902 1.254 -2.579 1.00 90.19 658 THR A N 1
ATOM 4684 C CA . THR A 1 658 ? -27.219 2.238 -3.422 1.00 90.19 658 THR A CA 1
ATOM 4685 C C . THR A 1 658 ? -26.461 1.517 -4.546 1.00 90.19 658 THR A C 1
ATOM 4687 O O . THR A 1 658 ? -26.520 0.297 -4.654 1.00 90.19 658 THR A O 1
ATOM 4690 N N . ASP A 1 659 ? -25.975 2.258 -5.545 1.00 89.50 659 ASP A N 1
ATOM 4691 C CA . ASP A 1 659 ? -25.428 1.677 -6.781 1.00 89.50 659 ASP A CA 1
ATOM 4692 C C . ASP A 1 659 ? -23.898 1.777 -6.733 1.00 89.50 659 ASP A C 1
ATOM 4694 O O . ASP A 1 659 ? -23.420 2.862 -7.071 1.00 89.50 659 ASP A O 1
ATOM 4698 N N . PRO A 1 660 ? -23.159 0.669 -6.485 1.00 91.12 660 PRO A N 1
ATOM 4699 C CA . PRO A 1 660 ? -21.692 0.656 -6.299 1.00 91.12 660 PRO A CA 1
ATOM 4700 C C . PRO A 1 660 ? -20.876 1.027 -7.551 1.00 91.12 660 PRO A C 1
ATOM 4702 O O . PRO A 1 660 ? -19.695 0.763 -7.719 1.00 91.12 660 PRO A O 1
ATOM 4705 N N . THR A 1 661 ? -21.522 1.604 -8.566 1.00 88.44 661 THR A N 1
ATOM 4706 C CA . THR A 1 661 ? -20.887 2.022 -9.823 1.00 88.44 661 THR A CA 1
ATOM 4707 C C . THR A 1 661 ? -21.239 3.459 -10.217 1.00 88.44 661 THR A C 1
ATOM 4709 O O . THR A 1 661 ? -21.018 3.895 -11.368 1.00 88.44 661 THR A O 1
ATOM 4712 N N . ALA A 1 662 ? -21.861 4.208 -9.309 1.00 82.88 662 ALA A N 1
ATOM 4713 C CA . ALA A 1 662 ? -22.470 5.506 -9.547 1.00 82.88 662 ALA A CA 1
ATOM 4714 C C . ALA A 1 662 ? -21.503 6.700 -9.661 1.00 82.88 662 ALA A C 1
ATOM 4716 O O . ALA A 1 662 ? -21.939 7.763 -10.103 1.00 82.88 662 ALA A O 1
ATOM 4717 N N . GLY A 1 663 ? -20.201 6.557 -9.472 1.00 67.88 663 GLY A N 1
ATOM 4718 C CA . GLY A 1 663 ? -19.157 7.544 -9.733 1.00 67.88 663 GLY A CA 1
ATOM 4719 C C . GLY A 1 663 ? -19.161 8.756 -8.798 1.00 67.88 663 GLY A C 1
ATOM 4720 O O . GLY A 1 663 ? -19.801 9.779 -9.107 1.00 67.88 663 GLY A O 1
ATOM 4721 N N . GLN A 1 664 ? -18.262 8.709 -7.816 1.00 74.06 664 GLN A N 1
ATOM 4722 C CA . GLN A 1 664 ? -18.056 9.667 -6.725 1.00 74.06 664 GLN A CA 1
ATOM 4723 C C . GLN A 1 664 ? -19.244 9.756 -5.773 1.00 74.06 664 GLN A C 1
ATOM 4725 O O . GLN A 1 664 ? -19.664 10.870 -5.427 1.00 74.06 664 GLN A O 1
ATOM 4730 N N . GLY A 1 665 ? -19.844 8.620 -5.468 1.00 73.75 665 GLY A N 1
ATOM 4731 C CA . GLY A 1 665 ? -20.860 8.477 -4.450 1.00 73.75 665 GLY A CA 1
ATOM 4732 C C . GLY A 1 665 ? -22.142 9.221 -4.765 1.00 73.75 665 GLY A C 1
ATOM 4733 O O . GLY A 1 665 ? -22.648 10.076 -4.026 1.00 73.75 665 GLY A O 1
ATOM 4734 N N . GLY A 1 666 ? -22.619 9.044 -5.997 1.00 72.06 666 GLY A N 1
ATOM 4735 C CA . GLY A 1 666 ? -23.715 9.839 -6.542 1.00 72.06 666 GLY A CA 1
ATOM 4736 C C . GLY A 1 666 ? -25.032 9.696 -5.767 1.00 72.06 666 GLY A C 1
ATOM 4737 O O . GLY A 1 666 ? -25.901 10.586 -5.885 1.00 72.06 666 GLY A O 1
ATOM 4738 N N . ASP A 1 667 ? -25.188 8.602 -5.022 1.00 83.75 667 ASP A N 1
ATOM 4739 C CA . ASP A 1 667 ? -26.399 8.197 -4.312 1.00 83.75 667 ASP A CA 1
ATOM 4740 C C . ASP A 1 667 ? -26.201 7.626 -2.904 1.00 83.75 667 ASP A C 1
ATOM 4742 O O . ASP A 1 667 ? -27.213 7.415 -2.238 1.00 83.75 667 ASP A O 1
ATOM 4746 N N . ASP A 1 668 ? -24.972 7.597 -2.406 1.00 84.38 668 ASP A N 1
ATOM 4747 C CA . ASP A 1 668 ? -24.535 7.077 -1.095 1.00 84.38 668 ASP A CA 1
ATOM 4748 C C . ASP A 1 668 ? -25.091 7.903 0.070 1.00 84.38 668 ASP A C 1
ATOM 4750 O O . ASP A 1 668 ? -25.012 7.553 1.241 1.00 84.38 668 ASP A O 1
ATOM 4754 N N . VAL A 1 669 ? -25.708 9.047 -0.249 1.00 73.38 669 VAL A N 1
ATOM 4755 C CA . VAL A 1 669 ? -26.397 9.905 0.711 1.00 73.38 669 VAL A CA 1
ATOM 4756 C C . VAL A 1 669 ? -27.541 9.129 1.375 1.00 73.38 669 VAL A C 1
ATOM 4758 O O . VAL A 1 669 ? -28.688 9.165 0.904 1.00 73.38 669 VAL A O 1
ATOM 4761 N N . GLY A 1 670 ? -27.240 8.538 2.529 1.00 71.25 670 GLY A N 1
ATOM 4762 C CA . GLY A 1 670 ? -28.177 7.811 3.375 1.00 71.25 670 GLY A CA 1
ATOM 4763 C C . GLY A 1 670 ? -27.838 6.345 3.628 1.00 71.25 670 GLY A C 1
ATOM 4764 O O . GLY A 1 670 ? -28.711 5.697 4.202 1.00 71.25 670 GLY A O 1
ATOM 4765 N N . VAL A 1 671 ? -26.661 5.858 3.219 1.00 82.88 671 VAL A N 1
ATOM 4766 C CA . VAL A 1 671 ? -26.027 4.711 3.890 1.00 82.88 671 VAL A CA 1
ATOM 4767 C C . VAL A 1 671 ? -25.652 5.182 5.297 1.00 82.88 671 VAL A C 1
ATOM 4769 O O . VAL A 1 671 ? -25.201 6.321 5.459 1.00 82.88 671 VAL A O 1
ATOM 4772 N N . ILE A 1 672 ? -26.019 4.392 6.299 1.00 86.00 672 ILE A N 1
ATOM 4773 C CA . ILE A 1 672 ? -25.779 4.677 7.713 1.00 86.00 672 ILE A CA 1
ATOM 4774 C C . ILE A 1 672 ? -24.768 3.635 8.170 1.00 86.00 672 ILE A C 1
ATOM 4776 O O . ILE A 1 672 ? -24.908 2.476 7.799 1.00 86.00 672 ILE A O 1
ATOM 4780 N N . ASP A 1 673 ? -23.769 4.117 8.880 1.00 87.44 673 ASP A N 1
ATOM 4781 C CA . ASP A 1 673 ? -22.688 3.389 9.527 1.00 87.44 673 ASP A CA 1
ATOM 4782 C C . ASP A 1 673 ? -22.659 4.027 10.918 1.00 87.44 673 ASP A C 1
ATOM 4784 O O . ASP A 1 673 ? -22.384 5.233 11.055 1.00 87.44 673 ASP A O 1
ATOM 4788 N N . THR A 1 674 ? -23.230 3.317 11.885 1.00 86.44 674 THR A N 1
ATOM 4789 C CA . THR A 1 674 ? -23.622 3.903 13.160 1.00 86.44 674 THR A CA 1
ATOM 4790 C C . THR A 1 674 ? -22.439 3.973 14.111 1.00 86.44 674 THR A C 1
ATOM 4792 O O . THR A 1 674 ? -22.306 4.996 14.781 1.00 86.44 674 THR A O 1
ATOM 4795 N N . ASP A 1 675 ? -21.540 3.007 14.165 1.00 77.38 675 ASP A N 1
ATOM 4796 C CA . ASP A 1 675 ? -20.327 3.055 14.996 1.00 77.38 675 ASP A CA 1
ATOM 4797 C C . ASP A 1 675 ? -19.081 3.607 14.271 1.00 77.38 675 ASP A C 1
ATOM 4799 O O . ASP A 1 675 ? -18.144 4.064 14.935 1.00 77.38 675 ASP A O 1
ATOM 4803 N N . GLY A 1 676 ? -19.129 3.760 12.945 1.00 88.75 676 GLY A N 1
ATOM 4804 C CA . GLY A 1 676 ? -18.131 4.465 12.142 1.00 88.75 676 GLY A CA 1
ATOM 4805 C C . GLY A 1 676 ? -16.922 3.615 11.768 1.00 88.75 676 GLY A C 1
ATOM 4806 O O . GLY A 1 676 ? -15.825 4.172 11.603 1.00 88.75 676 GLY A O 1
ATOM 4807 N N . ASP A 1 677 ? -17.089 2.302 11.711 1.00 88.81 677 ASP A N 1
ATOM 4808 C CA . ASP A 1 677 ? -16.011 1.329 11.598 1.00 88.81 677 ASP A CA 1
ATOM 4809 C C . ASP A 1 677 ? -15.643 0.980 10.136 1.00 88.81 677 ASP A C 1
ATOM 4811 O O 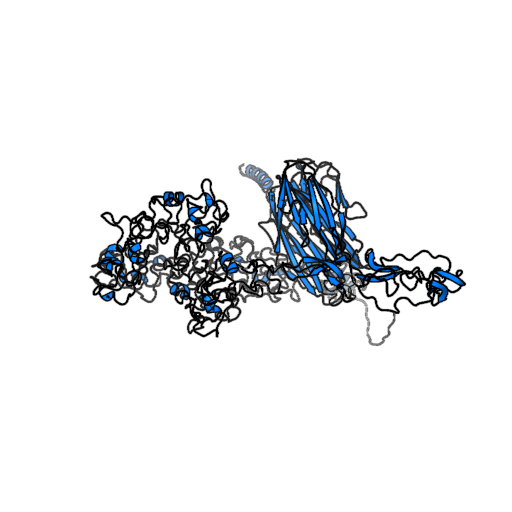. ASP A 1 677 ? -14.498 0.614 9.850 1.00 88.81 677 ASP A O 1
ATOM 4815 N N . GLY A 1 678 ? -16.560 1.243 9.197 1.00 89.31 678 GLY A N 1
ATOM 4816 C CA . GLY A 1 678 ? -16.414 1.006 7.762 1.00 89.31 678 GLY A CA 1
ATOM 4817 C C . GLY A 1 678 ? -17.477 0.088 7.149 1.00 89.31 678 GLY A C 1
ATOM 4818 O O . GLY A 1 678 ? -17.641 0.126 5.922 1.00 89.31 678 GLY A O 1
ATOM 4819 N N . LEU A 1 679 ? -18.218 -0.679 7.953 1.00 92.38 679 LEU A N 1
ATOM 4820 C CA . LEU A 1 679 ? -19.410 -1.407 7.517 1.00 92.38 679 LEU A CA 1
ATOM 4821 C C . LEU A 1 679 ? -20.656 -0.529 7.690 1.00 92.38 679 LEU A C 1
ATOM 4823 O O . LEU A 1 679 ? -20.626 0.563 8.240 1.00 92.38 679 LEU A O 1
ATOM 4827 N N . SER A 1 680 ? -21.769 -0.934 7.086 1.00 92.75 680 SER A N 1
ATOM 4828 C CA . SER A 1 680 ? -23.030 -0.193 7.206 1.00 92.75 680 SER A CA 1
ATOM 4829 C C . SER A 1 680 ? -24.027 -0.961 8.056 1.00 92.75 680 SER A C 1
ATOM 4831 O O . SER A 1 680 ? -24.104 -2.179 7.913 1.00 92.75 680 SER A O 1
ATOM 4833 N N . ASP A 1 681 ? -24.917 -0.261 8.775 1.00 88.44 681 ASP A N 1
ATOM 4834 C CA . ASP A 1 681 ? -25.896 -0.897 9.672 1.00 88.44 681 ASP A CA 1
ATOM 4835 C C . ASP A 1 681 ? -26.692 -2.017 8.979 1.00 88.44 681 ASP A C 1
ATOM 4837 O O . ASP A 1 681 ? -27.089 -3.018 9.581 1.00 88.44 681 ASP A O 1
ATOM 4841 N N . ASP A 1 682 ? -27.032 -1.800 7.699 1.00 90.75 682 ASP A N 1
ATOM 4842 C CA . ASP A 1 682 ? -27.815 -2.742 6.900 1.00 90.75 682 ASP A CA 1
ATOM 4843 C C . ASP A 1 682 ? -26.984 -3.994 6.529 1.00 90.75 682 ASP A C 1
ATOM 4845 O O . ASP A 1 682 ? -27.582 -5.071 6.406 1.00 90.75 682 ASP A O 1
ATOM 4849 N N . LEU A 1 683 ? -25.660 -3.862 6.354 1.00 93.38 683 LEU A N 1
ATOM 4850 C CA . LEU A 1 683 ? -24.711 -4.957 6.122 1.00 93.38 683 LEU A CA 1
ATOM 4851 C C . LEU A 1 683 ? -24.378 -5.694 7.425 1.00 93.38 683 LEU A C 1
ATOM 4853 O O . LEU A 1 683 ? -24.519 -6.910 7.463 1.00 93.38 683 LEU A O 1
ATOM 4857 N N . GLU A 1 684 ? -24.065 -4.991 8.507 1.00 92.94 684 GLU A N 1
ATOM 4858 C CA . GLU A 1 684 ? -23.788 -5.587 9.825 1.00 92.94 684 GLU A CA 1
ATOM 4859 C C . GLU A 1 684 ? -24.991 -6.390 10.324 1.00 92.94 684 GLU A C 1
ATOM 4861 O O . GLU A 1 684 ? -24.901 -7.576 10.626 1.00 92.94 684 GLU A O 1
ATOM 4866 N N . THR A 1 685 ? -26.200 -5.826 10.206 1.00 90.75 685 THR A N 1
ATOM 4867 C CA . THR A 1 685 ? -27.444 -6.564 10.490 1.00 90.75 685 THR A CA 1
ATOM 4868 C C . THR A 1 685 ? -27.599 -7.824 9.620 1.00 90.75 685 THR A C 1
ATOM 4870 O O . THR A 1 685 ? -28.302 -8.770 10.003 1.00 90.75 685 THR A O 1
ATOM 4873 N N . PHE A 1 686 ? -27.051 -7.822 8.401 1.00 90.56 686 PHE A N 1
ATOM 4874 C CA . PHE A 1 686 ? -27.095 -8.970 7.497 1.00 90.56 686 PHE A CA 1
ATOM 4875 C C . PHE A 1 686 ? -26.068 -10.044 7.872 1.00 90.56 686 PHE A C 1
ATOM 4877 O O . PHE A 1 686 ? -26.438 -11.223 7.836 1.00 90.56 686 PHE A O 1
ATOM 4884 N N . LEU A 1 687 ? -24.850 -9.643 8.243 1.00 91.31 687 LEU A N 1
ATOM 4885 C CA . LEU A 1 687 ? -23.773 -10.521 8.711 1.00 91.31 687 LEU A CA 1
ATOM 4886 C C . LEU A 1 687 ? -24.068 -11.085 10.108 1.00 91.31 687 LEU A C 1
ATOM 4888 O O . LEU A 1 687 ? -23.838 -12.261 10.370 1.00 91.31 687 LEU A O 1
ATOM 4892 N N . GLY A 1 688 ? -24.749 -10.306 10.945 1.00 88.62 688 GLY A N 1
ATOM 4893 C CA . GLY A 1 688 ? -25.138 -10.674 12.299 1.00 88.62 688 GLY A CA 1
ATOM 4894 C C . GLY A 1 688 ? -24.330 -9.982 13.390 1.00 88.62 688 GLY A C 1
ATOM 4895 O O . GLY A 1 688 ? -24.598 -10.316 14.549 1.00 88.62 688 GLY A O 1
ATOM 4896 N N . SER A 1 689 ? -23.436 -9.059 13.018 1.00 91.25 689 SER A N 1
ATOM 4897 C CA . SER A 1 689 ? -22.728 -8.146 13.915 1.00 91.25 689 SER A CA 1
ATOM 4898 C C . SER A 1 689 ? -23.631 -7.020 14.438 1.00 91.25 689 SER A C 1
ATOM 4900 O O . SER A 1 689 ? -24.778 -6.882 13.976 1.00 91.25 689 SER A O 1
ATOM 4902 N N . ASP A 1 690 ? -23.193 -6.290 15.472 1.00 85.81 690 ASP A N 1
ATOM 4903 C CA . ASP A 1 690 ? -23.973 -5.203 16.084 1.00 85.81 690 ASP A CA 1
ATOM 4904 C C . ASP A 1 690 ? -23.627 -3.847 15.447 1.00 85.81 690 ASP A C 1
ATOM 4906 O O . ASP A 1 690 ? -22.554 -3.335 15.714 1.00 85.81 690 ASP A O 1
ATOM 4910 N N . PRO A 1 691 ? -24.570 -3.177 14.747 1.00 89.00 691 PRO A N 1
ATOM 4911 C CA . PRO A 1 691 ? -24.352 -1.853 14.145 1.00 89.00 691 PRO A CA 1
ATOM 4912 C C . PRO A 1 691 ? -23.893 -0.718 15.072 1.00 89.00 691 PRO A C 1
ATOM 4914 O O . PRO A 1 691 ? -23.790 0.434 14.650 1.00 89.00 691 PRO A O 1
ATOM 4917 N N . ASN A 1 692 ? -23.850 -0.952 16.380 1.00 84.62 692 ASN A N 1
ATOM 4918 C CA . ASN A 1 692 ? -23.462 0.047 17.370 1.00 84.62 692 ASN A CA 1
ATOM 4919 C C . ASN A 1 692 ? -22.151 -0.314 18.063 1.00 84.62 692 ASN A C 1
ATOM 4921 O O . ASN A 1 692 ? -21.760 0.422 18.977 1.00 84.62 692 ASN A O 1
ATOM 4925 N N . ASP A 1 693 ? -21.518 -1.409 17.662 1.00 82.75 693 ASP A N 1
ATOM 4926 C CA . ASP A 1 693 ? -20.306 -1.920 18.260 1.00 82.75 693 ASP A CA 1
ATOM 4927 C C . ASP A 1 693 ? -19.263 -2.246 17.193 1.00 82.75 693 ASP A C 1
ATOM 4929 O O . ASP A 1 693 ? -19.269 -3.315 16.604 1.00 82.75 693 ASP A O 1
ATOM 4933 N N . ALA A 1 694 ? -18.326 -1.314 17.007 1.00 91.81 694 ALA A N 1
ATOM 4934 C CA . ALA A 1 694 ? -17.306 -1.383 15.963 1.00 91.81 694 ALA A CA 1
ATOM 4935 C C . ALA A 1 694 ? -16.319 -2.567 16.076 1.00 91.81 694 ALA A C 1
ATOM 4937 O O . ALA A 1 694 ? -15.334 -2.558 15.351 1.00 91.81 694 ALA A O 1
ATOM 4938 N N . ASP A 1 695 ? -16.465 -3.452 17.059 1.00 91.88 695 ASP A N 1
ATOM 4939 C CA . ASP A 1 695 ? -15.594 -4.601 17.364 1.00 91.88 695 ASP A CA 1
ATOM 4940 C C . ASP A 1 695 ? -16.472 -5.659 18.052 1.00 91.88 695 ASP A C 1
ATOM 4942 O O . ASP A 1 695 ? -16.441 -5.815 19.272 1.00 91.88 695 ASP A O 1
ATOM 4946 N N . THR A 1 696 ? -17.376 -6.267 17.281 1.00 90.81 696 THR A N 1
ATOM 4947 C CA . THR A 1 696 ? -18.489 -7.085 17.789 1.00 90.81 696 THR A CA 1
ATOM 4948 C C . THR A 1 696 ? -18.017 -8.306 18.584 1.00 90.81 696 THR A C 1
ATOM 4950 O O . THR A 1 696 ? -18.725 -8.777 19.483 1.00 90.81 696 THR A O 1
ATOM 4953 N N . ASP A 1 697 ? -16.868 -8.871 18.233 1.00 89.62 697 ASP A N 1
ATOM 4954 C CA . ASP A 1 697 ? -16.321 -10.087 18.831 1.00 89.62 697 ASP A CA 1
ATOM 4955 C C . ASP A 1 697 ? -15.204 -9.813 19.863 1.00 89.62 697 ASP A C 1
ATOM 4957 O O . ASP A 1 697 ? -14.757 -10.729 20.560 1.00 89.62 697 ASP A O 1
ATOM 4961 N N . ASP A 1 698 ? -14.856 -8.540 20.082 1.00 90.88 698 ASP A N 1
ATOM 4962 C CA . ASP A 1 698 ? -13.936 -8.045 21.109 1.00 90.88 698 ASP A CA 1
ATOM 4963 C C . ASP A 1 698 ? -12.490 -8.553 20.976 1.00 90.88 698 ASP A C 1
ATOM 4965 O O . ASP A 1 698 ? -11.734 -8.592 21.968 1.00 90.88 698 ASP A O 1
ATOM 4969 N N . ASP A 1 699 ? -12.077 -8.943 19.776 1.00 92.06 699 ASP A N 1
ATOM 4970 C CA . ASP A 1 699 ? -10.778 -9.550 19.497 1.00 92.06 699 ASP A CA 1
ATOM 4971 C C . ASP A 1 699 ? -9.652 -8.487 19.340 1.00 92.06 699 ASP A C 1
ATOM 4973 O O . ASP A 1 699 ? -8.461 -8.725 19.619 1.00 92.06 699 ASP A O 1
ATOM 4977 N N . GLY A 1 700 ? -10.052 -7.239 19.058 1.00 91.94 700 GLY A N 1
ATOM 4978 C CA . GLY A 1 700 ? -9.201 -6.061 18.896 1.00 91.94 700 GLY A CA 1
ATOM 4979 C C . GLY A 1 700 ? -9.010 -5.583 17.452 1.00 91.94 700 GLY A C 1
ATOM 4980 O O . GLY A 1 700 ? -8.270 -4.601 17.252 1.00 91.94 700 GLY A O 1
ATOM 4981 N N . VAL A 1 701 ? -9.627 -6.243 16.477 1.00 94.50 701 VAL A N 1
ATOM 4982 C CA . VAL A 1 701 ? -9.874 -5.788 15.103 1.00 94.50 701 VAL A CA 1
ATOM 4983 C C . VAL A 1 701 ? -11.260 -5.130 15.066 1.00 94.50 701 VAL A C 1
ATOM 4985 O O . VAL A 1 701 ? -12.106 -5.407 15.893 1.00 94.50 701 VAL A O 1
ATOM 4988 N N . LEU A 1 702 ? -11.469 -4.142 14.193 1.00 94.19 702 LEU A N 1
ATOM 4989 C CA . LEU A 1 702 ? -12.811 -3.560 14.037 1.00 94.19 702 LEU A CA 1
ATOM 4990 C C . LEU A 1 702 ? -13.545 -4.306 12.926 1.00 94.19 702 LEU A C 1
ATOM 4992 O O . LEU A 1 702 ? -12.866 -4.621 11.950 1.00 94.19 702 LEU A O 1
ATOM 4996 N N . ASP A 1 703 ? -14.868 -4.468 12.992 1.00 93.38 703 ASP A N 1
ATOM 4997 C CA . ASP A 1 703 ? -15.651 -5.252 12.017 1.00 93.38 703 ASP A CA 1
ATOM 4998 C C . ASP A 1 703 ? -15.333 -4.840 10.556 1.00 93.38 703 ASP A C 1
ATOM 5000 O O . ASP A 1 703 ? -15.052 -5.658 9.681 1.00 93.38 703 ASP A O 1
ATOM 5004 N N . GLY A 1 704 ? -15.261 -3.536 10.272 1.00 91.25 704 GLY A N 1
ATOM 5005 C CA . GLY A 1 704 ? -14.897 -2.981 8.959 1.00 91.25 704 GLY A CA 1
ATOM 5006 C C . GLY A 1 704 ? -13.411 -3.021 8.589 1.00 91.25 704 GLY A C 1
ATOM 5007 O O . GLY A 1 704 ? -13.023 -2.531 7.524 1.00 91.25 704 GLY A O 1
ATOM 5008 N N . GLN A 1 705 ? -12.552 -3.538 9.464 1.00 93.31 705 GLN A N 1
ATOM 5009 C CA . GLN A 1 705 ? -11.111 -3.734 9.252 1.00 93.31 705 GLN A CA 1
ATOM 5010 C C . GLN A 1 705 ? -10.700 -5.201 9.222 1.00 93.31 705 GLN A C 1
ATOM 5012 O O . GLN A 1 705 ? -9.515 -5.480 9.000 1.00 93.31 705 GLN A O 1
ATOM 5017 N N . GLU A 1 706 ? -11.638 -6.107 9.437 1.00 94.06 706 GLU A N 1
ATOM 5018 C CA . GLU A 1 706 ? -11.363 -7.522 9.374 1.00 94.06 706 GLU A CA 1
ATOM 5019 C C . GLU A 1 706 ? -11.049 -7.990 7.960 1.00 94.06 706 GLU A C 1
ATOM 5021 O O . GLU A 1 706 ? -11.672 -7.557 6.983 1.00 94.06 706 GLU A O 1
ATOM 5026 N N . PRO A 1 707 ? -10.081 -8.901 7.824 1.00 92.56 707 PRO A N 1
ATOM 5027 C CA . PRO A 1 707 ? -9.921 -9.671 6.608 1.00 92.56 707 PRO A CA 1
ATOM 5028 C C . PRO A 1 707 ? -11.139 -10.563 6.364 1.00 92.56 707 PRO A C 1
ATOM 5030 O O . PRO A 1 707 ? -11.561 -11.297 7.250 1.00 92.56 707 PRO A O 1
ATOM 5033 N N . ASN A 1 708 ? -11.661 -10.571 5.137 1.00 91.56 708 ASN A N 1
ATOM 5034 C CA . ASN A 1 708 ? -12.735 -11.471 4.726 1.00 91.56 708 ASN A CA 1
ATOM 5035 C C . ASN A 1 708 ? -13.971 -11.473 5.684 1.00 91.56 708 ASN A C 1
ATOM 5037 O O . ASN A 1 708 ? -14.454 -12.546 6.057 1.00 91.56 708 ASN A O 1
ATOM 5041 N N . PRO A 1 709 ? -14.580 -10.311 6.021 1.00 93.75 709 PRO A N 1
ATOM 5042 C CA . PRO A 1 709 ? -15.547 -10.172 7.133 1.00 93.75 709 PRO A CA 1
ATOM 5043 C C . PRO A 1 709 ? -16.847 -10.982 6.965 1.00 93.75 709 PRO A C 1
ATOM 5045 O O . PRO A 1 709 ? -17.616 -11.189 7.901 1.00 93.75 709 PRO A O 1
ATOM 5048 N N . SER A 1 710 ? -17.144 -11.448 5.747 1.00 93.25 710 SER A N 1
ATOM 5049 C CA . SER A 1 710 ? -18.341 -12.245 5.440 1.00 93.25 710 SER A CA 1
ATOM 5050 C C . SER A 1 710 ? -18.087 -13.756 5.340 1.00 93.25 710 SER A C 1
ATOM 5052 O O . SER A 1 710 ? -19.007 -14.516 5.002 1.00 93.25 710 SER A O 1
ATOM 5054 N N . VAL A 1 711 ? -16.852 -14.196 5.590 1.00 92.38 711 VAL A N 1
ATOM 5055 C CA . VAL A 1 711 ? -16.363 -15.544 5.283 1.00 92.38 711 VAL A CA 1
ATOM 5056 C C . VAL A 1 711 ? -16.018 -16.296 6.562 1.00 92.38 711 VAL A C 1
ATOM 5058 O O . VAL A 1 711 ? -15.419 -15.758 7.477 1.00 92.38 711 VAL A O 1
ATOM 5061 N N . ASP A 1 712 ? -16.397 -17.570 6.575 1.00 90.56 712 ASP A N 1
ATOM 5062 C CA . ASP A 1 712 ? -16.037 -18.581 7.574 1.00 90.56 712 ASP A CA 1
ATOM 5063 C C . ASP A 1 712 ? -14.763 -19.294 7.086 1.00 90.56 712 ASP A C 1
ATOM 5065 O O . ASP A 1 712 ? -14.828 -20.139 6.169 1.00 90.56 712 ASP A O 1
ATOM 5069 N N . HIS A 1 713 ? -13.606 -18.855 7.590 1.00 88.88 713 HIS A N 1
ATOM 5070 C CA . HIS A 1 713 ? -12.302 -19.213 7.035 1.00 88.88 713 HIS A CA 1
ATOM 5071 C C . HIS A 1 713 ? -11.891 -20.647 7.402 1.00 88.88 713 HIS A C 1
ATOM 5073 O O . HIS A 1 713 ? -11.559 -21.465 6.525 1.00 88.88 713 HIS A O 1
ATOM 5079 N N . ASP A 1 714 ? -11.969 -20.996 8.679 1.00 87.06 714 ASP A N 1
ATOM 5080 C CA . ASP A 1 714 ? -11.557 -22.288 9.220 1.00 87.06 714 ASP A CA 1
ATOM 5081 C C . ASP A 1 714 ? -12.657 -23.376 9.106 1.00 87.06 714 ASP A C 1
ATOM 5083 O O . ASP A 1 714 ? -12.368 -24.582 9.006 1.00 87.06 714 ASP A O 1
ATOM 5087 N N . GLY A 1 715 ? -13.916 -22.971 8.924 1.00 87.12 715 GLY A N 1
ATOM 5088 C CA . GLY A 1 715 ? -15.076 -23.843 8.813 1.00 87.12 715 GLY A CA 1
ATOM 5089 C C . GLY A 1 715 ? -15.734 -24.204 10.144 1.00 87.12 715 GLY A C 1
ATOM 5090 O O . GLY A 1 715 ? -16.413 -25.249 10.166 1.00 87.12 715 GLY A O 1
ATOM 5091 N N . ASP A 1 716 ? -15.518 -23.445 11.218 1.00 84.12 716 ASP A N 1
ATOM 5092 C CA . ASP A 1 716 ? -16.116 -23.690 12.534 1.00 84.12 716 ASP A CA 1
ATOM 5093 C C . ASP A 1 716 ? -17.609 -23.300 12.598 1.00 84.12 716 ASP A C 1
ATOM 5095 O O . ASP A 1 716 ? -18.404 -23.965 13.280 1.00 84.12 716 ASP A O 1
ATOM 5099 N N . GLY A 1 717 ? -18.028 -22.371 11.734 1.00 84.06 717 GLY A N 1
ATOM 5100 C CA . GLY A 1 717 ? -19.397 -21.888 11.590 1.00 84.06 717 GLY A CA 1
ATOM 5101 C C . GLY A 1 717 ? -19.626 -20.434 12.009 1.00 84.06 717 GLY A C 1
ATOM 5102 O O . GLY A 1 717 ? -20.768 -19.970 11.856 1.00 84.06 717 GLY A O 1
ATOM 5103 N N . LEU A 1 718 ? -18.596 -19.739 12.483 1.00 89.06 718 LEU A N 1
ATOM 5104 C CA . LEU A 1 718 ? -18.524 -18.290 12.614 1.00 89.06 718 LEU A CA 1
ATOM 5105 C C . LEU A 1 718 ? -17.934 -17.698 11.325 1.00 89.06 718 LEU A C 1
ATOM 5107 O O . LEU A 1 718 ? -17.335 -18.386 10.510 1.00 89.06 718 LEU A O 1
ATOM 5111 N N . ILE A 1 719 ? -18.267 -16.445 11.047 1.00 92.19 719 ILE A N 1
ATOM 5112 C CA . ILE A 1 719 ? -17.646 -15.667 9.964 1.00 92.19 719 ILE A CA 1
ATOM 5113 C C . ILE A 1 719 ? -16.697 -14.678 10.631 1.00 92.19 719 ILE A C 1
ATOM 5115 O O . ILE A 1 719 ? -16.982 -14.366 11.782 1.00 92.19 719 ILE A O 1
ATOM 5119 N N . GLY A 1 720 ? -15.690 -14.160 9.913 1.00 92.81 720 GLY A N 1
ATOM 5120 C CA . GLY A 1 720 ? -14.664 -13.254 10.465 1.00 92.81 720 GLY A CA 1
ATOM 5121 C C . GLY A 1 720 ? -15.212 -12.288 11.517 1.00 92.81 720 GLY A C 1
ATOM 5122 O O . GLY A 1 720 ? -14.871 -12.426 12.673 1.00 92.81 720 GLY A O 1
ATOM 5123 N N . VAL A 1 721 ? -16.258 -11.525 11.171 1.00 94.38 721 VAL A N 1
ATOM 5124 C CA . VAL A 1 721 ? -16.895 -10.508 12.049 1.00 94.38 721 VAL A CA 1
ATOM 5125 C C . VAL A 1 721 ? -17.548 -10.978 13.334 1.00 94.38 721 VAL A C 1
ATOM 5127 O O . VAL A 1 721 ? -18.156 -10.203 14.069 1.00 94.38 721 VAL A O 1
ATOM 5130 N N . LEU A 1 722 ? -17.525 -12.274 13.583 1.00 93.00 722 LEU A N 1
ATOM 5131 C CA . LEU A 1 722 ? -18.040 -12.897 14.788 1.00 93.00 722 LEU A CA 1
ATOM 5132 C C . LEU A 1 722 ? -17.031 -13.897 15.370 1.00 93.00 722 LEU A C 1
ATOM 5134 O O . LEU A 1 722 ? -17.430 -14.654 16.261 1.00 93.00 722 LEU A O 1
ATOM 5138 N N . ASP A 1 723 ? -15.813 -13.967 14.831 1.00 93.50 723 ASP A N 1
ATOM 5139 C CA . ASP A 1 723 ? -14.832 -15.009 15.093 1.00 93.50 723 ASP A CA 1
ATOM 5140 C C . ASP A 1 723 ? -13.493 -14.453 15.582 1.00 93.50 723 ASP A C 1
ATOM 5142 O O . ASP A 1 723 ? -12.692 -13.907 14.836 1.00 93.50 723 ASP A O 1
ATOM 5146 N N . VAL A 1 724 ? -13.224 -14.701 16.861 1.00 93.44 724 VAL A N 1
ATOM 5147 C CA . VAL A 1 724 ? -12.127 -14.065 17.595 1.00 93.44 724 VAL A CA 1
ATOM 5148 C C . VAL A 1 724 ? -10.729 -14.587 17.233 1.00 93.44 724 VAL A C 1
ATOM 5150 O O . VAL A 1 724 ? -9.739 -14.009 17.683 1.00 93.44 724 VAL A O 1
ATOM 5153 N N . ASP A 1 725 ? -10.630 -15.731 16.551 1.00 94.00 725 ASP A N 1
ATOM 5154 C CA . ASP A 1 725 ? -9.393 -16.427 16.140 1.00 94.00 725 ASP A CA 1
ATOM 5155 C C . ASP A 1 725 ? -9.685 -17.170 14.822 1.00 94.00 725 ASP A C 1
ATOM 5157 O O . ASP A 1 725 ? -9.865 -18.387 14.795 1.00 94.00 725 ASP A O 1
ATOM 5161 N N . SER A 1 726 ? -9.757 -16.403 13.726 1.00 94.12 726 SER A N 1
ATOM 5162 C CA . SER A 1 726 ? -10.293 -16.794 12.407 1.00 94.12 726 SER A CA 1
ATOM 5163 C C . SER A 1 726 ? -9.611 -18.005 11.745 1.00 94.12 726 SER A C 1
ATOM 5165 O O . SER A 1 726 ? -10.107 -18.553 10.749 1.00 94.12 726 SER A O 1
ATOM 5167 N N . ASP A 1 727 ? -8.439 -18.424 12.223 1.00 92.88 727 ASP A N 1
ATOM 5168 C CA . ASP A 1 727 ? -7.708 -19.590 11.724 1.00 92.88 727 ASP A CA 1
ATOM 5169 C C . ASP A 1 727 ? -7.429 -20.679 12.771 1.00 92.88 727 ASP A C 1
ATOM 5171 O O . ASP A 1 727 ? -6.779 -21.694 12.453 1.00 92.88 727 ASP A O 1
ATOM 5175 N N . ASP A 1 728 ? -8.019 -20.528 13.957 1.00 93.88 728 ASP A N 1
ATOM 5176 C CA . ASP A 1 728 ? -8.161 -21.553 14.986 1.00 93.88 728 ASP A CA 1
ATOM 5177 C C . ASP A 1 728 ? -6.817 -22.032 15.572 1.00 93.88 728 ASP A C 1
ATOM 5179 O O . ASP A 1 728 ? -6.607 -23.198 15.958 1.00 93.88 728 ASP A O 1
ATOM 5183 N N . ASP A 1 729 ? -5.836 -21.132 15.604 1.00 93.12 729 ASP A N 1
ATOM 5184 C CA . ASP A 1 729 ? -4.444 -21.444 15.915 1.00 93.12 729 ASP A CA 1
ATOM 5185 C C . ASP A 1 729 ? -4.065 -21.157 17.383 1.00 93.12 729 ASP A C 1
ATOM 5187 O O . ASP A 1 729 ? -3.058 -21.679 17.917 1.00 93.12 729 ASP A O 1
ATOM 5191 N N . GLY A 1 730 ? -4.941 -20.417 18.067 1.00 91.38 730 GLY A N 1
ATOM 5192 C CA . GLY A 1 730 ? -4.866 -20.014 19.460 1.00 91.38 730 GLY A CA 1
ATOM 5193 C C . GLY A 1 730 ? -4.425 -18.567 19.682 1.00 91.38 730 GLY A C 1
ATOM 5194 O O . GLY A 1 730 ? -4.273 -18.195 20.855 1.00 91.38 730 GLY A O 1
ATOM 5195 N N . LEU A 1 731 ? -4.155 -17.779 18.639 1.00 93.25 731 LEU A N 1
ATOM 5196 C CA . LEU A 1 731 ? -3.889 -16.341 18.705 1.00 93.25 731 LEU A CA 1
ATOM 5197 C C . LEU A 1 731 ? -5.073 -15.552 18.145 1.00 93.25 731 LEU A C 1
ATOM 5199 O O . LEU A 1 731 ? -5.377 -15.666 16.977 1.00 93.25 731 LEU A O 1
ATOM 5203 N N . TYR A 1 732 ? -5.636 -14.648 18.946 1.00 94.44 732 TYR A N 1
ATOM 5204 C CA . TYR A 1 732 ? -6.694 -13.760 18.460 1.00 94.44 732 TYR A CA 1
ATOM 5205 C C . TYR A 1 732 ? -6.215 -12.832 17.333 1.00 94.44 732 TYR A C 1
ATOM 5207 O O . TYR A 1 732 ? -5.081 -12.323 17.426 1.00 94.44 732 TYR A O 1
ATOM 5215 N N . ASP A 1 733 ? -7.074 -12.533 16.358 1.00 95.06 733 ASP A N 1
ATOM 5216 C CA . ASP A 1 733 ? -6.718 -11.843 15.105 1.00 95.06 733 ASP A CA 1
ATOM 5217 C C . ASP A 1 733 ? -6.068 -10.479 15.369 1.00 95.06 733 ASP A C 1
ATOM 5219 O O . ASP A 1 733 ? -5.013 -10.129 14.813 1.00 95.06 733 ASP A O 1
ATOM 5223 N N . GLY A 1 734 ? -6.591 -9.729 16.340 1.00 93.88 734 GLY A N 1
ATOM 5224 C CA . GLY A 1 734 ? -6.022 -8.456 16.777 1.00 93.88 734 GLY A CA 1
ATOM 5225 C C . GLY A 1 734 ? -4.574 -8.580 17.275 1.00 93.88 734 GLY A C 1
ATOM 5226 O O . GLY A 1 734 ? -3.739 -7.689 17.051 1.00 93.88 734 GLY A O 1
ATOM 5227 N N . THR A 1 735 ? -4.219 -9.698 17.915 1.00 94.19 735 THR A N 1
ATOM 5228 C CA . THR A 1 735 ? -2.839 -9.989 18.354 1.00 94.19 735 THR A CA 1
ATOM 5229 C C . THR A 1 735 ? -1.932 -10.229 17.153 1.00 94.19 735 THR A C 1
ATOM 5231 O O . THR A 1 735 ? -0.815 -9.699 17.097 1.00 94.19 735 THR A O 1
ATOM 5234 N N . GLU A 1 736 ? -2.421 -10.995 16.187 1.00 95.06 736 GLU A N 1
ATOM 5235 C CA . GLU A 1 736 ? -1.701 -11.389 14.980 1.00 95.06 736 GLU A CA 1
ATOM 5236 C C . GLU A 1 736 ? -1.392 -10.196 14.076 1.00 95.06 736 GLU A C 1
ATOM 5238 O O . GLU A 1 736 ? -0.259 -10.014 13.607 1.00 95.06 736 GLU A O 1
ATOM 5243 N N . MET A 1 737 ? -2.364 -9.295 13.938 1.00 93.81 737 MET A N 1
ATOM 5244 C CA . MET A 1 737 ? -2.239 -8.028 13.217 1.00 93.81 737 MET A CA 1
ATOM 5245 C C . MET A 1 737 ? -1.369 -6.997 13.964 1.00 93.81 737 MET A C 1
ATOM 5247 O O . MET A 1 737 ? -0.996 -5.950 13.414 1.00 93.81 737 MET A O 1
ATOM 5251 N N . GLY A 1 738 ? -0.969 -7.292 15.207 1.00 93.25 738 GLY A N 1
ATOM 5252 C CA . GLY A 1 738 ? -0.108 -6.445 16.032 1.00 93.25 738 GLY A CA 1
ATOM 5253 C C . GLY A 1 738 ? -0.827 -5.231 16.628 1.00 93.25 738 GLY A C 1
ATOM 5254 O O . GLY A 1 738 ? -0.196 -4.179 16.836 1.00 93.25 738 GLY A O 1
ATOM 5255 N N . LEU A 1 739 ? -2.136 -5.353 16.854 1.00 92.81 739 LEU A N 1
ATOM 5256 C CA . LEU A 1 739 ? -3.011 -4.329 17.415 1.00 92.81 739 LEU A CA 1
ATOM 5257 C C . LEU A 1 739 ? -2.983 -4.339 18.954 1.00 92.81 739 LEU A C 1
ATOM 5259 O O . LEU A 1 739 ? -2.355 -5.175 19.612 1.00 92.81 739 LEU A O 1
ATOM 5263 N N . ASP A 1 740 ? -3.585 -3.312 19.558 1.00 86.94 740 ASP A N 1
ATOM 5264 C CA . ASP A 1 740 ? -3.771 -3.236 21.005 1.00 86.94 740 ASP A CA 1
ATOM 5265 C C . ASP A 1 740 ? -5.254 -3.139 21.374 1.00 86.94 740 ASP A C 1
ATOM 5267 O O . ASP A 1 740 ? -6.037 -2.549 20.650 1.00 86.94 740 ASP A O 1
ATOM 5271 N N . CYS A 1 741 ? -5.628 -3.638 22.556 1.00 88.81 741 CYS A N 1
ATOM 5272 C CA . CYS A 1 741 ? -7.006 -3.566 23.073 1.00 88.81 741 CYS A CA 1
ATOM 5273 C C . CYS A 1 741 ? -7.355 -2.167 23.616 1.00 88.81 741 CYS A C 1
ATOM 5275 O O . CYS A 1 741 ? -7.728 -2.008 24.787 1.00 88.81 741 CYS A O 1
ATOM 5277 N N . ALA A 1 742 ? -7.016 -1.108 22.879 1.00 85.38 742 ALA A N 1
ATOM 5278 C CA . ALA A 1 742 ? -7.207 0.269 23.328 1.00 85.38 742 ALA A CA 1
ATOM 5279 C C . ALA A 1 742 ? -8.427 0.950 22.708 1.00 85.38 742 ALA A C 1
ATOM 5281 O O . ALA A 1 742 ? -8.745 2.059 23.167 1.00 85.38 742 ALA A O 1
ATOM 5282 N N . HIS A 1 743 ? -9.055 0.344 21.694 1.00 83.19 743 HIS A N 1
ATOM 5283 C CA . HIS A 1 743 ? -10.296 0.859 21.132 1.00 83.19 743 HIS A CA 1
ATOM 5284 C C . HIS A 1 743 ? -11.409 0.831 22.202 1.00 83.19 743 HIS A C 1
ATOM 5286 O O . HIS A 1 743 ? -11.339 0.019 23.125 1.00 83.19 743 HIS A O 1
ATOM 5292 N N . PRO A 1 744 ? -12.345 1.802 22.213 1.00 82.50 744 PRO A N 1
ATOM 5293 C CA . PRO A 1 744 ? -13.427 1.822 23.195 1.00 82.50 744 PRO A CA 1
ATOM 5294 C C . PRO A 1 744 ? -14.444 0.691 23.049 1.00 82.50 744 PRO A C 1
ATOM 5296 O O . PRO A 1 744 ? -15.035 0.367 24.076 1.00 82.50 744 PRO A O 1
ATOM 5299 N N . SER A 1 745 ? -14.623 0.177 21.829 1.00 84.00 745 SER A N 1
ATOM 5300 C CA . SER A 1 745 ? -15.506 -0.951 21.503 1.00 84.00 745 SER A CA 1
ATOM 5301 C C . SER A 1 745 ? -14.961 -2.252 22.086 1.00 84.00 745 SER A C 1
ATOM 5303 O O . SER A 1 745 ? -15.616 -2.813 22.941 1.00 84.00 745 SER A O 1
ATOM 5305 N N . THR A 1 746 ? -13.676 -2.564 21.865 1.00 86.31 746 THR A N 1
ATOM 5306 C CA . THR A 1 746 ? -13.016 -3.741 22.458 1.00 86.31 746 THR A CA 1
ATOM 5307 C C . THR A 1 746 ? -13.117 -3.829 24.000 1.00 86.31 746 THR A C 1
ATOM 5309 O O . THR A 1 746 ? -12.412 -3.108 24.741 1.00 86.31 746 THR A O 1
ATOM 5312 N N . ASP A 1 747 ? -13.880 -4.784 24.541 1.00 79.69 747 ASP A N 1
ATOM 5313 C CA . ASP A 1 747 ? -13.917 -5.093 25.972 1.00 79.69 747 ASP A CA 1
ATOM 5314 C C . ASP A 1 747 ? -12.676 -5.879 26.424 1.00 79.69 747 ASP A C 1
ATOM 5316 O O . ASP A 1 747 ? -12.600 -7.101 26.542 1.00 79.69 747 ASP A O 1
ATOM 5320 N N . ALA A 1 748 ? -11.668 -5.133 26.873 1.00 69.88 748 ALA A N 1
ATOM 5321 C CA . ALA A 1 748 ? -10.490 -5.703 27.532 1.00 69.88 748 ALA A CA 1
ATOM 5322 C C . ALA A 1 748 ? -10.758 -6.263 28.965 1.00 69.88 748 ALA A C 1
ATOM 5324 O O . ALA A 1 748 ? -9.815 -6.481 29.756 1.00 69.88 748 ALA A O 1
ATOM 5325 N N . GLY A 1 749 ? -12.018 -6.386 29.393 1.00 58.94 749 GLY A N 1
ATOM 5326 C CA . GLY A 1 749 ? -12.488 -6.934 30.666 1.00 58.94 749 GLY A CA 1
ATOM 5327 C C . GLY A 1 749 ? -12.625 -8.462 30.633 1.00 58.94 749 GLY A C 1
ATOM 5328 O O . GLY A 1 749 ? -12.921 -9.007 29.606 1.00 58.94 749 GLY A O 1
ATOM 5329 N N . PRO A 1 750 ? -12.367 -9.216 31.724 1.00 55.03 750 PRO A N 1
ATOM 5330 C CA . PRO A 1 750 ? -12.412 -10.682 31.666 1.00 55.03 750 PRO A CA 1
ATOM 5331 C C . PRO A 1 750 ? -13.844 -11.261 31.773 1.00 55.03 750 PRO A C 1
ATOM 5333 O O . PRO A 1 750 ? -14.501 -10.932 32.779 1.00 55.03 750 PRO A O 1
ATOM 5336 N N . PRO A 1 751 ? -14.228 -12.239 30.922 1.00 57.56 751 PRO A N 1
ATOM 5337 C CA . PRO A 1 751 ? -13.422 -12.824 29.832 1.00 57.56 751 PRO A CA 1
ATOM 5338 C C . PRO A 1 751 ? -13.216 -11.806 28.700 1.00 57.56 751 PRO A C 1
ATOM 5340 O O . PRO A 1 751 ? -14.160 -11.122 28.361 1.00 57.56 751 PRO A O 1
ATOM 5343 N N . SER A 1 752 ? -11.962 -11.635 28.261 1.00 70.00 752 SER A N 1
ATOM 5344 C CA . SER A 1 752 ? -11.579 -10.636 27.253 1.00 70.00 752 SER A CA 1
ATOM 5345 C C . SER A 1 752 ? -11.089 -11.394 26.035 1.00 70.00 752 SER A C 1
ATOM 5347 O O . SER A 1 752 ? -10.109 -12.135 26.201 1.00 70.00 752 SER A O 1
ATOM 5349 N N . HIS A 1 753 ? -11.710 -11.171 24.884 1.00 84.75 753 HIS A N 1
ATOM 5350 C CA . HIS A 1 753 ? -11.318 -11.779 23.614 1.00 84.75 753 HIS A CA 1
ATOM 5351 C C . HIS A 1 753 ? -10.145 -11.045 22.948 1.00 84.75 753 HIS A C 1
ATOM 5353 O O . HIS A 1 753 ? -9.523 -11.579 22.054 1.00 84.75 753 HIS A O 1
ATOM 5359 N N . CYS A 1 754 ? -9.686 -9.915 23.503 1.00 88.50 754 CYS A N 1
ATOM 5360 C CA . CYS A 1 754 ? -8.472 -9.257 23.016 1.00 88.50 754 CYS A CA 1
ATOM 5361 C C . CYS A 1 754 ? -7.222 -9.497 23.886 1.00 88.50 754 CYS A C 1
ATOM 5363 O O . CYS A 1 754 ? -7.191 -9.255 25.109 1.00 88.50 754 CYS A O 1
ATOM 5365 N N . THR A 1 755 ? -6.105 -9.838 23.225 1.00 90.62 755 THR A N 1
ATOM 5366 C CA . THR A 1 755 ? -4.755 -9.837 23.812 1.00 90.62 755 THR A CA 1
ATOM 5367 C C . THR A 1 755 ? -3.827 -8.825 23.136 1.00 90.62 755 THR A C 1
ATOM 5369 O O . THR A 1 755 ? -3.235 -9.059 22.100 1.00 90.62 755 THR A O 1
ATOM 5372 N N . ALA A 1 756 ? -3.598 -7.682 23.792 1.00 90.25 756 ALA A N 1
ATOM 5373 C CA . ALA A 1 756 ? -2.776 -6.620 23.203 1.00 90.25 756 ALA A CA 1
ATOM 5374 C C . ALA A 1 756 ? -1.343 -7.076 22.876 1.00 90.25 756 ALA A C 1
ATOM 5376 O O . ALA A 1 756 ? -0.609 -7.496 23.787 1.00 90.25 756 ALA A O 1
ATOM 5377 N N . ASP A 1 757 ? -0.905 -6.826 21.641 1.00 90.94 757 ASP A N 1
ATOM 5378 C CA . ASP A 1 757 ? 0.427 -7.203 21.182 1.00 90.94 757 ASP A CA 1
ATOM 5379 C C . ASP A 1 757 ? 1.542 -6.535 22.017 1.00 90.94 757 ASP A C 1
ATOM 5381 O O . ASP A 1 757 ? 1.619 -5.318 22.270 1.00 90.94 757 ASP A O 1
ATOM 5385 N N . GLY A 1 758 ? 2.451 -7.374 22.504 1.00 90.00 758 GLY A N 1
ATOM 5386 C CA . GLY A 1 758 ? 3.492 -7.004 23.441 1.00 90.00 758 GLY A CA 1
ATOM 5387 C C . GLY A 1 758 ? 4.657 -6.229 22.823 1.00 90.00 758 GLY A C 1
ATOM 5388 O O . GLY A 1 758 ? 5.454 -5.636 23.586 1.00 90.00 758 GLY A O 1
ATOM 5389 N N . ASP A 1 759 ? 4.803 -6.204 21.492 1.00 89.69 759 ASP A N 1
ATOM 5390 C CA . ASP A 1 759 ? 5.919 -5.538 20.809 1.00 89.69 759 ASP A CA 1
ATOM 5391 C C . ASP A 1 759 ? 5.565 -4.418 19.807 1.00 89.69 759 ASP A C 1
ATOM 5393 O O . ASP A 1 759 ? 6.479 -3.692 19.374 1.00 89.69 759 ASP A O 1
ATOM 5397 N N . GLY A 1 760 ? 4.275 -4.143 19.620 1.00 86.75 760 GLY A N 1
ATOM 5398 C CA . GLY A 1 760 ? 3.691 -3.072 18.812 1.00 86.75 760 GLY A CA 1
ATOM 5399 C C . GLY A 1 760 ? 3.845 -3.295 17.306 1.00 86.75 760 GLY A C 1
ATOM 5400 O O . GLY A 1 760 ? 4.391 -2.405 16.635 1.00 86.75 760 GLY A O 1
ATOM 5401 N N . GLY A 1 761 ? 3.466 -4.476 16.821 1.00 88.44 761 GLY A N 1
ATOM 5402 C CA . GLY A 1 761 ? 3.507 -4.949 15.439 1.00 88.44 761 GLY A CA 1
ATOM 5403 C C . GLY A 1 761 ? 4.924 -5.169 14.911 1.00 88.44 761 GLY A C 1
ATOM 5404 O O . GLY A 1 761 ? 5.211 -4.925 13.736 1.00 88.44 761 GLY A O 1
ATOM 5405 N N . THR A 1 762 ? 5.895 -5.497 15.774 1.00 88.56 762 THR A N 1
ATOM 5406 C CA . THR A 1 762 ? 7.242 -5.882 15.309 1.00 88.56 762 THR A CA 1
ATOM 5407 C C . THR A 1 762 ? 7.254 -7.318 14.799 1.00 88.56 762 THR A C 1
ATOM 5409 O O . THR A 1 762 ? 8.013 -7.599 13.860 1.00 88.56 762 THR A O 1
ATOM 5412 N N . THR A 1 763 ? 6.464 -8.181 15.427 1.00 88.62 763 THR A N 1
ATOM 5413 C CA . THR A 1 763 ? 6.077 -9.502 14.929 1.00 88.62 763 THR A CA 1
ATOM 5414 C C . THR A 1 763 ? 4.591 -9.420 14.598 1.00 88.62 763 THR A C 1
ATOM 5416 O O . THR A 1 763 ? 3.851 -8.817 15.362 1.00 88.62 763 THR A O 1
ATOM 5419 N N . THR A 1 764 ? 4.203 -9.930 13.438 1.00 93.19 764 THR A N 1
ATOM 5420 C CA . THR A 1 764 ? 2.806 -10.067 13.015 1.00 93.19 764 THR A CA 1
ATOM 5421 C C . THR A 1 764 ? 2.690 -11.388 12.268 1.00 93.19 764 THR A C 1
ATOM 5423 O O . THR A 1 764 ? 3.675 -11.822 11.645 1.00 93.19 764 THR A O 1
ATOM 5426 N N . THR A 1 765 ? 1.525 -11.995 12.346 1.00 94.19 765 THR A N 1
ATOM 5427 C CA . THR A 1 765 ? 1.104 -13.220 11.654 1.00 94.19 765 THR A CA 1
ATOM 5428 C C . THR A 1 765 ? -0.148 -12.887 10.840 1.00 94.19 765 THR A C 1
ATOM 5430 O O . THR A 1 765 ? -0.422 -11.697 10.641 1.00 94.19 765 THR A O 1
ATOM 5433 N N . SER A 1 766 ? -0.770 -13.869 10.202 1.00 92.94 766 SER A N 1
ATOM 5434 C CA . SER A 1 766 ? -1.942 -13.664 9.352 1.00 92.94 766 SER A CA 1
ATOM 5435 C C . SER A 1 766 ? -3.118 -14.369 10.017 1.00 92.94 766 SER A C 1
ATOM 5437 O O . SER A 1 766 ? -3.016 -15.585 10.100 1.00 92.94 766 SER A O 1
ATOM 5439 N N . PRO A 1 767 ? -4.207 -13.647 10.357 1.00 94.69 767 PRO A N 1
ATOM 5440 C CA . PRO A 1 767 ? -5.385 -14.209 11.045 1.00 94.69 767 PRO A CA 1
ATOM 5441 C C . PRO A 1 767 ? -6.144 -15.247 10.224 1.00 94.69 767 PRO A C 1
ATOM 5443 O O . PRO A 1 767 ? -7.041 -15.919 10.700 1.00 94.69 767 PRO A O 1
ATOM 5446 N N . LEU A 1 768 ? -5.801 -15.373 8.943 1.00 93.06 768 LEU A N 1
ATOM 5447 C CA . LEU A 1 768 ? -6.413 -16.315 8.018 1.00 93.06 768 LEU A CA 1
ATOM 5448 C C . LEU A 1 768 ? -5.468 -17.479 7.689 1.00 93.06 768 LEU A C 1
ATOM 5450 O O . LEU A 1 768 ? -5.677 -18.210 6.721 1.00 93.06 768 LEU A O 1
ATOM 5454 N N . LEU A 1 769 ? -4.332 -17.617 8.369 1.00 90.81 769 LEU A N 1
ATOM 5455 C CA . LEU A 1 769 ? -3.346 -18.642 8.057 1.00 90.81 769 LEU A CA 1
ATOM 5456 C C . LEU A 1 769 ? -2.718 -19.180 9.328 1.00 90.81 769 LEU A C 1
ATOM 5458 O O . LEU A 1 769 ? -1.631 -18.741 9.697 1.00 90.81 769 LEU A O 1
ATOM 5462 N N . TRP A 1 770 ? -3.268 -20.307 9.792 1.00 92.00 770 TRP A N 1
ATOM 5463 C CA . TRP A 1 770 ? -2.807 -20.997 11.000 1.00 92.00 770 TRP A CA 1
ATOM 5464 C C . TRP A 1 770 ? -1.289 -21.275 11.058 1.00 92.00 770 TRP A C 1
ATOM 5466 O O . TRP A 1 770 ? -0.797 -21.729 12.074 1.00 92.00 770 TRP A O 1
ATOM 5476 N N . ASP A 1 771 ? -0.536 -21.147 9.954 1.00 92.06 771 ASP A N 1
ATOM 5477 C CA . ASP A 1 771 ? 0.927 -21.286 9.849 1.00 92.06 771 ASP A CA 1
ATOM 5478 C C . ASP A 1 771 ? 1.472 -20.274 8.820 1.00 92.06 771 ASP A C 1
ATOM 5480 O O . ASP A 1 771 ? 1.697 -20.612 7.643 1.00 92.06 771 ASP A O 1
ATOM 5484 N N . THR A 1 772 ? 1.716 -19.035 9.260 1.00 92.31 772 THR A N 1
ATOM 5485 C CA . THR A 1 772 ? 2.133 -17.896 8.418 1.00 92.31 772 THR A CA 1
ATOM 5486 C C . THR A 1 772 ? 3.364 -18.193 7.551 1.00 92.31 772 THR A C 1
ATOM 5488 O O . THR A 1 772 ? 3.482 -17.737 6.403 1.00 92.31 772 THR A O 1
ATOM 5491 N N . ASP A 1 773 ? 4.343 -18.949 8.056 1.00 88.81 773 ASP A N 1
ATOM 5492 C CA . ASP A 1 773 ? 5.600 -19.192 7.338 1.00 88.81 773 ASP A CA 1
ATOM 5493 C C . ASP A 1 773 ? 5.680 -20.523 6.565 1.00 88.81 773 ASP A C 1
ATOM 5495 O O . ASP A 1 773 ? 6.633 -20.755 5.787 1.00 88.81 773 ASP A O 1
ATOM 5499 N N . GLY A 1 774 ? 4.664 -21.373 6.715 1.00 89.31 774 GLY A N 1
ATOM 5500 C CA . GLY A 1 774 ? 4.551 -22.671 6.059 1.00 89.31 774 GLY A CA 1
ATOM 5501 C C . GLY A 1 774 ? 5.537 -23.719 6.593 1.00 89.31 774 GLY A C 1
ATOM 5502 O O . GLY A 1 774 ? 5.973 -24.617 5.838 1.00 89.31 774 GLY A O 1
ATOM 5503 N N . GLY A 1 775 ? 5.977 -23.578 7.843 1.00 89.06 775 GLY A N 1
ATOM 5504 C CA . GLY A 1 775 ? 6.859 -24.484 8.581 1.00 89.06 775 GLY A CA 1
ATOM 5505 C C . GLY A 1 775 ? 6.165 -25.790 8.980 1.00 89.06 775 GLY A C 1
ATOM 5506 O O . GLY A 1 775 ? 6.772 -26.880 8.967 1.00 89.06 775 GLY A O 1
ATOM 5507 N N . GLY A 1 776 ? 4.855 -25.713 9.193 1.00 89.50 776 GLY A N 1
ATOM 5508 C CA . GLY A 1 776 ? 3.946 -26.779 9.594 1.00 89.50 776 GLY A CA 1
ATOM 5509 C C . GLY A 1 776 ? 3.749 -26.868 11.104 1.00 89.50 776 GLY A C 1
ATOM 5510 O O . GLY A 1 776 ? 3.606 -27.990 11.607 1.00 89.50 776 GLY A O 1
ATOM 5511 N N . VAL A 1 777 ? 3.843 -25.741 11.808 1.00 93.31 777 VAL A N 1
ATOM 5512 C CA . VAL A 1 777 ? 3.538 -25.558 13.234 1.00 93.31 777 VAL A CA 1
ATOM 5513 C C . VAL A 1 777 ? 2.714 -24.282 13.331 1.00 93.31 777 VAL A C 1
ATOM 5515 O O . VAL A 1 777 ? 3.068 -23.342 12.641 1.00 93.31 777 VAL A O 1
ATOM 5518 N N . ALA A 1 778 ? 1.668 -24.292 14.158 1.00 94.56 778 ALA A N 1
ATOM 5519 C CA . ALA A 1 778 ? 0.778 -23.148 14.256 1.00 94.56 778 ALA A CA 1
ATOM 5520 C C . ALA A 1 778 ? 1.470 -21.913 14.841 1.00 94.56 778 ALA A C 1
ATOM 5522 O O . ALA A 1 778 ? 2.334 -22.098 15.713 1.00 94.56 778 ALA A O 1
ATOM 5523 N N . ASP A 1 779 ? 1.089 -20.709 14.437 1.00 94.69 779 ASP A N 1
ATOM 5524 C CA . ASP A 1 779 ? 1.676 -19.463 14.925 1.00 94.69 779 ASP A CA 1
ATOM 5525 C C . ASP A 1 779 ? 1.486 -19.321 16.443 1.00 94.69 779 ASP A C 1
ATOM 5527 O O . ASP A 1 779 ? 2.482 -19.145 17.163 1.00 94.69 779 ASP A O 1
ATOM 5531 N N . GLY A 1 780 ? 0.298 -19.610 16.984 1.00 93.56 780 GLY A N 1
ATOM 5532 C CA . GLY A 1 780 ? 0.059 -19.705 18.431 1.00 93.56 780 GLY A CA 1
ATOM 5533 C C . GLY A 1 780 ? 0.885 -20.795 19.129 1.00 93.56 780 GLY A C 1
ATOM 5534 O O . GLY A 1 780 ? 1.307 -20.679 20.289 1.00 93.56 780 GLY A O 1
ATOM 5535 N N . SER A 1 781 ? 1.245 -21.866 18.415 1.00 94.94 781 SER A N 1
ATOM 5536 C CA . SER A 1 781 ? 2.183 -22.884 18.914 1.00 94.94 781 SER A CA 1
ATOM 5537 C C . SER A 1 781 ? 3.647 -22.431 18.898 1.00 94.94 781 SER A C 1
ATOM 5539 O O . SER A 1 781 ? 4.468 -22.971 19.662 1.00 94.94 781 SER A O 1
ATOM 5541 N N . GLU A 1 782 ? 3.997 -21.474 18.045 1.00 94.81 782 GLU A N 1
ATOM 5542 C CA . GLU A 1 782 ? 5.313 -20.849 17.972 1.00 94.81 782 GLU A CA 1
ATOM 5543 C C . GLU A 1 782 ? 5.455 -19.704 18.982 1.00 94.81 782 GLU A C 1
ATOM 5545 O O . GLU A 1 782 ? 6.518 -19.617 19.619 1.00 94.81 782 GLU A O 1
ATOM 5550 N N . ASP A 1 783 ? 4.374 -18.957 19.236 1.00 94.06 783 ASP A N 1
ATOM 5551 C CA . ASP A 1 783 ? 4.199 -17.945 20.285 1.00 94.06 783 ASP A CA 1
ATOM 5552 C C . ASP A 1 783 ? 3.422 -18.476 21.504 1.00 94.06 783 ASP A C 1
ATOM 5554 O O . ASP A 1 783 ? 2.396 -17.963 21.918 1.00 94.06 783 ASP A O 1
ATOM 5558 N N . ALA A 1 784 ? 3.932 -19.530 22.139 1.00 90.62 784 ALA A N 1
ATOM 5559 C CA . ALA A 1 784 ? 3.197 -20.283 23.163 1.00 90.62 784 ALA A CA 1
ATOM 5560 C C . ALA A 1 784 ? 2.759 -19.522 24.447 1.00 90.62 784 ALA A C 1
ATOM 5562 O O . ALA A 1 784 ? 2.205 -20.160 25.352 1.00 90.62 784 ALA A O 1
ATOM 5563 N N . ASP A 1 785 ? 3.092 -18.237 24.630 1.00 91.25 785 ASP A N 1
ATOM 5564 C CA . ASP A 1 785 ? 2.475 -17.386 25.664 1.00 91.25 785 ASP A CA 1
ATOM 5565 C C . ASP A 1 785 ? 1.489 -16.330 25.148 1.00 91.25 785 ASP A C 1
ATOM 5567 O O . ASP A 1 785 ? 0.983 -15.573 25.986 1.00 91.25 785 ASP A O 1
ATOM 5571 N N . LEU A 1 786 ? 1.166 -16.401 23.851 1.00 93.31 786 LEU A N 1
ATOM 5572 C CA . LEU A 1 786 ? 0.102 -15.704 23.133 1.00 93.31 786 LEU A CA 1
ATOM 5573 C C . LEU A 1 786 ? 0.156 -14.197 23.383 1.00 93.31 786 LEU A C 1
ATOM 5575 O O . LEU A 1 786 ? -0.808 -13.604 23.852 1.00 93.31 786 LEU A O 1
ATOM 5579 N N . ASP A 1 787 ? 1.344 -13.600 23.246 1.00 91.94 787 ASP A N 1
ATOM 5580 C CA . ASP A 1 787 ? 1.561 -12.175 23.532 1.00 91.94 787 ASP A CA 1
ATOM 5581 C C . ASP A 1 787 ? 2.083 -11.373 22.335 1.00 91.94 787 ASP A C 1
ATOM 5583 O O . ASP A 1 787 ? 2.422 -10.197 22.508 1.00 91.94 787 ASP A O 1
ATOM 5587 N N . GLY A 1 788 ? 2.147 -11.995 21.154 1.00 92.06 788 GLY A N 1
ATOM 5588 C CA . GLY A 1 788 ? 2.607 -11.407 19.897 1.00 92.06 788 GLY A CA 1
ATOM 5589 C C . GLY A 1 788 ? 4.122 -11.182 19.850 1.00 92.06 788 GLY A C 1
ATOM 5590 O O . GLY A 1 788 ? 4.659 -10.617 18.896 1.00 92.06 788 GLY A O 1
ATOM 5591 N N . VAL A 1 789 ? 4.886 -11.604 20.871 1.00 94.12 789 VAL A N 1
ATOM 5592 C CA . VAL A 1 789 ? 6.321 -11.301 20.973 1.00 94.12 789 VAL A CA 1
ATOM 5593 C C . VAL A 1 789 ? 7.188 -12.541 20.841 1.00 94.12 789 VAL A C 1
ATOM 5595 O O . VAL A 1 789 ? 7.322 -13.328 21.771 1.00 94.12 789 VAL A O 1
ATOM 5598 N N . VAL A 1 790 ? 8.057 -12.561 19.818 1.00 92.19 790 VAL A N 1
ATOM 5599 C CA . VAL A 1 790 ? 9.140 -13.565 19.715 1.00 92.19 790 VAL A CA 1
ATOM 5600 C C . VAL A 1 790 ? 10.140 -13.437 20.875 1.00 92.19 790 VAL A C 1
ATOM 5602 O O . VAL A 1 790 ? 11.156 -12.709 20.847 1.00 92.19 790 VAL A O 1
ATOM 5605 N N . GLY A 1 791 ? 9.862 -14.164 21.948 1.00 84.31 791 GLY A N 1
ATOM 5606 C CA . GLY A 1 791 ? 10.507 -14.002 23.230 1.00 84.31 791 GLY A CA 1
ATOM 5607 C C . GLY A 1 791 ? 11.733 -14.894 23.408 1.00 84.31 791 GLY A C 1
ATOM 5608 O O . GLY A 1 791 ? 12.709 -14.902 22.651 1.00 84.31 791 GLY A O 1
ATOM 5609 N N . ALA A 1 792 ? 11.833 -15.516 24.578 1.00 80.75 792 ALA A N 1
ATOM 5610 C CA . ALA A 1 792 ? 13.050 -16.199 25.020 1.00 80.75 792 ALA A CA 1
ATOM 5611 C C . ALA A 1 792 ? 12.771 -17.637 25.435 1.00 80.75 792 ALA A C 1
ATOM 5613 O O . ALA A 1 792 ? 13.167 -18.060 26.532 1.00 80.75 792 ALA A O 1
ATOM 5614 N N . GLY A 1 793 ? 12.197 -18.399 24.527 1.00 80.88 793 GLY A N 1
ATOM 5615 C CA . GLY A 1 793 ? 11.717 -19.752 24.759 1.00 80.88 793 GLY A CA 1
ATOM 5616 C C . GLY A 1 793 ? 10.910 -20.225 23.564 1.00 80.88 793 GLY A C 1
ATOM 5617 O O . GLY A 1 793 ? 11.130 -21.375 23.187 1.00 80.88 793 GLY A O 1
ATOM 5618 N N . GLU A 1 794 ? 10.144 -19.291 23.000 1.00 92.06 794 GLU A N 1
ATOM 5619 C CA . GLU A 1 794 ? 9.359 -19.355 21.766 1.00 92.06 794 GLU A CA 1
ATOM 5620 C C . GLU A 1 794 ? 10.204 -19.642 20.519 1.00 92.06 794 GLU A C 1
ATOM 5622 O O . GLU A 1 794 ? 11.450 -19.521 20.521 1.00 92.06 794 GLU A O 1
ATOM 5627 N N . LEU A 1 795 ? 9.484 -20.071 19.489 1.00 93.56 795 LEU A N 1
ATOM 5628 C CA . LEU A 1 795 ? 9.925 -20.112 18.103 1.00 93.56 795 LEU A CA 1
ATOM 5629 C C . LEU A 1 795 ? 9.553 -18.779 17.433 1.00 93.56 795 LEU A C 1
ATOM 5631 O O . LEU A 1 795 ? 9.212 -17.827 18.129 1.00 93.56 795 LEU A O 1
ATOM 5635 N N . ASP A 1 796 ? 9.820 -18.641 16.144 1.00 93.12 796 ASP A N 1
ATOM 5636 C CA . ASP A 1 796 ? 9.575 -17.399 15.405 1.00 93.12 796 ASP A CA 1
ATOM 5637 C C . ASP A 1 796 ? 8.528 -17.731 14.335 1.00 93.12 796 ASP A C 1
ATOM 5639 O O . ASP A 1 796 ? 8.948 -18.374 13.374 1.00 93.12 796 ASP A O 1
ATOM 5643 N N . PRO A 1 797 ? 7.256 -17.295 14.482 1.00 94.56 797 PRO A N 1
ATOM 5644 C CA . PRO A 1 797 ? 6.147 -17.582 13.544 1.00 94.56 797 PRO A CA 1
ATOM 5645 C C . PRO A 1 797 ? 6.416 -17.181 12.077 1.00 94.56 797 PRO A C 1
ATOM 5647 O O . PRO A 1 797 ? 5.666 -17.446 11.150 1.00 94.56 797 PRO A O 1
ATOM 5650 N N . ASN A 1 798 ? 7.516 -16.456 11.842 1.00 92.88 798 ASN A N 1
ATOM 5651 C CA . ASN A 1 798 ? 7.952 -15.973 10.539 1.00 92.88 798 ASN A CA 1
ATOM 5652 C C . ASN A 1 798 ? 9.275 -16.638 10.042 1.00 92.88 798 ASN A C 1
ATOM 5654 O O . ASN A 1 798 ? 9.902 -16.157 9.077 1.00 92.88 798 ASN A O 1
ATOM 5658 N N . ASP A 1 799 ? 9.791 -17.693 10.699 1.00 93.94 799 ASP A N 1
ATOM 5659 C CA . ASP A 1 799 ? 10.971 -18.488 10.289 1.00 93.94 799 ASP A CA 1
ATOM 5660 C C . ASP A 1 799 ? 10.767 -20.021 10.352 1.00 93.94 799 ASP A C 1
ATOM 5662 O O . ASP A 1 799 ? 11.391 -20.705 11.175 1.00 93.94 799 ASP A O 1
ATOM 5666 N N . GLY A 1 800 ? 10.160 -20.564 9.284 1.00 91.25 800 GLY A N 1
ATOM 5667 C CA . GLY A 1 800 ? 9.863 -21.990 9.050 1.00 91.25 800 GLY A CA 1
ATOM 5668 C C . GLY A 1 800 ? 11.079 -22.910 8.890 1.00 91.25 800 GLY A C 1
ATOM 5669 O O . GLY A 1 800 ? 11.079 -23.986 8.272 1.00 91.25 800 GLY A O 1
ATOM 5670 N N . SER A 1 801 ? 12.246 -22.442 9.324 1.00 92.44 801 SER A N 1
ATOM 5671 C CA . SER A 1 801 ? 13.456 -23.232 9.456 1.00 92.44 801 SER A CA 1
ATOM 5672 C C . SER A 1 801 ? 13.721 -23.723 10.879 1.00 92.44 801 SER A C 1
ATOM 5674 O O . SER A 1 801 ? 14.711 -24.466 11.073 1.00 92.44 801 SER A O 1
ATOM 5676 N N . ASP A 1 802 ? 12.897 -23.335 11.850 1.00 91.81 802 ASP A N 1
ATOM 5677 C CA . ASP A 1 802 ? 13.154 -23.490 13.275 1.00 91.81 802 ASP A CA 1
ATOM 5678 C C . ASP A 1 802 ? 12.065 -24.245 14.083 1.00 91.81 802 ASP A C 1
ATOM 5680 O O . ASP A 1 802 ? 12.463 -24.989 14.994 1.00 91.81 802 ASP A O 1
ATOM 5684 N N . ASP A 1 803 ? 10.823 -24.274 13.606 1.00 90.56 803 ASP A N 1
ATOM 5685 C CA . ASP A 1 803 ? 9.644 -25.147 13.830 1.00 90.56 803 ASP A CA 1
ATOM 5686 C C . ASP A 1 803 ? 9.967 -26.652 13.855 1.00 90.56 803 ASP A C 1
ATOM 5688 O O . ASP A 1 803 ? 9.437 -27.437 14.644 1.00 90.56 803 ASP A O 1
ATOM 5692 N N . GLY A 1 804 ? 11.047 -27.083 13.194 1.00 87.94 804 GLY A N 1
ATOM 5693 C CA . GLY A 1 804 ? 11.654 -28.404 13.433 1.00 87.94 804 GLY A CA 1
ATOM 5694 C C . GLY A 1 804 ? 12.101 -28.677 14.893 1.00 87.94 804 GLY A C 1
ATOM 5695 O O . GLY A 1 804 ? 12.597 -29.781 15.196 1.00 87.94 804 GLY A O 1
ATOM 5696 N N . ASN A 1 805 ? 12.024 -27.674 15.772 1.00 85.94 805 ASN A N 1
ATOM 5697 C CA . ASN A 1 805 ? 12.256 -27.741 17.209 1.00 85.94 805 ASN A CA 1
ATOM 5698 C C . ASN A 1 805 ? 10.971 -27.810 18.050 1.00 85.94 805 ASN A C 1
ATOM 5700 O O . ASN A 1 805 ? 11.116 -28.180 19.226 1.00 85.94 805 ASN A O 1
ATOM 5704 N N . ALA A 1 806 ? 9.799 -27.521 17.476 1.00 88.06 806 ALA A N 1
ATOM 5705 C CA . ALA A 1 806 ? 8.506 -27.712 18.117 1.00 88.06 806 ALA A CA 1
ATOM 5706 C C . ALA A 1 806 ? 8.360 -29.180 18.531 1.00 88.06 806 ALA A C 1
ATOM 5708 O O . ALA A 1 806 ? 8.870 -30.114 17.887 1.00 88.06 806 ALA A O 1
ATOM 5709 N N . THR A 1 807 ? 7.786 -29.394 19.708 1.00 92.88 807 THR A N 1
ATOM 5710 C CA . THR A 1 807 ? 7.521 -30.736 20.218 1.00 92.88 807 THR A CA 1
ATOM 5711 C C . THR A 1 807 ? 6.031 -30.866 20.389 1.00 92.88 807 THR A C 1
ATOM 5713 O O . THR A 1 807 ? 5.491 -30.196 21.242 1.00 92.88 807 THR A O 1
ATOM 5716 N N . ASP A 1 808 ? 5.452 -31.771 19.622 1.00 93.94 808 ASP A N 1
ATOM 5717 C CA . ASP A 1 808 ? 4.090 -32.259 19.764 1.00 93.94 808 ASP A CA 1
ATOM 5718 C C . ASP A 1 808 ? 4.209 -33.773 20.069 1.00 93.94 808 ASP A C 1
ATOM 5720 O O . ASP A 1 808 ? 4.933 -34.544 19.400 1.00 93.94 808 ASP A O 1
ATOM 5724 N N . SER A 1 809 ? 3.659 -34.193 21.204 1.00 95.19 809 SER A N 1
ATOM 5725 C CA . SER A 1 809 ? 3.958 -35.486 21.825 1.00 95.19 809 SER A CA 1
ATOM 5726 C C . SER A 1 809 ? 2.952 -36.589 21.493 1.00 95.19 809 SER A C 1
ATOM 5728 O O . SER A 1 809 ? 3.335 -37.781 21.495 1.00 95.19 809 SER A O 1
ATOM 5730 N N . ASP A 1 810 ? 1.710 -36.237 21.211 1.00 93.38 810 ASP A N 1
ATOM 5731 C CA . ASP A 1 810 ? 0.552 -37.083 20.896 1.00 93.38 810 ASP A CA 1
ATOM 5732 C C . ASP A 1 810 ? 0.067 -36.935 19.454 1.00 93.38 810 ASP A C 1
ATOM 5734 O O . ASP A 1 810 ? -0.323 -37.969 18.885 1.00 93.38 810 ASP A O 1
ATOM 5738 N N . GLY A 1 811 ? 0.264 -35.786 18.820 1.00 93.12 811 GLY A N 1
ATOM 5739 C CA . GLY A 1 811 ? 0.079 -35.571 17.392 1.00 93.12 811 GLY A CA 1
ATOM 5740 C C . GLY A 1 811 ? -1.305 -35.102 16.997 1.00 93.12 811 GLY A C 1
ATOM 5741 O O . GLY A 1 811 ? -1.780 -35.636 15.987 1.00 93.12 811 GLY A O 1
ATOM 5742 N N . ASP A 1 812 ? -1.941 -34.241 17.791 1.00 92.12 812 ASP A N 1
ATOM 5743 C CA . ASP A 1 812 ? -3.187 -33.541 17.435 1.00 92.12 812 ASP A CA 1
ATOM 5744 C C . ASP A 1 812 ? -2.933 -32.334 16.533 1.00 92.12 812 ASP A C 1
ATOM 5746 O O . ASP A 1 812 ? -3.565 -32.264 15.493 1.00 92.12 812 ASP A O 1
ATOM 5750 N N . GLY A 1 813 ? -1.947 -31.493 16.830 1.00 89.75 813 GLY A N 1
ATOM 5751 C CA . GLY A 1 813 ? -1.712 -30.251 16.088 1.00 89.75 813 GLY A CA 1
ATOM 5752 C C . GLY A 1 813 ? -1.072 -29.167 16.949 1.00 89.75 813 GLY A C 1
ATOM 5753 O O . GLY A 1 813 ? -0.242 -28.416 16.441 1.00 89.75 813 GLY A O 1
ATOM 5754 N N . LEU A 1 814 ? -1.332 -29.180 18.259 1.00 93.00 814 LEU A N 1
ATOM 5755 C CA . LEU A 1 814 ? -0.817 -28.188 19.199 1.00 93.00 814 LEU A CA 1
ATOM 5756 C C . LEU A 1 814 ? 0.544 -28.588 19.783 1.00 93.00 814 LEU A C 1
ATOM 5758 O O . LEU A 1 814 ? 0.910 -29.761 19.905 1.00 93.00 814 LEU A O 1
ATOM 5762 N N . SER A 1 815 ? 1.353 -27.593 20.149 1.00 94.12 815 SER A N 1
ATOM 5763 C CA . SER A 1 815 ? 2.662 -27.843 20.755 1.00 94.12 815 SER A CA 1
ATOM 5764 C C . SER A 1 815 ? 2.583 -28.149 22.260 1.00 94.12 815 SER A C 1
ATOM 5766 O O . SER A 1 815 ? 1.830 -27.529 23.005 1.00 94.12 815 SER A O 1
ATOM 5768 N N . ASP A 1 816 ? 3.504 -28.993 22.759 1.00 94.69 816 ASP A N 1
ATOM 5769 C CA . ASP A 1 816 ? 3.658 -29.331 24.188 1.00 94.69 816 ASP A CA 1
ATOM 5770 C C . ASP A 1 816 ? 3.721 -28.074 25.094 1.00 94.69 816 ASP A C 1
ATOM 5772 O O . ASP A 1 816 ? 3.437 -28.151 26.301 1.00 94.69 816 ASP A O 1
ATOM 5776 N N . ASP A 1 817 ? 4.264 -26.968 24.566 1.00 93.00 817 ASP A N 1
ATOM 5777 C CA . ASP A 1 817 ? 4.466 -25.718 25.296 1.00 93.00 817 ASP A CA 1
ATOM 5778 C C . ASP A 1 817 ? 3.171 -24.869 25.310 1.00 93.00 817 ASP A C 1
ATOM 5780 O O . ASP A 1 817 ? 2.831 -24.404 26.405 1.00 93.00 817 ASP A O 1
ATOM 5784 N N . LEU A 1 818 ? 2.417 -24.784 24.200 1.00 94.06 818 LEU A N 1
ATOM 5785 C CA . LEU A 1 818 ? 1.091 -24.137 24.118 1.00 94.06 818 LEU A CA 1
ATOM 5786 C C . LEU A 1 818 ? 0.043 -24.887 24.951 1.00 94.06 818 LEU A C 1
ATOM 5788 O O . LEU A 1 818 ? -0.560 -24.325 25.863 1.00 94.06 818 LEU A O 1
ATOM 5792 N N . GLU A 1 819 ? -0.055 -26.206 24.792 1.00 95.31 819 GLU A N 1
ATOM 5793 C CA . GLU A 1 819 ? -0.921 -27.052 25.623 1.00 95.31 819 GLU A CA 1
ATOM 5794 C C . GLU A 1 819 ? -0.600 -26.904 27.121 1.00 95.31 819 GLU A C 1
ATOM 5796 O O . GLU A 1 819 ? -1.453 -26.939 28.009 1.00 95.31 819 GLU A O 1
ATOM 5801 N N . SER A 1 820 ? 0.678 -26.707 27.461 1.00 93.56 820 SER A N 1
ATOM 5802 C CA . SER A 1 820 ? 1.074 -26.449 28.848 1.00 93.56 820 SER A CA 1
ATOM 5803 C C . SER A 1 820 ? 0.642 -25.067 29.355 1.00 93.56 820 SER A C 1
ATOM 5805 O O . SER A 1 820 ? 0.539 -24.904 30.584 1.00 93.56 820 SER A O 1
ATOM 5807 N N . PHE A 1 821 ? 0.487 -24.089 28.461 1.00 92.88 821 PHE A N 1
ATOM 5808 C CA . PHE A 1 821 ? 0.014 -22.735 28.739 1.00 92.88 821 PHE A CA 1
ATOM 5809 C C . PHE A 1 821 ? -1.506 -22.726 28.948 1.00 92.88 821 PHE A C 1
ATOM 5811 O O . PHE A 1 821 ? -1.932 -22.373 30.055 1.00 92.88 821 PHE A O 1
ATOM 5818 N N . LEU A 1 822 ? -2.266 -23.257 27.984 1.00 92.94 822 LEU A N 1
ATOM 5819 C CA . LEU A 1 822 ? -3.733 -23.396 28.004 1.00 92.94 822 LEU A CA 1
ATOM 5820 C C . LEU A 1 822 ? -4.214 -24.442 29.036 1.00 92.94 822 LEU A C 1
ATOM 5822 O O . LEU A 1 822 ? -5.225 -24.302 29.730 1.00 92.94 822 LEU A O 1
ATOM 5826 N N . GLY A 1 823 ? -3.382 -25.448 29.305 1.00 92.62 823 GLY A N 1
ATOM 5827 C CA . GLY A 1 823 ? -3.490 -26.342 30.457 1.00 92.62 823 GLY A CA 1
ATOM 5828 C C . GLY A 1 823 ? -3.979 -27.762 30.166 1.00 92.62 823 GLY A C 1
ATOM 5829 O O . GLY A 1 823 ? -4.287 -28.466 31.146 1.00 92.62 823 GLY A O 1
ATOM 5830 N N . SER A 1 824 ? -4.031 -28.175 28.895 1.00 94.56 824 SER A N 1
ATOM 5831 C CA . SER A 1 824 ? -4.227 -29.556 28.420 1.00 94.56 824 SER A CA 1
ATOM 5832 C C . SER A 1 824 ? -3.092 -30.491 28.874 1.00 94.56 824 SER A C 1
ATOM 5834 O O . SER A 1 824 ? -2.154 -30.091 29.585 1.00 94.56 824 SER A O 1
ATOM 5836 N N . ASP A 1 825 ? -3.213 -31.800 28.614 1.00 94.06 825 ASP A N 1
ATOM 5837 C CA . ASP A 1 825 ? -2.112 -32.757 28.813 1.00 94.06 825 ASP A CA 1
ATOM 5838 C C . ASP A 1 825 ? -1.397 -33.005 27.478 1.00 94.06 825 ASP A C 1
ATOM 5840 O O . ASP A 1 825 ? -1.947 -33.769 26.703 1.00 94.06 825 ASP A O 1
ATOM 5844 N N . PRO A 1 826 ? -0.116 -32.584 27.330 1.00 95.94 826 PRO A N 1
ATOM 5845 C CA . PRO A 1 826 ? 0.742 -32.834 26.157 1.00 95.94 826 PRO A CA 1
ATOM 5846 C C . PRO A 1 826 ? 1.050 -34.284 25.797 1.00 95.94 826 PRO A C 1
ATOM 5848 O O . PRO A 1 826 ? 2.185 -34.653 25.491 1.00 95.94 826 PRO A O 1
ATOM 5851 N N . ASN A 1 827 ? 0.201 -35.227 26.156 1.00 94.62 827 ASN A N 1
ATOM 5852 C CA . ASN A 1 827 ? 0.330 -36.640 25.837 1.00 94.62 827 ASN A CA 1
ATOM 5853 C C . ASN A 1 827 ? -1.049 -37.297 25.647 1.00 94.62 827 ASN A C 1
ATOM 5855 O O . ASN A 1 827 ? -1.093 -38.545 25.623 1.00 94.62 827 ASN A O 1
ATOM 5859 N N . ASP A 1 828 ? -2.115 -36.506 25.638 1.00 93.00 828 ASP A N 1
ATOM 5860 C CA . ASP A 1 828 ? -3.505 -36.880 25.470 1.00 93.00 828 ASP A CA 1
ATOM 5861 C C . ASP A 1 828 ? -4.152 -35.905 24.483 1.00 93.00 828 ASP A C 1
ATOM 5863 O O . ASP A 1 828 ? -4.588 -34.845 24.882 1.00 93.00 828 ASP A O 1
ATOM 5867 N N . ALA A 1 829 ? -4.221 -36.320 23.216 1.00 94.62 829 ALA A N 1
ATOM 5868 C CA . ALA A 1 829 ? -4.722 -35.515 22.100 1.00 94.62 829 ALA A CA 1
ATOM 5869 C C . ALA A 1 829 ? -6.247 -35.264 22.101 1.00 94.62 829 ALA A C 1
ATOM 5871 O O . ALA A 1 829 ? -6.852 -35.290 21.041 1.00 94.62 829 ALA A O 1
ATOM 5872 N N . ASP A 1 830 ? -6.868 -35.306 23.274 1.00 94.25 830 ASP A N 1
ATOM 5873 C CA . ASP A 1 830 ? -8.306 -35.180 23.566 1.00 94.25 830 ASP A CA 1
ATOM 5874 C C . ASP A 1 830 ? -8.385 -35.112 25.109 1.00 94.25 830 ASP A C 1
ATOM 5876 O O . ASP A 1 830 ? -8.494 -36.135 25.807 1.00 94.25 830 ASP A O 1
ATOM 5880 N N . SER A 1 831 ? -8.064 -33.939 25.652 1.00 93.06 831 SER A N 1
ATOM 5881 C CA . SER A 1 831 ? -7.714 -33.693 27.057 1.00 93.06 831 SER A CA 1
ATOM 5882 C C . SER A 1 831 ? -8.916 -33.703 28.002 1.00 93.06 831 SER A C 1
ATOM 5884 O O . SER A 1 831 ? -8.787 -34.015 29.203 1.00 93.06 831 SER A O 1
ATOM 5886 N N . ASP A 1 832 ? -10.071 -33.340 27.482 1.00 92.00 832 ASP A N 1
ATOM 5887 C CA . ASP A 1 832 ? -11.370 -33.180 28.125 1.00 92.00 832 ASP A CA 1
ATOM 5888 C C . ASP A 1 832 ? -12.273 -34.436 27.929 1.00 92.00 832 ASP A C 1
ATOM 5890 O O . ASP A 1 832 ? -13.109 -34.742 28.801 1.00 92.00 832 ASP A O 1
ATOM 5894 N N . ASP A 1 833 ? -11.933 -35.289 26.947 1.00 92.38 833 ASP A N 1
ATOM 5895 C CA . ASP A 1 833 ? -12.524 -36.584 26.582 1.00 92.38 833 ASP A CA 1
ATOM 5896 C C . ASP A 1 833 ? -13.896 -36.482 25.859 1.00 92.38 833 ASP A C 1
ATOM 5898 O O . ASP A 1 833 ? -14.653 -37.470 25.945 1.00 92.38 833 ASP A O 1
ATOM 5902 N N . ASP A 1 834 ? -14.277 -35.376 25.209 1.00 92.38 834 ASP A N 1
ATOM 5903 C CA . ASP A 1 834 ? -15.602 -35.148 24.588 1.00 92.38 834 ASP A CA 1
ATOM 5904 C C . ASP A 1 834 ? -15.778 -35.702 23.151 1.00 92.38 834 ASP A C 1
ATOM 5906 O O . ASP A 1 834 ? -16.895 -36.068 22.757 1.00 92.38 834 ASP A O 1
ATOM 5910 N N . GLY A 1 835 ? -14.676 -35.961 22.441 1.00 91.50 835 GLY A N 1
ATOM 5911 C CA . GLY A 1 835 ? -14.662 -36.503 21.083 1.00 91.50 835 GLY A CA 1
ATOM 5912 C C . GLY A 1 835 ? -14.038 -35.610 20.009 1.00 91.50 835 GLY A C 1
ATOM 5913 O O . GLY A 1 835 ? -13.821 -36.153 18.912 1.00 91.50 835 GLY A O 1
ATOM 5914 N N . VAL A 1 836 ? -13.740 -34.349 20.313 1.00 93.56 836 VAL A N 1
ATOM 5915 C CA . VAL A 1 836 ? -12.891 -33.442 19.523 1.00 93.56 836 VAL A CA 1
ATOM 5916 C C . VAL A 1 836 ? -11.425 -33.659 19.946 1.00 93.56 836 VAL A C 1
ATOM 5918 O O . VAL A 1 836 ? -11.148 -34.391 20.898 1.00 93.56 836 VAL A O 1
ATOM 5921 N N . LEU A 1 837 ? -10.450 -33.238 19.141 1.00 94.19 837 LEU A N 1
ATOM 5922 C CA . LEU A 1 837 ? -9.036 -33.283 19.543 1.00 94.19 837 LEU A CA 1
ATOM 5923 C C . LEU A 1 837 ? -8.612 -31.882 19.941 1.00 94.19 837 LEU A C 1
ATOM 5925 O O . LEU A 1 837 ? -9.064 -30.955 19.300 1.00 94.19 837 LEU A O 1
ATOM 5929 N N . ASP A 1 838 ? -7.682 -31.748 20.888 1.00 93.56 838 ASP A N 1
ATOM 5930 C CA . ASP A 1 838 ? -7.273 -30.440 21.428 1.00 93.56 838 ASP A CA 1
ATOM 5931 C C . ASP A 1 838 ? -6.890 -29.401 20.353 1.00 93.56 838 ASP A C 1
ATOM 5933 O O . ASP A 1 838 ? -7.012 -28.218 20.616 1.00 93.56 838 ASP A O 1
ATOM 5937 N N . GLY A 1 839 ? -6.389 -29.827 19.185 1.00 91.38 839 GLY A N 1
ATOM 5938 C CA . GLY A 1 839 ? -6.056 -28.945 18.053 1.00 91.38 839 GLY A CA 1
ATOM 5939 C C . GLY A 1 839 ? -7.009 -29.027 16.857 1.00 91.38 839 GLY A C 1
ATOM 5940 O O . GLY A 1 839 ? -6.605 -28.659 15.765 1.00 91.38 839 GLY A O 1
ATOM 5941 N N . ASP A 1 840 ? -8.185 -29.629 17.033 1.00 92.75 840 ASP A N 1
ATOM 5942 C CA . ASP A 1 840 ? -9.335 -29.562 16.115 1.00 92.75 840 ASP A CA 1
ATOM 5943 C C . ASP A 1 840 ? -10.521 -28.844 16.835 1.00 92.75 840 ASP A C 1
ATOM 5945 O O . ASP A 1 840 ? -11.677 -29.075 16.478 1.00 92.75 840 ASP A O 1
ATOM 5949 N N . GLU A 1 841 ? -10.244 -28.128 17.932 1.00 93.56 841 GLU A N 1
ATOM 5950 C CA . GLU A 1 841 ? -11.207 -27.439 18.806 1.00 93.56 841 GLU A CA 1
ATOM 5951 C C . GLU A 1 841 ? -11.383 -25.990 18.343 1.00 93.56 841 GLU A C 1
ATOM 5953 O O . GLU A 1 841 ? -10.360 -25.309 18.335 1.00 93.56 841 GLU A O 1
ATOM 5958 N N . PRO A 1 842 ? -12.621 -25.531 18.069 1.00 92.81 842 PRO A N 1
ATOM 5959 C CA . PRO A 1 842 ? -12.898 -24.135 17.739 1.00 92.81 842 PRO A CA 1
ATOM 5960 C C . PRO A 1 842 ? -12.532 -23.173 18.868 1.00 92.81 842 PRO A C 1
ATOM 5962 O O . PRO A 1 842 ? -12.845 -23.425 20.043 1.00 92.81 842 PRO A O 1
ATOM 5965 N N . ASN A 1 843 ? -11.892 -22.067 18.515 1.00 91.81 843 ASN A N 1
ATOM 5966 C CA . ASN A 1 843 ? -11.378 -21.027 19.389 1.00 91.81 843 ASN A CA 1
ATOM 5967 C C . ASN A 1 843 ? -10.664 -21.622 20.619 1.00 91.81 843 ASN A C 1
ATOM 5969 O O . ASN A 1 843 ? -11.079 -21.423 21.769 1.00 91.81 843 ASN A O 1
ATOM 5973 N N . PRO A 1 844 ? -9.584 -22.413 20.441 1.00 93.12 844 PRO A N 1
ATOM 5974 C CA . PRO A 1 844 ? -9.074 -23.326 21.469 1.00 93.12 844 PRO A CA 1
ATOM 5975 C C . PRO A 1 844 ? -8.545 -22.608 22.722 1.00 93.12 844 PRO A C 1
ATOM 5977 O O . PRO A 1 844 ? -8.458 -23.200 23.812 1.00 93.12 844 PRO A O 1
ATOM 5980 N N . ALA A 1 845 ? -8.150 -21.341 22.590 1.00 92.25 845 ALA A N 1
ATOM 5981 C CA . ALA A 1 845 ? -7.663 -20.513 23.687 1.00 92.25 845 ALA A CA 1
ATOM 5982 C C . ALA A 1 845 ? -8.780 -19.846 24.513 1.00 92.25 845 ALA A C 1
ATOM 5984 O O . ALA A 1 845 ? -8.485 -19.365 25.618 1.00 92.25 845 ALA A O 1
ATOM 5985 N N . ASP A 1 846 ? -10.021 -19.863 24.025 1.00 90.25 846 ASP A N 1
ATOM 5986 C CA . ASP A 1 846 ? -11.133 -19.076 24.552 1.00 90.25 846 ASP A CA 1
ATOM 5987 C C . ASP A 1 846 ? -11.938 -19.778 25.666 1.00 90.25 846 ASP A C 1
ATOM 5989 O O . ASP A 1 846 ? -11.810 -20.983 25.832 1.00 90.25 846 ASP A O 1
ATOM 5993 N N . ASP A 1 847 ? -12.691 -19.037 26.497 1.00 88.25 847 ASP A N 1
ATOM 5994 C CA . ASP A 1 847 ? -13.501 -19.513 27.654 1.00 88.25 847 ASP A CA 1
ATOM 5995 C C . ASP A 1 847 ? -14.951 -19.024 27.495 1.00 88.25 847 ASP A C 1
ATOM 5997 O O . ASP A 1 847 ? -15.401 -18.163 28.261 1.00 88.25 847 ASP A O 1
ATOM 6001 N N . VAL A 1 848 ? -15.648 -19.575 26.494 1.00 86.56 848 VAL A N 1
ATOM 6002 C CA . VAL A 1 848 ? -16.940 -19.092 25.965 1.00 86.56 848 VAL A CA 1
ATOM 6003 C C . VAL A 1 848 ? -18.023 -18.937 27.039 1.00 86.56 848 VAL A C 1
ATOM 6005 O O . VAL A 1 848 ? -18.707 -17.916 27.110 1.00 86.56 848 VAL A O 1
ATOM 6008 N N . ASP A 1 849 ? -18.183 -19.908 27.940 1.00 82.69 849 ASP A N 1
ATOM 6009 C CA . ASP A 1 849 ? -19.218 -19.864 28.986 1.00 82.69 849 ASP A CA 1
ATOM 6010 C C . ASP A 1 849 ? -18.771 -19.165 30.298 1.00 82.69 849 ASP A C 1
ATOM 6012 O O . ASP A 1 849 ? -19.551 -19.009 31.257 1.00 82.69 849 ASP A O 1
ATOM 6016 N N . GLY A 1 850 ? -17.501 -18.750 30.386 1.00 83.06 850 GLY A N 1
ATOM 6017 C CA . GLY A 1 850 ? -16.901 -18.121 31.564 1.00 83.06 850 GLY A CA 1
ATOM 6018 C C . GLY A 1 850 ? -16.795 -19.022 32.811 1.00 83.06 850 GLY A C 1
ATOM 6019 O O . GLY A 1 850 ? -16.694 -18.525 33.955 1.00 83.06 850 GLY A O 1
ATOM 6020 N N . ASP A 1 851 ? -16.828 -20.348 32.651 1.00 83.12 851 ASP A N 1
ATOM 6021 C CA . ASP A 1 851 ? -16.592 -21.368 33.683 1.00 83.12 851 ASP A CA 1
ATOM 6022 C C . ASP A 1 851 ? -15.171 -21.268 34.284 1.00 83.12 851 ASP A C 1
ATOM 6024 O O . ASP A 1 851 ? -14.940 -21.555 35.486 1.00 83.12 851 ASP A O 1
ATOM 6028 N N . GLY A 1 852 ? -14.225 -20.761 33.490 1.00 86.31 852 GLY A N 1
ATOM 6029 C CA . GLY A 1 852 ? -12.797 -20.718 33.773 1.00 86.31 852 GLY A CA 1
ATOM 6030 C C . GLY A 1 852 ? -12.044 -21.925 33.215 1.00 86.31 852 GLY A C 1
ATOM 6031 O O . GLY A 1 852 ? -10.987 -22.288 33.780 1.00 86.31 852 GLY A O 1
ATOM 6032 N N . LEU A 1 853 ? -12.592 -22.566 32.188 1.00 90.81 853 LEU A N 1
ATOM 6033 C CA . LEU A 1 853 ? -12.002 -23.634 31.398 1.00 90.81 853 LEU A CA 1
ATOM 6034 C C . LEU A 1 853 ? -12.037 -23.185 29.943 1.00 90.81 853 LEU A C 1
ATOM 6036 O O . LEU A 1 853 ? -13.094 -22.903 29.425 1.00 90.81 853 LEU A O 1
ATOM 6040 N N . VAL A 1 854 ? -10.865 -23.142 29.315 1.00 92.69 854 VAL A N 1
ATOM 6041 C CA . VAL A 1 854 ? -10.814 -22.866 27.882 1.00 92.69 854 VAL A CA 1
ATOM 6042 C C . VAL A 1 854 ? -11.410 -24.026 27.083 1.00 92.69 854 VAL A C 1
ATOM 6044 O O . VAL A 1 854 ? -11.318 -25.153 27.594 1.00 92.69 854 VAL A O 1
ATOM 6047 N N . ASN A 1 855 ? -11.912 -23.766 25.875 1.00 93.06 855 ASN A N 1
ATOM 6048 C CA . ASN A 1 855 ? -12.653 -24.698 25.016 1.00 93.06 855 ASN A CA 1
ATOM 6049 C C . ASN A 1 855 ? -11.979 -26.071 24.955 1.00 93.06 855 ASN A C 1
ATOM 6051 O O . ASN A 1 855 ? -12.545 -27.024 25.482 1.00 93.06 855 ASN A O 1
ATOM 6055 N N . LEU A 1 856 ? -10.669 -26.139 24.634 1.00 94.12 856 LEU A N 1
ATOM 6056 C CA . LEU A 1 856 ? -9.905 -27.411 24.556 1.00 94.12 856 LEU A CA 1
ATOM 6057 C C . LEU A 1 856 ? -9.893 -28.266 25.841 1.00 94.12 856 LEU A C 1
ATOM 6059 O O . LEU A 1 856 ? -9.337 -29.371 25.919 1.00 94.12 856 LEU A O 1
ATOM 6063 N N . ARG A 1 857 ? -10.404 -27.718 26.945 1.00 94.44 857 ARG A N 1
ATOM 6064 C CA . ARG A 1 857 ? -10.499 -28.344 28.265 1.00 94.44 857 ARG A CA 1
ATOM 6065 C C . ARG A 1 857 ? -11.912 -28.397 28.822 1.00 94.44 857 ARG A C 1
ATOM 6067 O O . ARG A 1 857 ? -12.053 -29.011 29.904 1.00 94.44 857 ARG A O 1
ATOM 6074 N N . ASP A 1 858 ? -12.858 -27.722 28.196 1.00 94.06 858 ASP A N 1
ATOM 6075 C CA . ASP A 1 858 ? -14.271 -27.929 28.426 1.00 94.06 858 ASP A CA 1
ATOM 6076 C C . ASP A 1 858 ? -14.779 -29.069 27.547 1.00 94.06 858 ASP A C 1
ATOM 6078 O O . ASP A 1 858 ? -14.055 -29.603 26.731 1.00 94.06 858 ASP A O 1
ATOM 6082 N N . VAL A 1 859 ? -15.945 -29.598 27.883 1.00 93.88 859 VAL A N 1
ATOM 6083 C CA . VAL A 1 859 ? -16.565 -30.734 27.190 1.00 93.88 859 VAL A CA 1
ATOM 6084 C C . VAL A 1 859 ? -17.865 -30.324 26.496 1.00 93.88 859 VAL A C 1
ATOM 6086 O O . VAL A 1 859 ? -18.556 -31.210 25.995 1.00 93.88 859 VAL A O 1
ATOM 6089 N N . ASP A 1 860 ? -18.277 -29.076 26.707 1.00 93.38 860 ASP A N 1
ATOM 6090 C CA . ASP A 1 860 ? -19.590 -28.442 26.508 1.00 93.38 860 ASP A CA 1
ATOM 6091 C C . ASP A 1 860 ? -19.312 -26.927 26.537 1.00 93.38 860 ASP A C 1
ATOM 6093 O O . ASP A 1 860 ? -19.584 -26.278 27.548 1.00 93.38 860 ASP A O 1
ATOM 6097 N N . SER A 1 861 ? -18.614 -26.418 25.519 1.00 93.38 861 SER A N 1
ATOM 6098 C CA . SER A 1 861 ? -17.968 -25.093 25.530 1.00 93.38 861 SER A CA 1
ATOM 6099 C C . SER A 1 861 ? -18.955 -23.933 25.725 1.00 93.38 861 SER A C 1
ATOM 6101 O O . SER A 1 861 ? -18.624 -22.943 26.374 1.00 93.38 861 SER A O 1
ATOM 6103 N N . ASP A 1 862 ? -20.203 -24.085 25.283 1.00 89.88 862 ASP A N 1
ATOM 6104 C CA . ASP A 1 862 ? -21.300 -23.123 25.466 1.00 89.88 862 ASP A CA 1
ATOM 6105 C C . ASP A 1 862 ? -22.294 -23.488 26.605 1.00 89.88 862 ASP A C 1
ATOM 6107 O O . ASP A 1 862 ? -23.288 -22.789 26.861 1.00 89.88 862 ASP A O 1
ATOM 6111 N N . ASP A 1 863 ? -22.026 -24.585 27.326 1.00 91.50 863 ASP A N 1
ATOM 6112 C CA . ASP A 1 863 ? -22.751 -25.109 28.495 1.00 91.50 863 ASP A CA 1
ATOM 6113 C C . ASP A 1 863 ? -24.268 -25.341 28.242 1.00 91.50 863 ASP A C 1
ATOM 6115 O O . ASP A 1 863 ? -25.144 -25.287 29.141 1.00 91.50 863 ASP A O 1
ATOM 6119 N N . ASP A 1 864 ? -24.618 -25.635 26.990 1.00 90.75 864 ASP A N 1
ATOM 6120 C CA . ASP A 1 864 ? -25.979 -25.859 26.516 1.00 90.75 864 ASP A CA 1
ATOM 6121 C C . ASP A 1 864 ? -26.517 -27.258 26.904 1.00 90.75 864 ASP A C 1
ATOM 6123 O O . ASP A 1 864 ? -27.730 -27.468 27.131 1.00 90.75 864 ASP A O 1
ATOM 6127 N N . GLY A 1 865 ? -25.597 -28.197 27.151 1.00 90.00 865 GLY A N 1
ATOM 6128 C CA . GLY A 1 865 ? -25.843 -29.558 27.603 1.00 90.00 865 GLY A CA 1
ATOM 6129 C C . GLY A 1 865 ? -25.663 -30.647 26.544 1.00 90.00 865 GLY A C 1
ATOM 6130 O O . GLY A 1 865 ? -25.832 -31.837 26.896 1.00 90.00 865 GLY A O 1
ATOM 6131 N N . LEU A 1 866 ? -25.389 -30.293 25.288 1.00 92.44 866 LEU A N 1
ATOM 6132 C CA . LEU A 1 866 ? -24.697 -31.141 24.322 1.00 92.44 866 LEU A CA 1
ATOM 6133 C C . LEU A 1 866 ? -23.213 -31.189 24.697 1.00 92.44 866 LEU A C 1
ATOM 6135 O O . LEU A 1 866 ? -22.876 -31.029 25.852 1.00 92.44 866 LEU A O 1
ATOM 6139 N N . TYR A 1 867 ? -22.385 -31.770 23.852 1.00 94.00 867 TYR A N 1
ATOM 6140 C CA . TYR A 1 867 ? -20.944 -31.855 24.090 1.00 94.00 867 TYR A CA 1
ATOM 6141 C C . TYR A 1 867 ? -20.339 -31.594 22.730 1.00 94.00 867 TYR A C 1
ATOM 6143 O O . TYR A 1 867 ? -20.878 -32.174 21.781 1.00 94.00 867 TYR A O 1
ATOM 6151 N N . ASP A 1 868 ? -19.242 -30.868 22.642 1.00 94.00 868 ASP A N 1
ATOM 6152 C CA . ASP A 1 868 ? -18.756 -30.249 21.402 1.00 94.00 868 ASP A CA 1
ATOM 6153 C C . ASP A 1 868 ? -18.596 -31.296 20.284 1.00 94.00 868 ASP A C 1
ATOM 6155 O O . ASP A 1 868 ? -19.173 -31.212 19.193 1.00 94.00 868 ASP A O 1
ATOM 6159 N N . GLY A 1 869 ? -18.010 -32.452 20.603 1.00 93.44 869 GLY A N 1
ATOM 6160 C CA . GLY A 1 869 ? -17.889 -33.573 19.667 1.00 93.44 869 GLY A CA 1
ATOM 6161 C C . GLY A 1 869 ? -19.223 -34.200 19.222 1.00 93.44 869 GLY A C 1
ATOM 6162 O O . GLY A 1 869 ? -19.294 -34.868 18.189 1.00 93.44 869 GLY A O 1
ATOM 6163 N N . THR A 1 870 ? -20.307 -34.046 19.978 1.00 93.88 870 THR A N 1
ATOM 6164 C CA . THR A 1 870 ? -21.676 -34.415 19.556 1.00 93.88 870 THR A CA 1
ATOM 6165 C C . THR A 1 870 ? -22.229 -33.423 18.541 1.00 93.88 870 THR A C 1
ATOM 6167 O O . THR A 1 870 ? -22.897 -33.854 17.598 1.00 93.88 870 THR A O 1
ATOM 6170 N N . GLU A 1 871 ? -21.953 -32.142 18.742 1.00 94.19 871 GLU A N 1
ATOM 6171 C CA . GLU A 1 871 ? -22.462 -31.006 17.967 1.00 94.19 871 GLU A CA 1
ATOM 6172 C C . GLU A 1 871 ? -21.810 -30.941 16.598 1.00 94.19 871 GLU A C 1
ATOM 6174 O O . GLU A 1 871 ? -22.504 -30.959 15.581 1.00 94.19 871 GLU A O 1
ATOM 6179 N N . LEU A 1 872 ? -20.493 -31.151 16.563 1.00 93.25 872 LEU A N 1
ATOM 6180 C CA . LEU A 1 872 ? -19.708 -31.377 15.347 1.00 93.25 872 LEU A CA 1
ATOM 6181 C C . LEU A 1 872 ? -20.025 -32.729 14.660 1.00 93.25 872 LEU A C 1
ATOM 6183 O O . LEU A 1 872 ? -19.431 -33.118 13.648 1.00 93.25 872 LEU A O 1
ATOM 6187 N N . GLY A 1 873 ? -20.973 -33.510 15.195 1.00 92.31 873 GLY A N 1
ATOM 6188 C CA . GLY A 1 873 ? -21.448 -34.760 14.596 1.00 92.31 873 GLY A CA 1
ATOM 6189 C C . GLY A 1 873 ? -20.438 -35.914 14.655 1.00 92.31 873 GLY A C 1
ATOM 6190 O O . GLY A 1 873 ? -20.524 -36.881 13.872 1.00 92.31 873 GLY A O 1
ATOM 6191 N N . LEU A 1 874 ? -19.464 -35.842 15.564 1.00 92.31 874 LEU A N 1
ATOM 6192 C CA . LEU A 1 874 ? -18.376 -36.803 15.705 1.00 92.31 874 LEU A CA 1
ATOM 6193 C C . LEU A 1 874 ? -18.802 -38.063 16.477 1.00 92.31 874 LEU A C 1
ATOM 6195 O O . LEU A 1 874 ? -19.863 -38.196 17.098 1.00 92.31 874 LEU A O 1
ATOM 6199 N N . ASP A 1 875 ? -17.956 -39.095 16.384 1.00 83.88 875 ASP A N 1
ATOM 6200 C CA . ASP A 1 875 ? -18.116 -40.317 17.165 1.00 83.88 875 ASP A CA 1
ATOM 6201 C C . ASP A 1 875 ? -16.959 -40.516 18.150 1.00 83.88 875 ASP A C 1
ATOM 6203 O O . ASP A 1 875 ? -15.805 -40.248 17.855 1.00 83.88 875 ASP A O 1
ATOM 6207 N N . CYS A 1 876 ? -17.238 -41.128 19.306 1.00 87.56 876 CYS A N 1
ATOM 6208 C CA . CYS A 1 876 ? -16.206 -41.469 20.302 1.00 87.56 876 CYS A CA 1
ATOM 6209 C C . CYS A 1 876 ? -15.268 -42.621 19.868 1.00 87.56 876 CYS A C 1
ATOM 6211 O O . CYS A 1 876 ? -15.002 -43.555 20.650 1.00 87.56 876 CYS A O 1
ATOM 6213 N N . ALA A 1 877 ? -14.905 -42.724 18.587 1.00 85.88 877 ALA A N 1
ATOM 6214 C CA . ALA A 1 877 ? -14.063 -43.801 18.079 1.00 85.88 877 ALA A CA 1
ATOM 6215 C C . ALA A 1 877 ? -12.571 -43.471 18.089 1.00 85.88 877 ALA A C 1
ATOM 6217 O O . ALA A 1 877 ? -11.787 -44.433 17.934 1.00 85.88 877 ALA A O 1
ATOM 6218 N N . ASN A 1 878 ? -12.181 -42.201 18.259 1.00 86.31 878 ASN A N 1
ATOM 6219 C CA . ASN A 1 878 ? -10.779 -41.829 18.392 1.00 86.31 878 ASN A CA 1
ATOM 6220 C C . ASN A 1 878 ? -10.159 -42.589 19.594 1.00 86.31 878 ASN A C 1
ATOM 6222 O O . ASN A 1 878 ? -10.818 -42.852 20.603 1.00 86.31 878 ASN A O 1
ATOM 6226 N N . PRO A 1 879 ? -8.955 -43.181 19.448 1.00 85.81 879 PRO A N 1
ATOM 6227 C CA . PRO A 1 879 ? -8.291 -43.859 20.555 1.00 85.81 879 PRO A CA 1
ATOM 6228 C C . PRO A 1 879 ? -7.811 -42.963 21.700 1.00 85.81 879 PRO A C 1
ATOM 6230 O O . PRO A 1 879 ? -7.454 -43.575 22.718 1.00 85.81 879 PRO A O 1
ATOM 6233 N N . SER A 1 880 ? -7.695 -41.649 21.473 1.00 87.19 880 SER A N 1
ATOM 6234 C CA . SER A 1 880 ? -7.316 -40.641 22.474 1.00 87.19 880 SER A CA 1
ATOM 6235 C C . SER A 1 880 ? -8.474 -40.426 23.443 1.00 87.19 880 SER A C 1
ATOM 6237 O O . SER A 1 880 ? -8.308 -40.840 24.585 1.00 87.19 880 SER A O 1
ATOM 6239 N N . THR A 1 881 ? -9.679 -40.139 22.934 1.00 89.12 881 THR A N 1
ATOM 6240 C CA . THR A 1 881 ? -10.942 -40.179 23.690 1.00 89.12 881 THR A CA 1
ATOM 6241 C C . THR A 1 881 ? -11.050 -41.433 24.573 1.00 89.12 881 THR A C 1
ATOM 6243 O O . THR A 1 881 ? -11.214 -42.573 24.086 1.00 89.12 881 THR A O 1
ATOM 6246 N N . ASP A 1 882 ? -10.968 -41.294 25.902 1.00 80.88 882 ASP A N 1
ATOM 6247 C CA . ASP A 1 882 ? -11.266 -42.353 26.870 1.00 80.88 882 ASP A CA 1
ATOM 6248 C C . ASP A 1 882 ? -12.749 -42.277 27.264 1.00 80.88 882 ASP A C 1
ATOM 6250 O O . ASP A 1 882 ? -13.124 -41.630 28.239 1.00 80.88 882 ASP A O 1
ATOM 6254 N N . PRO A 1 883 ? -13.634 -43.119 26.683 1.00 65.00 883 PRO A N 1
ATOM 6255 C CA . PRO A 1 883 ? -15.031 -43.240 27.117 1.00 65.00 883 PRO A CA 1
ATOM 6256 C C . PRO A 1 883 ? -15.172 -43.956 28.486 1.00 65.00 883 PRO A C 1
ATOM 6258 O O . PRO A 1 883 ? -16.110 -44.734 28.752 1.00 65.00 883 PRO A O 1
ATOM 6261 N N . GLY A 1 884 ? -14.185 -43.809 29.368 1.00 59.12 884 GLY A N 1
ATOM 6262 C CA . GLY A 1 884 ? -14.145 -44.284 30.734 1.00 59.12 884 GLY A CA 1
ATOM 6263 C C . GLY A 1 884 ? -15.166 -43.540 31.600 1.00 59.12 884 GLY A C 1
ATOM 6264 O O . GLY A 1 884 ? -15.338 -42.359 31.461 1.00 59.12 884 GLY A O 1
ATOM 6265 N N . PRO A 1 885 ? -15.894 -44.193 32.528 1.00 52.97 885 PRO A N 1
ATOM 6266 C CA . PRO A 1 885 ? -17.019 -43.543 33.208 1.00 52.97 885 PRO A CA 1
ATOM 6267 C C . PRO A 1 885 ? -16.619 -42.563 34.342 1.00 52.97 885 PRO A C 1
ATOM 6269 O O . PRO A 1 885 ? -15.941 -43.021 35.285 1.00 52.97 885 PRO A O 1
ATOM 6272 N N . PRO A 1 886 ? -17.224 -41.352 34.406 1.00 57.56 886 PRO A N 1
ATOM 6273 C CA . PRO A 1 886 ? -18.196 -40.815 33.434 1.00 57.56 886 PRO A CA 1
ATOM 6274 C C . PRO A 1 886 ? -17.505 -40.505 32.100 1.00 57.56 886 PRO A C 1
ATOM 6276 O O . PRO A 1 886 ? -16.432 -39.939 32.149 1.00 57.56 886 PRO A O 1
ATOM 6279 N N . SER A 1 887 ? -18.067 -41.001 30.989 1.00 70.50 887 SER A N 1
ATOM 6280 C CA . SER A 1 887 ? -17.541 -40.697 29.654 1.00 70.50 887 SER A CA 1
ATOM 6281 C C . SER A 1 887 ? -17.994 -39.289 29.337 1.00 70.50 887 SER A C 1
ATOM 6283 O O . SER A 1 887 ? -19.199 -39.057 29.498 1.00 70.50 887 SER A O 1
ATOM 6285 N N . HIS A 1 888 ? -17.054 -38.427 28.988 1.00 85.06 888 HIS A N 1
ATOM 6286 C CA . HIS A 1 888 ? -17.345 -37.077 28.540 1.00 85.06 888 HIS A CA 1
ATOM 6287 C C . HIS A 1 888 ? -17.723 -37.112 27.058 1.00 85.06 888 HIS A C 1
ATOM 6289 O O . HIS A 1 888 ? -18.724 -36.542 26.722 1.00 85.06 888 HIS A O 1
ATOM 6295 N N . CYS A 1 889 ? -17.240 -38.073 26.269 1.00 89.06 889 CYS A N 1
ATOM 6296 C CA . CYS A 1 889 ? -17.767 -38.209 24.912 1.00 89.06 889 CYS A CA 1
ATOM 6297 C C . CYS A 1 889 ? -19.146 -38.867 24.816 1.00 89.06 889 CYS A C 1
ATOM 6299 O O . CYS A 1 889 ? -19.420 -39.961 25.375 1.00 89.06 889 CYS A O 1
ATOM 6301 N N . ARG A 1 890 ? -19.991 -38.250 23.988 1.00 91.00 890 ARG A N 1
ATOM 6302 C CA . ARG A 1 890 ? -21.283 -38.763 23.560 1.00 91.00 890 ARG A CA 1
ATOM 6303 C C . ARG A 1 890 ? -21.324 -38.886 22.027 1.00 91.00 890 ARG A C 1
ATOM 6305 O O . ARG A 1 890 ? -21.298 -37.907 21.323 1.00 91.00 890 ARG A O 1
ATOM 6312 N N . PRO A 1 891 ? -21.428 -40.109 21.469 1.00 90.50 891 PRO A N 1
ATOM 6313 C CA . PRO A 1 891 ? -21.377 -40.250 20.021 1.00 90.50 891 PRO A CA 1
ATOM 6314 C C . PRO A 1 891 ? -22.685 -39.796 19.387 1.00 90.50 891 PRO A C 1
ATOM 6316 O O . PRO A 1 891 ? -23.741 -40.312 19.794 1.00 90.50 891 PRO A O 1
ATOM 6319 N N . ASP A 1 892 ? -22.568 -39.009 18.326 1.00 92.56 892 ASP A N 1
ATOM 6320 C CA . ASP A 1 892 ? -23.694 -38.590 17.510 1.00 92.56 892 ASP A CA 1
ATOM 6321 C C . ASP A 1 892 ? -24.414 -39.798 16.856 1.00 92.56 892 ASP A C 1
ATOM 6323 O O . ASP A 1 892 ? -23.835 -40.818 16.424 1.00 92.56 892 ASP A O 1
ATOM 6327 N N . ALA A 1 893 ? -25.743 -39.759 16.892 1.00 93.88 893 ALA A N 1
ATOM 6328 C CA . ALA A 1 893 ? -26.614 -40.862 16.523 1.00 93.88 893 ALA A CA 1
ATOM 6329 C C . ALA A 1 893 ? -26.918 -40.928 15.026 1.00 93.88 893 ALA A C 1
ATOM 6331 O O . ALA A 1 893 ? -27.271 -42.028 14.542 1.00 93.88 893 ALA A O 1
ATOM 6332 N N . ASP A 1 894 ? -26.790 -39.822 14.293 1.00 91.94 894 ASP A N 1
ATOM 6333 C CA . ASP A 1 894 ? -27.082 -39.760 12.860 1.00 91.94 894 ASP A CA 1
ATOM 6334 C C . ASP A 1 894 ? -25.858 -39.573 11.936 1.00 91.94 894 ASP A C 1
ATOM 6336 O O . ASP A 1 894 ? -25.973 -39.859 10.733 1.00 91.94 894 ASP A O 1
ATOM 6340 N N . MET A 1 895 ? -24.679 -39.435 12.544 1.00 89.00 895 MET A N 1
ATOM 6341 C CA . MET A 1 895 ? -23.328 -39.238 12.000 1.00 89.00 895 MET A CA 1
ATOM 6342 C C . MET A 1 895 ? -23.192 -37.930 11.209 1.00 89.00 895 MET A C 1
ATOM 6344 O O . MET A 1 895 ? -22.921 -38.005 10.001 1.00 89.00 895 MET A O 1
ATOM 6348 N N . GLY A 1 896 ? -23.427 -36.800 11.882 1.00 87.38 896 GLY A N 1
ATOM 6349 C CA . GLY A 1 896 ? -23.330 -35.432 11.364 1.00 87.38 896 GLY A CA 1
ATOM 6350 C C . GLY A 1 896 ? -24.386 -35.124 10.309 1.00 87.38 896 GLY A C 1
ATOM 6351 O O . GLY A 1 896 ? -24.120 -34.437 9.327 1.00 87.38 896 GLY A O 1
ATOM 6352 N N . ALA A 1 897 ? -25.562 -35.760 10.388 1.00 89.25 897 ALA A N 1
ATOM 6353 C CA . ALA A 1 897 ? -26.683 -35.377 9.526 1.00 89.25 897 ALA A CA 1
ATOM 6354 C C . ALA A 1 897 ? -27.477 -34.205 10.113 1.00 89.25 897 ALA A C 1
ATOM 6356 O O . ALA A 1 897 ? -28.207 -33.564 9.352 1.00 89.25 897 ALA A O 1
ATOM 6357 N N . THR A 1 898 ? -27.337 -33.993 11.418 1.00 90.00 898 THR A N 1
ATOM 6358 C CA . THR A 1 898 ? -27.643 -32.768 12.151 1.00 90.00 898 THR A CA 1
ATOM 6359 C C . THR A 1 898 ? -26.354 -32.386 12.883 1.00 90.00 898 THR A C 1
ATOM 6361 O O . THR A 1 898 ? -25.660 -33.287 13.353 1.00 90.00 898 THR A O 1
ATOM 6364 N N . THR A 1 899 ? -26.028 -31.103 12.908 1.00 92.62 899 THR A N 1
ATOM 6365 C CA . THR A 1 899 ? -24.916 -30.514 13.661 1.00 92.62 899 THR A CA 1
ATOM 6366 C C . THR A 1 899 ? -25.419 -29.220 14.292 1.00 92.62 899 THR A C 1
ATOM 6368 O O . THR A 1 899 ? -26.415 -28.669 13.812 1.00 92.62 899 THR A O 1
ATOM 6371 N N . THR A 1 900 ? -24.782 -28.804 15.373 1.00 93.12 900 THR A N 1
ATOM 6372 C CA . THR A 1 900 ? -24.998 -27.537 16.090 1.00 93.12 900 THR A CA 1
ATOM 6373 C C . THR A 1 900 ? -23.636 -26.897 16.328 1.00 93.12 900 THR A C 1
ATOM 6375 O O . THR A 1 900 ? -22.621 -27.533 16.020 1.00 93.12 900 THR A O 1
ATOM 6378 N N . HIS A 1 901 ? -23.621 -25.645 16.759 1.00 91.50 901 HIS A N 1
ATOM 6379 C CA . HIS A 1 901 ? -22.400 -24.880 16.951 1.00 91.50 901 HIS A CA 1
ATOM 6380 C C . HIS A 1 901 ? -21.907 -25.029 18.398 1.00 91.50 901 HIS A C 1
ATOM 6382 O O . HIS A 1 901 ? -22.652 -24.654 19.293 1.00 91.50 901 HIS A O 1
ATOM 6388 N N . PRO A 1 902 ? -20.683 -25.527 18.645 1.00 93.62 902 PRO A N 1
ATOM 6389 C CA . PRO A 1 902 ? -20.193 -25.789 20.005 1.00 93.62 902 PRO A CA 1
ATOM 6390 C C . PRO A 1 902 ? -19.944 -24.517 20.832 1.00 93.62 902 PRO A C 1
ATOM 6392 O O . PRO A 1 902 ? -19.852 -24.579 22.054 1.00 93.62 902 PRO A O 1
ATOM 6395 N N . LEU A 1 903 ? -19.818 -23.368 20.162 1.00 90.81 903 LEU A N 1
ATOM 6396 C CA . LEU A 1 903 ? -19.630 -22.062 20.803 1.00 90.81 903 LEU A CA 1
ATOM 6397 C C . LEU A 1 903 ? -20.941 -21.260 20.949 1.00 90.81 903 LEU A C 1
ATOM 6399 O O . LEU A 1 903 ? -20.939 -20.190 21.550 1.00 90.81 903 LEU A O 1
ATOM 6403 N N . LEU A 1 904 ? -22.074 -21.744 20.409 1.00 88.00 904 LEU A N 1
ATOM 6404 C CA . LEU A 1 904 ? -23.350 -21.016 20.445 1.00 88.00 904 LEU A CA 1
ATOM 6405 C C . LEU A 1 904 ? -24.473 -21.880 21.021 1.00 88.00 904 LEU A C 1
ATOM 6407 O O . LEU A 1 904 ? -25.109 -22.649 20.304 1.00 88.00 904 LEU A O 1
ATOM 6411 N N . ALA A 1 905 ? -24.858 -21.581 22.265 1.00 88.94 905 ALA A N 1
ATOM 6412 C CA . ALA A 1 905 ? -25.852 -22.357 23.014 1.00 88.94 905 ALA A CA 1
ATOM 6413 C C . ALA A 1 905 ? -27.249 -22.481 22.365 1.00 88.94 905 ALA A C 1
ATOM 6415 O O . ALA A 1 905 ? -28.088 -23.225 22.874 1.00 88.94 905 ALA A O 1
ATOM 6416 N N . ASP A 1 906 ? -27.562 -21.706 21.322 1.00 86.31 906 ASP A N 1
ATOM 6417 C CA . ASP A 1 906 ? -28.805 -21.747 20.535 1.00 86.31 906 ASP A CA 1
ATOM 6418 C C . ASP A 1 906 ? -28.474 -21.467 19.058 1.00 86.31 906 ASP A C 1
ATOM 6420 O O . ASP A 1 906 ? -28.565 -20.325 18.589 1.00 86.31 906 ASP A O 1
ATOM 6424 N N . THR A 1 907 ? -28.090 -22.517 18.323 1.00 89.56 907 THR A N 1
ATOM 6425 C CA . THR A 1 907 ? -27.619 -22.438 16.927 1.00 89.56 907 THR A CA 1
ATOM 6426 C C . THR A 1 907 ? -28.610 -21.725 15.999 1.00 89.56 907 THR A C 1
ATOM 6428 O O . THR A 1 907 ? -28.215 -21.043 15.051 1.00 89.56 907 THR A O 1
ATOM 6431 N N . ASP A 1 908 ? -29.921 -21.875 16.214 1.00 85.75 908 ASP A N 1
ATOM 6432 C CA . ASP A 1 908 ? -30.939 -21.294 15.329 1.00 85.75 908 ASP A CA 1
ATOM 6433 C C . ASP A 1 908 ? -31.555 -19.976 15.818 1.00 85.75 908 ASP A C 1
ATOM 6435 O O . ASP A 1 908 ? -32.406 -19.391 15.118 1.00 85.75 908 ASP A O 1
ATOM 6439 N N . ARG A 1 909 ? -31.096 -19.502 16.984 1.00 83.00 909 ARG A N 1
ATOM 6440 C CA . ARG A 1 909 ? -31.563 -18.303 17.692 1.00 83.00 909 ARG A CA 1
ATOM 6441 C C . ARG A 1 909 ? -33.086 -18.334 17.920 1.00 83.00 909 ARG A C 1
ATOM 6443 O O . ARG A 1 909 ? -33.796 -17.332 17.754 1.00 83.00 909 ARG A O 1
ATOM 6450 N N . GLY A 1 910 ? -33.625 -19.510 18.240 1.00 81.62 910 GLY A N 1
ATOM 6451 C CA . GLY A 1 910 ? -35.054 -19.802 18.402 1.00 81.62 910 GLY A CA 1
ATOM 6452 C C . GLY A 1 910 ? -35.605 -19.561 19.809 1.00 81.62 910 GLY A C 1
ATOM 6453 O O . GLY A 1 910 ? -36.831 -19.609 20.008 1.00 81.62 910 GLY A O 1
ATOM 6454 N N . GLY A 1 911 ? -34.732 -19.271 20.776 1.00 80.25 911 GLY A N 1
ATOM 6455 C CA . GLY A 1 911 ? -35.029 -19.067 22.197 1.00 80.25 911 GLY A CA 1
ATOM 6456 C C . GLY A 1 911 ? -35.012 -20.361 23.022 1.00 80.25 911 GLY A C 1
ATOM 6457 O O . GLY A 1 911 ? -35.587 -20.425 24.124 1.00 80.25 911 GLY A O 1
ATOM 6458 N N . VAL A 1 912 ? -34.422 -21.431 22.486 1.00 86.56 912 VAL A N 1
ATOM 6459 C CA . VAL A 1 912 ? -34.299 -22.737 23.142 1.00 86.56 912 VAL A CA 1
ATOM 6460 C C . VAL A 1 912 ? -32.917 -23.285 22.845 1.00 86.56 912 VAL A C 1
ATOM 6462 O O . VAL A 1 912 ? -32.574 -23.450 21.696 1.00 86.56 912 VAL A O 1
ATOM 6465 N N . ARG A 1 913 ? -32.173 -23.638 23.896 1.00 89.62 913 ARG A N 1
ATOM 6466 C CA . ARG A 1 913 ? -30.833 -24.202 23.731 1.00 89.62 913 ARG A CA 1
ATOM 6467 C C . ARG A 1 913 ? -30.841 -25.548 23.009 1.00 89.62 913 ARG A C 1
ATOM 6469 O O . ARG A 1 913 ? -31.765 -26.350 23.250 1.00 89.62 913 ARG A O 1
ATOM 6476 N N . ASP A 1 914 ? -29.809 -25.843 22.236 1.00 90.94 914 ASP A N 1
ATOM 6477 C CA . ASP A 1 914 ? -29.735 -27.014 21.358 1.00 90.94 914 ASP A CA 1
ATOM 6478 C C . ASP A 1 914 ? -29.854 -28.335 22.136 1.00 90.94 914 ASP A C 1
ATOM 6480 O O . ASP A 1 914 ? -30.650 -29.226 21.796 1.00 90.94 914 ASP A O 1
ATOM 6484 N N . GLY A 1 915 ? -29.199 -28.451 23.290 1.00 90.69 915 GLY A N 1
ATOM 6485 C CA . GLY A 1 915 ? -29.337 -29.581 24.206 1.00 90.69 915 GLY A CA 1
ATOM 6486 C C . GLY A 1 915 ? -30.733 -29.715 24.822 1.00 90.69 915 GLY A C 1
ATOM 6487 O O . GLY A 1 915 ? -31.192 -30.807 25.201 1.00 90.69 915 GLY A O 1
ATOM 6488 N N . SER A 1 916 ? -31.493 -28.628 24.897 1.00 90.06 916 SER A N 1
ATOM 6489 C CA . SER A 1 916 ? -32.898 -28.668 25.306 1.00 90.06 916 SER A CA 1
ATOM 6490 C C . SER A 1 916 ? -33.813 -29.165 24.184 1.00 90.06 916 SER A C 1
ATOM 6492 O O . SER A 1 916 ? -34.794 -29.893 24.446 1.00 90.06 916 SER A O 1
ATOM 6494 N N . GLU A 1 917 ? -33.481 -28.826 22.944 1.00 90.94 917 GLU A N 1
ATOM 6495 C CA . GLU A 1 917 ? -34.164 -29.271 21.737 1.00 90.94 917 GLU A CA 1
ATOM 6496 C C . GLU A 1 917 ? -33.915 -30.749 21.437 1.00 90.94 917 GLU A C 1
ATOM 6498 O O . GLU A 1 917 ? -34.879 -31.523 21.284 1.00 90.94 917 GLU A O 1
ATOM 6503 N N . ASP A 1 918 ? -32.659 -31.188 21.523 1.00 91.00 918 ASP A N 1
ATOM 6504 C CA . ASP A 1 918 ? -32.273 -32.590 21.606 1.00 91.00 918 ASP A CA 1
ATOM 6505 C C . ASP A 1 918 ? -32.359 -33.087 23.052 1.00 91.00 918 ASP A C 1
ATOM 6507 O O . ASP A 1 918 ? -31.400 -33.480 23.709 1.00 91.00 918 ASP A O 1
ATOM 6511 N N . ALA A 1 919 ? -33.589 -33.218 23.543 1.00 87.38 919 ALA A N 1
ATOM 6512 C CA . ALA A 1 919 ? -33.888 -33.707 24.890 1.00 87.38 919 ALA A CA 1
ATOM 6513 C C . ALA A 1 919 ? -33.253 -35.064 25.256 1.00 87.38 919 ALA A C 1
ATOM 6515 O O . ALA A 1 919 ? -33.352 -35.527 26.412 1.00 87.38 919 ALA A O 1
ATOM 6516 N N . ASN A 1 920 ? -32.747 -35.798 24.267 1.00 90.06 920 ASN A N 1
ATOM 6517 C CA . ASN A 1 920 ? -32.029 -37.017 24.503 1.00 90.06 920 ASN A CA 1
ATOM 6518 C C . ASN A 1 920 ? -30.512 -36.785 24.532 1.00 90.06 920 ASN A C 1
ATOM 6520 O O . ASN A 1 920 ? -29.925 -37.503 25.344 1.00 90.06 920 ASN A O 1
ATOM 6524 N N . LEU A 1 921 ? -29.959 -35.788 23.834 1.00 92.44 921 LEU A N 1
ATOM 6525 C CA . LEU A 1 921 ? -28.578 -35.287 23.650 1.00 92.44 921 LEU A CA 1
ATOM 6526 C C . LEU A 1 921 ? -27.689 -36.171 22.758 1.00 92.44 921 LEU A C 1
ATOM 6528 O O . LEU A 1 921 ? -26.530 -36.390 23.077 1.00 92.44 921 LEU A O 1
ATOM 6532 N N . ASP A 1 922 ? -28.271 -36.919 21.811 1.00 92.00 922 ASP A N 1
ATOM 6533 C CA . ASP A 1 922 ? -27.513 -37.753 20.861 1.00 92.00 922 ASP A CA 1
ATOM 6534 C C . ASP A 1 922 ? -27.243 -37.118 19.492 1.00 92.00 922 ASP A C 1
ATOM 6536 O O . ASP A 1 922 ? -26.925 -37.889 18.590 1.00 92.00 922 ASP A O 1
ATOM 6540 N N . GLY A 1 923 ? -27.341 -35.793 19.363 1.00 91.62 923 GLY A N 1
ATOM 6541 C CA . GLY A 1 923 ? -26.978 -35.013 18.174 1.00 91.62 923 GLY A CA 1
ATOM 6542 C C . GLY A 1 923 ? -27.933 -35.191 16.993 1.00 91.62 923 GLY A C 1
ATOM 6543 O O . GLY A 1 923 ? -27.706 -34.664 15.916 1.00 91.62 923 GLY A O 1
ATOM 6544 N N . ALA A 1 924 ? -29.024 -35.950 17.147 1.00 93.56 924 ALA A N 1
ATOM 6545 C CA . ALA A 1 924 ? -29.897 -36.314 16.036 1.00 93.56 924 ALA A CA 1
ATOM 6546 C C . ALA A 1 924 ? -31.332 -35.828 16.232 1.00 93.56 924 ALA A C 1
ATOM 6548 O O . ALA A 1 924 ? -31.978 -36.174 17.220 1.00 93.56 924 ALA A O 1
ATOM 6549 N N . VAL A 1 925 ? -31.919 -35.206 15.199 1.00 92.62 925 VAL A N 1
ATOM 6550 C CA . VAL A 1 925 ? -33.340 -34.800 15.213 1.00 92.62 925 VAL A CA 1
ATOM 6551 C C . VAL A 1 925 ? -34.266 -36.023 15.229 1.00 92.62 925 VAL A C 1
ATOM 6553 O O . VAL A 1 925 ? -34.644 -36.614 14.194 1.00 92.62 925 VAL A O 1
ATOM 6556 N N . ASP A 1 926 ? -34.678 -36.437 16.428 1.00 89.25 926 ASP A N 1
ATOM 6557 C CA . ASP A 1 926 ? -35.441 -37.653 16.644 1.00 89.25 926 ASP A CA 1
ATOM 6558 C C . ASP A 1 926 ? -36.951 -37.386 16.782 1.00 89.25 926 ASP A C 1
ATOM 6560 O O . ASP A 1 926 ? -37.491 -36.285 16.900 1.00 89.25 926 ASP A O 1
ATOM 6564 N N . ALA A 1 927 ? -37.746 -38.454 16.686 1.00 87.31 927 ALA A N 1
ATOM 6565 C CA . ALA A 1 927 ? -39.198 -38.299 16.605 1.00 87.31 927 ALA A CA 1
ATOM 6566 C C . ALA A 1 927 ? -39.846 -37.850 17.936 1.00 87.31 927 ALA A C 1
ATOM 6568 O O . ALA A 1 927 ? -40.372 -38.693 18.682 1.00 87.31 927 ALA A O 1
ATOM 6569 N N . GLY A 1 928 ? -39.997 -36.538 18.123 1.00 83.38 928 GLY A N 1
ATOM 6570 C CA . GLY A 1 928 ? -40.667 -35.903 19.261 1.00 83.38 928 GLY A CA 1
ATOM 6571 C C . GLY A 1 928 ? -39.788 -34.962 20.083 1.00 83.38 928 GLY A C 1
ATOM 6572 O O . GLY A 1 928 ? -40.308 -34.502 21.102 1.00 83.38 928 GLY A O 1
ATOM 6573 N N . GLU A 1 929 ? -38.546 -34.764 19.653 1.00 90.38 929 GLU A N 1
ATOM 6574 C CA . GLU A 1 929 ? -37.671 -33.621 19.946 1.00 90.38 929 GLU A CA 1
ATOM 6575 C C . GLU A 1 929 ? -38.029 -32.429 19.042 1.00 90.38 929 GLU A C 1
ATOM 6577 O O . GLU A 1 929 ? -38.906 -32.584 18.166 1.00 90.38 929 GLU A O 1
ATOM 6582 N N . LEU A 1 930 ? -37.454 -31.272 19.370 1.00 90.75 930 LEU A N 1
ATOM 6583 C CA . LEU A 1 930 ? -37.408 -30.082 18.514 1.00 90.75 930 LEU A CA 1
ATOM 6584 C C . LEU A 1 930 ? -36.189 -30.221 17.572 1.00 90.75 930 LEU A C 1
ATOM 6586 O O . LEU A 1 930 ? -35.603 -31.310 17.521 1.00 90.75 930 LEU A O 1
ATOM 6590 N N . ASP A 1 931 ? -35.934 -29.242 16.720 1.00 90.69 931 ASP A N 1
ATOM 6591 C CA . ASP A 1 931 ? -34.942 -29.324 15.644 1.00 90.69 931 ASP A CA 1
ATOM 6592 C C . ASP A 1 931 ? -33.995 -28.128 15.808 1.00 90.69 931 ASP A C 1
ATOM 6594 O O . ASP A 1 931 ? -34.403 -27.070 15.342 1.00 90.69 931 ASP A O 1
ATOM 6598 N N . PRO A 1 932 ? -32.780 -28.320 16.380 1.00 92.06 932 PRO A N 1
ATOM 6599 C CA . PRO A 1 932 ? -31.826 -27.254 16.762 1.00 92.06 932 PRO A CA 1
ATOM 6600 C C . PRO A 1 932 ? -31.372 -26.284 15.657 1.00 92.06 932 PRO A C 1
ATOM 6602 O O . PRO A 1 932 ? -30.489 -25.466 15.824 1.00 92.06 932 PRO A O 1
ATOM 6605 N N . ASN A 1 933 ? -31.859 -26.479 14.435 1.00 91.19 933 ASN A N 1
ATOM 6606 C CA . ASN A 1 933 ? -31.507 -25.708 13.244 1.00 91.19 933 ASN A CA 1
ATOM 6607 C C . ASN A 1 933 ? -32.770 -25.075 12.613 1.00 91.19 933 ASN A C 1
ATOM 6609 O O . ASN A 1 933 ? -32.823 -24.783 11.407 1.00 91.19 933 ASN A O 1
ATOM 6613 N N . ALA A 1 934 ? -33.877 -25.006 13.355 1.00 91.19 934 ALA A N 1
ATOM 6614 C CA . ALA A 1 934 ? -35.186 -24.590 12.883 1.00 91.19 934 ALA A CA 1
ATOM 6615 C C . ALA A 1 934 ? -36.068 -23.864 13.931 1.00 91.19 934 ALA A C 1
ATOM 6617 O O . ALA A 1 934 ? -37.185 -24.331 14.204 1.00 91.19 934 ALA A O 1
ATOM 6618 N N . SER A 1 935 ? -35.727 -22.598 14.211 1.00 86.12 935 SER A N 1
ATOM 6619 C CA . SER A 1 935 ? -36.399 -21.613 15.099 1.00 86.12 935 SER A CA 1
ATOM 6620 C C . SER A 1 935 ? -37.935 -21.489 15.015 1.00 86.12 935 SER A C 1
ATOM 6622 O O . SER A 1 935 ? -38.654 -20.869 15.808 1.00 86.12 935 SER A O 1
ATOM 6624 N N . GLY A 1 936 ? -38.533 -22.026 13.950 1.00 83.62 936 GLY A N 1
ATOM 6625 C CA . GLY A 1 936 ? -39.976 -22.040 13.747 1.00 83.62 936 GLY A CA 1
ATOM 6626 C C . GLY A 1 936 ? -40.730 -23.079 14.582 1.00 83.62 936 GLY A C 1
ATOM 6627 O O . GLY A 1 936 ? -41.976 -23.115 14.501 1.00 83.62 936 GLY A O 1
ATOM 6628 N N . ASP A 1 937 ? -40.034 -23.968 15.287 1.00 86.19 937 ASP A N 1
ATOM 6629 C CA . ASP A 1 937 ? -40.607 -25.158 15.913 1.00 86.19 937 ASP A CA 1
ATOM 6630 C C . ASP A 1 937 ? -40.585 -25.158 17.467 1.00 86.19 937 ASP A C 1
ATOM 6632 O O . ASP A 1 937 ? -41.477 -25.770 18.089 1.00 86.19 937 ASP A O 1
ATOM 6636 N N . ASP A 1 938 ? -39.846 -24.206 18.041 1.00 84.00 938 ASP A N 1
ATOM 6637 C CA . ASP A 1 938 ? -39.587 -23.922 19.475 1.00 84.00 938 ASP A CA 1
ATOM 6638 C C . ASP A 1 938 ? -40.772 -23.439 20.275 1.00 84.00 938 ASP A C 1
ATOM 6640 O O . ASP A 1 938 ? -40.892 -23.632 21.484 1.00 84.00 938 ASP A O 1
ATOM 6644 N N . GLN A 1 939 ? -41.807 -23.005 19.565 1.00 72.06 939 GLN A N 1
ATOM 6645 C CA . GLN A 1 939 ? -43.147 -22.758 20.105 1.00 72.06 939 GLN A CA 1
ATOM 6646 C C . GLN A 1 939 ? -43.751 -23.994 20.831 1.00 72.06 939 GLN A C 1
ATOM 6648 O O . GLN A 1 939 ? -44.881 -23.946 21.347 1.00 72.06 939 GLN A O 1
ATOM 6653 N N . GLY A 1 940 ? -43.090 -25.158 20.763 1.00 68.38 940 GLY A N 1
ATOM 6654 C CA . GLY A 1 940 ? -43.394 -26.391 21.482 1.00 68.38 940 GLY A CA 1
ATOM 6655 C C . GLY A 1 940 ? -42.768 -26.536 22.877 1.00 68.38 940 GLY A C 1
ATOM 6656 O O . GLY A 1 940 ? -43.264 -27.401 23.624 1.00 68.38 940 GLY A O 1
ATOM 6657 N N . ALA A 1 941 ? -41.756 -25.732 23.217 1.00 77.69 941 ALA A N 1
ATOM 6658 C CA . ALA A 1 941 ? -41.044 -25.731 24.493 1.00 77.69 941 ALA A CA 1
ATOM 6659 C C . ALA A 1 941 ? -41.950 -25.320 25.671 1.00 77.69 941 ALA A C 1
ATOM 6661 O O . ALA A 1 941 ? -43.115 -24.931 25.507 1.00 77.69 941 ALA A O 1
ATOM 6662 N N . THR A 1 942 ? -41.481 -25.562 26.900 1.00 84.50 942 THR A N 1
ATOM 6663 C CA . THR A 1 942 ? -42.214 -25.094 28.086 1.00 84.50 942 THR A CA 1
ATOM 6664 C C . THR A 1 942 ? -41.769 -23.675 28.357 1.00 84.50 942 THR A C 1
ATOM 6666 O O . THR A 1 942 ? -40.610 -23.482 28.660 1.00 84.50 942 THR A O 1
ATOM 6669 N N . ASP A 1 943 ? -42.718 -22.766 28.232 1.00 86.00 943 ASP A N 1
ATOM 6670 C CA . ASP A 1 943 ? -42.612 -21.340 28.509 1.00 86.00 943 ASP A CA 1
ATOM 6671 C C . ASP A 1 943 ? -43.793 -21.044 29.463 1.00 86.00 943 ASP A C 1
ATOM 6673 O O . ASP A 1 943 ? -44.980 -21.299 29.154 1.00 86.00 943 ASP A O 1
ATOM 6677 N N . SER A 1 944 ? -43.467 -20.768 30.723 1.00 89.56 944 SER A N 1
ATOM 6678 C CA . SER A 1 944 ? -44.389 -20.870 31.859 1.00 89.56 944 SER A CA 1
ATOM 6679 C C . SER A 1 944 ? -45.190 -19.595 32.111 1.00 89.56 944 SER A C 1
ATOM 6681 O O . SER A 1 944 ? -46.347 -19.691 32.573 1.00 89.56 944 SER A O 1
ATOM 6683 N N . ASP A 1 945 ? -44.623 -18.446 31.792 1.00 85.75 945 ASP A N 1
ATOM 6684 C CA . ASP A 1 945 ? -45.148 -17.079 31.899 1.00 85.75 945 ASP A CA 1
ATOM 6685 C C . ASP A 1 945 ? -45.544 -16.494 30.537 1.00 85.75 945 ASP A C 1
ATOM 6687 O O . ASP A 1 945 ? -46.606 -15.856 30.469 1.00 85.75 945 ASP A O 1
ATOM 6691 N N . GLY A 1 946 ? -44.888 -16.869 29.443 1.00 86.62 946 GLY A N 1
ATOM 6692 C CA . GLY A 1 946 ? -45.348 -16.623 28.080 1.00 86.62 946 GLY A CA 1
ATOM 6693 C C . GLY A 1 946 ? -44.664 -15.473 27.351 1.00 86.62 946 GLY A C 1
ATOM 6694 O O . GLY A 1 946 ? -45.361 -14.877 26.514 1.00 86.62 946 GLY A O 1
ATOM 6695 N N . ASP A 1 947 ? -43.436 -15.099 27.710 1.00 84.38 947 ASP A N 1
ATOM 6696 C CA . ASP A 1 947 ? -42.706 -13.960 27.125 1.00 84.38 947 ASP A CA 1
ATOM 6697 C C . ASP A 1 947 ? -42.018 -14.284 25.798 1.00 84.38 947 ASP A C 1
ATOM 6699 O O . ASP A 1 947 ? -42.029 -13.438 24.909 1.00 84.38 947 ASP A O 1
ATOM 6703 N N . GLY A 1 948 ? -41.567 -15.517 25.597 1.00 81.56 948 GLY A N 1
ATOM 6704 C CA . GLY A 1 948 ? -40.830 -15.908 24.401 1.00 81.56 948 GLY A CA 1
ATOM 6705 C C . GLY A 1 948 ? -39.589 -16.738 24.698 1.00 81.56 948 GLY A C 1
ATOM 6706 O O . GLY A 1 948 ? -39.215 -17.514 23.822 1.00 81.56 948 GLY A O 1
ATOM 6707 N N . LEU A 1 949 ? -39.033 -16.655 25.910 1.00 83.00 949 LEU A N 1
ATOM 6708 C CA . LEU A 1 949 ? -37.950 -17.525 26.354 1.00 83.00 949 LEU A CA 1
ATOM 6709 C C . LEU A 1 949 ? -38.514 -18.828 26.923 1.00 83.00 949 LEU A C 1
ATOM 6711 O O . LEU A 1 949 ? -39.671 -18.939 27.339 1.00 83.00 949 LEU A O 1
ATOM 6715 N N . SER A 1 950 ? -37.707 -19.882 26.875 1.00 87.06 950 SER A N 1
ATOM 6716 C CA . SER A 1 950 ? -38.084 -21.162 27.464 1.00 87.06 950 SER A CA 1
ATOM 6717 C C . SER A 1 950 ? -37.681 -21.251 28.937 1.00 87.06 950 SER A C 1
ATOM 6719 O O . SER A 1 950 ? -36.614 -20.782 29.317 1.00 87.06 950 SER A O 1
ATOM 6721 N N . ASP A 1 951 ? -38.455 -22.009 29.734 1.00 85.88 951 ASP A N 1
ATOM 6722 C CA . ASP A 1 951 ? -38.182 -22.278 31.160 1.00 85.88 951 ASP A CA 1
ATOM 6723 C C . ASP A 1 951 ? -36.734 -22.765 31.422 1.00 85.88 951 ASP A C 1
ATOM 6725 O O . ASP A 1 951 ? -36.272 -22.771 32.570 1.00 85.88 951 ASP A O 1
ATOM 6729 N N . ASP A 1 952 ? -36.099 -23.354 30.403 1.00 84.44 952 ASP A N 1
ATOM 6730 C CA . ASP A 1 952 ? -34.739 -23.884 30.468 1.00 84.44 952 ASP A CA 1
ATOM 6731 C C . ASP A 1 952 ? -33.693 -22.791 30.225 1.00 84.44 952 ASP A C 1
ATOM 6733 O O . ASP A 1 952 ? -32.796 -22.664 31.057 1.00 84.44 952 ASP A O 1
ATOM 6737 N N . LEU A 1 953 ? -33.865 -21.979 29.173 1.00 83.81 953 LEU A N 1
ATOM 6738 C CA . LEU A 1 953 ? -32.993 -20.847 28.842 1.00 83.81 953 LEU A CA 1
ATOM 6739 C C . LEU A 1 953 ? -33.007 -19.784 29.949 1.00 83.81 953 LEU A C 1
ATOM 6741 O O . LEU A 1 953 ? -31.960 -19.429 30.475 1.00 83.81 953 LEU A O 1
ATOM 6745 N N . GLU A 1 954 ? -34.186 -19.398 30.436 1.00 85.81 954 GLU A N 1
ATOM 6746 C CA . GLU A 1 954 ? -34.331 -18.499 31.594 1.00 85.81 954 GLU A CA 1
ATOM 6747 C C . GLU A 1 954 ? -33.601 -19.041 32.834 1.00 85.81 954 GLU A C 1
ATOM 6749 O O . GLU A 1 954 ? -32.950 -18.333 33.600 1.00 85.81 954 GLU A O 1
ATOM 6754 N N . GLY A 1 955 ? -33.670 -20.359 33.041 1.00 83.88 955 GLY A N 1
ATOM 6755 C CA . GLY A 1 955 ? -32.989 -21.018 34.148 1.00 83.88 955 GLY A CA 1
ATOM 6756 C C . GLY A 1 955 ? -31.463 -21.018 34.034 1.00 83.88 955 GLY A C 1
ATOM 6757 O O . GLY A 1 955 ? -30.808 -21.097 35.083 1.00 83.88 955 GLY A O 1
ATOM 6758 N N . PHE A 1 956 ? -30.937 -20.985 32.808 1.00 78.88 956 PHE A N 1
ATOM 6759 C CA . PHE A 1 956 ? -29.515 -20.901 32.482 1.00 78.88 956 PHE A CA 1
ATOM 6760 C C . PHE A 1 956 ? -29.001 -19.474 32.686 1.00 78.88 956 PHE A C 1
ATOM 6762 O O . PHE A 1 956 ? -28.164 -19.269 33.564 1.00 78.88 956 PHE A O 1
ATOM 6769 N N . LEU A 1 957 ? -29.637 -18.501 32.026 1.00 79.88 957 LEU A N 1
ATOM 6770 C CA . LEU A 1 957 ? -29.340 -17.067 32.143 1.00 79.88 957 LEU A CA 1
ATOM 6771 C C . LEU A 1 957 ? -29.592 -16.525 33.564 1.00 79.88 957 LEU A C 1
ATOM 6773 O O . LEU A 1 957 ? -28.996 -15.555 34.019 1.00 79.88 957 LEU A O 1
ATOM 6777 N N . GLY A 1 958 ? -30.422 -17.216 34.350 1.00 81.50 958 GLY A N 1
ATOM 6778 C CA . GLY A 1 958 ? -30.615 -16.945 35.774 1.00 81.50 958 GLY A CA 1
ATOM 6779 C C . GLY A 1 958 ? -31.867 -16.134 36.112 1.00 81.50 958 GLY A C 1
ATOM 6780 O O . GLY A 1 958 ? -32.061 -15.819 37.298 1.00 81.50 958 GLY A O 1
ATOM 6781 N N . SER A 1 959 ? -32.724 -15.881 35.121 1.00 86.44 959 SER A N 1
ATOM 6782 C CA . SER A 1 959 ? -34.050 -15.271 35.239 1.00 86.44 959 SER A CA 1
ATOM 6783 C C . SER A 1 959 ? -35.090 -16.260 35.835 1.00 86.44 959 SER A C 1
ATOM 6785 O O . SER A 1 959 ? -34.812 -17.453 36.053 1.00 86.44 959 SER A O 1
ATOM 6787 N N . ASP A 1 960 ? -36.256 -15.786 36.303 1.00 87.44 960 ASP A N 1
ATOM 6788 C CA . ASP A 1 960 ? -37.301 -16.657 36.882 1.00 87.44 960 ASP A CA 1
ATOM 6789 C C . ASP A 1 960 ? -38.330 -17.016 35.817 1.00 87.44 960 ASP A C 1
ATOM 6791 O O . ASP A 1 960 ? -39.268 -16.263 35.635 1.00 87.44 960 ASP A O 1
ATOM 6795 N N . ALA A 1 961 ? -38.260 -18.257 35.322 1.00 89.88 961 ALA A N 1
ATOM 6796 C CA . ALA A 1 961 ? -39.233 -18.936 34.448 1.00 89.88 961 ALA A CA 1
ATOM 6797 C C . ALA A 1 961 ? -40.701 -19.014 34.921 1.00 89.88 961 ALA A C 1
ATOM 6799 O O . ALA A 1 961 ? -41.399 -20.020 34.750 1.00 89.88 961 ALA A O 1
ATOM 6800 N N . ASN A 1 962 ? -41.168 -18.111 35.770 1.00 89.44 962 ASN A N 1
ATOM 6801 C CA . ASN A 1 962 ? -42.577 -17.894 36.071 1.00 89.44 962 ASN A CA 1
ATOM 6802 C C . ASN A 1 962 ? -42.895 -16.394 36.209 1.00 89.44 962 ASN A C 1
ATOM 6804 O O . ASN A 1 962 ? -43.967 -16.084 36.763 1.00 89.44 962 ASN A O 1
ATOM 6808 N N . ASP A 1 963 ? -41.963 -15.531 35.830 1.00 88.00 963 ASP A N 1
ATOM 6809 C CA . ASP A 1 963 ? -41.927 -14.089 35.984 1.00 88.00 963 ASP A CA 1
ATOM 6810 C C . ASP A 1 963 ? -41.366 -13.510 34.681 1.00 88.00 963 ASP A C 1
ATOM 6812 O O . ASP A 1 963 ? -40.166 -13.414 34.521 1.00 88.00 963 ASP A O 1
ATOM 6816 N N . ALA A 1 964 ? -42.257 -13.142 33.759 1.00 88.62 964 ALA A N 1
ATOM 6817 C CA . ALA A 1 964 ? -41.904 -12.707 32.401 1.00 88.62 964 ALA A CA 1
ATOM 6818 C C . ALA A 1 964 ? -41.169 -11.345 32.307 1.00 88.62 964 ALA A C 1
ATOM 6820 O O . ALA A 1 964 ? -41.273 -10.681 31.284 1.00 88.62 964 ALA A O 1
ATOM 6821 N N . ASP A 1 965 ? -40.631 -10.857 33.420 1.00 88.50 965 ASP A N 1
ATOM 6822 C CA . ASP A 1 965 ? -40.009 -9.542 33.648 1.00 88.50 965 ASP A CA 1
ATOM 6823 C C . ASP A 1 965 ? -39.259 -9.680 34.990 1.00 88.50 965 ASP A C 1
ATOM 6825 O O . ASP A 1 965 ? -39.801 -9.413 36.074 1.00 88.50 965 ASP A O 1
ATOM 6829 N N . SER A 1 966 ? -38.099 -10.335 34.932 1.00 88.38 966 SER A N 1
ATOM 6830 C CA . SER A 1 966 ? -37.370 -10.905 36.072 1.00 88.38 966 SER A CA 1
ATOM 6831 C C . SER A 1 966 ? -36.668 -9.861 36.945 1.00 88.38 966 SER A C 1
ATOM 6833 O O . SER A 1 966 ? -36.460 -10.072 38.155 1.00 88.38 966 SER A O 1
ATOM 6835 N N . ASP A 1 967 ? -36.311 -8.739 36.351 1.00 85.75 967 ASP A N 1
ATOM 6836 C CA . ASP A 1 967 ? -35.590 -7.596 36.901 1.00 85.75 967 ASP A CA 1
ATOM 6837 C C . ASP A 1 967 ? -36.545 -6.427 37.294 1.00 85.75 967 ASP A C 1
ATOM 6839 O O . ASP A 1 967 ? -36.208 -5.597 38.155 1.00 85.75 967 ASP A O 1
ATOM 6843 N N . ASP A 1 968 ? -37.819 -6.495 36.874 1.00 87.38 968 ASP A N 1
ATOM 6844 C CA . ASP A 1 968 ? -38.943 -5.601 37.199 1.00 87.38 968 ASP A CA 1
ATOM 6845 C C . ASP A 1 968 ? -38.857 -4.197 36.539 1.00 87.38 968 ASP A C 1
ATOM 6847 O O . ASP A 1 968 ? -39.399 -3.232 37.121 1.00 87.38 968 ASP A O 1
ATOM 6851 N N . ASP A 1 969 ? -38.208 -4.034 35.386 1.00 86.44 969 ASP A N 1
ATOM 6852 C CA . ASP A 1 969 ? -37.987 -2.762 34.666 1.00 86.44 969 ASP A CA 1
ATOM 6853 C C . ASP A 1 969 ? -39.127 -2.370 33.692 1.00 86.44 969 ASP A C 1
ATOM 6855 O O . ASP A 1 969 ? -39.389 -1.184 33.442 1.00 86.44 969 ASP A O 1
ATOM 6859 N N . GLY A 1 970 ? -39.945 -3.346 33.290 1.00 84.69 970 GLY A N 1
ATOM 6860 C CA . GLY A 1 970 ? -41.072 -3.191 32.376 1.00 84.69 970 GLY A CA 1
ATOM 6861 C C . GLY A 1 970 ? -40.823 -3.622 30.932 1.00 84.69 970 GLY A C 1
ATOM 6862 O O . GLY A 1 970 ? -41.784 -3.531 30.144 1.00 84.69 970 GLY A O 1
ATOM 6863 N N . LEU A 1 971 ? -39.618 -4.071 30.583 1.00 87.56 971 LEU A N 1
ATOM 6864 C CA . LEU A 1 971 ? -39.368 -4.917 29.421 1.00 87.56 971 LEU A CA 1
ATOM 6865 C C . LEU A 1 971 ? -39.714 -6.373 29.802 1.00 87.56 971 LEU A C 1
ATOM 6867 O O . LEU A 1 971 ? -40.094 -6.648 30.935 1.00 87.56 971 LEU A O 1
ATOM 6871 N N . LEU A 1 972 ? -39.854 -7.270 28.826 1.00 88.44 972 LEU A N 1
ATOM 6872 C CA . LEU A 1 972 ? -40.084 -8.685 29.149 1.00 88.44 972 LEU A CA 1
ATOM 6873 C C . LEU A 1 972 ? -38.796 -9.417 28.840 1.00 88.44 972 LEU A C 1
ATOM 6875 O O . LEU A 1 972 ? -38.207 -9.106 27.810 1.00 88.44 972 LEU A O 1
ATOM 6879 N N . ASP A 1 973 ? -38.489 -10.447 29.615 1.00 85.12 973 ASP A N 1
ATOM 6880 C CA . ASP A 1 973 ? -37.307 -11.290 29.448 1.00 85.12 973 ASP A CA 1
ATOM 6881 C C . ASP A 1 973 ? -37.056 -11.687 27.971 1.00 85.12 973 ASP A C 1
ATOM 6883 O O . ASP A 1 973 ? -35.965 -11.558 27.433 1.00 85.12 973 ASP A O 1
ATOM 6887 N N . GLY A 1 974 ? -38.102 -12.112 27.251 1.00 82.25 974 GLY A N 1
ATOM 6888 C CA . GLY A 1 974 ? -38.009 -12.478 25.825 1.00 82.25 974 GLY A CA 1
ATOM 6889 C C . GLY A 1 974 ? -38.158 -11.347 24.800 1.00 82.25 974 GLY A C 1
ATOM 6890 O O . GLY A 1 974 ? -38.186 -11.624 23.601 1.00 82.25 974 GLY A O 1
ATOM 6891 N N . ASP A 1 975 ? -38.353 -10.105 25.240 1.00 86.06 975 ASP A N 1
ATOM 6892 C CA . ASP A 1 975 ? -38.402 -8.900 24.396 1.00 86.06 975 ASP A CA 1
ATOM 6893 C C . ASP A 1 975 ? -37.076 -8.103 24.452 1.00 86.06 975 ASP A C 1
ATOM 6895 O O . ASP A 1 975 ? -36.980 -7.087 23.756 1.00 86.06 975 ASP A O 1
ATOM 6899 N N . GLU A 1 976 ? -36.109 -8.521 25.268 1.00 82.50 976 GLU A N 1
ATOM 6900 C CA . GLU A 1 976 ? -34.790 -7.897 25.390 1.00 82.50 976 GLU A CA 1
ATOM 6901 C C . GLU A 1 976 ? -33.842 -8.275 24.259 1.00 82.50 976 GLU A C 1
ATOM 6903 O O . GLU A 1 976 ? -33.955 -9.340 23.642 1.00 82.50 976 GLU A O 1
ATOM 6908 N N . HIS A 1 977 ? -32.926 -7.356 23.966 1.00 72.62 977 HIS A N 1
ATOM 6909 C CA . HIS A 1 977 ? -31.892 -7.559 22.967 1.00 72.62 977 HIS A CA 1
ATOM 6910 C C . HIS A 1 977 ? -30.680 -8.228 23.614 1.00 72.62 977 HIS A C 1
ATOM 6912 O O . HIS A 1 977 ? -30.318 -7.875 24.730 1.00 72.62 977 HIS A O 1
ATOM 6918 N N . ASN A 1 978 ? -30.140 -9.238 22.932 1.00 68.56 978 ASN A N 1
ATOM 6919 C CA . ASN A 1 978 ? -29.076 -10.116 23.417 1.00 68.56 978 ASN A CA 1
ATOM 6920 C C . ASN A 1 978 ? -29.176 -10.456 24.930 1.00 68.56 978 ASN A C 1
ATOM 6922 O O . ASN A 1 978 ? -28.390 -9.976 25.738 1.00 68.56 978 ASN A O 1
ATOM 6926 N N . PRO A 1 979 ? -30.165 -11.264 25.369 1.00 71.94 979 PRO A N 1
ATOM 6927 C CA . PRO A 1 979 ? -30.482 -11.432 26.797 1.00 71.94 979 PRO A CA 1
ATOM 6928 C C . PRO A 1 979 ? -29.344 -12.018 27.655 1.00 71.94 979 PRO A C 1
ATOM 6930 O O . PRO A 1 979 ? -29.411 -11.984 28.884 1.00 71.94 979 PRO A O 1
ATOM 6933 N N . ALA A 1 980 ? -28.354 -12.646 27.018 1.00 69.31 980 ALA A N 1
ATOM 6934 C CA . ALA A 1 980 ? -27.216 -13.280 27.675 1.00 69.31 980 ALA A CA 1
ATOM 6935 C C . ALA A 1 980 ? -26.016 -12.344 27.861 1.00 69.31 980 ALA A C 1
ATOM 6937 O O . ALA A 1 980 ? -25.121 -12.673 28.637 1.00 69.31 980 ALA A O 1
ATOM 6938 N N . ASP A 1 981 ? -26.024 -11.207 27.178 1.00 69.88 981 ASP A N 1
ATOM 6939 C CA . ASP A 1 981 ? -24.908 -10.279 27.092 1.00 69.88 981 ASP A CA 1
ATOM 6940 C C . ASP A 1 981 ? -24.905 -9.271 28.248 1.00 69.88 981 ASP A C 1
ATOM 6942 O O . ASP A 1 981 ? -25.938 -9.049 28.880 1.00 69.88 981 ASP A O 1
ATOM 6946 N N . ASN A 1 982 ? -23.740 -8.713 28.570 1.00 67.50 982 ASN A N 1
ATOM 6947 C CA . ASN A 1 982 ? -23.512 -7.729 29.625 1.00 67.50 982 ASN A CA 1
ATOM 6948 C C . ASN A 1 982 ? -22.912 -6.465 29.003 1.00 67.50 982 ASN A C 1
ATOM 6950 O O . ASN A 1 982 ? -21.694 -6.341 28.900 1.00 67.50 982 ASN A O 1
ATOM 6954 N N . HIS A 1 983 ? -23.776 -5.504 28.695 1.00 70.62 983 HIS A N 1
ATOM 6955 C CA . HIS A 1 983 ? -23.401 -4.295 27.963 1.00 70.62 983 HIS A CA 1
ATOM 6956 C C . HIS A 1 983 ? -22.693 -3.223 28.824 1.00 70.62 983 HIS A C 1
ATOM 6958 O O . HIS A 1 983 ? -22.213 -2.202 28.332 1.00 70.62 983 HIS A O 1
ATOM 6964 N N . ASP A 1 984 ? -22.593 -3.429 30.143 1.00 62.44 984 ASP A N 1
ATOM 6965 C CA . ASP A 1 984 ? -22.010 -2.450 31.056 1.00 62.44 984 ASP A CA 1
ATOM 6966 C C . ASP A 1 984 ? -21.004 -3.047 32.066 1.00 62.44 984 ASP A C 1
ATOM 6968 O O . ASP A 1 984 ? -20.677 -4.233 32.123 1.00 62.44 984 ASP A O 1
ATOM 6972 N N . THR A 1 985 ? -20.441 -2.191 32.924 1.00 65.25 985 THR A N 1
ATOM 6973 C CA . THR A 1 985 ? -19.377 -2.602 33.863 1.00 65.25 985 THR A CA 1
ATOM 6974 C C . THR A 1 985 ? -19.875 -3.189 35.192 1.00 65.25 985 THR A C 1
ATOM 6976 O O . THR A 1 985 ? -19.087 -3.318 36.154 1.00 65.25 985 THR A O 1
ATOM 6979 N N . ASP A 1 986 ? -21.168 -3.473 35.321 1.00 67.19 986 ASP A N 1
ATOM 6980 C CA . ASP A 1 986 ? -21.830 -3.791 36.582 1.00 67.19 986 ASP A CA 1
ATOM 6981 C C . ASP A 1 986 ? -22.008 -5.306 36.851 1.00 67.19 986 ASP A C 1
ATOM 6983 O O . ASP A 1 986 ? -22.126 -5.703 38.032 1.00 67.19 986 ASP A O 1
ATOM 6987 N N . TRP A 1 987 ? -21.798 -6.126 35.811 1.00 69.31 987 TRP A N 1
ATOM 6988 C CA . TRP A 1 987 ? -21.811 -7.597 35.781 1.00 69.31 987 TRP A CA 1
ATOM 6989 C C . TRP A 1 987 ? -23.202 -8.245 35.823 1.00 69.31 987 TRP A C 1
ATOM 6991 O O . TRP A 1 987 ? -23.310 -9.404 36.268 1.00 69.31 987 TRP A O 1
ATOM 7001 N N . PHE A 1 988 ? -24.262 -7.521 35.481 1.00 73.69 988 PHE A N 1
ATOM 7002 C CA . PHE A 1 988 ? -25.563 -8.110 35.189 1.00 73.69 988 PHE A CA 1
ATOM 7003 C C . PHE A 1 988 ? -25.743 -8.206 33.674 1.00 73.69 988 PHE A C 1
ATOM 7005 O O . PHE A 1 988 ? -25.546 -7.242 32.961 1.00 73.69 988 PHE A O 1
ATOM 7012 N N . ILE A 1 989 ? -26.115 -9.396 33.199 1.00 77.31 989 ILE A N 1
ATOM 7013 C CA . ILE A 1 989 ? -26.557 -9.558 31.813 1.00 77.31 989 ILE A CA 1
ATOM 7014 C C . ILE A 1 989 ? -27.862 -8.780 31.606 1.00 77.31 989 ILE A C 1
ATOM 7016 O O . ILE A 1 989 ? -28.614 -8.662 32.581 1.00 77.31 989 ILE A O 1
ATOM 7020 N N . ASN A 1 990 ? -28.159 -8.349 30.382 1.00 79.75 990 ASN A N 1
ATOM 7021 C CA . ASN A 1 990 ? -29.311 -7.513 30.022 1.00 79.75 990 ASN A CA 1
ATOM 7022 C C . ASN A 1 990 ? -30.617 -8.032 30.669 1.00 79.75 990 ASN A C 1
ATOM 7024 O O . ASN A 1 990 ? -31.305 -7.297 31.363 1.00 79.75 990 ASN A O 1
ATOM 7028 N N . LEU A 1 991 ? -30.834 -9.357 30.664 1.00 86.75 991 LEU A N 1
ATOM 7029 C CA . LEU A 1 991 ? -31.969 -10.060 31.306 1.00 86.75 991 LEU A CA 1
ATOM 7030 C C . LEU A 1 991 ? -32.167 -9.883 32.801 1.00 86.75 991 LEU A C 1
ATOM 7032 O O . LEU A 1 991 ? -33.199 -10.251 33.376 1.00 86.75 991 LEU A O 1
ATOM 7036 N N . LEU A 1 992 ? -31.141 -9.418 33.484 1.00 88.00 992 LEU A N 1
ATOM 7037 C CA . LEU A 1 992 ? -31.134 -9.233 34.922 1.00 88.00 992 LEU A CA 1
ATOM 7038 C C . LEU A 1 992 ? -30.748 -7.812 35.314 1.00 88.00 992 LEU A C 1
ATOM 7040 O O . LEU A 1 992 ? -30.736 -7.534 36.528 1.00 88.00 992 LEU A O 1
ATOM 7044 N N . ASP A 1 993 ? -30.430 -6.969 34.336 1.00 86.75 993 ASP A N 1
ATOM 7045 C CA . ASP A 1 993 ? -30.151 -5.566 34.537 1.00 86.75 993 ASP A CA 1
ATOM 7046 C C . ASP A 1 993 ? -31.383 -4.726 34.231 1.00 86.75 993 ASP A C 1
ATOM 7048 O O . ASP A 1 993 ? -32.160 -4.997 33.336 1.00 86.75 993 ASP A O 1
ATOM 7052 N N . VAL A 1 994 ? -31.587 -3.719 35.066 1.00 87.81 994 VAL A N 1
ATOM 7053 C CA . VAL A 1 994 ? -32.753 -2.843 35.002 1.00 87.81 994 VAL A CA 1
ATOM 7054 C C . VAL A 1 994 ? -32.490 -1.576 34.191 1.00 87.81 994 VAL A C 1
ATOM 7056 O O . VAL A 1 994 ? -33.406 -0.760 34.115 1.00 87.81 994 VAL A O 1
ATOM 7059 N N . ASP A 1 995 ? -31.235 -1.341 33.801 1.00 86.69 995 ASP A N 1
ATOM 7060 C CA . ASP A 1 995 ? -30.631 -0.105 33.267 1.00 86.69 995 ASP A CA 1
ATOM 7061 C C . ASP A 1 995 ? -29.342 -0.517 32.527 1.00 86.69 995 ASP A C 1
ATOM 7063 O O . ASP A 1 995 ? -28.247 -0.274 33.041 1.00 86.69 995 ASP A O 1
ATOM 7067 N N . SER A 1 996 ? -29.495 -1.248 31.415 1.00 86.69 996 SER A N 1
ATOM 7068 C CA . SER A 1 996 ? -28.425 -2.035 30.766 1.00 86.69 996 SER A CA 1
ATOM 7069 C C . SER A 1 996 ? -27.256 -1.206 30.207 1.00 86.69 996 SER A C 1
ATOM 7071 O O . SER A 1 996 ? -26.215 -1.762 29.879 1.00 86.69 996 SER A O 1
ATOM 7073 N N . ASP A 1 997 ? -27.372 0.121 30.163 1.00 80.00 997 ASP A N 1
ATOM 7074 C CA . ASP A 1 997 ? -26.342 1.075 29.725 1.00 80.00 997 ASP A CA 1
ATOM 7075 C C . ASP A 1 997 ? -25.851 2.031 30.861 1.00 80.00 997 ASP A C 1
ATOM 7077 O O . ASP A 1 997 ? -25.020 2.936 30.664 1.00 80.00 997 ASP A O 1
ATOM 7081 N N . ASP A 1 998 ? -26.340 1.841 32.099 1.00 85.88 998 ASP A N 1
ATOM 7082 C CA . ASP A 1 998 ? -26.130 2.675 33.305 1.00 85.88 998 ASP A CA 1
ATOM 7083 C C . ASP A 1 998 ? -26.333 4.183 33.048 1.00 85.88 998 ASP A C 1
ATOM 7085 O O . ASP A 1 998 ? -25.625 5.058 33.592 1.00 85.88 998 ASP A O 1
ATOM 7089 N N . ASP A 1 999 ? -27.299 4.544 32.213 1.00 82.06 999 ASP A N 1
ATOM 7090 C CA . ASP A 1 999 ? -27.634 5.926 31.892 1.00 82.06 999 ASP A CA 1
ATOM 7091 C C . ASP A 1 999 ? -28.590 6.563 32.934 1.00 82.06 999 ASP A C 1
ATOM 7093 O O . ASP A 1 999 ? -28.575 7.784 33.208 1.00 82.06 999 ASP A O 1
ATOM 7097 N N . GLY A 1 1000 ? -29.326 5.706 33.648 1.00 83.62 1000 GLY A N 1
ATOM 7098 C CA . GLY A 1 1000 ? -30.250 6.042 34.718 1.00 83.62 1000 GLY A CA 1
ATOM 7099 C C . GLY A 1 1000 ? -31.734 6.049 34.344 1.00 83.62 1000 GLY A C 1
ATOM 7100 O O . GLY A 1 1000 ? -32.540 6.340 35.253 1.00 83.62 1000 GLY A O 1
ATOM 7101 N N . LEU A 1 1001 ? -32.098 5.806 33.083 1.00 85.44 1001 LEU A N 1
ATOM 7102 C CA . LEU A 1 1001 ? -33.392 5.292 32.632 1.00 85.44 1001 LEU A CA 1
ATOM 7103 C C . LEU A 1 1001 ? -33.466 3.795 32.946 1.00 85.44 1001 LEU A C 1
ATOM 7105 O O . LEU A 1 1001 ? -32.784 3.309 33.832 1.00 85.44 1001 LEU A O 1
ATOM 7109 N N . TYR A 1 1002 ? -34.519 3.151 32.478 1.00 88.81 1002 TYR A N 1
ATOM 7110 C CA . TYR A 1 1002 ? -34.744 1.735 32.723 1.00 88.81 1002 TYR A CA 1
ATOM 7111 C C . TYR A 1 1002 ? -35.255 1.187 31.407 1.00 88.81 1002 TYR A C 1
ATOM 7113 O O . TYR A 1 1002 ? -36.192 1.799 30.878 1.00 88.81 1002 TYR A O 1
ATOM 7121 N N . ASP A 1 1003 ? -34.746 0.059 30.944 1.00 86.81 1003 ASP A N 1
ATOM 7122 C CA . ASP A 1 1003 ? -34.885 -0.459 29.577 1.00 86.81 1003 ASP A CA 1
ATOM 7123 C C . ASP A 1 1003 ? -36.348 -0.486 29.098 1.00 86.81 1003 ASP A C 1
ATOM 7125 O O . ASP A 1 1003 ? -36.713 -0.047 28.001 1.00 86.81 1003 ASP A O 1
ATOM 7129 N N . GLY A 1 1004 ? -37.271 -0.887 29.971 1.00 86.75 1004 GLY A N 1
ATOM 7130 C CA . GLY A 1 1004 ? -38.707 -0.895 29.712 1.00 86.75 1004 GLY A CA 1
ATOM 7131 C C . GLY A 1 1004 ? -39.306 0.495 29.466 1.00 86.75 1004 GLY A C 1
ATOM 7132 O O . GLY A 1 1004 ? -40.294 0.637 28.736 1.00 86.75 1004 GLY A O 1
ATOM 7133 N N . THR A 1 1005 ? -38.741 1.544 30.059 1.00 86.56 1005 THR A N 1
ATOM 7134 C CA . THR A 1 1005 ? -39.095 2.953 29.800 1.00 86.56 1005 THR A CA 1
ATOM 7135 C C . THR A 1 1005 ? -38.636 3.379 28.409 1.00 86.56 1005 THR A C 1
ATOM 7137 O O . THR A 1 1005 ? -39.393 4.049 27.702 1.00 86.56 1005 THR A O 1
ATOM 7140 N N . GLU A 1 1006 ? -37.451 2.941 28.014 1.00 86.38 1006 GLU A N 1
ATOM 7141 C CA . GLU A 1 1006 ? -36.731 3.323 26.793 1.00 86.38 1006 GLU A CA 1
ATOM 7142 C C . GLU A 1 1006 ? -37.343 2.660 25.567 1.00 86.38 1006 GLU A C 1
ATOM 7144 O O . GLU A 1 1006 ? -37.801 3.326 24.632 1.00 86.38 1006 GLU A O 1
ATOM 7149 N N . ALA A 1 1007 ? -37.631 1.365 25.692 1.00 86.94 1007 ALA A N 1
ATOM 7150 C CA . ALA A 1 1007 ? -38.439 0.590 24.759 1.00 86.94 1007 ALA A CA 1
ATOM 7151 C C . ALA A 1 1007 ? -39.929 1.022 24.709 1.00 86.94 1007 ALA A C 1
ATOM 7153 O O . ALA A 1 1007 ? -40.758 0.414 24.007 1.00 86.94 1007 ALA A O 1
ATOM 7154 N N . GLY A 1 1008 ? -40.322 2.061 25.460 1.00 82.50 1008 GLY A N 1
ATOM 7155 C CA . GLY A 1 1008 ? -41.669 2.645 25.479 1.00 82.50 1008 GLY A CA 1
ATOM 7156 C C . GLY A 1 1008 ? -42.747 1.690 25.986 1.00 82.50 1008 GLY A C 1
ATOM 7157 O O . GLY A 1 1008 ? -43.926 1.757 25.580 1.00 82.50 1008 GLY A O 1
ATOM 7158 N N . LYS A 1 1009 ? -42.352 0.740 26.833 1.00 84.75 1009 LYS A N 1
ATOM 7159 C CA . LYS A 1 1009 ? -43.243 -0.224 27.470 1.00 84.75 1009 LYS A CA 1
ATOM 7160 C C . LYS A 1 1009 ? -43.910 0.422 28.686 1.00 84.75 1009 LYS A C 1
ATOM 7162 O O . LYS A 1 1009 ? -43.605 1.524 29.143 1.00 84.75 1009 LYS A O 1
ATOM 7167 N N . ASP A 1 1010 ? -44.978 -0.217 29.163 1.00 74.06 1010 ASP A N 1
ATOM 7168 C CA . ASP A 1 1010 ? -45.702 0.256 30.340 1.00 74.06 1010 ASP A CA 1
ATOM 7169 C C . ASP A 1 1010 ? -45.637 -0.775 31.465 1.00 74.06 1010 ASP A C 1
ATOM 7171 O O . ASP A 1 1010 ? -45.746 -1.968 31.226 1.00 74.06 1010 ASP A O 1
ATOM 7175 N N . CYS A 1 1011 ? -45.604 -0.325 32.723 1.00 75.94 1011 CYS A N 1
ATOM 7176 C CA . CYS A 1 1011 ? -45.644 -1.234 33.883 1.00 75.94 1011 CYS A CA 1
ATOM 7177 C C . CYS A 1 1011 ? -47.019 -1.909 34.102 1.00 75.94 1011 CYS A C 1
ATOM 7179 O O . CYS A 1 1011 ? -47.476 -2.054 35.246 1.00 75.94 1011 CYS A O 1
ATOM 7181 N N . ASN A 1 1012 ? -47.804 -2.161 33.046 1.00 66.94 1012 ASN A N 1
ATOM 7182 C CA . ASN A 1 1012 ? -49.092 -2.851 33.137 1.00 66.94 1012 ASN A CA 1
ATOM 7183 C C . ASN A 1 1012 ? -49.016 -4.311 32.665 1.00 66.94 1012 ASN A C 1
ATOM 7185 O O . ASN A 1 1012 ? -50.059 -4.843 32.250 1.00 66.94 1012 ASN A O 1
ATOM 7189 N N . HIS A 1 1013 ? -47.865 -4.970 32.794 1.00 69.38 1013 HIS A N 1
ATOM 7190 C CA . HIS A 1 1013 ? -47.817 -6.427 32.832 1.00 69.38 1013 HIS A CA 1
ATOM 7191 C C . HIS A 1 1013 ? -48.269 -6.955 34.213 1.00 69.38 1013 HIS A C 1
ATOM 7193 O O . HIS A 1 1013 ? -48.368 -6.201 35.186 1.00 69.38 1013 HIS A O 1
ATOM 7199 N N . ASP A 1 1014 ? -48.753 -8.205 34.284 1.00 66.88 1014 ASP A N 1
ATOM 7200 C CA . ASP A 1 1014 ? -49.213 -8.791 35.562 1.00 66.88 1014 ASP A CA 1
ATOM 7201 C C . ASP A 1 1014 ? -48.015 -9.242 36.437 1.00 66.88 1014 ASP A C 1
ATOM 7203 O O . ASP A 1 1014 ? -48.249 -9.490 37.632 1.00 66.88 1014 ASP A O 1
ATOM 7207 N N . ASP A 1 1015 ? -46.813 -9.295 35.845 1.00 71.38 1015 ASP A N 1
ATOM 7208 C CA . ASP A 1 1015 ? -45.588 -9.893 36.390 1.00 71.38 1015 ASP A CA 1
ATOM 7209 C C . ASP A 1 1015 ? -44.563 -8.826 36.861 1.00 71.38 1015 ASP A C 1
ATOM 7211 O O . ASP A 1 1015 ? -44.187 -8.907 38.023 1.00 71.38 1015 ASP A O 1
ATOM 7215 N N . THR A 1 1016 ? -44.414 -7.671 36.188 1.00 78.88 1016 THR A N 1
ATOM 7216 C CA . THR A 1 1016 ? -43.760 -6.461 36.755 1.00 78.88 1016 THR A CA 1
ATOM 7217 C C . THR A 1 1016 ? -44.353 -6.044 38.130 1.00 78.88 1016 THR A C 1
ATOM 7219 O O . THR A 1 1016 ? -45.547 -5.692 38.225 1.00 78.88 1016 THR A O 1
ATOM 7222 N N . ASP A 1 1017 ? -43.585 -6.011 39.236 1.00 69.44 1017 ASP A N 1
ATOM 7223 C CA . ASP A 1 1017 ? -44.023 -5.522 40.566 1.00 69.44 1017 ASP A CA 1
ATOM 7224 C C . ASP A 1 1017 ? -43.776 -4.004 40.735 1.00 69.44 1017 ASP A C 1
ATOM 7226 O O . ASP A 1 1017 ? -42.708 -3.559 41.157 1.00 69.44 1017 ASP A O 1
ATOM 7230 N N . PRO A 1 1018 ? -44.810 -3.135 40.636 1.00 55.19 1018 PRO A N 1
ATOM 7231 C CA . PRO A 1 1018 ? -44.692 -1.689 40.884 1.00 55.19 1018 PRO A CA 1
ATOM 7232 C C . PRO A 1 1018 ? -44.546 -1.326 42.387 1.00 55.19 1018 PRO A C 1
ATOM 7234 O O . PRO A 1 1018 ? -45.071 -0.311 42.886 1.00 55.19 1018 PRO A O 1
ATOM 7237 N N . GLY A 1 1019 ? -43.920 -2.191 43.186 1.00 53.22 1019 GLY A N 1
ATOM 7238 C CA . GLY A 1 1019 ? -43.724 -2.081 44.625 1.00 53.22 1019 GLY A CA 1
ATOM 7239 C C . GLY A 1 1019 ? -42.377 -1.443 44.994 1.00 53.22 1019 GLY A C 1
ATOM 7240 O O . GLY A 1 1019 ? -41.346 -1.970 44.651 1.00 53.22 1019 GLY A O 1
ATOM 7241 N N . PRO A 1 1020 ? -42.314 -0.372 45.816 1.00 46.78 1020 PRO A N 1
ATOM 7242 C CA . PRO A 1 1020 ? -41.080 0.405 45.979 1.00 46.78 1020 PRO A CA 1
ATOM 7243 C C . PRO A 1 1020 ? -39.909 -0.328 46.686 1.00 46.78 1020 PRO A C 1
ATOM 7245 O O . PRO A 1 1020 ? -40.122 -0.812 47.818 1.00 46.78 1020 PRO A O 1
ATOM 7248 N N . PRO A 1 1021 ? -38.664 -0.210 46.164 1.00 51.47 1021 PRO A N 1
ATOM 7249 C CA . PRO A 1 1021 ? -38.321 0.501 44.920 1.00 51.47 1021 PRO A CA 1
ATOM 7250 C C . PRO A 1 1021 ? -38.833 -0.301 43.714 1.00 51.47 1021 PRO A C 1
ATOM 7252 O O . PRO A 1 1021 ? -38.627 -1.499 43.696 1.00 51.47 1021 PRO A O 1
ATOM 7255 N N . SER A 1 1022 ? -39.621 0.345 42.854 1.00 62.69 1022 SER A N 1
ATOM 7256 C CA . SER A 1 1022 ? -40.096 -0.251 41.605 1.00 62.69 1022 SER A CA 1
ATOM 7257 C C . SER A 1 1022 ? -39.066 0.139 40.563 1.00 62.69 1022 SER A C 1
ATOM 7259 O O . SER A 1 1022 ? -38.786 1.343 40.500 1.00 62.69 1022 SER A O 1
ATOM 7261 N N . HIS A 1 1023 ? -38.519 -0.854 39.876 1.00 75.94 1023 HIS A N 1
ATOM 7262 C CA . HIS A 1 1023 ? -37.568 -0.683 38.786 1.00 75.94 1023 HIS A CA 1
ATOM 7263 C C . HIS A 1 1023 ? -38.289 -0.365 37.471 1.00 75.94 1023 HIS A C 1
ATOM 7265 O O . HIS A 1 1023 ? -37.706 0.247 36.620 1.00 75.94 1023 HIS A O 1
ATOM 7271 N N . CYS A 1 1024 ? -39.615 -0.521 37.399 1.00 78.44 1024 CYS A N 1
ATOM 7272 C CA . CYS A 1 1024 ? -40.371 0.015 36.267 1.00 78.44 1024 CYS A CA 1
ATOM 7273 C C . CYS A 1 1024 ? -40.944 1.426 36.489 1.00 78.44 1024 CYS A C 1
ATOM 7275 O O . CYS A 1 1024 ? -41.667 1.699 37.479 1.00 78.44 1024 CYS A O 1
ATOM 7277 N N . ILE A 1 1025 ? -40.722 2.317 35.514 1.00 81.25 1025 ILE A N 1
ATOM 7278 C CA . ILE A 1 1025 ? -41.429 3.594 35.364 1.00 81.25 1025 ILE A CA 1
ATOM 7279 C C . ILE A 1 1025 ? -42.206 3.579 34.037 1.00 81.25 1025 ILE A C 1
ATOM 7281 O O . ILE A 1 1025 ? -41.624 3.439 32.981 1.00 81.25 1025 ILE A O 1
ATOM 7285 N N . PRO A 1 1026 ? -43.551 3.719 34.039 1.00 76.62 1026 PRO A N 1
ATOM 7286 C CA . PRO A 1 1026 ? -44.290 3.605 32.791 1.00 76.62 1026 PRO A CA 1
ATOM 7287 C C . PRO A 1 1026 ? -44.034 4.824 31.917 1.00 76.62 1026 PRO A C 1
ATOM 7289 O O . PRO A 1 1026 ? -44.353 5.939 32.359 1.00 76.62 1026 PRO A O 1
ATOM 7292 N N . ASP A 1 1027 ? -43.637 4.571 30.678 1.00 76.81 1027 ASP A N 1
ATOM 7293 C CA . ASP A 1 1027 ? -43.455 5.603 29.673 1.00 76.81 1027 ASP A CA 1
ATOM 7294 C C . ASP A 1 1027 ? -44.748 6.435 29.469 1.00 76.81 1027 ASP A C 1
ATOM 7296 O O . ASP A 1 1027 ? -45.893 5.951 29.346 1.00 76.81 1027 ASP A O 1
ATOM 7300 N N . ALA A 1 1028 ? -44.582 7.752 29.545 1.00 77.62 1028 ALA A N 1
ATOM 7301 C CA . ALA A 1 1028 ? -45.608 8.764 29.409 1.00 77.62 1028 ALA A CA 1
ATOM 7302 C C . ALA A 1 1028 ? -45.737 9.314 27.973 1.00 77.62 1028 ALA A C 1
ATOM 7304 O O . ALA A 1 1028 ? -46.783 9.937 27.693 1.00 77.62 1028 ALA A O 1
ATOM 7305 N N . ASP A 1 1029 ? -44.781 9.047 27.074 1.00 73.75 1029 ASP A N 1
ATOM 7306 C CA . ASP A 1 1029 ? -44.800 9.352 25.639 1.00 73.75 1029 ASP A CA 1
ATOM 7307 C C . ASP A 1 1029 ? -44.100 8.273 24.759 1.00 73.75 1029 ASP A C 1
ATOM 7309 O O . ASP A 1 1029 ? -42.958 8.459 24.366 1.00 73.75 1029 ASP A O 1
ATOM 7313 N N . PRO A 1 1030 ? -44.843 7.253 24.262 1.00 68.38 1030 PRO A N 1
ATOM 7314 C CA . PRO A 1 1030 ? -44.318 6.150 23.420 1.00 68.38 1030 PRO A CA 1
ATOM 7315 C C . PRO A 1 1030 ? -43.888 6.536 22.000 1.00 68.38 1030 PRO A C 1
ATOM 7317 O O . PRO A 1 1030 ? -44.076 5.779 21.044 1.00 68.38 1030 PRO A O 1
ATOM 7320 N N . SER A 1 1031 ? -43.490 7.785 21.806 1.00 66.44 1031 SER A N 1
ATOM 7321 C CA . SER A 1 1031 ? -42.930 8.302 20.565 1.00 66.44 1031 SER A CA 1
ATOM 7322 C C . SER A 1 1031 ? -41.569 8.973 20.736 1.00 66.44 1031 SER A C 1
ATOM 7324 O O . SER A 1 1031 ? -41.059 9.449 19.726 1.00 66.44 1031 SER A O 1
ATOM 7326 N N . SER A 1 1032 ? -41.030 8.997 21.954 1.00 70.38 1032 SER A N 1
ATOM 7327 C CA . SER A 1 1032 ? -39.631 9.274 22.286 1.00 70.38 1032 SER A CA 1
ATOM 7328 C C . SER A 1 1032 ? -39.068 7.999 22.914 1.00 70.38 1032 SER A C 1
ATOM 7330 O O . SER A 1 1032 ? -39.140 7.854 24.126 1.00 70.38 1032 SER A O 1
ATOM 7332 N N . LEU A 1 1033 ? -38.689 7.043 22.061 1.00 82.00 1033 LEU A N 1
ATOM 7333 C CA . LEU A 1 1033 ? -38.057 5.787 22.474 1.00 82.00 1033 LEU A CA 1
ATOM 7334 C C . LEU A 1 1033 ? -36.547 5.994 22.463 1.00 82.00 1033 LEU A C 1
ATOM 7336 O O . LEU A 1 1033 ? -36.062 6.514 21.458 1.00 82.00 1033 LEU A O 1
ATOM 7340 N N . THR A 1 1034 ? -35.886 5.586 23.533 1.00 82.44 1034 THR A N 1
ATOM 7341 C CA . THR A 1 1034 ? -34.427 5.505 23.650 1.00 82.44 1034 THR A CA 1
ATOM 7342 C C . THR A 1 1034 ? -34.002 4.035 23.548 1.00 82.44 1034 THR A C 1
ATOM 7344 O O . THR A 1 1034 ? -34.867 3.146 23.597 1.00 82.44 1034 THR A O 1
ATOM 7347 N N . SER A 1 1035 ? -32.734 3.772 23.271 1.00 85.56 1035 SER A N 1
ATOM 7348 C CA . SER A 1 1035 ? -32.157 2.435 23.246 1.00 85.56 1035 SER A CA 1
ATOM 7349 C C . SER A 1 1035 ? -31.868 1.990 24.678 1.00 85.56 1035 SER A C 1
ATOM 7351 O O . SER A 1 1035 ? -31.285 2.763 25.414 1.00 85.56 1035 SER A O 1
ATOM 7353 N N . PRO A 1 1036 ? -32.242 0.767 25.076 1.00 86.81 1036 PRO A N 1
ATOM 7354 C CA . PRO A 1 1036 ? -31.819 0.194 26.357 1.00 86.81 1036 PRO A CA 1
ATOM 7355 C C . PRO A 1 1036 ? -30.316 -0.068 26.500 1.00 86.81 1036 PRO A C 1
ATOM 7357 O O . PRO A 1 1036 ? -29.846 -0.311 27.603 1.00 86.81 1036 PRO A O 1
ATOM 7360 N N . LEU A 1 1037 ? -29.608 -0.147 25.373 1.00 83.50 1037 LEU A N 1
ATOM 7361 C CA . LEU A 1 1037 ? -28.185 -0.476 25.329 1.00 83.50 1037 LEU A CA 1
ATOM 7362 C C . LEU A 1 1037 ? -27.339 0.761 24.994 1.00 83.50 1037 LEU A C 1
ATOM 7364 O O . LEU A 1 1037 ? -26.172 0.814 25.331 1.00 83.50 1037 LEU A O 1
ATOM 7368 N N . ASP A 1 1038 ? -27.923 1.805 24.401 1.00 80.19 1038 ASP A N 1
ATOM 7369 C CA . ASP A 1 1038 ? -27.168 3.018 24.074 1.00 80.19 1038 ASP A CA 1
ATOM 7370 C C . ASP A 1 1038 ? -27.455 4.112 25.098 1.00 80.19 1038 ASP A C 1
ATOM 7372 O O . ASP A 1 1038 ? -28.527 4.723 25.104 1.00 80.19 1038 ASP A O 1
ATOM 7376 N N . ARG A 1 1039 ? -26.416 4.402 25.883 1.00 85.19 1039 ARG A N 1
ATOM 7377 C CA . ARG A 1 1039 ? -26.405 5.395 26.955 1.00 85.19 1039 ARG A CA 1
ATOM 7378 C C . ARG A 1 1039 ? -26.794 6.806 26.503 1.00 85.19 1039 ARG A C 1
ATOM 7380 O O . ARG A 1 1039 ? -27.104 7.652 27.351 1.00 85.19 1039 ARG A O 1
ATOM 7387 N N . ASP A 1 1040 ? -26.679 7.124 25.217 1.00 72.81 1040 ASP A N 1
ATOM 7388 C CA . ASP A 1 1040 ? -27.022 8.415 24.617 1.00 72.81 1040 ASP A CA 1
ATOM 7389 C C . ASP A 1 1040 ? -27.619 8.197 23.216 1.00 72.81 1040 ASP A C 1
ATOM 7391 O O . ASP A 1 1040 ? -26.981 8.486 22.205 1.00 72.81 1040 ASP A O 1
ATOM 7395 N N . THR A 1 1041 ? -28.880 7.751 23.152 1.00 79.94 1041 THR A N 1
ATOM 7396 C CA . THR A 1 1041 ? -29.569 7.331 21.909 1.00 79.94 1041 THR A CA 1
ATOM 7397 C C . THR A 1 1041 ? -29.523 8.350 20.768 1.00 79.94 1041 THR A C 1
ATOM 7399 O O . THR A 1 1041 ? -29.723 8.015 19.594 1.00 79.94 1041 THR A O 1
ATOM 7402 N N . ASP A 1 1042 ? -29.392 9.640 21.079 1.00 67.94 1042 ASP A N 1
ATOM 7403 C CA . ASP A 1 1042 ? -29.325 10.696 20.068 1.00 67.94 1042 ASP A CA 1
ATOM 7404 C C . ASP A 1 1042 ? -27.950 11.357 19.924 1.00 67.94 1042 ASP A C 1
ATOM 7406 O O . ASP A 1 1042 ? -27.819 12.323 19.151 1.00 67.94 1042 ASP A O 1
ATOM 7410 N N . ARG A 1 1043 ? -26.963 10.761 20.612 1.00 64.50 1043 ARG A N 1
ATOM 7411 C CA . ARG A 1 1043 ? -25.540 11.101 20.703 1.00 64.50 1043 ARG A CA 1
ATOM 7412 C C . ARG A 1 1043 ? -25.325 12.585 20.946 1.00 64.50 1043 ARG A C 1
ATOM 7414 O O . ARG A 1 1043 ? -24.506 13.240 20.311 1.00 64.50 1043 ARG A O 1
ATOM 7421 N N . GLY A 1 1044 ? -26.157 13.150 21.816 1.00 58.94 1044 GLY A N 1
ATOM 7422 C CA . GLY A 1 1044 ? -26.278 14.586 22.041 1.00 58.94 1044 GLY A CA 1
ATOM 7423 C C . GLY A 1 1044 ? -25.399 15.133 23.162 1.00 58.94 1044 GLY A C 1
ATOM 7424 O O . GLY A 1 1044 ? -25.504 16.316 23.491 1.00 58.94 1044 GLY A O 1
ATOM 7425 N N . GLY A 1 1045 ? -24.577 14.320 23.823 1.00 57.34 1045 GLY A N 1
ATOM 7426 C CA . GLY A 1 1045 ? -23.697 14.791 24.902 1.00 57.34 1045 GLY A CA 1
ATOM 7427 C C . GLY A 1 1045 ? -24.176 14.531 26.304 1.00 57.34 1045 GLY A C 1
ATOM 7428 O O . GLY A 1 1045 ? -23.486 14.810 27.301 1.00 57.34 1045 GLY A O 1
ATOM 7429 N N . VAL A 1 1046 ? -25.418 14.097 26.404 1.00 62.69 1046 VAL A N 1
ATOM 7430 C CA . VAL A 1 1046 ? -26.163 14.060 27.639 1.00 62.69 1046 VAL A CA 1
ATOM 7431 C C . VAL A 1 1046 ? -26.948 12.774 27.610 1.00 62.69 1046 VAL A C 1
ATOM 7433 O O . VAL A 1 1046 ? -28.010 12.734 27.023 1.00 62.69 1046 VAL A O 1
ATOM 7436 N N . ILE A 1 1047 ? -26.444 11.794 28.357 1.00 78.00 1047 ILE A N 1
ATOM 7437 C CA . ILE A 1 1047 ? -27.096 10.499 28.538 1.00 78.00 1047 ILE A CA 1
ATOM 7438 C C . ILE A 1 1047 ? -28.611 10.629 28.748 1.00 78.00 1047 ILE A C 1
ATOM 7440 O O . ILE A 1 1047 ? -29.061 11.556 29.458 1.00 78.00 1047 ILE A O 1
ATOM 7444 N N . ASP A 1 1048 ? -29.388 9.717 28.186 1.00 78.62 1048 ASP A N 1
ATOM 7445 C CA . ASP A 1 1048 ? -30.843 9.829 28.078 1.00 78.62 1048 ASP A CA 1
ATOM 7446 C C . ASP A 1 1048 ? -31.521 10.012 29.450 1.00 78.62 1048 ASP A C 1
ATOM 7448 O O . ASP A 1 1048 ? -32.421 10.848 29.636 1.00 78.62 1048 ASP A O 1
ATOM 7452 N N . GLY A 1 1049 ? -31.019 9.372 30.504 1.00 80.94 1049 GLY A N 1
ATOM 7453 C CA . GLY A 1 1049 ? -31.498 9.518 31.877 1.00 80.94 1049 GLY A CA 1
ATOM 7454 C C . GLY A 1 1049 ? -31.227 10.894 32.486 1.00 80.94 1049 GLY A C 1
ATOM 7455 O O . GLY A 1 1049 ? -31.919 11.355 33.414 1.00 80.94 1049 GLY A O 1
ATOM 7456 N N . SER A 1 1050 ? -30.245 11.626 31.960 1.00 81.81 1050 SER A N 1
ATOM 7457 C CA . SER A 1 1050 ? -29.994 13.031 32.296 1.00 81.81 1050 SER A CA 1
ATOM 7458 C C . SER A 1 1050 ? -30.884 13.993 31.507 1.00 81.81 1050 SER A C 1
ATOM 7460 O O . SER A 1 1050 ? -31.296 15.021 32.082 1.00 81.81 1050 SER A O 1
ATOM 7462 N N . GLU A 1 1051 ? -31.222 13.651 30.267 1.00 75.31 1051 GLU A N 1
ATOM 7463 C CA . GLU A 1 1051 ? -32.161 14.355 29.388 1.00 75.31 1051 GLU A CA 1
ATOM 7464 C C . GLU A 1 1051 ? -33.598 14.273 29.923 1.00 75.31 1051 GLU A C 1
ATOM 7466 O O . GLU A 1 1051 ? -34.247 15.298 30.212 1.00 75.31 1051 GLU A O 1
ATOM 7471 N N . ASP A 1 1052 ? -34.058 13.050 30.197 1.00 76.69 1052 ASP A N 1
ATOM 7472 C CA . ASP A 1 1052 ? -35.298 12.740 30.892 1.00 76.69 1052 ASP A CA 1
ATOM 7473 C C . ASP A 1 1052 ? -35.081 12.651 32.404 1.00 76.69 1052 ASP A C 1
ATOM 7475 O O . ASP A 1 1052 ? -35.301 11.652 33.081 1.00 76.69 1052 ASP A O 1
ATOM 7479 N N . HIS A 1 1053 ? -34.773 13.797 32.998 1.00 73.88 1053 HIS A N 1
ATOM 7480 C CA . HIS A 1 1053 ? -34.550 13.975 34.437 1.00 73.88 1053 HIS A CA 1
ATOM 7481 C C . HIS A 1 1053 ? -35.626 13.409 35.391 1.00 73.88 1053 HIS A C 1
ATOM 7483 O O . HIS A 1 1053 ? -35.476 13.476 36.628 1.00 73.88 1053 HIS A O 1
ATOM 7489 N N . ASN A 1 1054 ? -36.790 13.032 34.865 1.00 75.06 1054 ASN A N 1
ATOM 7490 C CA . ASN A 1 1054 ? -37.900 12.491 35.624 1.00 75.06 1054 ASN A CA 1
ATOM 7491 C C . ASN A 1 1054 ? -38.235 11.028 35.306 1.00 75.06 1054 ASN A C 1
ATOM 7493 O O . ASN A 1 1054 ? -39.080 10.483 36.035 1.00 75.06 1054 ASN A O 1
ATOM 7497 N N . LEU A 1 1055 ? -37.476 10.441 34.373 1.00 78.75 1055 LEU A N 1
ATOM 7498 C CA . LEU A 1 1055 ? -37.407 9.034 33.995 1.00 78.75 1055 LEU A CA 1
ATOM 7499 C C . LEU A 1 1055 ? -38.783 8.491 33.616 1.00 78.75 1055 LEU A C 1
ATOM 7501 O O . LEU A 1 1055 ? -39.182 7.437 34.091 1.00 78.75 1055 LEU A O 1
ATOM 7505 N N . ASP A 1 1056 ? -39.599 9.306 32.942 1.00 81.06 1056 ASP A N 1
ATOM 7506 C CA . ASP A 1 1056 ? -40.968 8.946 32.565 1.00 81.06 1056 ASP A CA 1
ATOM 7507 C C . ASP A 1 1056 ? -41.173 8.805 31.056 1.00 81.06 1056 ASP A C 1
ATOM 7509 O O . ASP A 1 1056 ? -42.324 8.812 30.626 1.00 81.06 1056 ASP A O 1
ATOM 7513 N N . GLY A 1 1057 ? -40.089 8.680 30.286 1.00 76.38 1057 GLY A N 1
ATOM 7514 C CA . GLY A 1 1057 ? -40.044 8.533 28.829 1.00 76.38 1057 GLY A CA 1
ATOM 7515 C C . GLY A 1 1057 ? -40.611 9.735 28.071 1.00 76.38 1057 GLY A C 1
ATOM 7516 O O . GLY A 1 1057 ? -40.797 9.687 26.860 1.00 76.38 1057 GLY A O 1
ATOM 7517 N N . ALA A 1 1058 ? -40.969 10.829 28.759 1.00 75.25 1058 ALA A N 1
ATOM 7518 C CA . ALA A 1 1058 ? -41.696 11.940 28.159 1.00 75.25 1058 ALA A CA 1
ATOM 7519 C C . ALA A 1 1058 ? -40.994 13.282 28.308 1.00 75.25 1058 ALA A C 1
ATOM 7521 O O . ALA A 1 1058 ? -40.945 13.882 29.380 1.00 75.25 1058 ALA A O 1
ATOM 7522 N N . VAL A 1 1059 ? -40.701 13.881 27.159 1.00 70.56 1059 VAL A N 1
ATOM 7523 C CA . VAL A 1 1059 ? -40.142 15.229 27.040 1.00 70.56 1059 VAL A CA 1
ATOM 7524 C C . VAL A 1 1059 ? -41.117 16.298 27.557 1.00 70.56 1059 VAL A C 1
ATOM 7526 O O . VAL A 1 1059 ? -41.999 16.817 26.845 1.00 70.56 1059 VAL A O 1
ATOM 7529 N N . ASN A 1 1060 ? -40.990 16.698 28.829 1.00 67.88 1060 ASN A N 1
ATOM 7530 C CA . ASN A 1 1060 ? -41.748 17.819 29.379 1.00 67.88 1060 ASN A CA 1
ATOM 7531 C C . ASN A 1 1060 ? -40.980 19.139 29.246 1.00 67.88 1060 ASN A C 1
ATOM 7533 O O . ASN A 1 1060 ? -39.786 19.215 29.031 1.00 67.88 1060 ASN A O 1
ATOM 7537 N N . GLY A 1 1061 ? -41.667 20.274 29.436 1.00 52.91 1061 GLY A N 1
ATOM 7538 C CA . GLY A 1 1061 ? -41.068 21.609 29.236 1.00 52.91 1061 GLY A CA 1
ATOM 7539 C C . GLY A 1 1061 ? -39.984 22.046 30.244 1.00 52.91 1061 GLY A C 1
ATOM 7540 O O . GLY A 1 1061 ? -39.842 23.257 30.454 1.00 52.91 1061 GLY A O 1
ATOM 7541 N N . ALA A 1 1062 ? -39.343 21.109 30.940 1.00 58.69 1062 ALA A N 1
ATOM 7542 C CA . ALA A 1 1062 ? -38.162 21.295 31.778 1.00 58.69 1062 ALA A CA 1
ATOM 7543 C C . ALA A 1 1062 ? -37.088 20.198 31.576 1.00 58.69 1062 ALA A C 1
ATOM 7545 O O . ALA A 1 1062 ? -36.051 20.347 32.217 1.00 58.69 1062 ALA A O 1
ATOM 7546 N N . GLU A 1 1063 ? -37.363 19.184 30.750 1.00 69.19 1063 GLU A N 1
ATOM 7547 C CA . GLU A 1 1063 ? -36.457 18.126 30.272 1.00 69.19 1063 GLU A CA 1
ATOM 7548 C C . GLU A 1 1063 ? -35.969 18.479 28.852 1.00 69.19 1063 GLU A C 1
ATOM 7550 O O . GLU A 1 1063 ? -36.602 19.315 28.175 1.00 69.19 1063 GLU A O 1
ATOM 7555 N N . THR A 1 1064 ? -34.822 17.923 28.467 1.00 69.88 1064 THR A N 1
ATOM 7556 C CA . THR A 1 1064 ? -34.328 17.858 27.080 1.00 69.88 1064 THR A CA 1
ATOM 7557 C C . THR A 1 1064 ? -34.888 16.590 26.414 1.00 69.88 1064 THR A C 1
ATOM 7559 O O . THR A 1 1064 ? -35.863 16.048 26.937 1.00 69.88 1064 THR A O 1
ATOM 7562 N N . ASP A 1 1065 ? -34.551 16.329 25.156 1.00 72.62 1065 ASP A N 1
ATOM 7563 C CA . ASP A 1 1065 ? -35.346 15.454 24.279 1.00 72.62 1065 ASP A CA 1
ATOM 7564 C C . ASP A 1 1065 ? -34.431 14.356 23.743 1.00 72.62 1065 ASP A C 1
ATOM 7566 O O . ASP A 1 1065 ? -33.851 14.620 22.698 1.00 72.62 1065 ASP A O 1
ATOM 7570 N N . PRO A 1 1066 ? -34.373 13.184 24.403 1.00 71.06 1066 PRO A N 1
ATOM 7571 C CA . PRO A 1 1066 ? -33.330 12.157 24.221 1.00 71.06 1066 PRO A CA 1
ATOM 7572 C C . PRO A 1 1066 ? -33.428 11.384 22.892 1.00 71.06 1066 PRO A C 1
ATOM 7574 O O . PRO A 1 1066 ? -32.931 10.291 22.718 1.00 71.06 1066 PRO A O 1
ATOM 7577 N N . THR A 1 1067 ? -34.224 11.888 21.952 1.00 69.19 1067 THR A N 1
ATOM 7578 C CA . THR A 1 1067 ? -34.488 11.235 20.654 1.00 69.19 1067 THR A CA 1
ATOM 7579 C C . THR A 1 1067 ? -34.461 12.238 19.513 1.00 69.19 1067 THR A C 1
ATOM 7581 O O . THR A 1 1067 ? -34.834 11.952 18.368 1.00 69.19 1067 THR A O 1
ATOM 7584 N N . ALA A 1 1068 ? -34.160 13.491 19.840 1.00 62.31 1068 ALA A N 1
ATOM 7585 C CA . ALA A 1 1068 ? -34.199 14.589 18.910 1.00 62.31 1068 ALA A CA 1
ATOM 7586 C C . ALA A 1 1068 ? -32.770 14.904 18.515 1.00 62.31 1068 ALA A C 1
ATOM 7588 O O . ALA A 1 1068 ? -32.321 16.016 18.800 1.00 62.31 1068 ALA A O 1
ATOM 7589 N N . GLY A 1 1069 ? -32.197 13.943 17.771 1.00 52.78 1069 GLY A N 1
ATOM 7590 C CA . GLY A 1 1069 ? -30.867 13.966 17.173 1.00 52.78 1069 GLY A CA 1
ATOM 7591 C C . GLY A 1 1069 ? -30.338 15.372 17.005 1.00 52.78 1069 GLY A C 1
ATOM 7592 O O . GLY A 1 1069 ? -30.987 16.211 16.357 1.00 52.78 1069 GLY A O 1
ATOM 7593 N N . HIS A 1 1070 ? -29.206 15.593 17.662 1.00 44.38 1070 HIS A N 1
ATOM 7594 C CA . HIS A 1 1070 ? -28.423 16.811 17.691 1.00 44.38 1070 HIS A CA 1
ATOM 7595 C C . HIS A 1 1070 ? -29.259 18.085 17.521 1.00 44.38 1070 HIS A C 1
ATOM 7597 O O . HIS A 1 1070 ? -29.404 18.688 16.442 1.00 44.38 1070 HIS A O 1
ATOM 7603 N N . ARG A 1 1071 ? -29.824 18.569 18.634 1.00 42.59 1071 ARG A N 1
ATOM 7604 C CA . ARG A 1 1071 ? -30.090 20.007 18.694 1.00 42.59 1071 ARG A CA 1
ATOM 7605 C C . ARG A 1 1071 ? -28.744 20.704 18.578 1.00 42.59 1071 ARG A C 1
ATOM 7607 O O . ARG A 1 1071 ? -27.775 20.292 19.187 1.00 42.59 1071 ARG A O 1
ATOM 7614 N N . SER A 1 1072 ? -28.712 21.779 17.801 1.00 43.06 1072 SER A N 1
ATOM 7615 C CA . SER A 1 1072 ? -27.537 22.617 17.534 1.00 43.06 1072 SER A CA 1
ATOM 7616 C C . SER A 1 1072 ? -27.001 23.356 18.782 1.00 43.06 1072 SER A C 1
ATOM 7618 O O . SER A 1 1072 ? -26.656 24.535 18.689 1.00 43.06 1072 SER A O 1
ATOM 7620 N N . ASP A 1 1073 ? -27.110 22.765 19.972 1.00 46.84 1073 ASP A N 1
ATOM 7621 C CA . ASP A 1 1073 ? -26.678 23.311 21.250 1.00 46.84 1073 ASP A CA 1
ATOM 7622 C C . ASP A 1 1073 ? -26.134 22.277 22.264 1.00 46.84 1073 ASP A C 1
ATOM 7624 O O . ASP A 1 1073 ? -26.000 22.677 23.424 1.00 46.84 1073 ASP A O 1
ATOM 7628 N N . ASP A 1 1074 ? -25.809 21.027 21.882 1.00 49.16 1074 ASP A N 1
ATOM 7629 C CA . ASP A 1 1074 ? -25.347 19.988 22.831 1.00 49.16 1074 ASP A CA 1
ATOM 7630 C C . ASP A 1 1074 ? -24.283 19.019 22.270 1.00 49.16 1074 ASP A C 1
ATOM 7632 O O . ASP A 1 1074 ? -24.480 18.486 21.196 1.00 49.16 1074 ASP A O 1
ATOM 7636 N N . THR A 1 1075 ? -23.162 18.863 22.982 1.00 51.91 1075 THR A N 1
ATOM 7637 C CA . THR A 1 1075 ? -21.870 18.327 22.500 1.00 51.91 1075 THR A CA 1
ATOM 7638 C C . THR A 1 1075 ? -21.751 16.815 22.696 1.00 51.91 1075 THR A C 1
ATOM 7640 O O . THR A 1 1075 ? -21.717 16.426 23.860 1.00 51.91 1075 THR A O 1
ATOM 7643 N N . ASP A 1 1076 ? -21.642 16.002 21.648 1.00 52.75 1076 ASP A N 1
ATOM 7644 C CA . ASP A 1 1076 ? -21.473 14.539 21.686 1.00 52.75 1076 ASP A CA 1
ATOM 7645 C C . ASP A 1 1076 ? -20.382 14.116 22.709 1.00 52.75 1076 ASP A C 1
ATOM 7647 O O . ASP A 1 1076 ? -19.268 14.643 22.713 1.00 52.75 1076 ASP A O 1
ATOM 7651 N N . PRO A 1 1077 ? -20.681 13.242 23.693 1.00 49.31 1077 PRO A N 1
ATOM 7652 C CA . PRO A 1 1077 ? -19.756 12.937 24.775 1.00 49.31 1077 PRO A CA 1
ATOM 7653 C C . PRO A 1 1077 ? -18.754 11.837 24.390 1.00 49.31 1077 PRO A C 1
ATOM 7655 O O . PRO A 1 1077 ? -17.803 11.613 25.155 1.00 49.31 1077 PRO A O 1
ATOM 7658 N N . GLU A 1 1078 ? -18.968 11.185 23.247 1.00 49.41 1078 GLU A N 1
ATOM 7659 C CA . GLU A 1 1078 ? -18.205 10.068 22.689 1.00 49.41 1078 GLU A CA 1
ATOM 7660 C C . GLU A 1 1078 ? -17.358 10.533 21.503 1.00 49.41 1078 GLU A C 1
ATOM 7662 O O . GLU A 1 1078 ? -16.190 10.151 21.390 1.00 49.41 1078 GLU A O 1
ATOM 7667 N N . ASN A 1 1079 ? -17.856 11.497 20.728 1.00 54.25 1079 ASN A N 1
ATOM 7668 C CA . ASN A 1 1079 ? -17.038 12.263 19.802 1.00 54.25 1079 ASN A CA 1
ATOM 7669 C C . ASN A 1 1079 ? -16.268 13.367 20.543 1.00 54.25 1079 ASN A C 1
ATOM 7671 O O . ASN A 1 1079 ? -16.809 14.346 21.044 1.00 54.25 1079 ASN A O 1
ATOM 7675 N N . LEU A 1 1080 ? -14.940 13.237 20.593 1.00 73.50 1080 LEU A N 1
ATOM 7676 C CA . LEU A 1 1080 ? -14.092 14.232 21.247 1.00 73.50 1080 LEU A CA 1
ATOM 7677 C C . LEU A 1 1080 ? -14.122 15.615 20.573 1.00 73.50 1080 LEU A C 1
ATOM 7679 O O . LEU A 1 1080 ? -13.608 16.535 21.210 1.00 73.50 1080 LEU A O 1
ATOM 7683 N N . ASP A 1 1081 ? -14.643 15.740 19.348 1.00 73.31 1081 ASP A N 1
ATOM 7684 C CA . ASP A 1 1081 ? -14.706 16.917 18.460 1.00 73.31 1081 ASP A CA 1
ATOM 7685 C C . ASP A 1 1081 ? -16.031 16.889 17.663 1.00 73.31 1081 ASP A C 1
ATOM 7687 O O . ASP A 1 1081 ? -16.119 16.420 16.524 1.00 73.31 1081 ASP A O 1
ATOM 7691 N N . THR A 1 1082 ? -17.098 17.316 18.330 1.00 78.06 1082 THR A N 1
ATOM 7692 C CA . THR A 1 1082 ? -18.493 17.079 17.957 1.00 78.06 1082 THR A CA 1
ATOM 7693 C C . THR A 1 1082 ? -18.906 17.706 16.626 1.00 78.06 1082 THR A C 1
ATOM 7695 O O . THR A 1 1082 ? -19.692 17.115 15.882 1.00 78.06 1082 THR A O 1
ATOM 7698 N N . ASP A 1 1083 ? -18.421 18.902 16.298 1.00 72.44 1083 ASP A N 1
ATOM 7699 C CA . ASP A 1 1083 ? -18.708 19.551 15.012 1.00 72.44 1083 ASP A CA 1
ATOM 7700 C C . ASP A 1 1083 ? -17.627 19.306 13.946 1.00 72.44 1083 ASP A C 1
ATOM 7702 O O . ASP A 1 1083 ? -17.771 19.778 12.811 1.00 72.44 1083 ASP A O 1
ATOM 7706 N N . MET A 1 1084 ? -16.641 18.461 14.281 1.00 78.31 1084 MET A N 1
ATOM 7707 C CA . MET A 1 1084 ? -15.597 17.912 13.413 1.00 78.31 1084 MET A CA 1
ATOM 7708 C C . MET A 1 1084 ? -14.752 18.984 12.728 1.00 78.31 1084 MET A C 1
ATOM 7710 O O . MET A 1 1084 ? -14.320 18.824 11.578 1.00 78.31 1084 MET A O 1
ATOM 7714 N N . ASP A 1 1085 ? -14.519 20.094 13.415 1.00 78.50 1085 ASP A N 1
ATOM 7715 C CA . ASP A 1 1085 ? -13.757 21.205 12.865 1.00 78.50 1085 ASP A CA 1
ATOM 7716 C C . ASP A 1 1085 ? -12.253 21.126 13.152 1.00 78.50 1085 ASP A C 1
ATOM 7718 O O . ASP A 1 1085 ? -11.451 21.833 12.533 1.00 78.50 1085 ASP A O 1
ATOM 7722 N N . GLY A 1 1086 ? -11.848 20.201 14.024 1.00 79.56 1086 GLY A N 1
ATOM 7723 C CA . GLY A 1 1086 ? -10.472 19.995 14.455 1.00 79.56 1086 GLY A CA 1
ATOM 7724 C C . GLY A 1 1086 ? -10.194 20.485 15.879 1.00 79.56 1086 GLY A C 1
ATOM 7725 O O . GLY A 1 1086 ? -9.044 20.363 16.345 1.00 79.56 1086 GLY A O 1
ATOM 7726 N N . LEU A 1 1087 ? -11.182 21.046 16.585 1.00 80.50 1087 LEU A N 1
ATOM 7727 C CA . LEU A 1 1087 ? -11.113 21.377 18.003 1.00 80.50 1087 LEU A CA 1
ATOM 7728 C C . LEU A 1 1087 ? -11.980 20.447 18.840 1.00 80.50 1087 LEU A C 1
ATOM 7730 O O . LEU A 1 1087 ? -13.181 20.375 18.720 1.00 80.50 1087 LEU A O 1
ATOM 7734 N N . SER A 1 1088 ? -11.360 19.824 19.842 1.00 85.62 1088 SER A N 1
ATOM 7735 C CA . SER A 1 1088 ? -12.136 18.995 20.762 1.00 85.62 1088 SER A CA 1
ATOM 7736 C C . SER A 1 1088 ? -13.153 19.808 21.574 1.00 85.62 1088 SER A C 1
ATOM 7738 O O . SER A 1 1088 ? -12.780 20.866 22.103 1.00 85.62 1088 SER A O 1
ATOM 7740 N N . ASP A 1 1089 ? -14.289 19.223 21.935 1.00 75.25 1089 ASP A N 1
ATOM 7741 C CA . ASP A 1 1089 ? -15.339 19.887 22.716 1.00 75.25 1089 ASP A CA 1
ATOM 7742 C C . ASP A 1 1089 ? -14.862 20.421 24.056 1.00 75.25 1089 ASP A C 1
ATOM 7744 O O . ASP A 1 1089 ? -15.268 21.474 24.574 1.00 75.25 1089 ASP A O 1
ATOM 7748 N N . ALA A 1 1090 ? -13.948 19.666 24.663 1.00 78.38 1090 ALA A N 1
ATOM 7749 C CA . ALA A 1 1090 ? -13.329 20.027 25.921 1.00 78.38 1090 ALA A CA 1
ATOM 7750 C C . ALA A 1 1090 ? -12.451 21.285 25.790 1.00 78.38 1090 ALA A C 1
ATOM 7752 O O . ALA A 1 1090 ? -12.290 22.027 26.773 1.00 78.38 1090 ALA A O 1
ATOM 7753 N N . LEU A 1 1091 ? -11.847 21.508 24.619 1.00 83.69 1091 LEU A N 1
ATOM 7754 C CA . LEU A 1 1091 ? -11.078 22.703 24.282 1.00 83.69 1091 LEU A CA 1
ATOM 7755 C C . LEU A 1 1091 ? -12.014 23.863 23.958 1.00 83.69 1091 LEU A C 1
ATOM 7757 O O . LEU A 1 1091 ? -11.853 24.927 24.553 1.00 83.69 1091 LEU A O 1
ATOM 7761 N N . GLU A 1 1092 ? -13.017 23.642 23.130 1.00 86.44 1092 GLU A N 1
ATOM 7762 C CA . GLU A 1 1092 ? -13.976 24.649 22.689 1.00 86.44 1092 GLU A CA 1
ATOM 7763 C C . GLU A 1 1092 ? -14.817 25.217 23.835 1.00 86.44 1092 GLU A C 1
ATOM 7765 O O . GLU A 1 1092 ? -14.774 26.412 24.147 1.00 86.44 1092 GLU A O 1
ATOM 7770 N N . THR A 1 1093 ? -15.393 24.338 24.661 1.00 83.12 1093 THR A N 1
ATOM 7771 C CA . THR A 1 1093 ? -16.058 24.720 25.918 1.00 83.12 1093 THR A CA 1
ATOM 7772 C C . THR A 1 1093 ? -15.120 25.497 26.855 1.00 83.12 1093 THR A C 1
ATOM 7774 O O . THR A 1 1093 ? -15.547 26.336 27.667 1.00 83.12 1093 THR A O 1
ATOM 7777 N N . PHE A 1 1094 ? -13.816 25.201 26.815 1.00 81.06 1094 PHE A N 1
ATOM 7778 C CA . PHE A 1 1094 ? -12.816 25.863 27.652 1.00 81.06 1094 PHE A CA 1
ATOM 7779 C C . PHE A 1 1094 ? -12.435 27.259 27.140 1.00 81.06 1094 PHE A C 1
ATOM 7781 O O . PHE A 1 1094 ? -12.171 28.138 27.978 1.00 81.06 1094 PHE A O 1
ATOM 7788 N N . ILE A 1 1095 ? -12.402 27.465 25.823 1.00 81.94 1095 ILE A N 1
ATOM 7789 C CA . ILE A 1 1095 ? -12.017 28.728 25.170 1.00 81.94 1095 ILE A CA 1
ATOM 7790 C C . ILE A 1 1095 ? -13.223 29.642 24.939 1.00 81.94 1095 ILE A C 1
ATOM 7792 O O . ILE A 1 1095 ? -13.074 30.861 24.997 1.00 81.94 1095 ILE A O 1
ATOM 7796 N N . GLY A 1 1096 ? -14.426 29.071 24.906 1.00 80.06 1096 GLY A N 1
ATOM 7797 C CA . GLY A 1 1096 ? -15.690 29.787 24.814 1.00 80.06 1096 GLY A CA 1
ATOM 7798 C C . GLY A 1 1096 ? -16.287 29.838 23.411 1.00 80.06 1096 GLY A C 1
ATOM 7799 O O . GLY A 1 1096 ? -17.257 30.588 23.275 1.00 80.06 1096 GLY A O 1
ATOM 7800 N N . SER A 1 1097 ? -15.737 29.069 22.463 1.00 87.44 1097 SER A N 1
ATOM 7801 C CA . SER A 1 1097 ? -16.414 28.657 21.231 1.00 87.44 1097 SER A CA 1
ATOM 7802 C C . SER A 1 1097 ? -17.501 27.629 21.554 1.00 87.44 1097 SER A C 1
ATOM 7804 O O . SER A 1 1097 ? -17.647 27.189 22.709 1.00 87.44 1097 SER A O 1
ATOM 7806 N N . ASN A 1 1098 ? -18.367 27.385 20.587 1.00 84.75 1098 ASN A N 1
ATOM 7807 C CA . ASN A 1 1098 ? -19.522 26.522 20.676 1.00 84.75 1098 ASN A CA 1
ATOM 7808 C C . ASN A 1 1098 ? -19.181 25.195 19.984 1.00 84.75 1098 ASN A C 1
ATOM 7810 O O . ASN A 1 1098 ? -19.136 25.222 18.768 1.00 84.75 1098 ASN A O 1
ATOM 7814 N N . PRO A 1 1099 ? -19.054 24.074 20.721 1.00 84.31 1099 PRO A N 1
ATOM 7815 C CA . PRO A 1 1099 ? -18.587 22.788 20.173 1.00 84.31 1099 PRO A CA 1
ATOM 7816 C C . PRO A 1 1099 ? -19.572 22.051 19.258 1.00 84.31 1099 PRO A C 1
ATOM 7818 O O . PRO A 1 1099 ? -19.766 20.850 19.322 1.00 84.31 1099 PRO A O 1
ATOM 7821 N N . MET A 1 1100 ? -20.374 22.826 18.556 1.00 75.12 1100 MET A N 1
ATOM 7822 C CA . MET A 1 1100 ? -21.614 22.473 17.875 1.00 75.12 1100 MET A CA 1
ATOM 7823 C C . MET A 1 1100 ? -21.810 23.305 16.618 1.00 75.12 1100 MET A C 1
ATOM 7825 O O . MET A 1 1100 ? -22.862 23.245 15.971 1.00 75.12 1100 MET A O 1
ATOM 7829 N N . ASP A 1 1101 ? -20.880 24.212 16.389 1.00 84.94 1101 ASP A N 1
ATOM 7830 C CA . ASP A 1 1101 ? -20.955 25.298 15.456 1.00 84.94 1101 ASP A CA 1
ATOM 7831 C C . ASP A 1 1101 ? -19.533 25.545 14.991 1.00 84.94 1101 ASP A C 1
ATOM 7833 O O . ASP A 1 1101 ? -18.856 26.425 15.501 1.00 84.94 1101 ASP A O 1
ATOM 7837 N N . ILE A 1 1102 ? -19.156 24.777 13.971 1.00 89.19 1102 ILE A N 1
ATOM 7838 C CA . ILE A 1 1102 ? -17.895 24.830 13.222 1.00 89.19 1102 ILE A CA 1
ATOM 7839 C C . ILE A 1 1102 ? -17.475 26.256 12.782 1.00 89.19 1102 ILE A C 1
ATOM 7841 O O . ILE A 1 1102 ? -16.418 26.417 12.196 1.00 89.19 1102 ILE A O 1
ATOM 7845 N N . ASP A 1 1103 ? -18.308 27.286 12.976 1.00 91.06 1103 ASP A N 1
ATOM 7846 C CA . ASP A 1 1103 ? -18.006 28.722 12.834 1.00 91.06 1103 ASP A CA 1
ATOM 7847 C C . ASP A 1 1103 ? -18.764 29.507 13.932 1.00 91.06 1103 ASP A C 1
ATOM 7849 O O . ASP A 1 1103 ? -19.811 30.122 13.698 1.00 91.06 1103 ASP A O 1
ATOM 7853 N N . SER A 1 1104 ? -18.270 29.435 15.168 1.00 91.94 1104 SER A N 1
ATOM 7854 C CA . SER A 1 1104 ? -18.944 29.869 16.400 1.00 91.94 1104 SER A CA 1
ATOM 7855 C C . SER A 1 1104 ? -19.242 31.362 16.494 1.00 91.94 1104 SER A C 1
ATOM 7857 O O . SER A 1 1104 ? -20.087 31.785 17.305 1.00 91.94 1104 SER A O 1
ATOM 7859 N N . ASP A 1 1105 ? -18.531 32.193 15.739 1.00 90.12 1105 ASP A N 1
ATOM 7860 C CA . ASP A 1 1105 ? -18.726 33.642 15.708 1.00 90.12 1105 ASP A CA 1
ATOM 7861 C C . ASP A 1 1105 ? -19.345 34.174 14.403 1.00 90.12 1105 ASP A C 1
ATOM 7863 O O . ASP A 1 1105 ? -19.719 35.360 14.342 1.00 90.12 1105 ASP A O 1
ATOM 7867 N N . ASP A 1 1106 ? -19.650 33.270 13.465 1.00 92.50 1106 ASP A N 1
ATOM 7868 C CA . ASP A 1 1106 ? -20.341 33.486 12.194 1.00 92.50 1106 ASP A CA 1
ATOM 7869 C C . ASP A 1 1106 ? -19.623 34.474 11.263 1.00 92.50 1106 ASP A C 1
ATOM 7871 O O . ASP A 1 1106 ? -20.276 35.280 10.560 1.00 92.50 1106 ASP A O 1
ATOM 7875 N N . ASP A 1 1107 ? -18.295 34.460 11.264 1.00 90.31 1107 ASP A N 1
ATOM 7876 C CA . ASP A 1 1107 ? -17.475 35.421 10.535 1.00 90.31 1107 ASP A CA 1
ATOM 7877 C C . ASP A 1 1107 ? -16.995 34.925 9.158 1.00 90.31 1107 ASP A C 1
ATOM 7879 O O . ASP A 1 1107 ? -16.646 35.736 8.284 1.00 90.31 1107 ASP A O 1
ATOM 7883 N N . GLY A 1 1108 ? -17.159 33.622 8.901 1.00 88.12 1108 GLY A N 1
ATOM 7884 C CA . GLY A 1 1108 ? -16.820 32.947 7.652 1.00 88.12 1108 GLY A CA 1
ATOM 7885 C C . GLY A 1 1108 ? -15.511 32.160 7.689 1.00 88.12 1108 GLY A C 1
ATOM 7886 O O . GLY A 1 1108 ? -15.169 31.570 6.658 1.00 88.12 1108 GLY A O 1
ATOM 7887 N N . LEU A 1 1109 ? -14.793 32.167 8.813 1.00 91.31 1109 LEU A N 1
ATOM 7888 C CA . LEU A 1 1109 ? -13.674 31.290 9.150 1.00 91.31 1109 LEU A CA 1
ATOM 7889 C C . LEU A 1 1109 ? -14.139 30.247 10.179 1.00 91.31 1109 LEU A C 1
ATOM 7891 O O . LEU A 1 1109 ? -14.958 30.556 11.026 1.00 91.31 1109 LEU A O 1
ATOM 7895 N N . LEU A 1 1110 ? -13.670 29.004 10.063 1.00 92.56 1110 LEU A N 1
ATOM 7896 C CA . LEU A 1 1110 ? -14.096 27.916 10.953 1.00 92.56 1110 LEU A CA 1
ATOM 7897 C C . LEU A 1 1110 ? -13.220 27.873 12.213 1.00 92.56 1110 LEU A C 1
ATOM 7899 O O . LEU A 1 1110 ? -12.019 28.143 12.088 1.00 92.56 1110 LEU A O 1
ATOM 7903 N N . ASP A 1 1111 ? -13.751 27.486 13.378 1.00 89.25 1111 ASP A N 1
ATOM 7904 C CA . ASP A 1 1111 ? -13.022 27.620 14.655 1.00 89.25 1111 ASP A CA 1
ATOM 7905 C C . ASP A 1 1111 ? -11.724 26.790 14.659 1.00 89.25 1111 ASP A C 1
ATOM 7907 O O . ASP A 1 1111 ? -10.665 27.243 15.114 1.00 89.25 1111 ASP A O 1
ATOM 7911 N N . GLY A 1 1112 ? -11.751 25.583 14.094 1.00 85.81 1112 GLY A N 1
ATOM 7912 C CA . GLY A 1 1112 ? -10.566 24.738 13.927 1.00 85.81 1112 GLY A CA 1
ATOM 7913 C C . GLY A 1 1112 ? -9.579 25.195 12.850 1.00 85.81 1112 GLY A C 1
ATOM 7914 O O . GLY A 1 1112 ? -8.380 24.894 12.941 1.00 85.81 1112 GLY A O 1
ATOM 7915 N N . ASP A 1 1113 ? -10.025 26.013 11.893 1.00 91.25 1113 ASP A N 1
ATOM 7916 C CA . ASP A 1 1113 ? -9.159 26.680 10.913 1.00 91.25 1113 ASP A CA 1
ATOM 7917 C C . ASP A 1 1113 ? -8.509 27.961 11.477 1.00 91.25 1113 ASP A C 1
ATOM 7919 O O . ASP A 1 1113 ? -7.578 28.528 10.875 1.00 91.25 1113 ASP A O 1
ATOM 7923 N N . GLU A 1 1114 ? -8.936 28.418 12.657 1.00 87.81 1114 GLU A N 1
ATOM 7924 C CA . GLU A 1 1114 ? -8.384 29.601 13.295 1.00 87.81 1114 GLU A CA 1
ATOM 7925 C C . GLU A 1 1114 ? -7.011 29.384 13.920 1.00 87.81 1114 GLU A C 1
ATOM 7927 O O . GLU A 1 1114 ? -6.675 28.400 14.587 1.00 87.81 1114 GLU A O 1
ATOM 7932 N N . ASN A 1 1115 ? -6.151 30.389 13.758 1.00 84.12 1115 ASN A N 1
ATOM 7933 C CA . ASN A 1 1115 ? -4.794 30.292 14.264 1.00 84.12 1115 ASN A CA 1
ATOM 7934 C C . ASN A 1 1115 ? -4.733 30.614 15.764 1.00 84.12 1115 ASN A C 1
ATOM 7936 O O . ASN A 1 1115 ? -4.827 31.758 16.199 1.00 84.12 1115 ASN A O 1
ATOM 7940 N N . ASN A 1 1116 ? -4.367 29.619 16.571 1.00 86.50 1116 ASN A N 1
ATOM 7941 C CA . ASN A 1 1116 ? -4.370 29.708 18.041 1.00 86.50 1116 ASN A CA 1
ATOM 7942 C C . ASN A 1 1116 ? -5.779 29.992 18.599 1.00 86.50 1116 ASN A C 1
ATOM 7944 O O . ASN A 1 1116 ? -5.952 30.987 19.306 1.00 86.50 1116 ASN A O 1
ATOM 7948 N N . PRO A 1 1117 ? -6.739 29.084 18.379 1.00 87.38 1117 PRO A N 1
ATOM 7949 C CA . PRO A 1 1117 ? -8.158 29.323 18.660 1.00 87.38 1117 PRO A CA 1
ATOM 7950 C C . PRO A 1 1117 ? -8.423 29.666 20.137 1.00 87.38 1117 PRO A C 1
ATOM 7952 O O . PRO A 1 1117 ? -9.313 30.429 20.482 1.00 87.38 1117 PRO A O 1
ATOM 7955 N N . ALA A 1 1118 ? -7.563 29.186 21.043 1.00 88.81 1118 ALA A N 1
ATOM 7956 C CA . ALA A 1 1118 ? -7.648 29.421 22.484 1.00 88.81 1118 ALA A CA 1
ATOM 7957 C C . ALA A 1 1118 ? -7.111 30.773 23.000 1.00 88.81 1118 ALA A C 1
ATOM 7959 O O . ALA A 1 1118 ? -7.227 31.058 24.205 1.00 88.81 1118 ALA A O 1
ATOM 7960 N N . ASP A 1 1119 ? -6.411 31.547 22.169 1.00 90.56 1119 ASP A N 1
ATOM 7961 C CA . ASP A 1 1119 ? -5.852 32.837 22.574 1.00 90.56 1119 ASP A CA 1
ATOM 7962 C C . ASP A 1 1119 ? -6.927 33.937 22.490 1.00 90.56 1119 ASP A C 1
ATOM 7964 O O . ASP A 1 1119 ? -7.828 33.872 21.683 1.00 90.56 1119 ASP A O 1
ATOM 7968 N N . ASP A 1 1120 ? -6.846 34.939 23.372 1.00 88.81 1120 ASP A N 1
ATOM 7969 C CA . ASP A 1 1120 ? -7.700 36.146 23.381 1.00 88.81 1120 ASP A CA 1
ATOM 7970 C C . ASP A 1 1120 ? -6.809 37.293 22.896 1.00 88.81 1120 ASP A C 1
ATOM 7972 O O . ASP A 1 1120 ? -6.009 37.851 23.681 1.00 88.81 1120 ASP A O 1
ATOM 7976 N N . ARG A 1 1121 ? -6.791 37.507 21.576 1.00 89.62 1121 ARG A N 1
ATOM 7977 C CA . ARG A 1 1121 ? -5.744 38.292 20.918 1.00 89.62 1121 ARG A CA 1
ATOM 7978 C C . ARG A 1 1121 ? -5.892 39.788 21.182 1.00 89.62 1121 ARG A C 1
ATOM 7980 O O . ARG A 1 1121 ? -4.907 40.420 21.614 1.00 89.62 1121 ARG A O 1
ATOM 7987 N N . ASP A 1 1122 ? -7.067 40.363 20.989 1.00 83.56 1122 ASP A N 1
ATOM 7988 C CA . ASP A 1 1122 ? -7.310 41.786 21.235 1.00 83.56 1122 ASP A CA 1
ATOM 7989 C C . ASP A 1 1122 ? -7.466 42.114 22.751 1.00 83.56 1122 ASP A C 1
ATOM 7991 O O . ASP A 1 1122 ? -7.212 43.246 23.218 1.00 83.56 1122 ASP A O 1
ATOM 7995 N N . GLY A 1 1123 ? -7.732 41.092 23.575 1.00 85.69 1123 GLY A N 1
ATOM 7996 C CA . GLY A 1 1123 ? -7.873 41.181 25.022 1.00 85.69 1123 GLY A CA 1
ATOM 7997 C C . GLY A 1 1123 ? -9.261 41.619 25.499 1.00 85.69 1123 GLY A C 1
ATOM 7998 O O . GLY A 1 1123 ? -9.353 42.185 26.614 1.00 85.69 1123 GLY A O 1
ATOM 7999 N N . ASP A 1 1124 ? -10.304 41.479 24.685 1.00 85.19 1124 ASP A N 1
ATOM 8000 C CA . ASP A 1 1124 ? -11.680 41.833 25.016 1.00 85.19 1124 ASP A CA 1
ATOM 8001 C C . ASP A 1 1124 ? -12.371 40.793 25.922 1.00 85.19 1124 ASP A C 1
ATOM 8003 O O . ASP A 1 1124 ? -13.237 41.160 26.744 1.00 85.19 1124 ASP A O 1
ATOM 8007 N N . GLY A 1 1125 ? -11.839 39.567 25.931 1.00 83.25 1125 GLY A N 1
ATOM 8008 C CA . GLY A 1 1125 ? -12.282 38.443 26.742 1.00 83.25 1125 GLY A CA 1
ATOM 8009 C C . GLY A 1 1125 ? -13.026 37.337 25.995 1.00 83.25 1125 GLY A C 1
ATOM 8010 O O . GLY A 1 1125 ? -13.534 36.463 26.710 1.00 83.25 1125 GLY A O 1
ATOM 8011 N N . HIS A 1 1126 ? -13.098 37.391 24.669 1.00 86.69 1126 HIS A N 1
ATOM 8012 C CA . HIS A 1 1126 ? -13.404 36.277 23.774 1.00 86.69 1126 HIS A CA 1
ATOM 8013 C C . HIS A 1 1126 ? -12.093 35.622 23.298 1.00 86.69 1126 HIS A C 1
ATOM 8015 O O . HIS A 1 1126 ? -11.030 36.235 23.389 1.00 86.69 1126 HIS A O 1
ATOM 8021 N N . ALA A 1 1127 ? -12.126 34.322 23.011 1.00 91.69 1127 ALA A N 1
ATOM 8022 C CA . ALA A 1 1127 ? -10.998 33.652 22.365 1.00 91.69 1127 ALA A CA 1
ATOM 8023 C C . ALA A 1 1127 ? -11.183 33.791 20.853 1.00 91.69 1127 ALA A C 1
ATOM 8025 O O . ALA A 1 1127 ? -12.320 34.007 20.458 1.00 91.69 1127 ALA A O 1
ATOM 8026 N N . ASN A 1 1128 ? -10.111 33.677 20.070 1.00 91.25 1128 ASN A N 1
ATOM 8027 C CA . ASN A 1 1128 ? -10.151 33.863 18.619 1.00 91.25 1128 ASN A CA 1
ATOM 8028 C C . ASN A 1 1128 ? -11.291 33.038 17.991 1.00 91.25 1128 ASN A C 1
ATOM 8030 O O . ASN A 1 1128 ? -12.179 33.653 17.439 1.00 91.25 1128 ASN A O 1
ATOM 8034 N N . ALA A 1 1129 ? -11.375 31.742 18.352 1.00 91.19 1129 ALA A N 1
ATOM 8035 C CA . ALA A 1 1129 ? -12.454 30.775 18.053 1.00 91.19 1129 ALA A CA 1
ATOM 8036 C C . ALA A 1 1129 ? -13.911 31.231 18.284 1.00 91.19 1129 ALA A C 1
ATOM 8038 O O . ALA A 1 1129 ? -14.851 30.461 18.166 1.00 91.19 1129 ALA A O 1
ATOM 8039 N N . ALA A 1 1130 ? -14.117 32.395 18.884 1.00 91.50 1130 ALA A N 1
ATOM 8040 C CA . ALA A 1 1130 ? -15.413 32.892 19.317 1.00 91.50 1130 ALA A CA 1
ATOM 8041 C C . ALA A 1 1130 ? -15.454 34.427 19.280 1.00 91.50 1130 ALA A C 1
ATOM 8043 O O . ALA A 1 1130 ? -16.193 35.044 20.074 1.00 91.50 1130 ALA A O 1
ATOM 8044 N N . ASP A 1 1131 ? -14.598 35.036 18.462 1.00 92.38 1131 ASP A N 1
ATOM 8045 C CA . ASP A 1 1131 ? -14.382 36.467 18.336 1.00 92.38 1131 ASP A CA 1
ATOM 8046 C C . ASP A 1 1131 ? -14.283 36.872 16.864 1.00 92.38 1131 ASP A C 1
ATOM 8048 O O . ASP A 1 1131 ? -13.204 36.905 16.293 1.00 92.38 1131 ASP A O 1
ATOM 8052 N N . GLU A 1 1132 ? -15.421 37.330 16.340 1.00 93.00 1132 GLU A N 1
ATOM 8053 C CA . GLU A 1 1132 ? -15.676 37.777 14.962 1.00 93.00 1132 GLU A CA 1
ATOM 8054 C C . GLU A 1 1132 ? -14.676 38.798 14.347 1.00 93.00 1132 GLU A C 1
ATOM 8056 O O . GLU A 1 1132 ? -14.866 39.218 13.209 1.00 93.00 1132 GLU A O 1
ATOM 8061 N N . ASP A 1 1133 ? -13.723 39.318 15.128 1.00 92.69 1133 ASP A N 1
ATOM 8062 C CA . ASP A 1 1133 ? -12.676 40.304 14.791 1.00 92.69 1133 ASP A CA 1
ATOM 8063 C C . ASP A 1 1133 ? -11.532 40.132 15.814 1.00 92.69 1133 ASP A C 1
ATOM 8065 O O . ASP A 1 1133 ? -11.370 40.954 16.733 1.00 92.69 1133 ASP A O 1
ATOM 8069 N N . ALA A 1 1134 ? -10.776 39.031 15.718 1.00 92.44 1134 ALA A N 1
ATOM 8070 C CA . ALA A 1 1134 ? -9.901 38.550 16.794 1.00 92.44 1134 ALA A CA 1
ATOM 8071 C C . ALA A 1 1134 ? -8.776 39.531 17.167 1.00 92.44 1134 ALA A C 1
ATOM 8073 O O . ALA A 1 1134 ? -8.194 39.472 18.265 1.00 92.44 1134 ALA A O 1
ATOM 8074 N N . ASP A 1 1135 ? -8.429 40.475 16.294 1.00 90.25 1135 ASP A N 1
ATOM 8075 C CA . ASP A 1 1135 ? -7.452 41.523 16.576 1.00 90.25 1135 ASP A CA 1
ATOM 8076 C C . ASP A 1 1135 ? -8.029 42.931 16.829 1.00 90.25 1135 ASP A C 1
ATOM 8078 O O . ASP A 1 1135 ? -7.305 43.825 17.322 1.00 90.25 1135 ASP A O 1
ATOM 8082 N N . GLY A 1 1136 ? -9.341 43.087 16.652 1.00 92.06 1136 GLY A N 1
ATOM 8083 C CA . GLY A 1 1136 ? -10.151 44.226 17.067 1.00 92.06 1136 GLY A CA 1
ATOM 8084 C C . GLY A 1 1136 ? -9.947 45.476 16.214 1.00 92.06 1136 GLY A C 1
ATOM 8085 O O . GLY A 1 1136 ? -10.001 46.613 16.737 1.00 92.06 1136 GLY A O 1
ATOM 8086 N N . ASP A 1 1137 ? -9.632 45.299 14.940 1.00 90.31 1137 ASP A N 1
ATOM 8087 C CA . ASP A 1 1137 ? -9.296 46.356 13.994 1.00 90.31 1137 ASP A CA 1
ATOM 8088 C C . ASP A 1 1137 ? -10.498 46.832 13.165 1.00 90.31 1137 ASP A C 1
ATOM 8090 O O . ASP A 1 1137 ? -10.578 48.020 12.796 1.00 90.31 1137 ASP A O 1
ATOM 8094 N N . GLY A 1 1138 ? -11.504 45.965 13.060 1.00 87.81 1138 GLY A N 1
ATOM 8095 C CA . GLY A 1 1138 ? -12.797 46.213 12.457 1.00 87.81 1138 GLY A CA 1
ATOM 8096 C C . GLY A 1 1138 ? -13.075 45.409 11.193 1.00 87.81 1138 GLY A C 1
ATOM 8097 O O . GLY A 1 1138 ? -14.229 45.475 10.752 1.00 87.81 1138 GLY A O 1
ATOM 8098 N N . LEU A 1 1139 ? -12.091 44.729 10.608 1.00 90.31 1139 LEU A N 1
ATOM 8099 C CA . LEU A 1 1139 ? -12.305 43.701 9.587 1.00 90.31 1139 LEU A CA 1
ATOM 8100 C C . LEU A 1 1139 ? -12.631 42.361 10.283 1.00 90.31 1139 LEU A C 1
ATOM 8102 O O . LEU A 1 1139 ? -12.357 42.219 11.461 1.00 90.31 1139 LEU A O 1
ATOM 8106 N N . PHE A 1 1140 ? -13.363 41.468 9.615 1.00 93.56 1140 PHE A N 1
ATOM 8107 C CA . PHE A 1 1140 ? -13.795 40.194 10.213 1.00 93.56 1140 PHE A CA 1
ATOM 8108 C C . PHE A 1 1140 ? -12.899 39.064 9.715 1.00 93.56 1140 PHE A C 1
ATOM 8110 O O . PHE A 1 1140 ? -12.553 39.092 8.527 1.00 93.56 1140 PHE A O 1
ATOM 8117 N N . ASP A 1 1141 ? -12.575 38.075 10.545 1.00 92.88 1141 ASP A N 1
ATOM 8118 C CA . ASP A 1 1141 ? -11.466 37.144 10.304 1.00 92.88 1141 ASP A CA 1
ATOM 8119 C C . ASP A 1 1141 ? -11.674 36.330 9.021 1.00 92.88 1141 ASP A C 1
ATOM 8121 O O . ASP A 1 1141 ? -10.761 36.205 8.193 1.00 92.88 1141 ASP A O 1
ATOM 8125 N N . GLY A 1 1142 ? -12.907 35.891 8.753 1.00 91.56 1142 GLY A N 1
ATOM 8126 C CA . GLY A 1 1142 ? -13.284 35.286 7.473 1.00 91.56 1142 GLY A CA 1
ATOM 8127 C C . GLY A 1 1142 ? -13.057 36.196 6.257 1.00 91.56 1142 GLY A C 1
ATOM 8128 O O . GLY A 1 1142 ? -12.575 35.743 5.215 1.00 91.56 1142 GLY A O 1
ATOM 8129 N N . THR A 1 1143 ? -13.320 37.503 6.368 1.00 92.06 1143 THR A N 1
ATOM 8130 C CA . THR A 1 1143 ? -13.032 38.473 5.285 1.00 92.06 1143 THR A CA 1
ATOM 8131 C C . THR A 1 1143 ? -11.529 38.644 5.094 1.00 92.06 1143 THR A C 1
ATOM 8133 O O . THR A 1 1143 ? -11.044 38.681 3.962 1.00 92.06 1143 THR A O 1
ATOM 8136 N N . GLU A 1 1144 ? -10.784 38.707 6.196 1.00 91.88 1144 GLU A N 1
ATOM 8137 C CA . GLU A 1 1144 ? -9.327 38.832 6.194 1.00 91.88 1144 GLU A CA 1
ATOM 8138 C C . GLU A 1 1144 ? -8.656 37.619 5.562 1.00 91.88 1144 GLU A C 1
ATOM 8140 O O . GLU A 1 1144 ? -7.708 37.772 4.793 1.00 91.88 1144 GLU A O 1
ATOM 8145 N N . ASN A 1 1145 ? -9.213 36.428 5.769 1.00 92.44 1145 ASN A N 1
ATOM 8146 C CA . ASN A 1 1145 ? -8.754 35.195 5.136 1.00 92.44 1145 ASN A CA 1
ATOM 8147 C C . ASN A 1 1145 ? -9.275 35.010 3.695 1.00 92.44 1145 ASN A C 1
ATOM 8149 O O . ASN A 1 1145 ? -8.955 34.011 3.043 1.00 92.44 1145 ASN A O 1
ATOM 8153 N N . GLY A 1 1146 ? -10.019 35.980 3.148 1.00 89.19 1146 GLY A N 1
ATOM 8154 C CA . GLY A 1 1146 ? -10.505 35.959 1.765 1.00 89.19 1146 GLY A CA 1
ATOM 8155 C C . GLY A 1 1146 ? -11.676 35.005 1.531 1.00 89.19 1146 GLY A C 1
ATOM 8156 O O . GLY A 1 1146 ? -11.891 34.541 0.403 1.00 89.19 1146 GLY A O 1
ATOM 8157 N N . LEU A 1 1147 ? -12.402 34.674 2.596 1.00 91.25 1147 LEU A N 1
ATOM 8158 C CA . LEU A 1 1147 ? -13.516 33.740 2.592 1.00 91.25 1147 LEU A CA 1
ATOM 8159 C C . LEU A 1 1147 ? -14.845 34.459 2.334 1.00 91.25 1147 LEU A C 1
ATOM 8161 O O . LEU A 1 1147 ? -15.012 35.676 2.468 1.00 91.25 1147 LEU A O 1
ATOM 8165 N N . GLY A 1 1148 ? -15.812 33.682 1.858 1.00 83.38 1148 GLY A N 1
ATOM 8166 C CA . GLY A 1 1148 ? -17.178 34.134 1.640 1.00 83.38 1148 GLY A CA 1
ATOM 8167 C C . GLY A 1 1148 ? -18.104 33.611 2.730 1.00 83.38 1148 GLY A C 1
ATOM 8168 O O . GLY A 1 1148 ? -17.876 32.552 3.290 1.00 83.38 1148 GLY A O 1
ATOM 8169 N N . CYS A 1 1149 ? -19.234 34.283 2.951 1.00 86.56 1149 CYS A N 1
ATOM 8170 C CA . CYS A 1 1149 ? -20.269 33.795 3.878 1.00 86.56 1149 CYS A CA 1
ATOM 8171 C C . CYS A 1 1149 ? -21.175 32.712 3.261 1.00 86.56 1149 CYS A C 1
ATOM 8173 O O . CYS A 1 1149 ? -22.400 32.749 3.436 1.00 86.56 1149 CYS A O 1
ATOM 8175 N N . ASP A 1 1150 ? -20.640 31.875 2.371 1.00 79.69 1150 ASP A N 1
ATOM 8176 C CA . ASP A 1 1150 ? -21.386 30.807 1.705 1.00 79.69 1150 ASP A CA 1
ATOM 8177 C C . ASP A 1 1150 ? -21.163 29.422 2.312 1.00 79.69 1150 ASP A C 1
ATOM 8179 O O . ASP A 1 1150 ? -21.867 28.495 1.894 1.00 79.69 1150 ASP A O 1
ATOM 8183 N N . HIS A 1 1151 ? -20.289 29.307 3.320 1.00 81.69 1151 HIS A N 1
ATOM 8184 C CA . HIS A 1 1151 ? -20.204 28.109 4.145 1.00 81.69 1151 HIS A CA 1
ATOM 8185 C C . HIS A 1 1151 ? -21.548 27.863 4.866 1.00 81.69 1151 HIS A C 1
ATOM 8187 O O . HIS A 1 1151 ? -22.187 28.820 5.314 1.00 81.69 1151 HIS A O 1
ATOM 8193 N N . PRO A 1 1152 ? -22.059 26.615 4.911 1.00 78.44 1152 PRO A N 1
ATOM 8194 C CA . PRO A 1 1152 ? -23.354 26.312 5.521 1.00 78.44 1152 PRO A CA 1
ATOM 8195 C C . PRO A 1 1152 ? -23.445 26.602 7.020 1.00 78.44 1152 PRO A C 1
ATOM 8197 O O . PRO A 1 1152 ? -24.565 26.821 7.487 1.00 78.44 1152 PRO A O 1
ATOM 8200 N N . ALA A 1 1153 ? -22.309 26.588 7.722 1.00 82.06 1153 ALA A N 1
ATOM 8201 C CA . ALA A 1 1153 ? -22.228 26.866 9.151 1.00 82.06 1153 ALA A CA 1
ATOM 8202 C C . ALA A 1 1153 ? -22.357 28.357 9.470 1.00 82.06 1153 ALA A C 1
ATOM 8204 O O . ALA A 1 1153 ? -23.180 28.729 10.290 1.00 82.06 1153 ALA A O 1
ATOM 8205 N N . THR A 1 1154 ? -21.709 29.219 8.685 1.00 87.62 1154 THR A N 1
ATOM 8206 C CA . THR A 1 1154 ? -21.759 30.674 8.854 1.00 87.62 1154 THR A CA 1
ATOM 8207 C C . THR A 1 1154 ? -23.179 31.256 8.681 1.00 87.62 1154 THR A C 1
ATOM 8209 O O . THR A 1 1154 ? -23.698 31.413 7.559 1.00 87.62 1154 THR A O 1
ATOM 8212 N N . ASP A 1 1155 ? -23.826 31.718 9.756 1.00 87.00 1155 ASP A N 1
ATOM 8213 C CA . ASP A 1 1155 ? -25.062 32.512 9.712 1.00 87.00 1155 ASP A CA 1
ATOM 8214 C C . ASP A 1 1155 ? -24.775 33.974 9.335 1.00 87.00 1155 ASP A C 1
ATOM 8216 O O . ASP A 1 1155 ? -24.909 34.937 10.104 1.00 87.00 1155 ASP A O 1
ATOM 8220 N N . ALA A 1 1156 ? -24.587 34.186 8.030 1.00 81.44 1156 ALA A N 1
ATOM 8221 C CA . ALA A 1 1156 ? -24.473 35.506 7.401 1.00 81.44 1156 ALA A CA 1
ATOM 8222 C C . ALA A 1 1156 ? -25.637 36.484 7.727 1.00 81.44 1156 ALA A C 1
ATOM 8224 O O . ALA A 1 1156 ? -25.615 37.666 7.353 1.00 81.44 1156 ALA A O 1
ATOM 8225 N N . SER A 1 1157 ? -26.729 36.023 8.355 1.00 81.19 1157 SER A N 1
ATOM 8226 C CA . SER A 1 1157 ? -27.846 36.862 8.787 1.00 81.19 1157 SER A CA 1
ATOM 8227 C C . SER A 1 1157 ? -27.612 37.595 10.114 1.00 81.19 1157 SER A C 1
ATOM 8229 O O . SER A 1 1157 ? -28.288 38.621 10.334 1.00 81.19 1157 SER A O 1
ATOM 8231 N N . LEU A 1 1158 ? -26.663 37.142 10.946 1.00 82.06 1158 LEU A N 1
ATOM 8232 C CA . LEU A 1 1158 ? -26.202 37.852 12.147 1.00 82.06 1158 LEU A CA 1
ATOM 8233 C C . LEU A 1 1158 ? -25.364 39.085 11.786 1.00 82.06 1158 LEU A C 1
ATOM 8235 O O . LEU A 1 1158 ? -25.505 40.135 12.426 1.00 82.06 1158 LEU A O 1
ATOM 8239 N N . GLY A 1 1159 ? -24.682 39.022 10.640 1.00 80.56 1159 GLY A N 1
ATOM 8240 C CA . GLY A 1 1159 ? -23.925 40.124 10.049 1.00 80.56 1159 GLY A CA 1
ATOM 8241 C C . GLY A 1 1159 ? -22.533 40.288 10.647 1.00 80.56 1159 GLY A C 1
ATOM 8242 O O . GLY A 1 1159 ? -22.075 41.433 10.705 1.00 80.56 1159 GLY A O 1
ATOM 8243 N N . HIS A 1 1160 ? -21.966 39.176 11.115 1.00 87.31 1160 HIS A N 1
ATOM 8244 C CA . HIS A 1 1160 ? -20.584 39.009 11.559 1.00 87.31 1160 HIS A CA 1
ATOM 8245 C C . HIS A 1 1160 ? -19.687 38.497 10.425 1.00 87.31 1160 HIS A C 1
ATOM 8247 O O . HIS A 1 1160 ? -18.504 38.731 10.459 1.00 87.31 1160 HIS A O 1
ATOM 8253 N N . CYS A 1 1161 ? -20.263 37.978 9.336 1.00 88.69 1161 CYS A N 1
ATOM 8254 C CA . CYS A 1 1161 ? -19.529 37.804 8.084 1.00 88.69 1161 CYS A CA 1
ATOM 8255 C C . CYS A 1 1161 ? -19.854 38.887 7.032 1.00 88.69 1161 CYS A C 1
ATOM 8257 O O . CYS A 1 1161 ? -21.025 39.232 6.771 1.00 88.69 1161 CYS A O 1
ATOM 8259 N N . ILE A 1 1162 ? -18.817 39.404 6.364 1.00 90.06 1162 ILE A N 1
ATOM 8260 C CA . ILE A 1 1162 ? -18.916 40.152 5.103 1.00 90.06 1162 ILE A CA 1
ATOM 8261 C C . ILE A 1 1162 ? -18.192 39.328 4.031 1.00 90.06 1162 ILE A C 1
ATOM 8263 O O . ILE A 1 1162 ? -17.015 39.061 4.179 1.00 90.06 1162 ILE A O 1
ATOM 8267 N N . PRO A 1 1163 ? -18.855 38.905 2.936 1.00 88.44 1163 PRO A N 1
ATOM 8268 C CA . PRO A 1 1163 ? -18.176 38.060 1.967 1.00 88.44 1163 PRO A CA 1
ATOM 8269 C C . PRO A 1 1163 ? -17.084 38.855 1.271 1.00 88.44 1163 PRO A C 1
ATOM 8271 O O . PRO A 1 1163 ? -17.394 39.924 0.724 1.00 88.44 1163 PRO A O 1
ATOM 8274 N N . ASP A 1 1164 ? -15.890 38.283 1.195 1.00 88.06 1164 ASP A N 1
ATOM 8275 C CA . ASP A 1 1164 ? -14.808 38.904 0.458 1.00 88.06 1164 ASP A CA 1
ATOM 8276 C C . ASP A 1 1164 ? -15.178 39.077 -1.033 1.00 88.06 1164 ASP A C 1
ATOM 8278 O O . ASP A 1 1164 ? -15.656 38.181 -1.750 1.00 88.06 1164 ASP A O 1
ATOM 8282 N N . GLY A 1 1165 ? -15.048 40.314 -1.494 1.00 84.69 1165 GLY A N 1
ATOM 8283 C CA . GLY A 1 1165 ? -15.506 40.793 -2.783 1.00 84.69 1165 GLY A CA 1
ATOM 8284 C C . GLY A 1 1165 ? -14.554 40.465 -3.928 1.00 84.69 1165 GLY A C 1
ATOM 8285 O O . GLY A 1 1165 ? -14.975 40.570 -5.097 1.00 84.69 1165 GLY A O 1
ATOM 8286 N N . ASP A 1 1166 ? -13.313 40.063 -3.636 1.00 85.00 1166 ASP A N 1
ATOM 8287 C CA . ASP A 1 1166 ? -12.311 39.710 -4.643 1.00 85.00 1166 ASP A CA 1
ATOM 8288 C C . ASP A 1 1166 ? -11.799 38.259 -4.617 1.00 85.00 1166 ASP A C 1
ATOM 8290 O O . ASP A 1 1166 ? -11.080 37.875 -5.549 1.00 85.00 1166 ASP A O 1
ATOM 8294 N N . MET A 1 1167 ? -12.363 37.424 -3.734 1.00 81.62 1167 MET A N 1
ATOM 8295 C CA . MET A 1 1167 ? -12.150 35.972 -3.604 1.00 81.62 1167 MET A CA 1
ATOM 8296 C C . MET A 1 1167 ? -10.702 35.614 -3.224 1.00 81.62 1167 MET A C 1
ATOM 8298 O O . MET A 1 1167 ? -10.058 34.818 -3.917 1.00 81.62 1167 MET A O 1
ATOM 8302 N N . GLY A 1 1168 ? -10.195 36.242 -2.167 1.00 79.62 1168 GLY A N 1
ATOM 8303 C CA . GLY A 1 1168 ? -8.878 36.080 -1.569 1.00 79.62 1168 GLY A CA 1
ATOM 8304 C C . GLY A 1 1168 ? -7.755 36.717 -2.378 1.00 79.62 1168 GLY A C 1
ATOM 8305 O O . GLY A 1 1168 ? -6.609 36.274 -2.290 1.00 79.62 1168 GLY A O 1
ATOM 8306 N N . ALA A 1 1169 ? -8.048 37.704 -3.237 1.00 83.12 1169 ALA A N 1
ATOM 8307 C CA . ALA A 1 1169 ? -6.993 38.410 -3.965 1.00 83.12 1169 ALA A CA 1
ATOM 8308 C C . ALA A 1 1169 ? -6.286 39.442 -3.076 1.00 83.12 1169 ALA A C 1
ATOM 8310 O O . ALA A 1 1169 ? -5.097 39.702 -3.302 1.00 83.12 1169 ALA A O 1
ATOM 8311 N N . THR A 1 1170 ? -6.991 39.962 -2.074 1.00 82.75 1170 THR A N 1
ATOM 8312 C CA . THR A 1 1170 ? -6.433 40.706 -0.949 1.00 82.75 1170 THR A CA 1
ATOM 8313 C C . THR A 1 1170 ? -6.870 40.021 0.346 1.00 82.75 1170 THR A C 1
ATOM 8315 O O . THR A 1 1170 ? -8.054 39.844 0.586 1.00 82.75 1170 THR A O 1
ATOM 8318 N N . THR A 1 1171 ? -5.900 39.612 1.160 1.00 90.56 1171 THR A N 1
ATOM 8319 C CA . THR A 1 1171 ? -6.119 38.971 2.465 1.00 90.56 1171 THR A CA 1
ATOM 8320 C C . THR A 1 1171 ? -5.243 39.657 3.500 1.00 90.56 1171 THR A C 1
ATOM 8322 O O . THR A 1 1171 ? -4.110 40.031 3.180 1.00 90.56 1171 THR A O 1
ATOM 8325 N N . THR A 1 1172 ? -5.727 39.804 4.719 1.00 90.56 1172 THR A N 1
ATOM 8326 C CA . THR A 1 1172 ? -4.997 40.359 5.865 1.00 90.56 1172 THR A CA 1
ATOM 8327 C C . THR A 1 1172 ? -4.865 39.293 6.947 1.00 90.56 1172 THR A C 1
ATOM 8329 O O . THR A 1 1172 ? -5.251 38.143 6.753 1.00 90.56 1172 THR A O 1
ATOM 8332 N N . ASN A 1 1173 ? -4.158 39.596 8.026 1.00 91.38 1173 ASN A N 1
ATOM 8333 C CA . ASN A 1 1173 ? -3.950 38.654 9.111 1.00 91.38 1173 ASN A CA 1
ATOM 8334 C C . ASN A 1 1173 ? -4.903 38.991 10.248 1.00 91.38 1173 ASN A C 1
ATOM 8336 O O . ASN A 1 1173 ? -4.580 39.888 11.013 1.00 91.38 1173 ASN A O 1
ATOM 8340 N N . HIS A 1 1174 ? -5.932 38.168 10.427 1.00 90.56 1174 HIS A N 1
ATOM 8341 C CA . HIS A 1 1174 ? -6.947 38.281 11.480 1.00 90.56 1174 HIS A CA 1
ATOM 8342 C C . HIS A 1 1174 ? -6.421 38.348 12.928 1.00 90.56 1174 HIS A C 1
ATOM 8344 O O . HIS A 1 1174 ? -7.141 38.624 13.880 1.00 90.56 1174 HIS A O 1
ATOM 8350 N N . LEU A 1 1175 ? -5.122 38.101 13.144 1.00 92.38 1175 LEU A N 1
ATOM 8351 C CA . LEU A 1 1175 ? -4.471 38.243 14.448 1.00 92.38 1175 LEU A CA 1
ATOM 8352 C C . LEU A 1 1175 ? -3.538 39.459 14.548 1.00 92.38 1175 LEU A C 1
ATOM 8354 O O . LEU A 1 1175 ? -2.854 39.620 15.576 1.00 92.38 1175 LEU A O 1
ATOM 8358 N N . ASP A 1 1176 ? -3.386 40.275 13.509 1.00 91.94 1176 ASP A N 1
ATOM 8359 C CA . ASP A 1 1176 ? -2.533 41.464 13.497 1.00 91.94 1176 ASP A CA 1
ATOM 8360 C C . ASP A 1 1176 ? -3.242 42.694 12.903 1.00 91.94 1176 ASP A C 1
ATOM 8362 O O . ASP A 1 1176 ? -3.258 42.826 11.685 1.00 91.94 1176 ASP A O 1
ATOM 8366 N N . PRO A 1 1177 ? -3.654 43.669 13.747 1.00 91.94 1177 PRO A N 1
ATOM 8367 C CA . PRO A 1 1177 ? -4.627 44.710 13.388 1.00 91.94 1177 PRO A CA 1
ATOM 8368 C C . PRO A 1 1177 ? -4.007 45.858 12.568 1.00 91.94 1177 PRO A C 1
ATOM 8370 O O . PRO A 1 1177 ? -4.245 47.028 12.874 1.00 91.94 1177 PRO A O 1
ATOM 8373 N N . ASP A 1 1178 ? -3.009 45.552 11.737 1.00 90.31 1178 ASP A N 1
ATOM 8374 C CA . ASP A 1 1178 ? -2.117 46.406 10.928 1.00 90.31 1178 ASP A CA 1
ATOM 8375 C C . ASP A 1 1178 ? -1.127 45.458 10.215 1.00 90.31 1178 ASP A C 1
ATOM 8377 O O . ASP A 1 1178 ? 0.067 45.413 10.560 1.00 90.31 1178 ASP A O 1
ATOM 8381 N N . THR A 1 1179 ? -1.629 44.651 9.275 1.00 91.81 1179 THR A N 1
ATOM 8382 C CA . THR A 1 1179 ? -0.930 43.537 8.607 1.00 91.81 1179 THR A CA 1
ATOM 8383 C C . THR A 1 1179 ? 0.378 43.981 7.958 1.00 91.81 1179 THR A C 1
ATOM 8385 O O . THR A 1 1179 ? 1.407 43.291 8.023 1.00 91.81 1179 THR A O 1
ATOM 8388 N N . ASP A 1 1180 ? 0.401 45.174 7.370 1.00 85.56 1180 ASP A N 1
ATOM 8389 C CA . ASP A 1 1180 ? 1.598 45.722 6.739 1.00 85.56 1180 ASP A CA 1
ATOM 8390 C C . ASP A 1 1180 ? 2.556 46.462 7.704 1.00 85.56 1180 ASP A C 1
ATOM 8392 O O . ASP A 1 1180 ? 3.712 46.790 7.365 1.00 85.56 1180 ASP A O 1
ATOM 8396 N N . GLY A 1 1181 ? 2.119 46.674 8.948 1.00 81.75 1181 GLY A N 1
ATOM 8397 C CA . GLY A 1 1181 ? 2.871 47.295 10.031 1.00 81.75 1181 GLY A CA 1
ATOM 8398 C C . GLY A 1 1181 ? 3.171 48.781 9.816 1.00 81.75 1181 GLY A C 1
ATOM 8399 O O . GLY A 1 1181 ? 4.180 49.303 10.345 1.00 81.75 1181 GLY A O 1
ATOM 8400 N N . SER A 1 1182 ? 2.369 49.468 9.006 1.00 80.81 1182 SER A N 1
ATOM 8401 C CA . SER A 1 1182 ? 2.488 50.890 8.703 1.00 80.81 1182 SER A CA 1
ATOM 8402 C C . SER A 1 1182 ? 2.006 51.794 9.844 1.00 80.81 1182 SER A C 1
ATOM 8404 O O . SER A 1 1182 ? 2.532 52.910 10.056 1.00 80.81 1182 SER A O 1
ATOM 8406 N N . GLY A 1 1183 ? 1.105 51.277 10.677 1.00 78.69 1183 GLY A N 1
ATOM 8407 C CA . GLY A 1 1183 ? 0.500 51.936 11.827 1.00 78.69 1183 GLY A CA 1
ATOM 8408 C C . GLY A 1 1183 ? -0.912 52.463 11.581 1.00 78.69 1183 GLY A C 1
ATOM 8409 O O . GLY A 1 1183 ? -1.373 53.262 12.416 1.00 78.69 1183 GLY A O 1
ATOM 8410 N N . THR A 1 1184 ? -1.541 52.087 10.469 1.00 83.81 1184 THR A N 1
ATOM 8411 C CA . THR A 1 1184 ? -2.973 52.256 10.198 1.00 83.81 1184 THR A CA 1
ATOM 8412 C C . THR A 1 1184 ? -3.592 50.855 10.218 1.00 83.81 1184 THR A C 1
ATOM 8414 O O . THR A 1 1184 ? -3.016 49.981 9.602 1.00 83.81 1184 THR A O 1
ATOM 8417 N N . PRO A 1 1185 ? -4.670 50.613 10.981 1.00 89.88 1185 PRO A N 1
ATOM 8418 C CA . PRO A 1 1185 ? -5.294 49.292 10.996 1.00 89.88 1185 PRO A CA 1
ATOM 8419 C C . PRO A 1 1185 ? -5.910 48.915 9.657 1.00 89.88 1185 PRO A C 1
ATOM 8421 O O . PRO A 1 1185 ? -6.405 49.818 8.975 1.00 89.88 1185 PRO A O 1
ATOM 8424 N N . ASP A 1 1186 ? -5.940 47.627 9.346 1.00 89.88 1186 ASP A N 1
ATOM 8425 C CA . ASP A 1 1186 ? -6.427 47.055 8.093 1.00 89.88 1186 ASP A CA 1
ATOM 8426 C C . ASP A 1 1186 ? -7.896 47.430 7.869 1.00 89.88 1186 ASP A C 1
ATOM 8428 O O . ASP A 1 1186 ? -8.229 48.001 6.827 1.00 89.88 1186 ASP A O 1
ATOM 8432 N N . GLY A 1 1187 ? -8.744 47.340 8.898 1.00 88.50 1187 GLY A N 1
ATOM 8433 C CA . GLY A 1 1187 ? -10.121 47.856 8.864 1.00 88.50 1187 GLY A CA 1
ATOM 8434 C C . GLY A 1 1187 ? -10.261 49.393 8.755 1.00 88.50 1187 GLY A C 1
ATOM 8435 O O . GLY A 1 1187 ? -11.350 49.925 8.513 1.00 88.50 1187 GLY A O 1
ATOM 8436 N N . GLU A 1 1188 ? -9.195 50.191 8.945 1.00 88.62 1188 GLU A N 1
ATOM 8437 C CA . GLU A 1 1188 ? -9.184 51.623 8.569 1.00 88.62 1188 GLU A CA 1
ATOM 8438 C C . GLU A 1 1188 ? -8.703 51.855 7.119 1.00 88.62 1188 GLU A C 1
ATOM 8440 O O . GLU A 1 1188 ? -8.951 52.950 6.582 1.00 88.62 1188 GLU A O 1
ATOM 8445 N N . GLU A 1 1189 ? -8.035 50.871 6.514 1.00 86.44 1189 GLU A N 1
ATOM 8446 C CA . GLU A 1 1189 ? -7.464 50.888 5.160 1.00 86.44 1189 GLU A CA 1
ATOM 8447 C C . GLU A 1 1189 ? -8.489 50.377 4.138 1.00 86.44 1189 GLU A C 1
ATOM 8449 O O . GLU A 1 1189 ? -8.745 51.090 3.162 1.00 86.44 1189 GLU A O 1
ATOM 8454 N N . ASP A 1 1190 ? -9.166 49.263 4.444 1.00 88.19 1190 ASP A N 1
ATOM 8455 C CA . ASP A 1 1190 ? -10.398 48.768 3.814 1.00 88.19 1190 ASP A CA 1
ATOM 8456 C C . ASP A 1 1190 ? -11.618 49.326 4.567 1.00 88.19 1190 ASP A C 1
ATOM 8458 O O . ASP A 1 1190 ? -11.989 48.886 5.648 1.00 88.19 1190 ASP A O 1
ATOM 8462 N N . VAL A 1 1191 ? -12.246 50.368 4.019 1.00 84.44 1191 VAL A N 1
ATOM 8463 C CA . VAL A 1 1191 ? -13.242 51.177 4.744 1.00 84.44 1191 VAL A CA 1
ATOM 8464 C C . VAL A 1 1191 ? -14.664 50.633 4.619 1.00 84.44 1191 VAL A C 1
ATOM 8466 O O . VAL A 1 1191 ? -15.544 51.047 5.397 1.00 84.44 1191 VAL A O 1
ATOM 8469 N N . ASP A 1 1192 ? -14.948 49.800 3.621 1.00 84.44 1192 ASP A N 1
ATOM 8470 C CA . ASP A 1 1192 ? -16.233 49.113 3.510 1.00 84.44 1192 ASP A CA 1
ATOM 8471 C C . ASP A 1 1192 ? -16.201 47.621 3.839 1.00 84.44 1192 ASP A C 1
ATOM 8473 O O . ASP A 1 1192 ? -17.294 47.046 3.928 1.00 84.44 1192 ASP A O 1
ATOM 8477 N N . HIS A 1 1193 ? -15.022 47.129 4.242 1.00 89.88 1193 HIS A N 1
ATOM 8478 C CA . HIS A 1 1193 ? -14.773 45.849 4.906 1.00 89.88 1193 HIS A CA 1
ATOM 8479 C C . HIS A 1 1193 ? -15.204 44.684 4.019 1.00 89.88 1193 HIS A C 1
ATOM 8481 O O . HIS A 1 1193 ? -15.780 43.714 4.504 1.00 89.88 1193 HIS A O 1
ATOM 8487 N N . ASP A 1 1194 ? -15.074 44.855 2.703 1.00 89.00 1194 ASP A N 1
ATOM 8488 C CA . ASP A 1 1194 ? -15.444 43.834 1.731 1.00 89.00 1194 ASP A CA 1
ATOM 8489 C C . ASP A 1 1194 ? -14.230 43.088 1.181 1.00 89.00 1194 ASP A C 1
ATOM 8491 O O . ASP A 1 1194 ? -14.388 42.354 0.211 1.00 89.00 1194 ASP A O 1
ATOM 8495 N N . GLY A 1 1195 ? -13.057 43.268 1.799 1.00 85.94 1195 GLY A N 1
ATOM 8496 C CA . GLY A 1 1195 ? -11.801 42.605 1.460 1.00 85.94 1195 GLY A CA 1
ATOM 8497 C C . GLY A 1 1195 ? -11.160 43.142 0.181 1.00 85.94 1195 GLY A C 1
ATOM 8498 O O . GLY A 1 1195 ? -10.023 42.805 -0.134 1.00 85.94 1195 GLY A O 1
ATOM 8499 N N . VAL A 1 1196 ? -11.825 44.040 -0.561 1.00 89.81 1196 VAL A N 1
ATOM 8500 C CA . VAL A 1 1196 ? -11.331 44.545 -1.846 1.00 89.81 1196 VAL A CA 1
ATOM 8501 C C . VAL A 1 1196 ? -10.645 45.893 -1.688 1.00 89.81 1196 VAL A C 1
ATOM 8503 O O . VAL A 1 1196 ? -11.209 46.851 -1.180 1.00 89.81 1196 VAL A O 1
ATOM 8506 N N . VAL A 1 1197 ? -9.465 46.050 -2.297 1.00 86.38 1197 VAL A N 1
ATOM 8507 C CA . VAL A 1 1197 ? -8.829 47.376 -2.404 1.00 86.38 1197 VAL A CA 1
ATOM 8508 C C . VAL A 1 1197 ? -9.562 48.233 -3.442 1.00 86.38 1197 VAL A C 1
ATOM 8510 O O . VAL A 1 1197 ? -9.259 48.215 -4.649 1.00 86.38 1197 VAL A O 1
ATOM 8513 N N . ASP A 1 1198 ? -10.540 49.007 -2.982 1.00 82.62 1198 ASP A N 1
ATOM 8514 C CA . ASP A 1 1198 ? -11.449 49.746 -3.839 1.00 82.62 1198 ASP A CA 1
ATOM 8515 C C . ASP A 1 1198 ? -10.922 51.157 -4.182 1.00 82.62 1198 ASP A C 1
ATOM 8517 O O . ASP A 1 1198 ? -9.916 51.681 -3.692 1.00 82.62 1198 ASP A O 1
ATOM 8521 N N . ASP A 1 1199 ? -11.583 51.815 -5.139 1.00 78.00 1199 ASP A N 1
ATOM 8522 C CA . ASP A 1 1199 ? -11.118 53.059 -5.775 1.00 78.00 1199 ASP A CA 1
ATOM 8523 C C . ASP A 1 1199 ? -11.239 54.276 -4.804 1.00 78.00 1199 ASP A C 1
ATOM 8525 O O . ASP A 1 1199 ? -12.088 55.165 -4.977 1.00 78.00 1199 ASP A O 1
ATOM 8529 N N . GLY A 1 1200 ? -10.376 54.363 -3.785 1.00 71.00 1200 GLY A N 1
ATOM 8530 C CA . GLY A 1 1200 ? -10.414 55.382 -2.728 1.00 71.00 1200 GLY A CA 1
ATOM 8531 C C . GLY A 1 1200 ? -9.916 54.941 -1.348 1.00 71.00 1200 GLY A C 1
ATOM 8532 O O . GLY A 1 1200 ? -9.755 55.834 -0.506 1.00 71.00 1200 GLY A O 1
ATOM 8533 N N . GLU A 1 1201 ? -9.683 53.646 -1.166 1.00 85.62 1201 GLU A N 1
ATOM 8534 C CA . GLU A 1 1201 ? -9.046 53.005 -0.010 1.00 85.62 1201 GLU A CA 1
ATOM 8535 C C . GLU A 1 1201 ? -7.523 52.960 -0.152 1.00 85.62 1201 GLU A C 1
ATOM 8537 O O . GLU A 1 1201 ? -6.969 53.378 -1.184 1.00 85.62 1201 GLU A O 1
ATOM 8542 N N . THR A 1 1202 ? -6.865 52.586 0.937 1.00 84.62 1202 THR A N 1
ATOM 8543 C CA . THR A 1 1202 ? -5.444 52.224 0.971 1.00 84.62 1202 THR A CA 1
ATOM 8544 C C . THR A 1 1202 ? -5.352 50.708 1.074 1.00 84.62 1202 THR A C 1
ATOM 8546 O O . THR A 1 1202 ? -6.306 50.071 1.501 1.00 84.62 1202 THR A O 1
ATOM 8549 N N . ASP A 1 1203 ? -4.291 50.132 0.530 1.00 86.88 1203 ASP A N 1
ATOM 8550 C CA . ASP A 1 1203 ? -4.120 48.683 0.469 1.00 86.88 1203 ASP A CA 1
ATOM 8551 C C . ASP A 1 1203 ? -3.607 48.193 1.833 1.00 86.88 1203 ASP A C 1
ATOM 8553 O O . ASP A 1 1203 ? -2.471 48.535 2.166 1.00 86.88 1203 ASP A O 1
ATOM 8557 N N . PRO A 1 1204 ? -4.382 47.392 2.593 1.00 88.44 1204 PRO A N 1
ATOM 8558 C CA . PRO A 1 1204 ? -3.975 46.899 3.917 1.00 88.44 1204 PRO A CA 1
ATOM 8559 C C . PRO A 1 1204 ? -2.646 46.113 3.929 1.00 88.44 1204 PRO A C 1
ATOM 8561 O O . PRO A 1 1204 ? -2.053 45.861 4.973 1.00 88.44 1204 PRO A O 1
ATOM 8564 N N . ASN A 1 1205 ? -2.155 45.703 2.751 1.00 88.12 1205 ASN A N 1
ATOM 8565 C CA . ASN A 1 1205 ? -0.906 44.968 2.574 1.00 88.12 1205 ASN A CA 1
ATOM 8566 C C . ASN A 1 1205 ? 0.259 45.812 2.003 1.00 88.12 1205 ASN A C 1
ATOM 8568 O O . ASN A 1 1205 ? 1.362 45.277 1.797 1.00 88.12 1205 ASN A O 1
ATOM 8572 N N . ASP A 1 1206 ? 0.069 47.105 1.698 1.00 86.94 1206 ASP A N 1
ATOM 8573 C CA . ASP A 1 1206 ? 1.121 47.987 1.161 1.00 86.94 1206 ASP A CA 1
ATOM 8574 C C . ASP A 1 1206 ? 1.452 49.157 2.105 1.00 86.94 1206 ASP A C 1
ATOM 8576 O O . ASP A 1 1206 ? 0.949 50.263 1.900 1.00 86.94 1206 ASP A O 1
ATOM 8580 N N . PRO A 1 1207 ? 2.515 49.036 2.935 1.00 79.38 1207 PRO A N 1
ATOM 8581 C CA . PRO A 1 1207 ? 2.858 50.019 3.973 1.00 79.38 1207 PRO A CA 1
ATOM 8582 C C . PRO A 1 1207 ? 3.483 51.304 3.409 1.00 79.38 1207 PRO A C 1
ATOM 8584 O O . PRO A 1 1207 ? 4.212 52.058 4.083 1.00 79.38 1207 PRO A O 1
ATOM 8587 N N . THR A 1 1208 ? 3.383 51.490 2.093 1.00 76.31 1208 THR A N 1
ATOM 8588 C CA . THR A 1 1208 ? 3.877 52.647 1.364 1.00 76.31 1208 THR A CA 1
ATOM 8589 C C . THR A 1 1208 ? 2.768 53.549 0.835 1.00 76.31 1208 THR A C 1
ATOM 8591 O O . THR A 1 1208 ? 3.095 54.661 0.377 1.00 76.31 1208 THR A O 1
ATOM 8594 N N . ASP A 1 1209 ? 1.500 53.144 0.919 1.00 71.56 1209 ASP A N 1
ATOM 8595 C CA . ASP A 1 1209 ? 0.368 53.834 0.298 1.00 71.56 1209 ASP A CA 1
ATOM 8596 C C . ASP A 1 1209 ? -0.521 54.607 1.308 1.00 71.56 1209 ASP A C 1
ATOM 8598 O O . ASP A 1 1209 ? -0.889 55.765 1.045 1.00 71.56 1209 ASP A O 1
ATOM 8602 N N . ASP A 1 1210 ? -0.622 54.102 2.531 1.00 66.19 1210 ASP A N 1
ATOM 8603 C CA . ASP A 1 1210 ? -0.996 54.699 3.825 1.00 66.19 1210 ASP A CA 1
ATOM 8604 C C . ASP A 1 1210 ? -0.085 55.900 4.197 1.00 66.19 1210 ASP A C 1
ATOM 8606 O O . ASP A 1 1210 ? -0.426 56.841 4.937 1.00 66.19 1210 ASP A O 1
ATOM 8610 N N . GLY A 1 1211 ? 1.062 55.982 3.516 1.00 57.69 1211 GLY A N 1
ATOM 8611 C CA . GLY A 1 1211 ? 2.068 57.032 3.593 1.00 57.69 1211 GLY A CA 1
ATOM 8612 C C . GLY A 1 1211 ? 1.959 58.221 2.621 1.00 57.69 1211 GLY A C 1
ATOM 8613 O O . GLY A 1 1211 ? 2.976 58.888 2.446 1.00 57.69 1211 GLY A O 1
ATOM 8614 N N . ILE A 1 1212 ? 0.823 58.539 1.977 1.00 49.94 1212 ILE A N 1
ATOM 8615 C CA . ILE A 1 1212 ? 0.591 59.691 1.046 1.00 49.94 1212 ILE A CA 1
ATOM 8616 C C . ILE A 1 1212 ? 1.880 60.338 0.458 1.00 49.94 1212 ILE A C 1
ATOM 8618 O O . ILE A 1 1212 ? 2.265 61.473 0.799 1.00 49.94 1212 ILE A O 1
ATOM 8622 N N . GLU A 1 1213 ? 2.536 59.670 -0.499 1.00 50.94 1213 GLU A N 1
ATOM 8623 C CA . GLU A 1 1213 ? 3.475 60.335 -1.413 1.00 50.94 1213 GLU A CA 1
ATOM 8624 C C . GLU A 1 1213 ? 2.682 61.116 -2.474 1.00 50.94 1213 GLU A C 1
ATOM 8626 O O . GLU A 1 1213 ? 1.995 60.580 -3.346 1.00 50.94 1213 GLU A O 1
ATOM 8631 N N . CYS A 1 1214 ? 2.781 62.445 -2.457 1.00 59.50 1214 CYS A N 1
ATOM 8632 C CA . CYS A 1 1214 ? 2.202 63.228 -3.540 1.00 59.50 1214 CYS A CA 1
ATOM 8633 C C . CYS A 1 1214 ? 3.073 63.064 -4.805 1.00 59.50 1214 CYS A C 1
ATOM 8635 O O . CYS A 1 1214 ? 4.289 63.246 -4.776 1.00 59.50 1214 CYS A O 1
ATOM 8637 N N . PHE A 1 1215 ? 2.466 62.796 -5.962 1.00 60.25 1215 PHE A N 1
ATOM 8638 C CA . PHE A 1 1215 ? 3.180 62.796 -7.255 1.00 60.25 1215 PHE A CA 1
ATOM 8639 C C . PHE A 1 1215 ? 2.797 63.992 -8.132 1.00 60.25 1215 PHE A C 1
ATOM 8641 O O . PHE A 1 1215 ? 3.538 64.412 -9.029 1.00 60.25 1215 PHE A O 1
ATOM 8648 N N . VAL A 1 1216 ? 1.637 64.587 -7.850 1.00 63.12 1216 VAL A N 1
ATOM 8649 C CA . VAL A 1 1216 ? 1.111 65.786 -8.501 1.00 63.12 1216 VAL A CA 1
ATOM 8650 C C . VAL A 1 1216 ? 0.418 66.676 -7.474 1.00 63.12 1216 VAL A C 1
ATOM 8652 O O . VAL A 1 1216 ? -0.101 66.200 -6.472 1.00 63.12 1216 VAL A O 1
ATOM 8655 N N . ASP A 1 1217 ? 0.363 67.984 -7.738 1.00 62.34 1217 ASP A N 1
ATOM 8656 C CA . ASP A 1 1217 ? -0.204 68.968 -6.798 1.00 62.34 1217 ASP A CA 1
ATOM 8657 C C . ASP A 1 1217 ? -1.678 68.688 -6.420 1.00 62.34 1217 ASP A C 1
ATOM 8659 O O . ASP A 1 1217 ? -2.148 69.182 -5.405 1.00 62.34 1217 ASP A O 1
ATOM 8663 N N . ALA A 1 1218 ? -2.408 67.902 -7.221 1.00 64.31 1218 ALA A N 1
ATOM 8664 C CA . ALA A 1 1218 ? -3.795 67.521 -6.950 1.00 64.31 1218 ALA A CA 1
ATOM 8665 C C . ALA A 1 1218 ? -3.949 66.494 -5.813 1.00 64.31 1218 ALA A C 1
ATOM 8667 O O . ALA A 1 1218 ? -5.055 66.345 -5.307 1.00 64.31 1218 ALA A O 1
ATOM 8668 N N . HIS A 1 1219 ? -2.862 65.820 -5.427 1.00 70.31 1219 HIS A N 1
ATOM 8669 C CA . HIS A 1 1219 ? -2.824 64.879 -4.302 1.00 70.31 1219 HIS A CA 1
ATOM 8670 C C . HIS A 1 1219 ? -2.530 65.597 -2.970 1.00 70.31 1219 HIS A C 1
ATOM 8672 O O . HIS A 1 1219 ? -2.395 64.953 -1.940 1.00 70.31 1219 HIS A O 1
ATOM 8678 N N . CYS A 1 1220 ? -2.416 66.935 -2.975 1.00 61.53 1220 CYS A N 1
ATOM 8679 C CA . CYS A 1 1220 ? -2.212 67.735 -1.771 1.00 61.53 1220 CYS A CA 1
ATOM 8680 C C . CYS A 1 1220 ? -3.488 68.496 -1.365 1.00 61.53 1220 CYS A C 1
ATOM 8682 O O . CYS A 1 1220 ? -4.212 68.985 -2.239 1.00 61.53 1220 CYS A O 1
ATOM 8684 N N . PRO A 1 1221 ? -3.749 68.672 -0.054 1.00 63.94 1221 PRO A N 1
ATOM 8685 C CA . PRO A 1 1221 ? -4.860 69.483 0.437 1.00 63.94 1221 PRO A CA 1
ATOM 8686 C C . PRO A 1 1221 ? -4.812 70.928 -0.083 1.00 63.94 1221 PRO A C 1
ATOM 8688 O O . PRO A 1 1221 ? -3.748 71.474 -0.386 1.00 63.94 1221 PRO A O 1
ATOM 8691 N N . ASP A 1 1222 ? -5.974 71.587 -0.131 1.00 61.12 1222 ASP A N 1
ATOM 8692 C CA . ASP A 1 1222 ? -6.098 72.980 -0.578 1.00 61.12 1222 ASP A CA 1
ATOM 8693 C C . ASP A 1 1222 ? -5.040 73.900 0.085 1.00 61.12 1222 ASP A C 1
ATOM 8695 O O . ASP A 1 1222 ? -5.002 74.032 1.311 1.00 61.12 1222 ASP A O 1
ATOM 8699 N N . LEU A 1 1223 ? -4.268 74.627 -0.744 1.00 64.44 1223 LEU A N 1
ATOM 8700 C CA . LEU A 1 1223 ? -3.164 75.556 -0.398 1.00 64.44 1223 LEU A CA 1
ATOM 8701 C C . LEU A 1 1223 ? -1.770 74.924 -0.187 1.00 64.44 1223 LEU A C 1
ATOM 8703 O O . LEU A 1 1223 ? -0.851 75.613 0.281 1.00 64.44 1223 LEU A O 1
ATOM 8707 N N . GLU A 1 1224 ? -1.584 73.664 -0.576 1.00 76.06 1224 GLU A N 1
ATOM 8708 C CA . GLU A 1 1224 ? -0.283 72.990 -0.628 1.00 76.06 1224 GLU A CA 1
ATOM 8709 C C . GLU A 1 1224 ? 0.020 72.472 -2.041 1.00 76.06 1224 GLU A C 1
ATOM 8711 O O . GLU A 1 1224 ? -0.873 72.295 -2.866 1.00 76.06 1224 GLU A O 1
ATOM 8716 N N . VAL A 1 1225 ? 1.306 72.312 -2.360 1.00 72.31 1225 VAL A N 1
ATOM 8717 C CA . VAL A 1 1225 ? 1.767 71.794 -3.655 1.00 72.31 1225 VAL A CA 1
ATOM 8718 C C . VAL A 1 1225 ? 2.817 70.726 -3.437 1.00 72.31 1225 VAL A C 1
ATOM 8720 O O . VAL A 1 1225 ? 3.565 70.760 -2.457 1.00 72.31 1225 VAL A O 1
ATOM 8723 N N . CYS A 1 1226 ? 2.889 69.805 -4.380 1.00 70.31 1226 CYS A N 1
ATOM 8724 C CA . CYS A 1 1226 ? 3.726 68.640 -4.263 1.00 70.31 1226 CYS A CA 1
ATOM 8725 C C . CYS A 1 1226 ? 5.147 68.927 -4.756 1.00 70.31 1226 CYS A C 1
ATOM 8727 O O . CYS A 1 1226 ? 5.334 69.272 -5.924 1.00 70.31 1226 CYS A O 1
ATOM 8729 N N . GLU A 1 1227 ? 6.160 68.807 -3.898 1.00 73.38 1227 GLU A N 1
ATOM 8730 C CA . GLU A 1 1227 ? 7.573 68.967 -4.273 1.00 73.38 1227 GLU A CA 1
ATOM 8731 C C . GLU A 1 1227 ? 8.422 67.919 -3.546 1.00 73.38 1227 GLU A C 1
ATOM 8733 O O . GLU A 1 1227 ? 8.336 67.799 -2.326 1.00 73.38 1227 GLU A O 1
ATOM 8738 N N . ASP A 1 1228 ? 9.259 67.192 -4.297 1.00 65.12 1228 ASP A N 1
ATOM 8739 C CA . ASP A 1 1228 ? 10.079 66.080 -3.788 1.00 65.12 1228 ASP A CA 1
ATOM 8740 C C . ASP A 1 1228 ? 9.242 65.056 -2.984 1.00 65.12 1228 ASP A C 1
ATOM 8742 O O . ASP A 1 1228 ? 9.621 64.668 -1.882 1.00 65.12 1228 ASP A O 1
ATOM 8746 N N . HIS A 1 1229 ? 8.082 64.688 -3.546 1.00 64.75 1229 HIS A N 1
ATOM 8747 C CA . HIS A 1 1229 ? 7.094 63.732 -3.023 1.00 64.75 1229 HIS A CA 1
ATOM 8748 C C . HIS A 1 1229 ? 6.498 64.049 -1.645 1.00 64.75 1229 HIS A C 1
ATOM 8750 O O . HIS A 1 1229 ? 5.916 63.188 -1.000 1.00 64.75 1229 HIS A O 1
ATOM 8756 N N . GLN A 1 1230 ? 6.576 65.312 -1.203 1.00 68.69 1230 GLN A N 1
ATOM 8757 C CA . GLN A 1 1230 ? 5.882 65.774 0.001 1.00 68.69 1230 GLN A CA 1
ATOM 8758 C C . GLN A 1 1230 ? 5.046 67.028 -0.260 1.00 68.69 1230 GLN A C 1
ATOM 8760 O O . GLN A 1 1230 ? 5.483 67.963 -0.946 1.00 68.69 1230 GLN A O 1
ATOM 8765 N N . CYS A 1 1231 ? 3.854 67.085 0.338 1.00 71.50 1231 CYS A N 1
ATOM 8766 C CA . CYS A 1 1231 ? 3.011 68.276 0.300 1.00 71.50 1231 CYS A CA 1
ATOM 8767 C C . CYS A 1 1231 ? 3.653 69.400 1.118 1.00 71.50 1231 CYS A C 1
ATOM 8769 O O . CYS A 1 1231 ? 3.924 69.274 2.314 1.00 71.50 1231 CYS A O 1
ATOM 8771 N N . GLN A 1 1232 ? 3.952 70.518 0.452 1.00 72.38 1232 GLN A N 1
ATOM 8772 C CA . GLN A 1 1232 ? 4.544 71.691 1.087 1.00 72.38 1232 GLN A CA 1
ATOM 8773 C C . GLN A 1 1232 ? 3.691 72.943 0.847 1.00 72.38 1232 GLN A C 1
ATOM 8775 O O . GLN A 1 1232 ? 3.191 73.153 -0.262 1.00 72.38 1232 GLN A O 1
ATOM 8780 N N . PRO A 1 1233 ? 3.593 73.858 1.835 1.00 75.31 1233 PRO A N 1
ATOM 8781 C CA . PRO A 1 1233 ? 2.886 75.123 1.660 1.00 75.31 1233 PRO A CA 1
ATOM 8782 C C . PRO A 1 1233 ? 3.479 75.959 0.519 1.00 75.31 1233 PRO A C 1
ATOM 8784 O O . PRO A 1 1233 ? 4.625 76.424 0.594 1.00 75.31 1233 PRO A O 1
ATOM 8787 N N . GLY A 1 1234 ? 2.689 76.206 -0.524 1.00 74.25 1234 GLY A N 1
ATOM 8788 C CA . GLY A 1 1234 ? 3.175 76.839 -1.745 1.00 74.25 1234 GLY A CA 1
ATOM 8789 C C . GLY A 1 1234 ? 2.115 76.929 -2.835 1.00 74.25 1234 GLY A C 1
ATOM 8790 O O . GLY A 1 1234 ? 0.951 76.638 -2.610 1.00 74.25 1234 GLY A O 1
ATOM 8791 N N . CYS A 1 1235 ? 2.508 77.399 -4.017 1.00 78.12 1235 CYS A N 1
ATOM 8792 C CA . CYS A 1 1235 ? 1.603 77.511 -5.160 1.00 78.12 1235 CYS A CA 1
ATOM 8793 C C . CYS A 1 1235 ? 2.365 77.384 -6.484 1.00 78.12 1235 CYS A C 1
ATOM 8795 O O . CYS A 1 1235 ? 3.524 77.811 -6.589 1.00 78.12 1235 CYS A O 1
ATOM 8797 N N . ARG A 1 1236 ? 1.714 76.857 -7.526 1.00 74.69 1236 ARG A N 1
ATOM 8798 C CA . ARG A 1 1236 ? 2.225 76.880 -8.911 1.00 74.69 1236 ARG A CA 1
ATOM 8799 C C . ARG A 1 1236 ? 1.327 77.698 -9.837 1.00 74.69 1236 ARG A C 1
ATOM 8801 O O . ARG A 1 1236 ? 1.822 78.270 -10.815 1.00 74.69 1236 ARG A O 1
ATOM 8808 N N . VAL A 1 1237 ? 0.046 77.835 -9.497 1.00 69.06 1237 VAL A N 1
ATOM 8809 C CA . VAL A 1 1237 ? -0.954 78.659 -10.185 1.00 69.06 1237 VAL A CA 1
ATOM 8810 C C . VAL A 1 1237 ? -1.791 79.473 -9.188 1.00 69.06 1237 VAL A C 1
ATOM 8812 O O . VAL A 1 1237 ? -1.807 79.220 -7.990 1.00 69.06 1237 VAL A O 1
ATOM 8815 N N . ASP A 1 1238 ? -2.484 80.509 -9.671 1.00 68.00 1238 ASP A N 1
ATOM 8816 C CA . ASP A 1 1238 ? -3.252 81.423 -8.804 1.00 68.00 1238 ASP A CA 1
ATOM 8817 C C . ASP A 1 1238 ? -4.467 80.759 -8.123 1.00 68.00 1238 ASP A C 1
ATOM 8819 O O . ASP A 1 1238 ? -5.050 81.351 -7.220 1.00 68.00 1238 ASP A O 1
ATOM 8823 N N . THR A 1 1239 ? -4.876 79.565 -8.563 1.00 67.81 1239 THR A N 1
ATOM 8824 C CA . THR A 1 1239 ? -5.940 78.773 -7.924 1.00 67.81 1239 THR A CA 1
ATOM 8825 C C . THR A 1 1239 ? -5.485 78.069 -6.653 1.00 67.81 1239 THR A C 1
ATOM 8827 O O . THR A 1 1239 ? -6.341 77.740 -5.843 1.00 67.81 1239 THR A O 1
ATOM 8830 N N . ASP A 1 1240 ? -4.174 77.933 -6.445 1.00 69.69 1240 ASP A N 1
ATOM 8831 C CA . ASP A 1 1240 ? -3.580 77.295 -5.260 1.00 69.69 1240 ASP A CA 1
ATOM 8832 C C . ASP A 1 1240 ? -3.432 78.306 -4.103 1.00 69.69 1240 ASP A C 1
ATOM 8834 O O . ASP A 1 1240 ? -2.756 78.062 -3.109 1.00 69.69 1240 ASP A O 1
ATOM 8838 N N . CYS A 1 1241 ? -4.024 79.496 -4.254 1.00 70.56 1241 CYS A N 1
ATOM 8839 C CA . CYS A 1 1241 ? -4.012 80.576 -3.281 1.00 70.56 1241 CYS A CA 1
ATOM 8840 C C . CYS A 1 1241 ? -5.439 81.005 -2.929 1.00 70.56 1241 CYS A C 1
ATOM 8842 O O . CYS A 1 1241 ? -6.355 80.969 -3.753 1.00 70.56 1241 CYS A O 1
ATOM 8844 N N . ASP A 1 1242 ? -5.604 81.517 -1.710 1.00 75.88 1242 ASP A N 1
ATOM 8845 C CA . ASP A 1 1242 ? -6.857 82.100 -1.233 1.00 75.88 1242 ASP A CA 1
ATOM 8846 C C . ASP A 1 1242 ? -7.352 83.194 -2.220 1.00 75.88 1242 ASP A C 1
ATOM 8848 O O . ASP A 1 1242 ? -6.528 83.953 -2.742 1.00 75.88 1242 ASP A O 1
ATOM 8852 N N . PRO A 1 1243 ? -8.669 83.391 -2.462 1.00 71.56 1243 PRO A N 1
ATOM 8853 C CA . PRO A 1 1243 ? -9.194 84.246 -3.545 1.00 71.56 1243 PRO A CA 1
ATOM 8854 C C . PRO A 1 1243 ? -8.824 85.745 -3.501 1.00 71.56 1243 PRO A C 1
ATOM 8856 O O . PRO A 1 1243 ? -9.293 86.529 -4.333 1.00 71.56 1243 PRO A O 1
ATOM 8859 N N . ALA A 1 1244 ? -8.056 86.178 -2.498 1.00 63.00 1244 ALA A N 1
ATOM 8860 C CA . ALA A 1 1244 ? -7.539 87.534 -2.316 1.00 63.00 1244 ALA A CA 1
ATOM 8861 C C . ALA A 1 1244 ? -6.005 87.643 -2.496 1.00 63.00 1244 ALA A C 1
ATOM 8863 O O . ALA A 1 1244 ? -5.443 88.730 -2.307 1.00 63.00 1244 ALA A O 1
ATOM 8864 N N . GLU A 1 1245 ? -5.340 86.547 -2.864 1.00 74.25 1245 GLU A N 1
ATOM 8865 C CA . GLU A 1 1245 ? -3.893 86.421 -3.045 1.00 74.25 1245 GLU A CA 1
ATOM 8866 C C . GLU A 1 1245 ? -3.552 85.895 -4.452 1.00 74.25 1245 GLU A C 1
ATOM 8868 O O . GLU A 1 1245 ? -4.422 85.444 -5.191 1.00 74.25 1245 GLU A O 1
ATOM 8873 N N . PHE A 1 1246 ? -2.293 86.036 -4.868 1.00 72.50 1246 PHE A N 1
ATOM 8874 C CA . PHE A 1 1246 ? -1.783 85.530 -6.145 1.00 72.50 1246 PHE A CA 1
ATOM 8875 C C . PHE A 1 1246 ? -0.387 84.934 -5.959 1.00 72.50 1246 PHE A C 1
ATOM 8877 O O . PHE A 1 1246 ? 0.372 85.353 -5.071 1.00 72.50 1246 PHE A O 1
ATOM 8884 N N . CYS A 1 1247 ? -0.041 83.974 -6.810 1.00 75.19 1247 CYS A N 1
ATOM 8885 C CA . CYS A 1 1247 ? 1.162 83.176 -6.650 1.00 75.19 1247 CYS A CA 1
ATOM 8886 C C . CYS A 1 1247 ? 2.402 83.902 -7.203 1.00 75.19 1247 CYS A C 1
ATOM 8888 O O . CYS A 1 1247 ? 2.522 84.165 -8.404 1.00 75.19 1247 CYS A O 1
ATOM 8890 N N . LEU A 1 1248 ? 3.361 84.258 -6.337 1.00 71.94 1248 LEU A N 1
ATOM 8891 C CA . LEU A 1 1248 ? 4.598 84.937 -6.739 1.00 71.94 1248 LEU A CA 1
ATOM 8892 C C . LEU A 1 1248 ? 5.757 83.959 -6.947 1.00 71.94 1248 LEU A C 1
ATOM 8894 O O . LEU A 1 1248 ? 6.048 83.129 -6.093 1.00 71.94 1248 LEU A O 1
ATOM 8898 N N . LEU A 1 1249 ? 6.504 84.192 -8.036 1.00 62.38 1249 LEU A N 1
ATOM 8899 C CA . LEU A 1 1249 ? 7.742 83.493 -8.428 1.00 62.38 1249 LEU A CA 1
ATOM 8900 C C . LEU A 1 1249 ? 7.576 82.042 -8.925 1.00 62.38 1249 LEU A C 1
ATOM 8902 O O . LEU A 1 1249 ? 8.586 81.368 -9.107 1.00 62.38 1249 LEU A O 1
ATOM 8906 N N . ALA A 1 1250 ? 6.357 81.605 -9.249 1.00 58.00 1250 ALA A N 1
ATOM 8907 C CA . ALA A 1 1250 ? 6.107 80.281 -9.814 1.00 58.00 1250 ALA A CA 1
ATOM 8908 C C . ALA A 1 1250 ? 6.517 80.153 -11.296 1.00 58.00 1250 ALA A C 1
ATOM 8910 O O . ALA A 1 1250 ? 6.276 81.033 -12.131 1.00 58.00 1250 ALA A O 1
ATOM 8911 N N . THR A 1 1251 ? 7.124 79.013 -11.621 1.00 58.88 1251 THR A N 1
ATOM 8912 C CA . THR A 1 1251 ? 7.229 78.440 -12.973 1.00 58.88 1251 THR A CA 1
ATOM 8913 C C . THR A 1 1251 ? 6.993 76.932 -12.851 1.00 58.88 1251 THR A C 1
ATOM 8915 O O . THR A 1 1251 ? 7.106 76.419 -11.743 1.00 58.88 1251 THR A O 1
ATOM 8918 N N . ASN A 1 1252 ? 6.746 76.203 -13.949 1.00 58.44 1252 ASN A N 1
ATOM 8919 C CA . ASN A 1 1252 ? 6.544 74.735 -13.941 1.00 58.44 1252 ASN A CA 1
ATOM 8920 C C . ASN A 1 1252 ? 7.670 73.905 -13.274 1.00 58.44 1252 ASN A C 1
ATOM 8922 O O . ASN A 1 1252 ? 7.569 72.690 -13.251 1.00 58.44 1252 ASN A O 1
ATOM 8926 N N . ALA A 1 1253 ? 8.746 74.526 -12.780 1.00 59.00 1253 ALA A N 1
ATOM 8927 C CA . ALA A 1 1253 ? 9.880 73.857 -12.149 1.00 59.00 1253 ALA A CA 1
ATOM 8928 C C . ALA A 1 1253 ? 10.265 74.418 -10.759 1.00 59.00 1253 ALA A C 1
A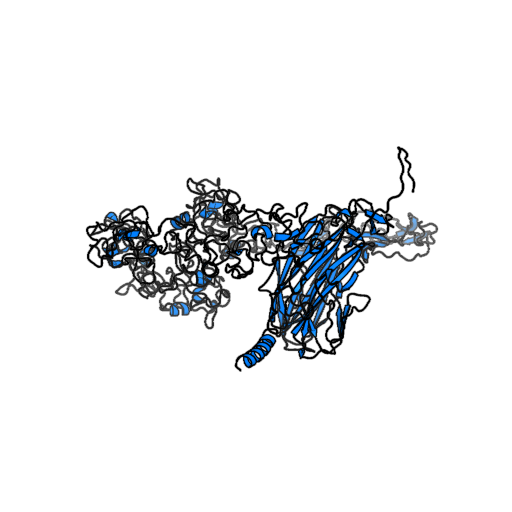TOM 8930 O O . ALA A 1 1253 ? 11.317 74.047 -10.256 1.00 59.00 1253 ALA A O 1
ATOM 8931 N N . THR A 1 1254 ? 9.506 75.351 -10.159 1.00 64.56 1254 THR A N 1
ATOM 8932 C CA . THR A 1 1254 ? 9.811 75.893 -8.811 1.00 64.56 1254 THR A CA 1
ATOM 8933 C C . THR A 1 1254 ? 8.551 76.371 -8.077 1.00 64.56 1254 THR A C 1
ATOM 8935 O O . THR A 1 1254 ? 7.830 77.206 -8.636 1.00 64.56 1254 THR A O 1
ATOM 8938 N N . VAL A 1 1255 ? 8.357 75.939 -6.823 1.00 73.56 1255 VAL A N 1
ATOM 8939 C CA . VAL A 1 1255 ? 7.249 76.344 -5.926 1.00 73.56 1255 VAL A CA 1
ATOM 8940 C C . VAL A 1 1255 ? 7.276 77.849 -5.607 1.00 73.56 1255 VAL A C 1
ATOM 8942 O O . VAL A 1 1255 ? 8.305 78.411 -5.216 1.00 73.56 1255 VAL A O 1
ATOM 8945 N N . GLY A 1 1256 ? 6.141 78.524 -5.811 1.00 74.94 1256 GLY A N 1
ATOM 8946 C CA . GLY A 1 1256 ? 5.910 79.936 -5.491 1.00 74.94 1256 GLY A CA 1
ATOM 8947 C C . GLY A 1 1256 ? 5.277 80.150 -4.111 1.00 74.94 1256 GLY A C 1
ATOM 8948 O O . GLY A 1 1256 ? 4.975 79.202 -3.397 1.00 74.94 1256 GLY A O 1
ATOM 8949 N N . THR A 1 1257 ? 5.070 81.414 -3.718 1.00 79.75 1257 THR A N 1
ATOM 8950 C CA . THR A 1 1257 ? 4.378 81.763 -2.455 1.00 79.75 1257 THR A CA 1
ATOM 8951 C C . THR A 1 1257 ? 3.170 82.665 -2.702 1.00 79.75 1257 THR A C 1
ATOM 8953 O O . THR A 1 1257 ? 3.258 83.620 -3.483 1.00 79.75 1257 THR A O 1
ATOM 8956 N N . CYS A 1 1258 ? 2.053 82.385 -2.025 1.00 76.38 1258 CYS A N 1
ATOM 8957 C CA . CYS A 1 1258 ? 0.843 83.202 -2.092 1.00 76.38 1258 CYS A CA 1
ATOM 8958 C C . CYS A 1 1258 ? 1.073 84.563 -1.429 1.00 76.38 1258 CYS A C 1
ATOM 8960 O O . CYS A 1 1258 ? 1.607 84.665 -0.319 1.00 76.38 1258 CYS A O 1
ATOM 8962 N N . THR A 1 1259 ? 0.739 85.638 -2.149 1.00 72.56 1259 THR A N 1
ATOM 8963 C CA . THR A 1 1259 ? 0.864 87.005 -1.631 1.00 72.56 1259 THR A CA 1
ATOM 8964 C C . THR A 1 1259 ? -0.367 87.863 -1.947 1.00 72.56 1259 THR A C 1
ATOM 8966 O O . THR A 1 1259 ? -0.913 87.760 -3.044 1.00 72.56 1259 THR A O 1
ATOM 8969 N N . PRO A 1 1260 ? -0.799 88.763 -1.045 1.00 69.25 1260 PRO A N 1
ATOM 8970 C CA . PRO A 1 1260 ? -1.967 89.620 -1.270 1.00 69.25 1260 PRO A CA 1
ATOM 8971 C C . PRO A 1 1260 ? -1.814 90.623 -2.423 1.00 69.25 1260 PRO A C 1
ATOM 8973 O O . PRO A 1 1260 ? -0.773 91.274 -2.562 1.00 69.25 1260 PRO A O 1
ATOM 8976 N N . GLU A 1 1261 ? -2.898 90.852 -3.176 1.00 54.09 1261 GLU A N 1
ATOM 8977 C CA . GLU A 1 1261 ? -2.991 91.910 -4.196 1.00 54.09 1261 GLU A CA 1
ATOM 8978 C C . GLU A 1 1261 ? -2.799 93.322 -3.583 1.00 54.09 1261 GLU A C 1
ATOM 8980 O O . GLU A 1 1261 ? -3.643 93.821 -2.835 1.00 54.09 1261 GLU A O 1
ATOM 8985 N N . ASP A 1 1262 ? -1.709 94.019 -3.942 1.00 46.66 1262 ASP A N 1
ATOM 8986 C CA . ASP A 1 1262 ? -1.672 95.494 -3.960 1.00 46.66 1262 ASP A CA 1
ATOM 8987 C C . ASP A 1 1262 ? -2.073 95.928 -5.389 1.00 46.66 1262 ASP A C 1
ATOM 8989 O O . ASP A 1 1262 ? -1.435 95.523 -6.365 1.00 46.66 1262 ASP A O 1
ATOM 8993 N N . PRO A 1 1263 ? -3.159 96.700 -5.572 1.00 47.31 1263 PRO A N 1
ATOM 8994 C CA . PRO A 1 1263 ? -3.967 96.657 -6.783 1.00 47.31 1263 PRO A CA 1
ATOM 8995 C C . PRO A 1 1263 ? -3.293 97.391 -7.945 1.00 47.31 1263 PRO A C 1
ATOM 8997 O O . PRO A 1 1263 ? -3.047 98.603 -7.875 1.00 47.31 1263 PRO A O 1
ATOM 9000 N N . GLY A 1 1264 ? -3.079 96.707 -9.075 1.00 43.62 1264 GLY A N 1
ATOM 9001 C CA . GLY A 1 1264 ? -2.573 97.391 -10.263 1.00 43.62 1264 GLY A CA 1
ATOM 9002 C C . GLY A 1 1264 ? -2.322 96.573 -11.531 1.00 43.62 1264 GLY A C 1
ATOM 9003 O O . GLY A 1 1264 ? -1.193 96.177 -11.780 1.00 43.62 1264 GLY A O 1
ATOM 9004 N N . THR A 1 1265 ? -3.311 96.614 -12.443 1.00 40.22 1265 THR A N 1
ATOM 9005 C CA . THR A 1 1265 ? -3.205 96.537 -13.929 1.00 40.22 1265 THR A CA 1
ATOM 9006 C C . THR A 1 1265 ? -2.958 95.136 -14.527 1.00 40.22 1265 THR A C 1
ATOM 9008 O O . THR A 1 1265 ? -1.942 94.540 -14.246 1.00 40.22 1265 THR A O 1
ATOM 9011 N N . GLY A 1 1266 ? -3.758 94.516 -15.407 1.00 35.97 1266 GLY A N 1
ATOM 9012 C CA . GLY A 1 1266 ? -4.881 94.908 -16.259 1.00 35.97 1266 GLY A CA 1
ATOM 9013 C C . GLY A 1 1266 ? -4.611 94.514 -17.727 1.00 35.97 1266 GLY A C 1
ATOM 9014 O O . GLY A 1 1266 ? -3.787 95.167 -18.359 1.00 35.97 1266 GLY A O 1
ATOM 9015 N N . GLY A 1 1267 ? -5.363 93.560 -18.309 1.00 34.28 1267 GLY A N 1
ATOM 9016 C CA . GLY A 1 1267 ? -5.672 93.578 -19.755 1.00 34.28 1267 GLY A CA 1
ATOM 9017 C C . GLY A 1 1267 ? -5.616 92.278 -20.586 1.00 34.28 1267 GLY A C 1
ATOM 9018 O O . GLY A 1 1267 ? -4.563 91.905 -21.073 1.00 34.28 1267 GLY A O 1
ATOM 9019 N N . ALA A 1 1268 ? -6.811 91.771 -20.921 1.00 34.16 1268 ALA A N 1
ATOM 9020 C CA . ALA A 1 1268 ? -7.307 91.461 -22.278 1.00 34.16 1268 ALA A CA 1
ATOM 9021 C C . ALA A 1 1268 ? -6.649 90.365 -23.167 1.00 34.16 1268 ALA A C 1
ATOM 9023 O O . ALA A 1 1268 ? -5.729 90.646 -23.921 1.00 34.16 1268 ALA A O 1
ATOM 9024 N N . GLY A 1 1269 ? -7.335 89.215 -23.271 1.00 32.16 1269 GLY A N 1
ATOM 9025 C CA . GLY A 1 1269 ? -8.056 88.773 -24.483 1.00 32.16 1269 GLY A CA 1
ATOM 9026 C C . GLY A 1 1269 ? -7.304 88.098 -25.647 1.00 32.16 1269 GLY A C 1
ATOM 9027 O O . GLY A 1 1269 ? -6.542 88.748 -26.350 1.00 32.16 1269 GLY A O 1
ATOM 9028 N N . GLY A 1 1270 ? -7.749 86.882 -26.006 1.00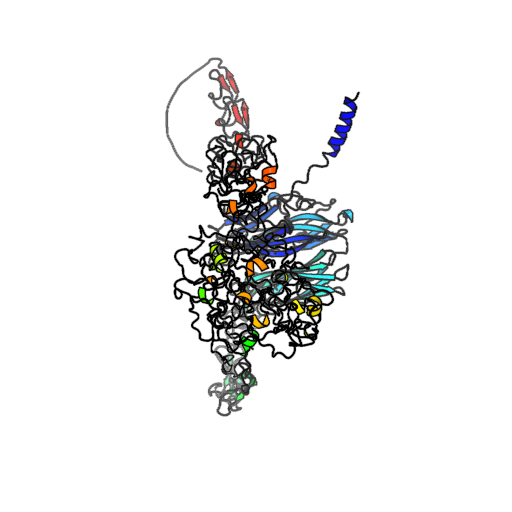 30.59 1270 GLY A N 1
ATOM 9029 C CA . GLY A 1 1270 ? -8.033 86.530 -27.409 1.00 30.59 1270 GLY A CA 1
ATOM 9030 C C . GLY A 1 1270 ? -7.294 85.342 -28.050 1.00 30.59 1270 GLY A C 1
ATOM 9031 O O . GLY A 1 1270 ? -6.159 85.481 -28.477 1.00 30.59 1270 GLY A O 1
ATOM 9032 N N . THR A 1 1271 ? -8.062 84.266 -28.279 1.00 32.34 1271 THR A N 1
ATOM 9033 C CA . THR A 1 1271 ? -8.173 83.453 -29.519 1.00 32.34 1271 THR A CA 1
ATOM 9034 C C . THR A 1 1271 ? -6.962 82.695 -30.100 1.00 32.34 1271 THR A C 1
ATOM 9036 O O . THR A 1 1271 ? -6.088 83.311 -30.696 1.00 32.34 1271 THR A O 1
ATOM 9039 N N . GLY A 1 1272 ? -7.105 81.360 -30.175 1.00 31.23 1272 GLY A N 1
ATOM 9040 C CA . GLY A 1 1272 ? -7.152 80.605 -31.443 1.00 31.23 1272 GLY A CA 1
ATOM 9041 C C . GLY A 1 1272 ? -5.864 79.967 -31.993 1.00 31.23 1272 GLY A C 1
ATOM 9042 O O . GLY A 1 1272 ? -5.070 80.660 -32.609 1.00 31.23 1272 GLY A O 1
ATOM 9043 N N . GLY A 1 1273 ? -5.792 78.630 -31.913 1.00 32.25 1273 GLY A N 1
ATOM 9044 C CA . GLY A 1 1273 ? -5.791 77.727 -33.079 1.00 32.25 1273 GLY A CA 1
ATOM 9045 C C . GLY A 1 1273 ? -4.505 77.463 -33.889 1.00 32.25 1273 GLY A C 1
ATOM 9046 O O . GLY A 1 1273 ? -3.951 78.371 -34.497 1.00 32.25 1273 GLY A O 1
ATOM 9047 N N . GLU A 1 1274 ? -4.248 76.155 -34.042 1.00 33.81 1274 GLU A N 1
ATOM 9048 C CA . GLU A 1 1274 ? -3.656 75.413 -35.181 1.00 33.81 1274 GLU A CA 1
ATOM 9049 C C . GLU A 1 1274 ? -2.144 75.108 -35.257 1.00 33.81 1274 GLU A C 1
ATOM 9051 O O . GLU A 1 1274 ? -1.299 75.998 -35.275 1.00 33.81 1274 GLU A O 1
ATOM 9056 N N . GLY A 1 1275 ? -1.886 73.813 -35.526 1.00 30.97 1275 GLY A N 1
ATOM 9057 C CA . GLY A 1 1275 ? -0.735 73.244 -36.250 1.00 30.97 1275 GLY A CA 1
ATOM 9058 C C . GLY A 1 1275 ? 0.364 72.717 -35.324 1.00 30.97 1275 GLY A C 1
ATOM 9059 O O . GLY A 1 1275 ? 0.969 73.506 -34.620 1.00 30.97 1275 GLY A O 1
ATOM 9060 N N . GLY A 1 1276 ? 0.675 71.422 -35.231 1.00 32.97 1276 GLY A N 1
ATOM 9061 C CA . GLY A 1 1276 ? 0.741 70.393 -36.268 1.00 32.97 1276 GLY A CA 1
ATOM 9062 C C . GLY A 1 1276 ? 2.199 70.218 -36.710 1.00 32.97 1276 GLY A C 1
ATOM 9063 O O . GLY A 1 1276 ? 2.781 71.175 -37.216 1.00 32.97 1276 GLY A O 1
ATOM 9064 N N . GLY A 1 1277 ? 2.748 69.008 -36.573 1.00 33.53 1277 GLY A N 1
ATOM 9065 C CA . GLY A 1 1277 ? 3.974 68.589 -37.260 1.00 33.53 1277 GLY A CA 1
ATOM 9066 C C . GLY A 1 1277 ? 5.075 68.026 -36.363 1.00 33.53 1277 GLY A C 1
ATOM 9067 O O . GLY A 1 1277 ? 5.753 68.778 -35.670 1.00 33.53 1277 GLY A O 1
ATOM 9068 N N . ASP A 1 1278 ? 5.237 66.711 -36.493 1.00 44.81 1278 ASP A N 1
ATOM 9069 C CA . ASP A 1 1278 ? 6.376 65.839 -36.185 1.00 44.81 1278 ASP A CA 1
ATOM 9070 C C . ASP A 1 1278 ? 7.771 66.485 -36.290 1.00 44.81 1278 ASP A C 1
ATOM 9072 O O . ASP A 1 1278 ? 8.033 67.240 -37.234 1.00 44.81 1278 ASP A O 1
ATOM 9076 N N . ALA A 1 1279 ? 8.694 66.077 -35.409 1.00 33.84 1279 ALA A N 1
ATOM 9077 C CA . ALA A 1 1279 ? 9.940 65.385 -35.777 1.00 33.84 1279 ALA A CA 1
ATOM 9078 C C . ALA A 1 1279 ? 10.915 65.248 -34.588 1.00 33.84 1279 ALA A C 1
ATOM 9080 O O . ALA A 1 1279 ? 11.173 66.235 -33.900 1.00 33.84 1279 ALA A O 1
ATOM 9081 N N . GLU A 1 1280 ? 11.532 64.058 -34.555 1.00 35.34 1280 GLU A N 1
ATOM 9082 C CA . GLU A 1 1280 ? 12.746 63.599 -33.842 1.00 35.34 1280 GLU A CA 1
ATOM 9083 C C . GLU A 1 1280 ? 12.657 63.265 -32.352 1.00 35.34 1280 GLU A C 1
ATOM 9085 O O . GLU A 1 1280 ? 12.359 64.158 -31.530 1.00 35.34 1280 GLU A O 1
#

pLDDT: mean 80.78, std 13.4, range [30.59, 96.75]

Radius of gyration: 44.47 Å; chains: 1; bounding box: 104×142×119 Å

Secondary structure (DSSP, 8-state):
-THHHHHHHHHHHHHHHTTS--------B-EEEEEEE-S-TTT-TTEEEEEEEEEEETTB----EEE-SSS-EEE--PEEEEEEE-TT--EEEEEEEEEEEE-SSSEEEEEEEEES-B-TTBSSSTT--EEEEEEEEE-TTS---B--EE---SEEEEESSSEEEEE--EE-TT-PPEEEEEPPHHHH--SSSS-EETTEE-EE-SSSSEEEEE-TT--GGGTT-EEEEEEEEEEEEBTEEEEEEEEEEEEEE-TT-S-EEE--EEEE--TTS-EEEEEEEE--SSSEEEEEEETPPTT-EEESPTT-EEES-SSEEEEEEE---STTTT-EEEEEEEEE-TTS-EEEEEEEEE----TTTTSEEEESSGGG-EEEEEEEETTEEEESPPPPPP----SSSS-TT-SS-TTSS-S----EE-----GGG--EEEEESSSSEEEEESS-TTSS---SSSS-SS-SSSSSTTS-TTSEEEESSGGG-EEEEEEE-SSSSEEESPPPPPP-----SSS--SS-SS-TTTT---SS-SSS-HHHHHHHS--TT-SSSS-SSS-GGG-TT--S-TT-GGG---SSSSS--TTS-SSTT-SSS-HHHHTT--S-SSSS-TTT-PPPSSSSSS---TT-S-TTSSSS-HHHHTTT-SSS--SS---TTSSSSSS-BTB--SS-SSS-HHHHHHHT--TT-SSTT-SSS-GGGSSSTT--SSSSS--GGG-TTTTSSSS-HHHHTT--TTSSSS--SSS-S----SSSSSS---TT-SSTTSSSS-HHHHSTT-SS---SS---TT-TTSGGG---SS-SSS-HHHHHHHT--TT-SSSS-SSS-TTSSSSTT--TTSSS--GGG-SSTT-SSS-HHHHTT--TTSSSS--PSSP-----SSSSSS---TT-S-TT-SSS-HHHHSTT-SSS--BTB--TT-TTSGGGS--SS-SSS-TTHHHHHT--TT-SSSSSSSS-GGGSSSTT---STT---GGG-SSTTSSSS-HHHHTT--S-SSSS--PSSPS----S-TTS---SS-TTTT-SSS-HHHHSTT-SS---TTS--TTS---TT---SSSSSTT-SSS-HHHHHHHT--TT-SSTT-SSS-GGGSSSTT--SSSSS--GGG-TTTTSSSS-HHHHTT--TTSSS--TTTS-----SSSSSS---TT-SSTT-SSS-HHHHSSS-SSS--TTS--TT-TTTTT---SSGGGS-TTEEEETTEEEE-BSSGGGS-TTEEEES-BTTB-BEEEE--------------------